Protein AF-A0AAW0BZE1-F1 (afdb_monomer_lite)

Organism: NCBI:txid297713

pLDDT: mean 88.1, std 12.07, range [24.95, 98.69]

Sequence (1014 aa):
MPSRTSPLATPYKGRSSKIILAFDIGTTYSGVSFCRLEPGIVPQIKCVTRFPGQDSYSGDTKIPSVVWYNRDGDVMAVGAEATQDETRREAYDNSWCLAELWKLHLRPDEDVLKQADRTRPIPDLPEHKTALDVLSDFIQYLYRCAKTYLTDVSGNMSALDGVVEVILTHPNNWQDAVQKRLRQATVLAGVISDNEDGHARLHLLTEGEAGLHHCVHNLEFRLPADMKTMLVADLGGGTIDLSAYTTSRNVKISSTARFQEVAIPQSILAGSMYVTQSFKNHLRKHFAGTRHEGAIDQIAQEFDKKVKPRFRNKDQIFYISFTSHTENDDNLDISRGQLKVKGDVIEKTFKVLSNFILKGLDKQIKEANKRSQKAVQAVFLVGGFAGNDWLYDRIKLHLGRQKITVFRPETHANKATANGAVAYYLDNFVTSRVARWTYGTALDIEYNDSNSEHRLRRTQGLSHVDLSGRRNLKHGFGIILPKYTKVSQRNRDFKITIAREGISRSELDSIPVKILAYQGEDPQPKWTDIDHDKFRVVGKIQADTSSLVQTIQPLQGPFGDYFEIEFDVVVNFGLTELKASVEWLEQMSEATYGRTGPTAPGYPHPNPRLSFWLQNTRSSSLLGHRTTPELPSTTDVAIIGSGISGAAVAYFLLTAPNPPKSVIMLEAREACHGATGRNGGHCRPDCYRGYKGYKAHFGKDQAMKILQNEMDTLNLVAEVIEKERIDCDFWRGTSFDVAMDEECAEFFESNYKEFQADGGVTEGIVEWIGDAEEAKKRTRTPAALCAAEFPSSSLWPYKLVKHLIELCVSNYGLNLQTNTPVRSTVQQEAGWSLETPRGTVTASQIVFATNAYTATLLPEFLGKIAPFKGQCSAIVPTRAYAGARMLDRTYSHRYGLNDFDYMIQRPKDGIIILGGGRWKVPVEQLVGHTDDSTKIEAISNHLKGAMKTYMEDWGEEAAGEGLICDWTGIMGYTYEAVPYVGAVYGRPGAYITAGHSGHGTVVISFAVLHIDSL

Radius of gyration: 33.87 Å; chains: 1; bounding box: 93×82×83 Å

Secondary structure (DSSP, 8-state):
---PPPGGGS----SS-EEEEEEEE-SSEEEEEEEEE-TTSPP--EE----TT----S---EEES-EEE-TT--EEEETTGGGSHHHHHHHHHTT-EEE-SGGGGGS-HHHHHS------PPPPPPTT--HHHHHHHHHHHHHHHHHHHHHHHHT-TTTT-SEEEEEEEE-TT--THHHHHHHHHHHHTTSS-SSHHHHHTEEEEEHHHHHHHHHHHT--S---TT--EEEEEEE-SS-EEEEEEE--TT--SSTTS-EEEEEEEEEES--THHHHHHHHHHHHHHSTTSTTGGGHHHHHHHIIIIIGGG---TT-EEEEE-S-TT--BGGGTEETTEEEEEHHHHHHHHHHHHHHHHHHHHHHHHHHHHHHTS---EEEEESTTTT-HHHHHHHHHHHHTTTPEEE--SS-GGGHHHHHHHHHHHH--EEEEE-SSEEEEEEEEEP-TT-HHHHHHHHTT-EEE-TTS-EEEEEEEEEEE-TT-EEETTS-EEEEEEEEEESSGGGGSEEEEEEEEE-SS-SS--BSSTTGGGEEEEEEEEEE-TTGGGTPPPEEETTEEEEEEEEEEEEEESSSSEEEEEE------S-------SPP-----SSPPPPHHHHT-TT-TTTT-BSSSSPPSEEEEEEE--SHHHHHHHHHHHHSSS--S-EEEE-SSSTTTTTGGGS--EE---SSTTHHHHHHHH-HHHHHHHHHHHHHHHHHHHHHHHHTT--S--EEEEEEEEE-SHHHHHHHHHHHHHHHHTT---TTT-EEE--HHHHHHHHT-TT-SEEEEEEEEE--HHHHHHHHHHHHHHHH--EEESS----EEEEETTEEEEEETTEEEEEEEEEE--GGGHHHH-GGGTTTEEEEEEEEEEEEPPGGGSGGGS--SEEEEEETTTEEEEEEE-TTT--EEEE--GGGS-GGGTBT----SS--HHHHHHHHHHHHHHSTT--PPPTT-EEEEEEEEEEEEETTSS-EEEEPTT-TTEEEEE--TT-HHHHHHHHHHTTTT-

Structure (mmCIF, N/CA/C/O backbone):
data_AF-A0AAW0BZE1-F1
#
_entry.id   AF-A0AAW0BZE1-F1
#
loop_
_atom_site.group_PDB
_atom_site.id
_atom_site.type_symbol
_atom_site.label_atom_id
_atom_site.label_alt_id
_atom_site.label_comp_id
_atom_site.label_asym_id
_atom_site.label_entity_id
_atom_site.label_seq_id
_atom_site.pdbx_PDB_ins_code
_atom_site.Cartn_x
_atom_site.Cartn_y
_atom_site.Cartn_z
_atom_site.occupancy
_atom_site.B_iso_or_equiv
_atom_site.auth_seq_id
_atom_site.auth_comp_id
_atom_site.auth_asym_id
_atom_site.auth_atom_id
_atom_site.pdbx_PDB_model_num
ATOM 1 N N . MET A 1 1 ? 38.136 19.583 26.025 1.00 28.75 1 MET A N 1
ATOM 2 C CA . MET A 1 1 ? 37.377 18.338 25.757 1.00 28.75 1 MET A CA 1
ATOM 3 C C . MET A 1 1 ? 38.373 17.192 25.696 1.00 28.75 1 MET A C 1
ATOM 5 O O . MET A 1 1 ? 39.415 17.406 25.084 1.00 28.75 1 MET A O 1
ATOM 9 N N . PRO A 1 2 ? 38.114 16.032 26.321 1.00 31.08 2 PRO A N 1
ATOM 10 C CA . PRO A 1 2 ? 39.013 14.885 26.210 1.00 31.08 2 PRO A CA 1
ATOM 11 C C . PRO A 1 2 ? 39.132 14.450 24.742 1.00 31.08 2 PRO A C 1
ATOM 13 O O . PRO A 1 2 ? 38.161 14.538 23.985 1.00 31.08 2 PRO A O 1
ATOM 16 N N . SER A 1 3 ? 40.330 14.032 24.327 1.00 41.81 3 SER A N 1
ATOM 17 C CA . SER A 1 3 ? 40.602 13.557 22.969 1.00 41.81 3 SER A CA 1
ATOM 18 C C . SER A 1 3 ? 39.725 12.342 22.667 1.00 41.81 3 SER A C 1
ATOM 20 O O . SER A 1 3 ? 39.903 11.276 23.254 1.00 41.81 3 SER A O 1
ATOM 22 N N . ARG A 1 4 ? 38.749 12.505 21.775 1.00 51.16 4 ARG A N 1
ATOM 23 C CA . ARG A 1 4 ? 37.878 11.413 21.341 1.00 51.16 4 ARG A CA 1
ATOM 24 C C . ARG A 1 4 ? 38.688 10.494 20.432 1.00 51.16 4 ARG A C 1
ATOM 26 O O . ARG A 1 4 ? 39.203 10.958 19.421 1.00 51.16 4 ARG A O 1
ATOM 33 N N . THR A 1 5 ? 38.820 9.226 20.798 1.00 54.62 5 THR A N 1
ATOM 34 C CA . THR A 1 5 ? 39.373 8.174 19.939 1.00 54.62 5 THR A CA 1
ATOM 35 C C . THR A 1 5 ? 38.261 7.596 19.062 1.00 54.62 5 THR A C 1
ATOM 37 O O . THR A 1 5 ? 37.098 7.577 19.468 1.00 54.62 5 THR A O 1
ATOM 40 N N . SER A 1 6 ? 38.585 7.197 17.829 1.00 62.44 6 SER A N 1
ATOM 41 C CA . SER A 1 6 ? 37.607 6.566 16.930 1.00 62.44 6 SER A CA 1
ATOM 42 C C . SER A 1 6 ? 37.208 5.188 17.481 1.00 62.44 6 SER A C 1
ATOM 44 O O . SER A 1 6 ? 38.100 4.437 17.877 1.00 62.44 6 SER A O 1
ATOM 46 N N . PRO A 1 7 ? 35.908 4.841 17.515 1.00 59.44 7 PRO A N 1
ATOM 47 C CA . PRO A 1 7 ? 35.419 3.491 17.800 1.00 59.44 7 PRO A CA 1
ATOM 48 C C . PRO A 1 7 ? 36.126 2.384 17.010 1.00 59.44 7 PRO A C 1
ATOM 50 O O . PRO A 1 7 ? 36.411 1.335 17.577 1.00 59.44 7 PRO A O 1
ATOM 53 N N . LEU A 1 8 ? 36.497 2.639 15.752 1.00 67.44 8 LEU A N 1
ATOM 54 C CA . LEU A 1 8 ? 37.280 1.722 14.907 1.00 67.44 8 LEU A CA 1
ATOM 55 C C . LEU A 1 8 ? 38.751 1.565 15.342 1.00 67.44 8 LEU A C 1
ATOM 57 O O . LEU A 1 8 ? 39.453 0.685 14.859 1.00 67.44 8 LEU A O 1
ATOM 61 N N . ALA A 1 9 ? 39.213 2.385 16.287 1.00 68.25 9 ALA A N 1
ATOM 62 C CA . ALA A 1 9 ? 40.533 2.305 16.910 1.00 68.25 9 ALA A CA 1
ATOM 63 C C . ALA A 1 9 ? 40.472 1.828 18.375 1.00 68.25 9 ALA A C 1
ATOM 65 O O . ALA A 1 9 ? 41.485 1.862 19.075 1.00 68.25 9 ALA A O 1
ATOM 66 N N . THR A 1 10 ? 39.298 1.415 18.870 1.00 81.19 10 THR A N 1
ATOM 67 C CA . THR A 1 10 ? 39.115 0.970 20.259 1.00 81.19 10 THR A CA 1
ATOM 68 C C . THR A 1 10 ? 38.338 -0.343 20.347 1.00 81.19 10 THR A C 1
ATOM 70 O O . THR A 1 10 ? 37.438 -0.564 19.542 1.00 81.19 10 THR A O 1
ATOM 73 N N . PRO A 1 11 ? 38.618 -1.198 21.345 1.00 86.44 11 PRO A N 1
ATOM 74 C CA . PRO A 1 11 ? 37.829 -2.401 21.596 1.00 86.44 11 PRO A CA 1
ATOM 75 C C . PRO A 1 11 ? 36.328 -2.127 21.777 1.00 86.44 11 PRO A C 1
ATOM 77 O O . PRO A 1 11 ? 35.946 -1.180 22.473 1.00 86.44 11 PRO A O 1
ATOM 80 N N . TYR A 1 12 ? 35.475 -2.976 21.197 1.00 88.00 12 TYR A N 1
ATOM 81 C CA . TYR A 1 12 ? 34.025 -2.907 21.372 1.00 88.00 12 TYR A CA 1
ATOM 82 C C . TYR A 1 12 ? 33.639 -3.140 22.840 1.00 88.00 12 TYR A C 1
ATOM 84 O O . TYR A 1 12 ? 34.069 -4.105 23.470 1.00 88.00 12 TYR A O 1
ATOM 92 N N . LYS A 1 13 ? 32.819 -2.237 23.391 1.00 85.25 13 LYS A N 1
ATOM 93 C CA . LYS A 1 13 ? 32.433 -2.225 24.816 1.00 85.25 13 LYS A CA 1
ATOM 94 C C . LYS A 1 13 ? 31.055 -2.832 25.102 1.00 85.25 13 LYS A C 1
ATOM 96 O O . LYS A 1 13 ? 30.596 -2.763 26.241 1.00 85.25 13 LYS A O 1
ATOM 101 N N . GLY A 1 14 ? 30.355 -3.342 24.087 1.00 83.12 14 GLY A N 1
ATOM 102 C CA . GLY A 1 14 ? 29.048 -3.968 24.290 1.00 83.12 14 GLY A CA 1
ATOM 103 C C . GLY A 1 14 ? 29.154 -5.252 25.110 1.00 83.12 14 GLY A C 1
ATOM 104 O O . GLY A 1 14 ? 30.208 -5.876 25.166 1.00 83.12 14 GLY A O 1
ATOM 105 N N . ARG A 1 15 ? 28.052 -5.631 25.768 1.00 83.31 15 ARG A N 1
ATOM 106 C CA . ARG A 1 15 ? 27.990 -6.829 26.625 1.00 83.31 15 ARG A CA 1
ATOM 107 C C . ARG A 1 15 ? 27.768 -8.130 25.847 1.00 83.31 15 ARG A C 1
ATOM 109 O O . ARG A 1 15 ? 28.031 -9.195 26.387 1.00 83.31 15 ARG A O 1
ATOM 116 N N . SER A 1 16 ? 27.279 -8.048 24.612 1.00 83.88 16 SER A N 1
ATOM 117 C CA . SER A 1 16 ? 26.966 -9.191 23.753 1.00 83.88 16 SER A CA 1
ATOM 118 C C . SER A 1 16 ? 27.495 -8.972 22.342 1.00 83.88 16 SER A C 1
ATOM 120 O O . SER A 1 16 ? 27.675 -7.830 21.911 1.00 83.88 16 SER A O 1
ATOM 122 N N . SER A 1 17 ? 27.745 -10.067 21.626 1.00 85.56 17 SER A N 1
ATOM 123 C CA . SER A 1 17 ? 28.200 -10.004 20.241 1.00 85.56 17 SER A CA 1
ATOM 124 C C . SER A 1 17 ? 27.081 -9.553 19.300 1.00 85.56 17 SER A C 1
ATOM 126 O O . SER A 1 17 ? 25.920 -9.933 19.467 1.00 85.56 17 SER A O 1
ATOM 128 N N . LYS A 1 18 ? 27.439 -8.757 18.289 1.00 89.75 18 LYS A N 1
ATOM 129 C CA . LYS A 1 18 ? 26.525 -8.297 17.233 1.00 89.75 18 LYS A CA 1
ATOM 130 C C . LYS A 1 18 ? 27.153 -8.443 15.858 1.00 89.75 18 LYS A C 1
ATOM 132 O O . LYS A 1 18 ? 28.378 -8.435 15.723 1.00 89.75 18 LYS A O 1
ATOM 137 N N . ILE A 1 19 ? 26.312 -8.498 14.833 1.00 91.69 19 ILE A N 1
ATOM 138 C CA . ILE A 1 19 ? 26.754 -8.435 13.441 1.00 91.69 19 ILE A CA 1
ATOM 139 C C . ILE A 1 19 ? 26.062 -7.270 12.763 1.00 91.69 19 ILE A C 1
ATOM 141 O O . ILE A 1 19 ? 24.847 -7.138 12.826 1.00 91.69 19 ILE A O 1
ATOM 145 N N . ILE A 1 20 ? 26.855 -6.434 12.107 1.00 94.38 20 ILE A N 1
ATOM 146 C CA . ILE A 1 20 ? 26.357 -5.386 11.224 1.00 94.38 20 ILE A CA 1
ATOM 147 C C . ILE A 1 20 ? 26.467 -5.916 9.802 1.00 94.38 20 ILE A C 1
ATOM 149 O O . ILE A 1 20 ? 27.557 -6.329 9.406 1.00 94.38 20 ILE A O 1
ATOM 153 N N . LEU A 1 21 ? 25.374 -5.878 9.044 1.00 95.88 21 LEU A N 1
ATOM 154 C CA . LEU A 1 21 ? 25.344 -6.123 7.605 1.00 95.88 21 LEU A CA 1
ATOM 155 C C . LEU A 1 21 ? 24.924 -4.840 6.894 1.00 95.88 21 LEU A C 1
ATOM 157 O O . LEU A 1 21 ? 23.858 -4.298 7.167 1.00 95.88 21 LEU A O 1
ATOM 161 N N . ALA A 1 22 ? 25.749 -4.364 5.971 1.00 96.94 22 ALA A N 1
ATOM 162 C CA . ALA A 1 22 ? 25.451 -3.219 5.129 1.00 96.94 22 ALA A CA 1
ATOM 163 C C . ALA A 1 22 ? 25.316 -3.659 3.674 1.00 96.94 22 ALA A C 1
ATOM 165 O O . ALA A 1 22 ? 26.269 -4.181 3.092 1.00 96.94 22 ALA A O 1
ATOM 166 N N . PHE A 1 23 ? 24.147 -3.420 3.092 1.00 96.44 23 PHE A N 1
ATOM 167 C CA . PHE A 1 23 ? 23.836 -3.733 1.708 1.00 96.44 23 PHE A CA 1
ATOM 168 C C . PHE A 1 23 ? 23.884 -2.455 0.886 1.00 96.44 23 PHE A C 1
ATOM 170 O O . PHE A 1 23 ? 23.121 -1.514 1.114 1.00 96.44 23 PHE A O 1
ATOM 177 N N . ASP A 1 24 ? 24.768 -2.465 -0.099 1.00 95.00 24 ASP A N 1
ATOM 178 C CA . ASP A 1 24 ? 24.765 -1.500 -1.181 1.00 95.00 24 ASP A CA 1
ATOM 179 C C . ASP A 1 24 ? 24.088 -2.142 -2.383 1.00 95.00 24 ASP A C 1
ATOM 181 O O . ASP A 1 24 ? 24.703 -2.932 -3.100 1.00 95.00 24 ASP A O 1
ATOM 185 N N . ILE A 1 25 ? 22.798 -1.855 -2.550 1.00 93.75 25 ILE A N 1
ATOM 186 C CA . ILE A 1 25 ? 21.980 -2.398 -3.636 1.00 93.75 25 ILE A CA 1
ATOM 187 C C . ILE A 1 25 ? 22.020 -1.399 -4.779 1.00 93.75 25 ILE A C 1
ATOM 189 O O . ILE A 1 25 ? 21.162 -0.530 -4.852 1.00 93.75 25 ILE A O 1
ATOM 193 N N . GLY A 1 26 ? 23.025 -1.444 -5.648 1.00 90.50 26 GLY A N 1
ATOM 194 C CA . GLY A 1 26 ? 23.163 -0.482 -6.740 1.00 90.50 26 GLY A CA 1
ATOM 195 C C . GLY A 1 26 ? 22.248 -0.783 -7.931 1.00 90.50 26 GLY A C 1
ATOM 196 O O . GLY A 1 26 ? 21.696 -1.870 -8.067 1.00 90.50 26 GLY A O 1
ATOM 197 N N . THR A 1 27 ? 22.116 0.184 -8.847 1.00 89.75 27 THR A N 1
ATOM 198 C CA . THR A 1 27 ? 21.317 -0.003 -10.081 1.00 89.75 27 THR A CA 1
ATOM 199 C C . THR A 1 27 ? 21.903 -1.084 -10.992 1.00 89.75 27 THR A C 1
ATOM 201 O O . THR A 1 27 ? 21.164 -1.814 -11.639 1.00 89.75 27 THR A O 1
ATOM 204 N N . THR A 1 28 ? 23.233 -1.166 -11.065 1.00 88.50 28 THR A N 1
ATOM 205 C CA . THR A 1 28 ? 23.944 -2.095 -11.956 1.00 88.50 28 THR A CA 1
ATOM 206 C C . THR A 1 28 ? 24.703 -3.177 -11.205 1.00 88.50 28 THR A C 1
ATOM 208 O O . THR A 1 28 ? 24.804 -4.289 -11.706 1.00 88.50 28 THR A O 1
ATOM 211 N N . TYR A 1 29 ? 25.242 -2.853 -10.031 1.00 91.12 29 TYR A N 1
ATOM 212 C CA . TYR A 1 29 ? 26.020 -3.765 -9.205 1.00 91.12 29 TYR A CA 1
ATOM 213 C C . TYR A 1 29 ? 25.697 -3.549 -7.736 1.00 91.12 29 TYR A C 1
ATOM 215 O O . TYR A 1 29 ? 25.586 -2.402 -7.297 1.00 91.12 29 TYR A O 1
ATOM 223 N N . SER A 1 30 ? 25.647 -4.637 -6.980 1.00 94.12 30 SER A N 1
ATOM 224 C CA . SER A 1 30 ? 25.338 -4.646 -5.556 1.00 94.12 30 SER A CA 1
ATOM 225 C C . SER A 1 30 ? 26.375 -5.418 -4.759 1.00 94.12 30 SER A C 1
ATOM 227 O O . SER A 1 30 ? 27.005 -6.325 -5.290 1.00 94.12 30 SER A O 1
ATOM 229 N N . GLY A 1 31 ? 26.565 -5.076 -3.488 1.00 93.19 31 GLY A N 1
ATOM 230 C CA . GLY A 1 31 ? 27.510 -5.762 -2.610 1.00 93.19 31 GLY A CA 1
ATOM 231 C C . GLY A 1 31 ? 27.127 -5.670 -1.141 1.00 93.19 31 GLY A C 1
ATOM 232 O O . GLY A 1 31 ? 26.277 -4.869 -0.751 1.00 93.19 31 GLY A O 1
ATOM 233 N N . VAL A 1 32 ? 27.783 -6.496 -0.325 1.00 95.06 32 VAL A N 1
ATOM 234 C CA . VAL A 1 32 ? 27.546 -6.565 1.119 1.00 95.06 32 VAL A CA 1
ATOM 235 C C . VAL A 1 32 ? 28.859 -6.380 1.868 1.00 95.06 32 VAL A C 1
ATOM 237 O O . VAL A 1 32 ? 29.859 -7.041 1.574 1.00 95.06 32 VAL A O 1
ATOM 240 N N . SER A 1 33 ? 28.843 -5.506 2.868 1.00 94.62 33 SER A N 1
ATOM 241 C CA . SER A 1 33 ? 29.910 -5.379 3.858 1.00 94.62 33 SER A CA 1
ATOM 242 C C . SER A 1 33 ? 29.391 -5.746 5.235 1.00 94.62 33 SER A C 1
ATOM 244 O O . SER A 1 33 ? 28.204 -5.620 5.522 1.00 94.62 33 SER A O 1
ATOM 246 N N . PHE A 1 34 ? 30.282 -6.207 6.102 1.00 93.69 34 PHE A N 1
ATOM 247 C CA . PHE A 1 34 ? 29.928 -6.611 7.447 1.00 93.69 34 PHE A CA 1
ATOM 248 C C . PHE A 1 34 ? 30.983 -6.215 8.472 1.00 93.69 34 PHE A C 1
ATOM 250 O O . PHE A 1 34 ? 32.150 -5.972 8.153 1.00 93.69 34 PHE A O 1
ATOM 257 N N . CYS A 1 35 ? 30.565 -6.189 9.732 1.00 92.62 35 CYS A N 1
ATOM 258 C CA . CYS A 1 35 ? 31.460 -6.108 10.876 1.00 92.62 35 CYS A CA 1
ATOM 259 C C . CYS A 1 35 ? 30.913 -6.966 12.015 1.00 92.62 35 CYS A C 1
ATOM 261 O O . CYS A 1 35 ? 29.731 -6.880 12.351 1.00 92.62 35 CYS A O 1
ATOM 263 N N . ARG A 1 36 ? 31.779 -7.796 12.606 1.00 90.00 36 ARG A N 1
ATOM 264 C CA . ARG A 1 36 ? 31.474 -8.532 13.837 1.00 90.00 36 ARG A CA 1
ATOM 265 C C . ARG A 1 36 ? 31.936 -7.688 15.015 1.00 90.00 36 ARG A C 1
ATOM 267 O O . ARG A 1 36 ? 33.102 -7.302 15.081 1.00 90.00 36 ARG A O 1
ATOM 274 N N . LEU A 1 37 ? 31.012 -7.391 15.916 1.00 89.69 37 LEU A N 1
ATOM 275 C CA . LEU A 1 37 ? 31.292 -6.699 17.163 1.00 89.69 37 LEU A CA 1
ATOM 276 C C . LEU A 1 37 ? 31.390 -7.739 18.263 1.00 89.69 37 LEU A C 1
ATOM 278 O O . LEU A 1 37 ? 30.380 -8.320 18.647 1.00 89.69 37 LEU A O 1
ATOM 282 N N . GLU A 1 38 ? 32.603 -7.969 18.750 1.00 88.38 38 GLU A N 1
ATOM 283 C CA . GLU A 1 38 ? 32.887 -8.912 19.830 1.00 88.38 38 GLU A CA 1
ATOM 284 C C . GLU A 1 38 ? 33.431 -8.137 21.036 1.00 88.38 38 GLU A C 1
ATOM 286 O O . GLU A 1 38 ? 34.312 -7.287 20.857 1.00 88.38 38 GLU A O 1
ATOM 291 N N . PRO A 1 39 ? 32.905 -8.361 22.256 1.00 89.06 39 PRO A N 1
ATOM 292 C CA . PRO A 1 39 ? 33.365 -7.648 23.444 1.00 89.06 39 PRO A CA 1
ATOM 293 C C . PRO A 1 39 ? 34.890 -7.731 23.604 1.00 89.06 39 PRO A C 1
ATOM 295 O O . PRO A 1 39 ? 35.466 -8.814 23.612 1.00 89.06 39 PRO A O 1
ATOM 298 N N . GLY A 1 40 ? 35.557 -6.580 23.721 1.00 88.94 40 GLY A N 1
ATOM 299 C CA . GLY A 1 40 ? 37.016 -6.509 23.867 1.00 88.94 40 GLY A CA 1
ATOM 300 C C . GLY A 1 40 ? 37.821 -6.595 22.562 1.00 88.94 40 GLY A C 1
ATOM 301 O O . GLY A 1 40 ? 39.037 -6.408 22.605 1.00 88.94 40 GLY A O 1
ATOM 302 N N . ILE A 1 41 ? 37.179 -6.782 21.405 1.00 90.31 41 ILE A N 1
ATOM 303 C CA . ILE A 1 41 ? 37.840 -6.826 20.093 1.00 90.31 41 ILE A CA 1
ATOM 304 C C . ILE A 1 41 ? 37.627 -5.509 19.344 1.00 90.31 41 ILE A C 1
ATOM 306 O O . ILE A 1 41 ? 36.548 -4.915 19.383 1.00 90.31 41 ILE A O 1
ATOM 310 N N . VAL A 1 42 ? 38.672 -5.020 18.670 1.00 89.38 42 VAL A N 1
ATOM 311 C CA . VAL A 1 42 ? 38.579 -3.828 17.815 1.00 89.38 42 VAL A CA 1
ATOM 312 C C . VAL A 1 42 ? 37.751 -4.173 16.566 1.00 89.38 42 VAL A C 1
ATOM 314 O O . VAL A 1 42 ? 38.113 -5.119 15.861 1.00 89.38 42 VAL A O 1
ATOM 317 N N . PRO A 1 43 ? 36.663 -3.436 16.269 1.00 91.06 43 PRO A N 1
ATOM 318 C CA . PRO A 1 43 ? 35.822 -3.700 15.104 1.00 91.06 43 PRO A CA 1
ATOM 319 C C . PRO A 1 43 ? 36.610 -3.664 13.787 1.00 91.06 43 PRO A C 1
ATOM 321 O O . PRO A 1 43 ? 37.382 -2.740 13.543 1.00 91.06 43 PRO A O 1
ATOM 324 N N . GLN A 1 44 ? 36.379 -4.646 12.911 1.00 90.12 44 GLN A N 1
ATOM 325 C CA . GLN A 1 44 ? 36.958 -4.684 11.565 1.00 90.12 44 GLN A CA 1
ATOM 326 C C . GLN A 1 44 ? 35.859 -4.700 10.508 1.00 90.12 44 GLN A C 1
ATOM 328 O O . GLN A 1 44 ? 34.992 -5.577 10.524 1.00 90.12 44 GLN A O 1
ATOM 333 N N . ILE A 1 45 ? 35.919 -3.750 9.575 1.00 90.75 45 ILE A N 1
ATOM 334 C CA . ILE A 1 45 ? 35.019 -3.692 8.422 1.00 90.75 45 ILE A CA 1
ATOM 335 C C . ILE A 1 45 ? 35.564 -4.622 7.342 1.00 90.75 45 ILE A C 1
ATOM 337 O O . ILE A 1 45 ? 36.718 -4.498 6.931 1.00 90.75 45 ILE A O 1
ATOM 341 N N . LYS A 1 46 ? 34.736 -5.560 6.887 1.00 90.38 46 LYS A N 1
ATOM 342 C CA . LYS A 1 46 ? 35.081 -6.538 5.853 1.00 90.38 46 LYS A CA 1
ATOM 343 C C . LYS A 1 46 ? 34.002 -6.561 4.780 1.00 90.38 46 LYS A C 1
ATOM 345 O O . LYS A 1 46 ? 32.854 -6.218 5.039 1.00 90.38 46 LYS A O 1
ATOM 350 N N . CYS A 1 47 ? 34.366 -6.987 3.579 1.00 90.12 47 CYS A N 1
ATOM 351 C CA . CYS A 1 47 ? 33.411 -7.216 2.499 1.00 90.12 47 CYS A CA 1
ATOM 352 C C . CYS A 1 47 ? 33.103 -8.705 2.372 1.00 90.12 47 CYS A C 1
ATOM 354 O O . CYS A 1 47 ? 33.965 -9.545 2.643 1.00 90.12 47 CYS A O 1
ATOM 356 N N . VAL A 1 48 ? 31.903 -9.019 1.894 1.00 90.38 48 VAL A N 1
ATOM 357 C CA . VAL A 1 48 ? 31.627 -10.316 1.278 1.00 90.38 48 VAL A CA 1
ATOM 358 C C . VAL A 1 48 ? 32.357 -10.334 -0.066 1.00 90.38 48 VAL A C 1
ATOM 360 O O . VAL A 1 48 ? 32.152 -9.460 -0.908 1.00 90.38 48 VAL A O 1
ATOM 363 N N . THR A 1 49 ? 33.289 -11.272 -0.226 1.00 88.81 49 THR A N 1
ATOM 364 C CA . THR A 1 49 ? 34.202 -11.358 -1.385 1.00 88.81 49 THR A CA 1
ATOM 365 C C . THR A 1 49 ? 33.954 -12.588 -2.251 1.00 88.81 49 THR A C 1
ATOM 367 O O . THR A 1 49 ? 34.678 -12.797 -3.218 1.00 88.81 49 THR A O 1
ATOM 370 N N . ARG A 1 50 ? 32.981 -13.428 -1.884 1.00 87.50 50 ARG A N 1
ATOM 371 C CA . ARG A 1 50 ? 32.583 -14.600 -2.662 1.00 87.50 50 ARG A CA 1
ATOM 372 C C . ARG A 1 50 ? 31.069 -14.663 -2.733 1.00 87.50 50 ARG A C 1
ATOM 374 O O . ARG A 1 50 ? 30.411 -14.690 -1.694 1.00 87.50 50 ARG A O 1
ATOM 381 N N . PHE A 1 51 ? 30.562 -14.706 -3.956 1.00 90.62 51 PHE A N 1
ATOM 382 C CA . PHE A 1 51 ? 29.163 -14.940 -4.277 1.00 90.62 51 PHE A CA 1
ATOM 383 C C . PHE A 1 51 ? 29.057 -16.162 -5.200 1.00 90.62 51 PHE A C 1
ATOM 385 O O . PHE A 1 51 ? 30.010 -16.443 -5.935 1.00 90.62 51 PHE A O 1
ATOM 392 N N . PRO A 1 52 ? 27.930 -16.890 -5.178 1.00 89.88 52 PRO A N 1
ATOM 393 C CA . PRO A 1 52 ? 27.660 -17.933 -6.162 1.00 89.88 52 PRO A CA 1
ATOM 394 C C . PRO A 1 52 ? 27.823 -17.417 -7.605 1.00 89.88 52 PRO A C 1
ATOM 396 O O . PRO A 1 52 ? 27.538 -16.252 -7.885 1.00 89.88 52 PRO A O 1
ATOM 399 N N . GLY A 1 53 ? 28.337 -18.257 -8.510 1.00 84.81 53 GLY A N 1
ATOM 400 C CA . GLY A 1 53 ? 28.516 -17.933 -9.937 1.00 84.81 53 GLY A CA 1
ATOM 401 C C . GLY A 1 53 ? 29.617 -16.916 -10.282 1.00 84.81 53 GLY A C 1
ATOM 402 O O . GLY A 1 53 ? 29.719 -16.483 -11.426 1.00 84.81 53 GLY A O 1
ATOM 403 N N . GLN A 1 54 ? 30.437 -16.487 -9.317 1.00 83.38 54 GLN A N 1
ATOM 404 C CA . GLN A 1 54 ? 31.492 -15.497 -9.550 1.00 83.38 54 GLN A CA 1
ATOM 405 C C . GLN A 1 54 ? 32.824 -16.163 -9.955 1.00 83.38 54 GLN A C 1
ATOM 407 O O . GLN A 1 54 ? 33.553 -16.676 -9.108 1.00 83.38 54 GLN A O 1
ATOM 412 N N . ASP A 1 55 ? 33.191 -16.084 -11.240 1.00 61.78 55 ASP A N 1
ATOM 413 C CA . ASP A 1 55 ? 34.336 -16.807 -11.841 1.00 61.78 55 ASP A CA 1
ATOM 414 C C . ASP A 1 55 ? 35.742 -16.341 -11.393 1.00 61.78 55 ASP A C 1
ATOM 416 O O . ASP A 1 55 ? 36.759 -16.873 -11.840 1.00 61.78 55 ASP A O 1
ATOM 420 N N . SER A 1 56 ? 35.852 -15.316 -10.538 1.00 54.69 56 SER A N 1
ATOM 421 C CA . SER A 1 56 ? 37.138 -14.692 -10.190 1.00 54.69 56 SER A CA 1
ATOM 422 C C . SER A 1 56 ? 37.426 -14.713 -8.686 1.00 54.69 56 SER A C 1
ATOM 424 O O . SER A 1 56 ? 36.789 -14.002 -7.917 1.00 54.69 56 SER A O 1
ATOM 426 N N . TYR A 1 57 ? 38.516 -15.377 -8.282 1.00 48.72 57 TYR A N 1
ATOM 427 C CA . TYR A 1 57 ? 39.149 -15.230 -6.955 1.00 48.72 57 TYR A CA 1
ATOM 428 C C . TYR A 1 57 ? 39.756 -13.821 -6.708 1.00 48.72 57 TYR A C 1
ATOM 430 O O . TYR A 1 57 ? 40.391 -13.577 -5.681 1.00 48.72 57 TYR A O 1
ATOM 438 N N . SER A 1 58 ? 39.596 -12.871 -7.639 1.00 47.19 58 SER A N 1
ATOM 439 C CA . SER A 1 58 ? 40.329 -11.599 -7.698 1.00 47.19 58 SER A CA 1
ATOM 440 C C . SER A 1 58 ? 39.643 -10.428 -6.978 1.00 47.19 58 SER A C 1
ATOM 442 O O . SER A 1 58 ? 39.536 -9.335 -7.533 1.00 47.19 58 SER A O 1
ATOM 444 N N . GLY A 1 59 ? 39.183 -10.627 -5.742 1.00 56.06 59 GLY A N 1
ATOM 445 C CA . GLY A 1 59 ? 38.856 -9.522 -4.826 1.00 56.06 59 GLY A CA 1
ATOM 446 C C . GLY A 1 59 ? 37.703 -8.589 -5.231 1.00 56.06 59 GLY A C 1
ATOM 447 O O . GLY A 1 59 ? 37.584 -7.503 -4.640 1.00 56.06 59 GLY A O 1
ATOM 448 N N . ASP A 1 60 ? 36.873 -8.991 -6.200 1.00 68.25 60 ASP A N 1
ATOM 449 C CA . ASP A 1 60 ? 35.615 -8.317 -6.518 1.00 68.25 60 ASP A CA 1
ATOM 450 C C . ASP A 1 60 ? 34.573 -8.644 -5.441 1.00 68.25 60 ASP A C 1
ATOM 452 O O . ASP A 1 60 ? 34.478 -9.759 -4.941 1.00 68.25 60 ASP A O 1
ATOM 456 N N . THR A 1 61 ? 33.834 -7.633 -5.015 1.00 79.62 61 THR A N 1
ATOM 457 C CA . THR A 1 61 ? 32.922 -7.690 -3.857 1.00 79.62 61 THR A CA 1
ATOM 458 C C . THR A 1 61 ? 31.530 -7.214 -4.222 1.00 79.62 61 THR A C 1
ATOM 460 O O . THR A 1 61 ? 30.728 -6.895 -3.342 1.00 79.62 61 THR A O 1
ATOM 463 N N . LYS A 1 62 ? 31.279 -7.059 -5.522 1.00 88.31 62 LYS A N 1
ATOM 464 C CA . LYS A 1 62 ? 29.974 -6.728 -6.048 1.00 88.31 62 LYS A CA 1
ATOM 465 C C . LYS A 1 62 ? 29.586 -7.713 -7.134 1.00 88.31 62 LYS A C 1
ATOM 467 O O . LYS A 1 62 ? 30.429 -8.191 -7.882 1.00 88.31 62 LYS A O 1
ATOM 472 N N . ILE A 1 63 ? 28.293 -7.965 -7.225 1.00 91.62 63 ILE A N 1
ATOM 473 C CA . ILE A 1 63 ? 27.672 -8.771 -8.269 1.00 91.62 63 ILE A CA 1
ATOM 474 C C . ILE A 1 63 ? 26.708 -7.897 -9.071 1.00 91.62 63 ILE A C 1
ATOM 476 O O . ILE A 1 63 ? 26.224 -6.895 -8.537 1.00 91.62 63 ILE A O 1
ATOM 480 N N . PRO A 1 64 ? 26.424 -8.235 -10.335 1.00 92.19 64 PRO A N 1
ATOM 481 C CA . PRO A 1 64 ? 25.391 -7.566 -11.116 1.00 92.19 64 PRO A CA 1
ATOM 482 C C . PRO A 1 64 ? 24.040 -7.497 -10.382 1.00 92.19 64 PRO A C 1
ATOM 484 O O . PRO A 1 64 ? 23.668 -8.412 -9.656 1.00 92.19 64 PRO A O 1
ATOM 487 N N . SER A 1 65 ? 23.280 -6.420 -10.568 1.00 95.06 65 SER A N 1
ATOM 488 C CA . SER A 1 65 ? 21.925 -6.272 -10.010 1.00 95.06 65 SER A CA 1
ATOM 489 C C . SER A 1 65 ? 20.874 -6.794 -10.989 1.00 95.06 65 SER A C 1
ATOM 491 O O . SER A 1 65 ? 20.054 -6.026 -11.490 1.00 95.06 65 SER A O 1
ATOM 493 N N . VAL A 1 66 ? 20.928 -8.085 -11.309 1.00 94.81 66 VAL A N 1
ATOM 494 C CA . VAL A 1 66 ? 20.021 -8.727 -12.275 1.00 94.81 66 VAL A CA 1
ATOM 495 C C . VAL A 1 66 ? 19.428 -10.009 -11.704 1.00 94.81 66 VAL A C 1
ATOM 497 O O . VAL A 1 66 ? 20.069 -10.668 -10.881 1.00 94.81 66 VAL A O 1
ATOM 500 N N . VAL A 1 67 ? 18.214 -10.342 -12.139 1.00 97.25 67 VAL A N 1
ATOM 501 C CA . VAL A 1 67 ? 17.488 -11.548 -11.722 1.00 97.25 67 VAL A CA 1
ATOM 502 C C . VAL A 1 67 ? 16.802 -12.176 -12.930 1.00 97.25 67 VAL A C 1
ATOM 504 O O . VAL A 1 67 ? 16.146 -11.469 -13.689 1.00 97.25 67 VAL A O 1
ATOM 507 N N . TRP A 1 68 ? 16.934 -13.488 -13.098 1.00 96.75 68 TRP A N 1
ATOM 508 C CA . TRP A 1 68 ? 16.114 -14.273 -14.017 1.00 96.75 68 TRP A CA 1
ATOM 509 C C . TRP A 1 68 ? 14.926 -14.875 -13.282 1.00 96.75 68 TRP A C 1
ATOM 511 O O . TRP A 1 68 ? 15.096 -15.447 -12.203 1.00 96.75 68 TRP A O 1
ATOM 521 N N . TYR A 1 69 ? 13.758 -14.794 -13.908 1.00 96.56 69 TYR A N 1
ATOM 522 C CA . TYR A 1 69 ? 12.522 -15.398 -13.433 1.00 96.56 69 TYR A CA 1
ATOM 523 C C . TYR A 1 69 ? 11.979 -16.403 -14.445 1.00 96.56 69 TYR A C 1
ATOM 525 O O . TYR A 1 69 ? 12.063 -16.163 -15.651 1.00 96.56 69 TYR A O 1
ATOM 533 N N . ASN A 1 70 ? 11.407 -17.512 -13.978 1.00 92.56 70 ASN A N 1
ATOM 534 C CA . ASN A 1 70 ? 10.597 -18.375 -14.840 1.00 92.56 70 ASN A CA 1
ATOM 535 C C . ASN A 1 70 ? 9.213 -17.731 -15.092 1.00 92.56 70 ASN A C 1
ATOM 537 O O . ASN A 1 70 ? 8.928 -16.626 -14.627 1.00 92.56 70 ASN A O 1
ATOM 541 N N . ARG A 1 71 ? 8.342 -18.422 -15.838 1.00 86.88 71 ARG A N 1
ATOM 542 C CA . ARG A 1 71 ? 6.983 -17.937 -16.148 1.00 86.88 71 ARG A CA 1
ATOM 543 C C . ARG A 1 71 ? 6.055 -17.875 -14.932 1.00 86.88 71 ARG A C 1
ATOM 545 O O . ARG A 1 71 ? 5.126 -17.079 -14.941 1.00 86.88 71 ARG A O 1
ATOM 552 N N . ASP A 1 72 ? 6.326 -18.675 -13.906 1.00 87.00 72 ASP A N 1
ATOM 553 C CA . ASP A 1 72 ? 5.554 -18.708 -12.660 1.00 87.00 72 ASP A CA 1
ATOM 554 C C . ASP A 1 72 ? 5.981 -17.595 -11.680 1.00 87.00 72 ASP A C 1
ATOM 556 O O . ASP A 1 72 ? 5.361 -17.394 -10.638 1.00 87.00 72 ASP A O 1
ATOM 560 N N . GLY A 1 73 ? 7.030 -16.834 -12.021 1.00 88.94 73 GLY A N 1
ATOM 561 C CA . GLY A 1 73 ? 7.584 -15.779 -11.178 1.00 88.94 73 GLY A CA 1
ATOM 562 C C . GLY A 1 73 ? 8.590 -16.279 -10.135 1.00 88.94 73 GLY A C 1
ATOM 563 O O . GLY A 1 73 ? 8.968 -15.520 -9.238 1.00 88.94 73 GLY A O 1
ATOM 564 N N . ASP A 1 74 ? 9.076 -17.513 -10.237 1.00 93.19 74 ASP A N 1
ATOM 565 C CA . ASP A 1 74 ? 10.136 -18.016 -9.365 1.00 93.19 74 ASP A CA 1
ATOM 566 C C . ASP A 1 74 ? 11.503 -17.482 -9.788 1.00 93.19 74 ASP A C 1
ATOM 568 O O . ASP A 1 74 ? 11.817 -17.359 -10.974 1.00 93.19 74 ASP A O 1
ATOM 572 N N . VAL A 1 75 ? 12.340 -17.187 -8.794 1.00 95.88 75 VAL A N 1
ATOM 573 C CA . VAL A 1 75 ? 13.727 -16.761 -8.997 1.00 95.88 75 VAL A CA 1
ATOM 574 C C . VAL A 1 75 ? 14.558 -17.949 -9.484 1.00 95.88 75 VAL A C 1
ATOM 576 O O . VAL A 1 75 ? 14.736 -18.919 -8.750 1.00 95.88 75 VAL A O 1
ATOM 579 N N . MET A 1 76 ? 15.129 -17.836 -10.683 1.00 95.75 76 MET A N 1
ATOM 580 C CA . MET A 1 76 ? 15.945 -18.890 -11.297 1.00 95.75 76 MET A CA 1
ATOM 581 C C . MET A 1 76 ? 17.441 -18.653 -11.115 1.00 95.75 76 MET A C 1
ATOM 583 O O . MET A 1 76 ? 18.184 -19.570 -10.785 1.00 95.75 76 MET A O 1
ATOM 587 N N . ALA A 1 77 ? 17.890 -17.412 -11.303 1.00 96.25 77 ALA A N 1
ATOM 588 C CA . ALA A 1 77 ? 19.287 -17.039 -11.118 1.00 96.25 77 ALA A CA 1
ATOM 589 C C . ALA A 1 77 ? 19.408 -15.564 -10.741 1.00 96.25 77 ALA A C 1
ATOM 591 O O . ALA A 1 77 ? 18.663 -14.721 -11.242 1.00 96.25 77 ALA A O 1
ATOM 592 N N . VAL A 1 78 ? 20.377 -15.233 -9.888 1.00 97.06 78 VAL A N 1
ATOM 593 C CA . VAL A 1 78 ? 20.587 -13.867 -9.395 1.00 97.06 78 VAL A CA 1
ATOM 594 C C . VAL A 1 78 ? 22.052 -13.479 -9.541 1.00 97.06 78 VAL A C 1
ATOM 596 O O . VAL A 1 78 ? 22.961 -14.283 -9.361 1.00 97.06 78 VAL A O 1
ATOM 599 N N . GLY A 1 79 ? 22.300 -12.213 -9.855 1.00 94.12 79 GLY A N 1
ATOM 600 C CA . GLY A 1 79 ? 23.630 -11.629 -9.782 1.00 94.12 79 GLY A CA 1
ATOM 601 C C . GLY A 1 79 ? 24.654 -12.272 -10.708 1.00 94.12 79 GLY A C 1
ATOM 602 O O . GLY A 1 79 ? 24.492 -12.216 -11.923 1.00 94.12 79 GLY A O 1
ATOM 603 N N . ALA A 1 80 ? 25.751 -12.800 -10.158 1.00 91.50 80 ALA A N 1
ATOM 604 C CA . ALA A 1 80 ? 26.829 -13.355 -10.979 1.00 91.50 80 ALA A CA 1
ATOM 605 C C . ALA A 1 80 ? 26.384 -14.630 -11.720 1.00 91.50 80 ALA A C 1
ATOM 607 O O . ALA A 1 80 ? 26.641 -14.742 -12.919 1.00 91.50 80 ALA A O 1
ATOM 608 N N . GLU A 1 81 ? 25.615 -15.505 -11.063 1.00 93.00 81 GLU A N 1
ATOM 609 C CA . GLU A 1 81 ? 25.004 -16.706 -11.663 1.00 93.00 81 GLU A CA 1
ATOM 610 C C . GLU A 1 81 ? 24.156 -16.354 -12.888 1.00 93.00 81 GLU A C 1
ATOM 612 O O . GLU A 1 81 ? 24.271 -16.978 -13.940 1.00 93.00 81 GLU A O 1
ATOM 617 N N . ALA A 1 82 ? 23.366 -15.281 -12.790 1.00 92.19 82 ALA A N 1
ATOM 618 C CA . ALA A 1 82 ? 22.507 -14.797 -13.870 1.00 92.19 82 ALA A CA 1
ATOM 619 C C . ALA A 1 82 ? 23.273 -14.289 -15.108 1.00 92.19 82 ALA A C 1
ATOM 621 O O . ALA A 1 82 ? 22.674 -14.063 -16.164 1.00 92.19 82 ALA A O 1
ATOM 622 N N . THR A 1 83 ? 24.589 -14.086 -14.993 1.00 87.31 83 THR A N 1
ATOM 623 C CA . THR A 1 83 ? 25.439 -13.606 -16.089 1.00 87.31 83 THR A CA 1
ATOM 624 C C . THR A 1 83 ? 26.308 -14.676 -16.738 1.00 87.31 83 THR A C 1
ATOM 626 O O . THR A 1 83 ? 26.964 -14.357 -17.729 1.00 87.31 83 THR A O 1
ATOM 629 N N . GLN A 1 84 ? 26.291 -15.911 -16.229 1.00 87.50 84 GLN A N 1
ATOM 630 C CA . GLN A 1 84 ? 27.029 -17.031 -16.815 1.00 87.50 84 GLN A CA 1
ATOM 631 C C . GLN A 1 84 ? 26.450 -17.430 -18.178 1.00 87.50 84 GLN A C 1
ATOM 633 O O . GLN A 1 84 ? 25.249 -17.287 -18.431 1.00 87.50 84 GLN A O 1
ATOM 638 N N . ASP A 1 85 ? 27.313 -17.912 -19.074 1.00 83.50 85 ASP A N 1
ATOM 639 C CA . ASP A 1 85 ? 26.912 -18.272 -20.435 1.00 83.50 85 ASP A CA 1
ATOM 640 C C . ASP A 1 85 ? 25.961 -19.476 -20.437 1.00 83.50 85 ASP A C 1
ATOM 642 O O . ASP A 1 85 ? 25.011 -19.499 -21.220 1.00 83.50 85 ASP A O 1
ATOM 646 N N . GLU A 1 86 ? 26.168 -20.439 -19.536 1.00 86.81 86 GLU A N 1
ATOM 647 C CA . GLU A 1 86 ? 25.283 -21.587 -19.327 1.00 86.81 86 GLU A CA 1
ATOM 648 C C . GLU A 1 86 ? 23.888 -21.134 -18.881 1.00 86.81 86 GLU A C 1
ATOM 650 O O . GLU A 1 86 ? 22.908 -21.437 -19.558 1.00 86.81 86 GLU A O 1
ATOM 655 N N . THR A 1 87 ? 23.802 -20.313 -17.828 1.00 90.56 87 THR A N 1
ATOM 656 C CA . THR A 1 87 ? 22.533 -19.769 -17.316 1.00 90.56 87 THR A CA 1
ATOM 657 C C . THR A 1 87 ? 21.777 -18.983 -18.377 1.00 90.56 87 THR A C 1
ATOM 659 O O . THR A 1 87 ? 20.557 -19.055 -18.462 1.00 90.56 87 THR A O 1
ATOM 662 N N . ARG A 1 88 ? 22.482 -18.216 -19.215 1.00 85.25 88 ARG A N 1
ATOM 663 C CA . ARG A 1 88 ? 21.847 -17.479 -20.313 1.00 85.25 88 ARG A CA 1
ATOM 664 C C . ARG A 1 88 ? 21.263 -18.420 -21.353 1.00 85.25 88 ARG A C 1
ATOM 666 O O . ARG A 1 88 ? 20.155 -18.170 -21.808 1.00 85.25 88 ARG A O 1
ATOM 673 N N . ARG A 1 89 ? 21.982 -19.481 -21.731 1.00 84.50 89 ARG A N 1
ATOM 674 C CA . ARG A 1 89 ? 21.451 -20.498 -22.653 1.00 84.50 89 ARG A CA 1
ATOM 675 C C . ARG A 1 89 ? 20.214 -21.162 -22.063 1.00 84.50 89 ARG A C 1
ATOM 677 O O . ARG A 1 89 ? 19.194 -21.188 -22.735 1.00 84.50 89 ARG A O 1
ATOM 684 N N . GLU A 1 90 ? 20.268 -21.570 -20.797 1.00 92.25 90 GLU A N 1
ATOM 685 C CA . GLU A 1 90 ? 19.105 -22.124 -20.097 1.00 92.25 90 GLU A CA 1
ATOM 686 C C . GLU A 1 90 ? 17.936 -21.138 -20.049 1.00 92.25 90 GLU A C 1
ATOM 688 O O . GLU A 1 90 ? 16.798 -21.530 -20.297 1.00 92.25 90 GLU A O 1
ATOM 693 N N . ALA A 1 91 ? 18.204 -19.858 -19.791 1.00 90.62 91 ALA A N 1
ATOM 694 C CA . ALA A 1 91 ? 17.193 -18.811 -19.801 1.00 90.62 91 ALA A CA 1
ATOM 695 C C . ALA A 1 91 ? 16.525 -18.666 -21.176 1.00 90.62 91 ALA A C 1
ATOM 697 O O . ALA A 1 91 ? 15.305 -18.537 -21.246 1.00 90.62 91 ALA A O 1
ATOM 698 N N . TYR A 1 92 ? 17.293 -18.724 -22.268 1.00 85.12 92 TYR A N 1
ATOM 699 C CA . TYR A 1 92 ? 16.738 -18.703 -23.624 1.00 85.12 92 TYR A CA 1
ATOM 700 C C . TYR A 1 92 ? 15.932 -19.970 -23.930 1.00 85.12 92 TYR A C 1
ATOM 702 O O . TYR A 1 92 ? 14.786 -19.865 -24.367 1.00 85.12 92 TYR A O 1
ATOM 710 N N . ASP A 1 93 ? 16.493 -21.147 -23.651 1.00 88.44 93 ASP A N 1
ATOM 711 C CA . ASP A 1 93 ? 15.870 -22.443 -23.938 1.00 88.44 93 ASP A CA 1
ATOM 712 C C . ASP A 1 93 ? 14.560 -22.629 -23.155 1.00 88.44 93 ASP A C 1
ATOM 714 O O . ASP A 1 93 ? 13.583 -23.164 -23.679 1.00 88.44 93 ASP A O 1
ATOM 718 N N . ASN A 1 94 ? 14.505 -22.122 -21.919 1.00 90.56 94 ASN A N 1
ATOM 719 C CA . ASN A 1 94 ? 13.341 -22.217 -21.036 1.00 90.56 94 ASN A CA 1
ATOM 720 C C . ASN A 1 94 ? 12.478 -20.943 -21.009 1.00 90.56 94 ASN A C 1
ATOM 722 O O . ASN A 1 94 ? 11.536 -20.857 -20.220 1.00 90.56 94 ASN A O 1
ATOM 726 N N . SER A 1 95 ? 12.759 -19.957 -21.870 1.00 89.75 95 SER A N 1
ATOM 727 C CA . SER A 1 95 ? 12.016 -18.688 -21.947 1.00 89.75 95 SER A CA 1
ATOM 728 C C . SER A 1 95 ? 11.886 -17.947 -20.603 1.00 89.75 95 SER A C 1
ATOM 730 O O . SER A 1 95 ? 10.799 -17.479 -20.255 1.00 89.75 95 SER A O 1
ATOM 732 N N . TRP A 1 96 ? 12.965 -17.859 -19.826 1.00 93.88 96 TRP A N 1
ATOM 733 C CA . TRP A 1 96 ? 13.005 -17.040 -18.613 1.00 93.88 96 TRP A CA 1
ATOM 734 C C . TRP A 1 96 ? 12.965 -15.544 -18.958 1.00 93.88 96 TRP A C 1
ATOM 736 O O . TRP A 1 96 ? 13.335 -15.126 -20.056 1.00 93.88 96 TRP A O 1
ATOM 746 N N . CYS A 1 97 ? 12.537 -14.721 -18.003 1.00 92.81 97 CYS A N 1
ATOM 747 C CA . CYS A 1 97 ? 12.475 -13.270 -18.128 1.00 92.81 97 CYS A CA 1
ATOM 748 C C . CYS A 1 97 ? 13.561 -12.595 -17.278 1.00 92.81 97 CYS A C 1
ATOM 750 O O . CYS A 1 97 ? 13.708 -12.895 -16.091 1.00 92.81 97 CYS A O 1
ATOM 752 N N . LEU A 1 98 ? 14.327 -11.680 -17.880 1.00 93.00 98 LEU A N 1
ATOM 753 C CA . LEU A 1 98 ? 15.397 -10.944 -17.207 1.00 93.00 98 LEU A CA 1
ATOM 754 C C . LEU A 1 98 ? 14.857 -9.652 -16.594 1.00 93.00 98 LEU A C 1
ATOM 756 O O . LEU A 1 98 ? 14.510 -8.717 -17.310 1.00 93.00 98 LEU A O 1
ATOM 760 N N . ALA A 1 99 ? 14.907 -9.548 -15.272 1.00 94.44 99 ALA A N 1
ATOM 761 C CA . ALA A 1 99 ? 14.806 -8.275 -14.580 1.00 94.44 99 ALA A CA 1
ATOM 762 C C . ALA A 1 99 ? 16.195 -7.619 -14.516 1.00 94.44 99 ALA A C 1
ATOM 764 O O . ALA A 1 99 ? 17.032 -7.961 -13.674 1.00 94.44 99 ALA A O 1
ATOM 765 N N . GLU A 1 100 ? 16.444 -6.639 -15.384 1.00 90.25 100 GLU A N 1
ATOM 766 C CA . GLU A 1 100 ? 17.622 -5.768 -15.334 1.00 90.25 100 GLU A CA 1
ATOM 767 C C . GLU A 1 100 ? 17.218 -4.305 -15.130 1.00 90.25 100 GLU A C 1
ATOM 769 O O . GLU A 1 100 ? 16.121 -3.887 -15.490 1.00 90.25 100 GLU A O 1
ATOM 774 N N . LEU A 1 101 ? 18.100 -3.503 -14.520 1.00 88.38 101 LEU A N 1
ATOM 775 C CA . LEU A 1 101 ? 17.837 -2.085 -14.217 1.00 88.38 101 LEU A CA 1
ATOM 776 C C . LEU A 1 101 ? 16.565 -1.852 -13.378 1.00 88.38 101 LEU A C 1
ATOM 778 O O . LEU A 1 101 ? 16.091 -0.719 -13.265 1.00 88.38 101 LEU A O 1
ATOM 782 N N . TRP A 1 102 ? 16.056 -2.906 -12.736 1.00 92.12 102 TRP A N 1
ATOM 783 C CA . TRP A 1 102 ? 14.784 -2.927 -12.020 1.00 92.12 102 TRP A CA 1
ATOM 784 C C . TRP A 1 102 ? 14.740 -1.916 -10.869 1.00 92.12 102 TRP A C 1
ATOM 786 O O . TRP A 1 102 ? 13.687 -1.346 -10.586 1.00 92.12 102 TRP A O 1
ATOM 796 N N . LYS A 1 103 ? 15.895 -1.595 -10.258 1.00 90.62 103 LYS A N 1
ATOM 797 C CA . LYS A 1 103 ? 16.013 -0.565 -9.209 1.00 90.62 103 LYS A CA 1
ATOM 798 C C . LYS A 1 103 ? 15.493 0.797 -9.690 1.00 90.62 103 LYS A C 1
ATOM 800 O O . LYS A 1 103 ? 14.986 1.572 -8.884 1.00 90.62 103 LYS A O 1
ATOM 805 N N . LEU A 1 104 ? 15.566 1.104 -10.989 1.00 86.38 104 LEU A N 1
ATOM 806 C CA . LEU A 1 104 ? 15.069 2.375 -11.523 1.00 86.38 104 LEU A CA 1
ATOM 807 C C . LEU A 1 104 ? 13.544 2.511 -11.440 1.00 86.38 104 LEU A C 1
ATOM 809 O O . LEU A 1 104 ? 13.064 3.644 -11.427 1.00 86.38 104 LEU A O 1
ATOM 813 N N . HIS A 1 105 ? 12.789 1.412 -11.336 1.00 86.69 105 HIS A N 1
ATOM 814 C CA . HIS A 1 105 ? 11.332 1.429 -11.126 1.00 86.69 105 HIS A CA 1
ATOM 815 C C . HIS A 1 105 ? 10.926 1.862 -9.708 1.00 86.69 105 HIS A C 1
ATOM 817 O O . HIS A 1 105 ? 9.770 2.192 -9.468 1.00 86.69 105 HIS A O 1
ATOM 823 N N . LEU A 1 106 ? 11.873 1.928 -8.764 1.00 87.69 106 LEU A N 1
ATOM 824 C CA . LEU A 1 106 ? 11.634 2.415 -7.399 1.00 87.69 106 LEU A CA 1
ATOM 825 C C . LEU A 1 106 ? 11.770 3.942 -7.261 1.00 87.69 106 LEU A C 1
ATOM 827 O O . LEU A 1 106 ? 11.577 4.467 -6.162 1.00 87.69 106 LEU A O 1
ATOM 831 N N . ARG A 1 107 ? 12.137 4.657 -8.335 1.00 81.19 107 ARG A N 1
ATOM 832 C CA . ARG A 1 107 ? 12.401 6.104 -8.289 1.00 81.19 107 ARG A CA 1
ATOM 833 C C . ARG A 1 107 ? 11.153 6.919 -7.891 1.00 81.19 107 ARG A C 1
ATOM 835 O O . ARG A 1 107 ? 10.042 6.495 -8.198 1.00 81.19 107 ARG A O 1
ATOM 842 N N . PRO A 1 108 ? 11.318 8.096 -7.259 1.00 72.50 108 PRO A N 1
ATOM 843 C CA . PRO A 1 108 ? 10.208 9.012 -6.993 1.00 72.50 108 PRO A CA 1
ATOM 844 C C . PRO A 1 108 ? 9.504 9.485 -8.279 1.00 72.50 108 PRO A C 1
ATOM 846 O O . PRO A 1 108 ? 10.166 9.762 -9.280 1.00 72.50 108 PRO A O 1
ATOM 849 N N . ASP A 1 109 ? 8.183 9.680 -8.226 1.00 61.06 109 ASP A N 1
ATOM 850 C CA . ASP A 1 109 ? 7.366 10.105 -9.381 1.00 61.06 109 ASP A CA 1
ATOM 851 C C . ASP A 1 109 ? 7.792 11.472 -9.957 1.00 61.06 109 ASP A C 1
ATOM 853 O O . ASP A 1 109 ? 7.743 11.703 -11.162 1.00 61.06 109 ASP A O 1
ATOM 857 N N . GLU A 1 110 ? 8.311 12.380 -9.126 1.00 54.62 110 GLU A N 1
ATOM 858 C CA . GLU A 1 110 ? 8.836 13.675 -9.587 1.00 54.62 110 GLU A CA 1
ATOM 859 C C . GLU A 1 110 ? 10.039 13.549 -10.536 1.00 54.62 110 GLU A C 1
ATOM 861 O O . GLU A 1 110 ? 10.237 14.414 -11.394 1.00 54.62 110 GLU A O 1
ATOM 866 N N . ASP A 1 111 ? 10.836 12.486 -10.404 1.00 51.59 111 ASP A N 1
ATOM 867 C CA . ASP A 1 111 ? 11.963 12.216 -11.301 1.00 51.59 111 ASP A CA 1
ATOM 868 C C . ASP A 1 111 ? 11.479 11.651 -12.650 1.00 51.59 111 ASP A C 1
ATOM 870 O O . ASP A 1 111 ? 12.176 11.791 -13.655 1.00 51.59 111 ASP A O 1
ATOM 874 N N . VAL A 1 112 ? 10.266 11.077 -12.701 1.00 48.66 112 VAL A N 1
ATOM 875 C CA . VAL A 1 112 ? 9.577 10.678 -13.944 1.00 48.66 112 VAL A CA 1
ATOM 876 C C . VAL A 1 112 ? 9.115 11.915 -14.725 1.00 48.66 112 VAL A C 1
ATOM 878 O O . VAL A 1 112 ? 9.197 11.936 -15.950 1.00 48.66 112 VAL A O 1
ATOM 881 N N . LEU A 1 113 ? 8.675 12.964 -14.020 1.00 37.75 113 LEU A N 1
ATOM 882 C CA . LEU A 1 113 ? 8.084 14.170 -14.614 1.00 37.75 113 LEU A CA 1
ATOM 883 C C . LEU A 1 113 ? 9.116 15.233 -15.041 1.00 37.75 113 LEU A C 1
ATOM 885 O O . LEU A 1 113 ? 8.852 16.017 -15.950 1.00 37.75 113 LEU A O 1
ATOM 889 N N . LYS A 1 114 ? 10.298 15.287 -14.405 1.00 44.12 114 LYS A N 1
ATOM 890 C CA . LYS A 1 114 ? 11.296 16.360 -14.623 1.00 44.12 114 LYS A CA 1
ATOM 891 C C . LYS A 1 114 ? 12.273 16.129 -15.783 1.00 44.12 114 LYS A C 1
ATOM 893 O O . LYS A 1 114 ? 13.065 17.029 -16.072 1.00 44.12 114 LYS A O 1
ATOM 898 N N . GLN A 1 115 ? 12.245 14.984 -16.470 1.00 43.97 115 GLN A N 1
ATOM 899 C CA . GLN A 1 115 ? 13.107 14.753 -17.636 1.00 43.97 115 GLN A CA 1
ATOM 900 C C . GLN A 1 115 ? 12.315 14.580 -18.932 1.00 43.97 115 GLN A C 1
ATOM 902 O O . GLN A 1 115 ? 11.689 13.560 -19.193 1.00 43.97 115 GLN A O 1
ATOM 907 N N . ALA A 1 116 ? 12.461 15.586 -19.794 1.00 34.28 116 ALA A N 1
ATOM 908 C CA . ALA A 1 116 ? 12.043 15.616 -21.191 1.00 34.28 116 ALA A CA 1
ATOM 909 C C . ALA A 1 116 ? 12.888 14.712 -22.117 1.00 34.28 116 ALA A C 1
ATOM 911 O O . ALA A 1 116 ? 12.907 14.934 -23.325 1.00 34.28 116 ALA A O 1
ATOM 912 N N . ASP A 1 117 ? 13.584 13.700 -21.592 1.00 41.41 117 ASP A N 1
ATOM 913 C CA . ASP A 1 117 ? 14.368 12.775 -22.412 1.00 41.41 117 ASP A CA 1
ATOM 914 C C . ASP A 1 117 ? 13.714 11.387 -22.417 1.00 41.41 117 ASP A C 1
ATOM 916 O O . ASP A 1 117 ? 14.164 10.435 -21.784 1.00 41.41 117 ASP A O 1
ATOM 920 N N . ARG A 1 118 ? 12.618 11.284 -23.182 1.00 43.03 118 ARG A N 1
ATOM 921 C CA . ARG A 1 118 ? 11.930 10.035 -23.569 1.00 43.03 118 ARG A CA 1
ATOM 922 C C . ARG A 1 118 ? 12.815 9.094 -24.414 1.00 43.03 118 ARG A C 1
ATOM 924 O O . ARG A 1 118 ? 12.305 8.184 -25.058 1.00 43.03 118 ARG A O 1
ATOM 931 N N . THR A 1 119 ? 14.133 9.291 -24.461 1.00 42.22 119 THR A N 1
ATOM 932 C CA . THR A 1 119 ? 15.046 8.508 -25.309 1.00 42.22 119 THR A CA 1
ATOM 933 C C . THR A 1 119 ? 15.408 7.138 -24.738 1.00 42.22 119 THR A C 1
ATOM 935 O O . THR A 1 119 ? 16.214 6.428 -25.350 1.00 42.22 119 THR A O 1
ATOM 938 N N . ARG A 1 120 ? 14.828 6.716 -23.601 1.00 55.22 120 ARG A N 1
ATOM 939 C CA . ARG A 1 120 ? 15.109 5.391 -23.039 1.00 55.22 120 ARG A CA 1
ATOM 940 C C . ARG A 1 120 ? 13.893 4.716 -22.388 1.00 55.22 120 ARG A C 1
ATOM 942 O O . ARG A 1 120 ? 13.425 5.206 -21.362 1.00 55.22 120 ARG A O 1
ATOM 949 N N . PRO A 1 121 ? 13.435 3.565 -22.907 1.00 60.09 121 PRO A N 1
ATOM 950 C CA . PRO A 1 121 ? 12.588 2.667 -22.136 1.00 60.09 121 PRO A CA 1
ATOM 951 C C . PRO A 1 121 ? 13.442 2.022 -21.033 1.00 60.09 121 PRO A C 1
ATOM 953 O O . PRO A 1 121 ? 14.540 1.523 -21.296 1.00 60.09 121 PRO A O 1
ATOM 956 N N . ILE A 1 122 ? 12.979 2.089 -19.785 1.00 76.25 122 ILE A N 1
ATOM 957 C CA . ILE A 1 122 ? 13.453 1.171 -18.743 1.00 76.25 122 ILE A CA 1
ATOM 958 C C . ILE A 1 122 ? 12.844 -0.188 -19.089 1.00 76.25 122 ILE A C 1
ATOM 960 O O . ILE A 1 122 ? 11.654 -0.199 -19.395 1.00 76.25 122 ILE A O 1
ATOM 964 N N . PRO A 1 123 ? 13.617 -1.288 -19.086 1.00 82.69 123 PRO A N 1
ATOM 965 C CA . PRO A 1 123 ? 13.067 -2.609 -19.362 1.00 82.69 123 PRO A CA 1
ATOM 966 C C . PRO A 1 123 ? 11.872 -2.905 -18.460 1.00 82.69 123 PRO A C 1
ATOM 968 O O . PRO A 1 123 ? 11.902 -2.588 -17.263 1.00 82.69 123 PRO A O 1
ATOM 971 N N . ASP A 1 124 ? 10.829 -3.482 -19.047 1.00 85.31 124 ASP A N 1
ATOM 972 C CA . ASP A 1 124 ? 9.670 -3.930 -18.290 1.00 85.31 124 ASP A CA 1
ATOM 973 C C . ASP A 1 124 ? 10.092 -5.005 -17.287 1.00 85.31 124 ASP A C 1
ATOM 975 O O . ASP A 1 124 ? 11.076 -5.727 -17.475 1.00 85.31 124 ASP A O 1
ATOM 979 N N . LEU A 1 125 ? 9.370 -5.064 -16.175 1.00 90.25 125 LEU A N 1
ATOM 980 C CA . LEU A 1 125 ? 9.563 -6.129 -15.204 1.00 90.25 125 LEU A CA 1
ATOM 981 C C . LEU A 1 125 ? 8.916 -7.425 -15.719 1.00 90.25 125 LEU A C 1
ATOM 983 O O . LEU A 1 125 ? 7.977 -7.351 -16.514 1.00 90.25 125 LEU A O 1
ATOM 987 N N . PRO A 1 126 ? 9.386 -8.598 -15.258 1.00 89.12 126 PRO A N 1
ATOM 988 C CA . PRO A 1 126 ? 8.722 -9.867 -15.525 1.00 89.12 126 PRO A CA 1
ATOM 989 C C . PRO A 1 126 ? 7.231 -9.824 -15.189 1.00 89.12 126 PRO A C 1
ATOM 991 O O . PRO A 1 126 ? 6.815 -9.153 -14.239 1.00 89.12 126 PRO A O 1
ATOM 994 N N . GLU A 1 127 ? 6.435 -10.567 -15.955 1.00 79.25 127 GLU A N 1
ATOM 995 C CA . GLU A 1 127 ? 5.002 -10.717 -15.704 1.00 79.25 127 GLU A CA 1
ATOM 996 C C . GLU A 1 127 ? 4.782 -11.191 -14.253 1.00 79.25 127 GLU A C 1
ATOM 998 O O . GLU A 1 127 ? 5.519 -12.038 -13.752 1.00 79.25 127 GLU A O 1
ATOM 1003 N N . HIS A 1 128 ? 3.826 -10.584 -13.543 1.00 80.81 128 HIS A N 1
ATOM 1004 C CA . HIS A 1 128 ? 3.547 -10.825 -12.114 1.00 80.81 128 HIS A CA 1
ATOM 1005 C C . HIS A 1 128 ? 4.617 -10.374 -11.098 1.00 80.81 128 HIS A C 1
ATOM 1007 O O . HIS A 1 128 ? 4.458 -10.640 -9.908 1.00 80.81 128 HIS A O 1
ATOM 1013 N N . LYS A 1 129 ? 5.672 -9.648 -11.501 1.00 90.38 129 LYS A N 1
ATOM 1014 C CA . LYS A 1 129 ? 6.649 -9.063 -10.563 1.00 90.38 129 LYS A CA 1
ATOM 1015 C C . LYS A 1 129 ? 6.552 -7.545 -10.498 1.00 90.38 129 LYS A C 1
ATOM 1017 O O . LYS A 1 129 ? 6.712 -6.839 -11.491 1.00 90.38 129 LYS A O 1
ATOM 1022 N N . THR A 1 130 ? 6.382 -7.011 -9.292 1.00 94.06 130 THR A N 1
ATOM 1023 C CA . THR A 1 130 ? 6.562 -5.582 -9.014 1.00 94.06 130 THR A CA 1
ATOM 1024 C C . THR A 1 130 ? 8.025 -5.264 -8.696 1.00 94.06 130 THR A C 1
ATOM 1026 O O . THR A 1 130 ? 8.823 -6.130 -8.340 1.00 94.06 130 THR A O 1
ATOM 1029 N N . ALA A 1 131 ? 8.400 -3.981 -8.749 1.00 92.38 131 ALA A N 1
ATOM 1030 C CA . ALA A 1 131 ? 9.740 -3.546 -8.343 1.00 92.38 131 ALA A CA 1
ATOM 1031 C C . ALA A 1 131 ? 10.038 -3.846 -6.861 1.00 92.38 131 ALA A C 1
ATOM 1033 O O . ALA A 1 131 ? 11.202 -3.976 -6.478 1.00 92.38 131 ALA A O 1
ATOM 1034 N N . LEU A 1 132 ? 8.991 -3.929 -6.029 1.00 94.94 132 LEU A N 1
ATOM 1035 C CA . LEU A 1 132 ? 9.095 -4.308 -4.624 1.00 94.94 132 LEU A CA 1
ATOM 1036 C C . LEU A 1 132 ? 9.437 -5.797 -4.484 1.00 94.94 132 LEU A C 1
ATOM 1038 O O . LEU A 1 132 ? 10.298 -6.125 -3.669 1.00 94.94 132 LEU A O 1
ATOM 1042 N N . ASP A 1 133 ? 8.830 -6.659 -5.305 1.00 96.25 133 ASP A N 1
ATOM 1043 C CA . ASP A 1 133 ? 9.097 -8.103 -5.310 1.00 96.25 133 ASP A CA 1
ATOM 1044 C C . ASP A 1 133 ? 10.531 -8.382 -5.743 1.00 96.25 133 ASP A C 1
ATOM 1046 O O . ASP A 1 133 ? 11.269 -9.050 -5.024 1.00 96.25 133 ASP A O 1
ATOM 1050 N N . VAL A 1 134 ? 10.979 -7.769 -6.848 1.00 97.25 134 VAL A N 1
ATOM 1051 C CA . VAL A 1 134 ? 12.365 -7.933 -7.318 1.00 97.25 134 VAL A CA 1
ATOM 1052 C C . VAL A 1 134 ? 13.369 -7.426 -6.281 1.00 97.25 134 VAL A C 1
ATOM 1054 O O . VAL A 1 134 ? 14.388 -8.069 -6.037 1.00 97.25 134 VAL A O 1
ATOM 1057 N N . LEU A 1 135 ? 13.080 -6.302 -5.614 1.00 97.12 135 LEU A N 1
ATOM 1058 C CA . LEU A 1 135 ? 13.915 -5.812 -4.517 1.00 97.12 135 LEU A CA 1
ATOM 1059 C C . LEU A 1 135 ? 13.950 -6.800 -3.342 1.00 97.12 135 LEU A C 1
ATOM 1061 O O . LEU A 1 135 ? 15.017 -7.015 -2.769 1.00 97.12 135 LEU A O 1
ATOM 1065 N N . SER A 1 136 ? 12.805 -7.371 -2.969 1.00 97.88 136 SER A N 1
ATOM 1066 C CA . SER A 1 136 ? 12.697 -8.322 -1.864 1.00 97.88 136 SER A CA 1
ATOM 1067 C C . SER A 1 136 ? 13.460 -9.616 -2.154 1.00 97.88 136 SER A C 1
ATOM 1069 O O . SER A 1 136 ? 14.316 -10.008 -1.357 1.00 97.88 136 SER A O 1
ATOM 1071 N N . ASP A 1 137 ? 13.244 -10.203 -3.333 1.00 97.94 137 ASP A N 1
ATOM 1072 C CA . ASP A 1 137 ? 13.950 -11.388 -3.830 1.00 97.94 137 ASP A CA 1
ATOM 1073 C C . ASP A 1 137 ? 15.470 -11.154 -3.830 1.00 97.94 137 ASP A C 1
ATOM 1075 O O . ASP A 1 137 ? 16.257 -11.974 -3.346 1.00 97.94 137 ASP A O 1
ATOM 1079 N N . PHE A 1 138 ? 15.900 -9.981 -4.302 1.00 97.94 138 PHE A N 1
ATOM 1080 C CA . PHE A 1 138 ? 17.313 -9.627 -4.378 1.00 97.94 138 PHE A CA 1
ATOM 1081 C C . PHE A 1 138 ? 17.948 -9.376 -2.996 1.00 97.94 138 PHE A C 1
ATOM 1083 O O . PHE A 1 138 ? 19.075 -9.813 -2.747 1.00 97.94 138 PHE A O 1
ATOM 1090 N N . ILE A 1 139 ? 17.240 -8.721 -2.062 1.00 97.81 139 ILE A N 1
ATOM 1091 C CA . ILE A 1 139 ? 17.681 -8.572 -0.661 1.00 97.81 139 ILE A CA 1
ATOM 1092 C C . ILE A 1 139 ? 17.828 -9.947 -0.010 1.00 97.81 139 ILE A C 1
ATOM 1094 O O . ILE A 1 139 ? 18.842 -10.218 0.639 1.00 97.81 139 ILE A O 1
ATOM 1098 N N . GLN A 1 140 ? 16.834 -10.816 -0.192 1.00 97.19 140 GLN A N 1
ATOM 1099 C CA . GLN A 1 140 ? 16.842 -12.163 0.358 1.00 97.19 140 GLN A CA 1
ATOM 1100 C C . GLN A 1 140 ? 18.041 -12.959 -0.167 1.00 97.19 140 GLN A C 1
ATOM 1102 O O . GLN A 1 140 ? 18.755 -13.585 0.621 1.00 97.19 140 GLN A O 1
ATOM 1107 N N . TYR A 1 141 ? 18.312 -12.888 -1.472 1.00 97.44 141 TYR A N 1
ATOM 1108 C CA . TYR A 1 141 ? 19.485 -13.507 -2.081 1.00 97.44 141 TYR A CA 1
ATOM 1109 C C . TYR A 1 141 ? 20.794 -12.984 -1.472 1.00 97.44 141 TYR A C 1
ATOM 1111 O O . TYR A 1 141 ? 21.607 -13.772 -0.986 1.00 97.44 141 TYR A O 1
ATOM 1119 N N . LEU A 1 142 ? 20.992 -11.660 -1.410 1.00 96.31 142 LEU A N 1
ATOM 1120 C CA . LEU A 1 142 ? 22.204 -11.080 -0.821 1.00 96.31 142 LEU A CA 1
ATOM 1121 C C . LEU A 1 142 ? 22.379 -11.471 0.651 1.00 96.31 142 LEU A C 1
ATOM 1123 O O . LEU A 1 142 ? 23.504 -11.719 1.092 1.00 96.31 142 LEU A O 1
ATOM 1127 N N . TYR A 1 143 ? 21.286 -11.545 1.414 1.00 95.31 143 TYR A N 1
ATOM 1128 C CA . TYR A 1 143 ? 21.315 -11.973 2.809 1.00 95.31 143 TYR A CA 1
ATOM 1129 C C . TYR A 1 143 ? 21.730 -13.445 2.944 1.00 95.31 143 TYR A C 1
ATOM 1131 O O . TYR A 1 143 ? 22.587 -13.763 3.772 1.00 95.31 143 TYR A O 1
ATOM 1139 N N . ARG A 1 144 ? 21.207 -14.339 2.090 1.00 94.06 144 ARG A N 1
ATOM 1140 C CA . ARG A 1 144 ? 21.631 -15.751 2.024 1.00 94.06 144 ARG A CA 1
ATOM 1141 C C . ARG A 1 144 ? 23.109 -15.887 1.654 1.00 94.06 144 ARG A C 1
ATOM 1143 O O . ARG A 1 144 ? 23.829 -16.649 2.302 1.00 94.06 144 ARG A O 1
ATOM 1150 N N . CYS A 1 145 ? 23.584 -15.115 0.677 1.00 93.00 145 CYS A N 1
ATOM 1151 C CA . CYS A 1 145 ? 24.995 -15.083 0.286 1.00 93.00 145 CYS A CA 1
ATOM 1152 C C . CYS A 1 145 ? 25.892 -14.618 1.439 1.00 93.00 145 CYS A C 1
ATOM 1154 O O . CYS A 1 145 ? 26.890 -15.267 1.750 1.00 93.00 145 CYS A O 1
ATOM 1156 N N . ALA A 1 146 ? 25.512 -13.538 2.128 1.00 92.25 146 ALA A N 1
ATOM 1157 C CA . ALA A 1 146 ? 26.248 -13.040 3.287 1.00 92.25 146 ALA A CA 1
ATOM 1158 C C . ALA A 1 146 ? 26.282 -14.067 4.429 1.00 92.25 146 ALA A C 1
ATOM 1160 O O . ALA A 1 146 ? 27.341 -14.290 5.014 1.00 92.25 146 ALA A O 1
ATOM 1161 N N . LYS A 1 147 ? 25.153 -14.730 4.715 1.00 90.12 147 LYS A N 1
ATOM 1162 C CA . LYS A 1 147 ? 25.069 -15.803 5.715 1.00 90.12 147 LYS A CA 1
ATOM 1163 C C . LYS A 1 147 ? 26.020 -16.951 5.381 1.00 90.12 147 LYS A C 1
ATOM 1165 O O . LYS A 1 147 ? 26.834 -17.315 6.222 1.00 90.12 147 LYS A O 1
ATOM 1170 N N . THR A 1 148 ? 25.964 -17.453 4.149 1.00 90.06 148 THR A N 1
ATOM 1171 C CA . THR A 1 148 ? 26.822 -18.550 3.670 1.00 90.06 148 THR A CA 1
ATOM 1172 C C . THR A 1 148 ? 28.300 -18.180 3.785 1.00 90.06 148 THR A C 1
ATOM 1174 O O . THR A 1 148 ? 29.073 -18.889 4.420 1.00 90.06 148 THR A O 1
ATOM 1177 N N . TYR A 1 149 ? 28.681 -16.998 3.291 1.00 90.12 149 TYR A N 1
ATOM 1178 C CA . TYR A 1 149 ? 30.053 -16.502 3.388 1.00 90.12 149 TYR A CA 1
ATOM 1179 C C . TYR A 1 149 ? 30.551 -16.412 4.838 1.00 90.12 149 TYR A C 1
ATOM 1181 O O . TYR A 1 149 ? 31.686 -16.786 5.138 1.00 90.12 149 TYR A O 1
ATOM 1189 N N . LEU A 1 150 ? 29.719 -15.910 5.754 1.00 88.38 150 LEU A N 1
ATOM 1190 C CA . LEU A 1 150 ? 30.077 -15.805 7.168 1.00 88.38 150 LEU A CA 1
ATOM 1191 C C . LEU A 1 150 ? 30.231 -17.178 7.824 1.00 88.38 150 LEU A C 1
ATOM 1193 O O . LEU A 1 150 ? 31.146 -17.364 8.628 1.00 88.38 150 LEU A O 1
ATOM 1197 N N . THR A 1 151 ? 29.375 -18.135 7.472 1.00 86.75 151 THR A N 1
ATOM 1198 C CA . THR A 1 151 ? 29.478 -19.521 7.932 1.00 86.75 151 THR A CA 1
ATOM 1199 C C . THR A 1 151 ? 30.786 -20.156 7.459 1.00 86.75 151 THR A C 1
ATOM 1201 O O . THR A 1 151 ? 31.535 -20.669 8.290 1.00 86.75 151 THR A O 1
ATOM 1204 N N . ASP A 1 152 ? 31.134 -20.010 6.179 1.00 84.81 152 ASP A N 1
ATOM 1205 C CA . ASP A 1 152 ? 32.363 -20.572 5.605 1.00 84.81 152 ASP A CA 1
ATOM 1206 C C . ASP A 1 152 ? 33.629 -19.995 6.247 1.00 84.81 152 ASP A C 1
ATOM 1208 O O . ASP A 1 152 ? 34.596 -20.709 6.505 1.00 84.81 152 ASP A O 1
ATOM 1212 N N . VAL A 1 153 ? 33.648 -18.681 6.496 1.00 83.12 153 VAL A N 1
ATOM 1213 C CA . VAL A 1 153 ? 34.823 -18.000 7.061 1.00 83.12 153 VAL A CA 1
ATOM 1214 C C . VAL A 1 153 ? 34.954 -18.236 8.570 1.00 83.12 153 VAL A C 1
ATOM 1216 O O . VAL A 1 153 ? 36.060 -18.152 9.102 1.00 83.12 153 VAL A O 1
ATOM 1219 N N . SER A 1 154 ? 33.854 -18.516 9.275 1.00 75.06 154 SER A N 1
ATOM 1220 C CA . SER A 1 154 ? 33.863 -18.734 10.730 1.00 75.06 154 SER A CA 1
ATOM 1221 C C . SER A 1 154 ? 33.927 -20.203 11.151 1.00 75.06 154 SER A C 1
ATOM 1223 O O . SER A 1 154 ? 34.251 -20.469 12.306 1.00 75.06 154 SER A O 1
ATOM 1225 N N . GLY A 1 155 ? 33.622 -21.145 10.252 1.00 66.12 155 GLY A N 1
ATOM 1226 C CA . GLY A 1 155 ? 33.583 -22.579 10.548 1.00 66.12 155 GLY A CA 1
ATOM 1227 C C . GLY A 1 155 ? 32.400 -23.012 11.425 1.00 66.12 155 GLY A C 1
ATOM 1228 O O . GLY A 1 155 ? 32.381 -24.147 11.893 1.00 66.12 155 GLY A O 1
ATOM 1229 N N . ASN A 1 156 ? 31.424 -22.129 11.668 1.00 66.00 156 ASN A N 1
ATOM 1230 C CA . ASN A 1 156 ? 30.251 -22.398 12.498 1.00 66.00 156 ASN A CA 1
ATOM 1231 C C . ASN A 1 156 ? 28.952 -22.021 11.754 1.00 66.00 156 ASN A C 1
ATOM 1233 O O . ASN A 1 156 ? 28.774 -20.881 11.322 1.00 66.00 156 ASN A O 1
ATOM 1237 N N . MET A 1 157 ? 28.008 -22.965 11.657 1.00 56.66 157 MET A N 1
ATOM 1238 C CA . MET A 1 157 ? 26.662 -22.761 11.086 1.00 56.66 157 MET A CA 1
ATOM 1239 C C . MET A 1 157 ? 25.834 -21.708 11.842 1.00 56.66 157 MET A C 1
ATOM 1241 O O . MET A 1 157 ? 24.890 -21.140 11.297 1.00 56.66 157 MET A O 1
ATOM 1245 N N . SER A 1 158 ? 26.232 -21.417 13.077 1.00 61.41 158 SER A N 1
ATOM 1246 C CA . SER A 1 158 ? 25.600 -20.514 14.033 1.00 61.41 158 SER A CA 1
ATOM 1247 C C . SER A 1 158 ? 26.179 -19.078 13.972 1.00 61.41 158 SER A C 1
ATOM 1249 O O . SER A 1 158 ? 26.003 -18.236 14.851 1.00 61.41 158 SER A O 1
ATOM 1251 N N . ALA A 1 159 ? 26.878 -18.750 12.875 1.00 58.81 159 ALA A N 1
ATOM 1252 C CA . ALA A 1 159 ? 27.573 -17.475 12.671 1.00 58.81 159 ALA A CA 1
ATOM 1253 C C . ALA A 1 159 ? 26.693 -16.217 12.807 1.00 58.81 159 ALA A C 1
ATOM 1255 O O . ALA A 1 159 ? 27.248 -15.137 12.993 1.00 58.81 159 ALA A O 1
ATOM 1256 N N . LEU A 1 160 ? 25.362 -16.342 12.727 1.00 65.88 160 LEU A N 1
ATOM 1257 C CA . LEU A 1 160 ? 24.386 -15.257 12.893 1.00 65.88 160 LEU A CA 1
ATOM 1258 C C . LEU A 1 160 ? 23.586 -15.324 14.209 1.00 65.88 160 LEU A C 1
ATOM 1260 O O . LEU A 1 160 ? 22.643 -14.558 14.351 1.00 65.88 160 LEU A O 1
ATOM 1264 N N . ASP A 1 161 ? 23.948 -16.169 15.179 1.00 61.09 161 ASP A N 1
ATOM 1265 C CA . ASP A 1 161 ? 23.199 -16.368 16.441 1.00 61.09 161 ASP A CA 1
ATOM 1266 C C . ASP A 1 161 ? 23.106 -15.121 17.355 1.00 61.09 161 ASP A C 1
ATOM 1268 O O . ASP A 1 161 ? 22.530 -15.169 18.442 1.00 61.09 161 ASP A O 1
ATOM 1272 N N . GLY A 1 162 ? 23.683 -13.990 16.939 1.00 64.44 162 GLY A N 1
ATOM 1273 C CA . GLY A 1 162 ? 23.596 -12.703 17.624 1.00 64.44 162 GLY A CA 1
ATOM 1274 C C . GLY A 1 162 ? 22.591 -11.740 16.986 1.00 64.44 162 GLY A C 1
ATOM 1275 O O . GLY A 1 162 ? 21.989 -12.000 15.948 1.00 64.44 162 GLY A O 1
ATOM 1276 N N . VAL A 1 163 ? 22.447 -10.558 17.586 1.00 76.56 163 VAL A N 1
ATOM 1277 C CA . VAL A 1 163 ? 21.613 -9.492 17.011 1.00 76.56 163 VAL A CA 1
ATOM 1278 C C . VAL A 1 163 ? 22.239 -9.004 15.701 1.00 76.56 163 VAL A C 1
ATOM 1280 O O . VAL A 1 163 ? 23.371 -8.506 15.696 1.00 76.56 163 VAL A O 1
ATOM 1283 N N . VAL A 1 164 ? 21.487 -9.134 14.605 1.00 89.19 164 VAL A N 1
ATOM 1284 C CA . VAL A 1 164 ? 21.869 -8.628 13.281 1.00 89.19 164 VAL A CA 1
ATOM 1285 C C . VAL A 1 164 ? 21.276 -7.239 13.071 1.00 89.19 164 VAL A C 1
ATOM 1287 O O . VAL A 1 164 ? 20.055 -7.074 13.017 1.00 89.19 164 VAL A O 1
ATOM 1290 N N . GLU A 1 165 ? 22.156 -6.254 12.946 1.00 93.81 165 GLU A N 1
ATOM 1291 C CA . GLU A 1 165 ? 21.855 -4.877 12.561 1.00 93.81 165 GLU A CA 1
ATOM 1292 C C . GLU A 1 165 ? 22.015 -4.766 11.043 1.00 93.81 165 GLU A C 1
ATOM 1294 O O . GLU A 1 165 ? 23.033 -5.186 10.488 1.00 93.81 165 GLU A O 1
ATOM 1299 N N . VAL A 1 166 ? 21.013 -4.219 10.365 1.00 95.56 166 VAL A N 1
ATOM 1300 C CA . VAL A 1 166 ? 20.949 -4.178 8.902 1.00 95.56 166 VAL A CA 1
ATOM 1301 C C . VAL A 1 166 ? 20.967 -2.734 8.443 1.00 95.56 166 VAL A C 1
ATOM 1303 O O . VAL A 1 166 ? 20.219 -1.907 8.955 1.00 95.56 166 VAL A O 1
ATOM 1306 N N . ILE A 1 167 ? 21.810 -2.427 7.464 1.00 96.38 167 ILE A N 1
ATOM 1307 C CA . ILE A 1 167 ? 21.912 -1.100 6.869 1.00 96.38 167 ILE A CA 1
ATOM 1308 C C . ILE A 1 167 ? 21.657 -1.224 5.374 1.00 96.38 167 ILE A C 1
ATOM 1310 O O . ILE A 1 167 ? 22.373 -1.957 4.696 1.00 96.38 167 ILE A O 1
ATOM 1314 N N . LEU A 1 168 ? 20.666 -0.507 4.851 1.00 95.88 168 LEU A N 1
ATOM 1315 C CA . LEU A 1 168 ? 20.440 -0.396 3.409 1.00 95.88 168 LEU A CA 1
ATOM 1316 C C . LEU A 1 168 ? 20.842 0.994 2.933 1.00 95.88 168 LEU A C 1
ATOM 1318 O O . LEU A 1 168 ? 20.349 1.998 3.458 1.00 95.88 168 LEU A O 1
ATOM 1322 N N . THR A 1 169 ? 21.713 1.064 1.924 1.00 94.06 169 THR A N 1
ATOM 1323 C CA . THR A 1 169 ? 22.047 2.347 1.301 1.00 94.06 169 THR A CA 1
ATOM 1324 C C . THR A 1 169 ? 21.093 2.688 0.162 1.00 94.06 169 THR A C 1
ATOM 1326 O O . THR A 1 169 ? 20.635 1.808 -0.568 1.00 94.06 169 THR A O 1
ATOM 1329 N N . HIS A 1 170 ? 20.791 3.975 -0.005 1.00 93.31 170 HIS A N 1
ATOM 1330 C CA . HIS A 1 170 ? 19.920 4.464 -1.073 1.00 93.31 170 HIS A CA 1
ATOM 1331 C C . HIS A 1 170 ? 20.376 5.824 -1.635 1.00 93.31 170 HIS A C 1
ATOM 1333 O O . HIS A 1 170 ? 21.044 6.586 -0.928 1.00 93.31 170 HIS A O 1
ATOM 1339 N N . PRO A 1 171 ? 19.982 6.190 -2.870 1.00 91.75 171 PRO A N 1
ATOM 1340 C CA . PRO A 1 171 ? 20.293 7.498 -3.446 1.00 91.75 171 PRO A CA 1
ATOM 1341 C C . PRO A 1 171 ? 19.793 8.665 -2.582 1.00 91.75 171 PRO A C 1
ATOM 1343 O O . PRO A 1 171 ? 18.771 8.573 -1.896 1.00 91.75 171 PRO A O 1
ATOM 1346 N N . ASN A 1 172 ? 20.475 9.807 -2.654 1.00 89.19 172 ASN A N 1
ATOM 1347 C CA . ASN A 1 172 ? 20.260 10.985 -1.804 1.00 89.19 172 ASN A CA 1
ATOM 1348 C C . ASN A 1 172 ? 18.828 11.560 -1.855 1.00 89.19 172 ASN A C 1
ATOM 1350 O O . ASN A 1 172 ? 18.376 12.194 -0.896 1.00 89.19 172 ASN A O 1
ATOM 1354 N N . ASN A 1 173 ? 18.126 11.387 -2.980 1.00 83.25 173 ASN A N 1
ATOM 1355 C CA . ASN A 1 173 ? 16.761 11.892 -3.184 1.00 83.25 173 ASN A CA 1
ATOM 1356 C C . ASN A 1 173 ? 15.665 10.869 -2.839 1.00 83.25 173 ASN A C 1
ATOM 1358 O O . ASN A 1 173 ? 14.487 11.210 -2.898 1.00 83.25 173 ASN A O 1
ATOM 1362 N N . TRP A 1 174 ? 16.017 9.631 -2.486 1.00 84.44 174 TRP A N 1
ATOM 1363 C CA . TRP A 1 174 ? 15.038 8.595 -2.156 1.00 84.44 174 TRP A CA 1
ATOM 1364 C C . TRP A 1 174 ? 14.577 8.754 -0.705 1.00 84.44 174 TRP A C 1
ATOM 1366 O O . TRP A 1 174 ? 15.157 8.177 0.209 1.00 84.44 174 TRP A O 1
ATOM 1376 N N . GLN A 1 175 ? 13.556 9.586 -0.502 1.00 77.88 175 GLN A N 1
ATOM 1377 C CA . GLN A 1 175 ? 12.938 9.868 0.799 1.00 77.88 175 GLN A CA 1
ATOM 1378 C C . GLN A 1 175 ? 11.476 9.376 0.832 1.00 77.88 175 GLN A C 1
ATOM 1380 O O . GLN A 1 175 ? 10.923 8.943 -0.185 1.00 77.88 175 GLN A O 1
ATOM 1385 N N . ASP A 1 176 ? 10.853 9.424 2.010 1.00 78.06 176 ASP A N 1
ATOM 1386 C CA . ASP A 1 176 ? 9.426 9.163 2.240 1.00 78.06 176 ASP A CA 1
ATOM 1387 C C . ASP A 1 176 ? 8.954 7.777 1.738 1.00 78.06 176 ASP A C 1
ATOM 1389 O O . ASP A 1 176 ? 9.334 6.734 2.272 1.00 78.06 176 ASP A O 1
ATOM 1393 N N . ALA A 1 177 ? 8.126 7.745 0.687 1.00 78.25 177 ALA A N 1
ATOM 1394 C CA . ALA A 1 177 ? 7.510 6.538 0.141 1.00 78.25 177 ALA A CA 1
ATOM 1395 C C . ALA A 1 177 ? 8.537 5.490 -0.313 1.00 78.25 177 ALA A C 1
ATOM 1397 O O . ALA A 1 177 ? 8.304 4.293 -0.151 1.00 78.25 177 ALA A O 1
ATOM 1398 N N . VAL A 1 178 ? 9.689 5.920 -0.840 1.00 85.19 178 VAL A N 1
ATOM 1399 C CA . VAL A 1 178 ? 10.732 4.987 -1.288 1.00 85.19 178 VAL A CA 1
ATOM 1400 C C . VAL A 1 178 ? 11.421 4.328 -0.092 1.00 85.19 178 VAL A C 1
ATOM 1402 O O . VAL A 1 178 ? 11.627 3.119 -0.099 1.00 85.19 178 VAL A O 1
ATOM 1405 N N . GLN A 1 179 ? 11.693 5.081 0.980 1.00 88.06 179 GLN A N 1
ATOM 1406 C CA . GLN A 1 179 ? 12.226 4.528 2.232 1.00 88.06 179 GLN A CA 1
ATOM 1407 C C . GLN A 1 179 ? 11.247 3.529 2.865 1.00 88.06 179 GLN A C 1
ATOM 1409 O O . GLN A 1 179 ? 11.660 2.457 3.309 1.00 88.06 179 GLN A O 1
ATOM 1414 N N . LYS A 1 180 ? 9.938 3.815 2.813 1.00 86.69 180 LYS A N 1
ATOM 1415 C CA . LYS A 1 180 ? 8.897 2.865 3.235 1.00 86.69 180 LYS A CA 1
ATOM 1416 C C . LYS A 1 180 ? 8.939 1.564 2.420 1.00 86.69 180 LYS A C 1
ATOM 1418 O O . LYS A 1 180 ? 8.900 0.489 3.012 1.00 86.69 180 LYS A O 1
ATOM 1423 N N . ARG A 1 181 ? 9.081 1.647 1.089 1.00 90.75 181 ARG A N 1
ATOM 1424 C CA . ARG A 1 181 ? 9.232 0.468 0.212 1.00 90.75 181 ARG A CA 1
ATOM 1425 C C . ARG A 1 181 ? 10.495 -0.338 0.541 1.00 90.75 181 ARG A C 1
ATOM 1427 O O . ARG A 1 181 ? 10.416 -1.557 0.602 1.00 90.75 181 ARG A O 1
ATOM 1434 N N . LEU A 1 182 ? 11.630 0.315 0.820 1.00 92.88 182 LEU A N 1
ATOM 1435 C CA . LEU A 1 182 ? 12.865 -0.368 1.247 1.00 92.88 182 LEU A CA 1
ATOM 1436 C C . LEU A 1 182 ? 12.657 -1.161 2.549 1.00 92.88 182 LEU A C 1
ATOM 1438 O O . LEU A 1 182 ? 13.076 -2.316 2.644 1.00 92.88 182 LEU A O 1
ATOM 1442 N N . ARG A 1 183 ? 11.970 -0.571 3.539 1.00 92.50 183 ARG A N 1
ATOM 1443 C CA . ARG A 1 183 ? 11.618 -1.268 4.788 1.00 92.50 183 ARG A CA 1
ATOM 1444 C C . ARG A 1 183 ? 10.719 -2.473 4.523 1.00 92.50 183 ARG A C 1
ATOM 1446 O O . ARG A 1 183 ? 11.043 -3.573 4.959 1.00 92.50 183 ARG A O 1
ATOM 1453 N N . GLN A 1 184 ? 9.652 -2.281 3.749 1.00 94.75 184 GLN A N 1
ATOM 1454 C CA . GLN A 1 184 ? 8.715 -3.347 3.392 1.00 94.75 184 GLN A CA 1
ATOM 1455 C C . GLN A 1 184 ? 9.406 -4.501 2.649 1.00 94.75 184 GLN A C 1
ATOM 1457 O O . GLN A 1 184 ? 9.212 -5.656 3.011 1.00 94.75 184 GLN A O 1
ATOM 1462 N N . ALA A 1 185 ? 10.276 -4.209 1.678 1.00 96.44 185 ALA A N 1
ATOM 1463 C CA . ALA A 1 185 ? 11.023 -5.237 0.952 1.00 96.44 185 ALA A CA 1
ATOM 1464 C C . ALA A 1 185 ? 11.934 -6.065 1.868 1.00 96.44 185 ALA A C 1
ATOM 1466 O O . ALA A 1 185 ? 12.083 -7.267 1.663 1.00 96.44 185 ALA A O 1
ATOM 1467 N N . THR A 1 186 ? 12.523 -5.433 2.888 1.00 96.12 186 THR A N 1
ATOM 1468 C CA . THR A 1 186 ? 13.400 -6.101 3.866 1.00 96.12 186 THR A CA 1
ATOM 1469 C C . THR A 1 186 ? 12.621 -7.046 4.782 1.00 96.12 186 THR A C 1
ATOM 1471 O O . THR A 1 186 ? 13.126 -8.114 5.134 1.00 96.12 186 THR A O 1
ATOM 1474 N N . VAL A 1 187 ? 11.391 -6.664 5.145 1.00 95.56 187 VAL A N 1
ATOM 1475 C CA . VAL A 1 187 ? 10.443 -7.523 5.873 1.00 95.56 187 VAL A CA 1
ATOM 1476 C C . VAL A 1 187 ? 10.041 -8.714 5.002 1.00 95.56 187 VAL A C 1
ATOM 1478 O O . VAL A 1 187 ? 10.215 -9.854 5.422 1.00 95.56 187 VAL A O 1
ATOM 1481 N N . LEU A 1 188 ? 9.587 -8.461 3.768 1.00 95.69 188 LEU A N 1
ATOM 1482 C CA . LEU A 1 188 ? 9.198 -9.507 2.811 1.00 95.69 188 LEU A CA 1
ATOM 1483 C C . LEU A 1 188 ? 10.353 -10.477 2.508 1.00 95.69 188 LEU A C 1
ATOM 1485 O O . LEU A 1 188 ? 10.144 -11.679 2.380 1.00 95.69 188 LEU A O 1
ATOM 1489 N N . ALA A 1 189 ? 11.592 -9.975 2.498 1.00 95.50 189 ALA A N 1
ATOM 1490 C CA . ALA A 1 189 ? 12.785 -10.786 2.277 1.00 95.50 189 ALA A CA 1
ATOM 1491 C C . ALA A 1 189 ? 13.090 -11.743 3.449 1.00 95.50 189 ALA A C 1
ATOM 1493 O O . ALA A 1 189 ? 13.945 -12.624 3.319 1.00 95.50 189 ALA A O 1
ATOM 1494 N N . GLY A 1 190 ? 12.428 -11.569 4.599 1.00 93.25 190 GLY A N 1
ATOM 1495 C CA . GLY A 1 190 ? 12.652 -12.341 5.822 1.00 93.25 190 GLY A CA 1
ATOM 1496 C C . GLY A 1 190 ? 13.929 -11.954 6.573 1.00 93.25 190 GLY A C 1
ATOM 1497 O O . GLY A 1 190 ? 14.412 -12.721 7.403 1.00 93.25 190 GLY A O 1
ATOM 1498 N N . VAL A 1 191 ? 14.508 -10.783 6.281 1.00 92.44 191 VAL A N 1
ATOM 1499 C CA . VAL A 1 191 ? 15.750 -10.307 6.920 1.00 92.44 191 VAL A CA 1
ATOM 1500 C C . VAL A 1 191 ? 15.470 -9.691 8.298 1.00 92.44 191 VAL A C 1
ATOM 1502 O O . VAL A 1 191 ? 16.282 -9.802 9.224 1.00 92.44 191 VAL A O 1
ATOM 1505 N N . ILE A 1 192 ? 14.307 -9.056 8.453 1.00 92.00 192 ILE A N 1
ATOM 1506 C CA . ILE A 1 192 ? 13.792 -8.531 9.723 1.00 92.00 192 ILE A CA 1
ATOM 1507 C C . ILE A 1 192 ? 12.339 -8.975 9.927 1.00 92.00 192 ILE A C 1
ATOM 1509 O O . ILE A 1 192 ? 11.631 -9.254 8.965 1.00 92.00 192 ILE A O 1
ATOM 1513 N N . SER A 1 193 ? 11.896 -9.022 11.182 1.00 88.88 193 SER A N 1
ATOM 1514 C CA . SER A 1 193 ? 10.503 -9.284 11.558 1.00 88.88 193 SER A CA 1
ATOM 1515 C C . SER A 1 193 ? 9.628 -8.040 11.381 1.00 88.88 193 SER A C 1
ATOM 1517 O O . SER A 1 193 ? 10.105 -6.922 11.575 1.00 88.88 193 SER A O 1
ATOM 1519 N N . ASP A 1 194 ? 8.339 -8.227 11.084 1.00 91.00 194 ASP A N 1
ATOM 1520 C CA . ASP A 1 194 ? 7.363 -7.128 11.012 1.00 91.00 194 ASP A CA 1
ATOM 1521 C C . ASP A 1 194 ? 6.846 -6.732 12.406 1.00 91.00 194 ASP A C 1
ATOM 1523 O O . ASP A 1 194 ? 5.681 -6.899 12.756 1.00 91.00 194 ASP A O 1
ATOM 1527 N N . ASN A 1 195 ? 7.765 -6.295 13.263 1.00 83.88 195 ASN A N 1
ATOM 1528 C CA . ASN A 1 195 ? 7.483 -5.820 14.614 1.00 83.88 195 ASN A CA 1
ATOM 1529 C C . ASN A 1 195 ? 8.487 -4.733 15.018 1.00 83.88 195 ASN A C 1
ATOM 1531 O O . ASN A 1 195 ? 9.477 -4.499 14.321 1.00 83.88 195 ASN A O 1
ATOM 1535 N N . GLU A 1 196 ? 8.234 -4.052 16.136 1.00 77.50 196 GLU A N 1
ATOM 1536 C CA . GLU A 1 196 ? 9.037 -2.905 16.580 1.00 77.50 196 GLU A CA 1
ATOM 1537 C C . GLU A 1 196 ? 10.541 -3.224 16.654 1.00 77.50 196 GLU A C 1
ATOM 1539 O O . GLU A 1 196 ? 11.354 -2.482 16.098 1.00 77.50 196 GLU A O 1
ATOM 1544 N N . ASP A 1 197 ? 10.907 -4.373 17.228 1.00 81.50 197 ASP A N 1
ATOM 1545 C CA . ASP A 1 197 ? 12.299 -4.824 17.331 1.00 81.50 197 ASP A CA 1
ATOM 1546 C C . ASP A 1 197 ? 12.941 -5.097 15.964 1.00 81.50 197 ASP A C 1
ATOM 1548 O O . ASP A 1 197 ? 14.108 -4.774 15.735 1.00 81.50 197 ASP A O 1
ATOM 1552 N N . GLY A 1 198 ? 12.199 -5.693 15.028 1.00 85.56 198 GLY A N 1
ATOM 1553 C CA . GLY A 1 198 ? 12.665 -5.924 13.663 1.00 85.56 198 GLY A CA 1
ATOM 1554 C C . GLY A 1 198 ? 12.918 -4.615 12.922 1.00 85.56 198 GLY A C 1
ATOM 1555 O O . GLY A 1 198 ? 14.002 -4.417 12.367 1.00 85.56 198 GLY A O 1
ATOM 1556 N N . HIS A 1 199 ? 11.961 -3.688 12.986 1.00 86.69 199 HIS A N 1
ATOM 1557 C CA . HIS A 1 199 ? 12.059 -2.367 12.360 1.00 86.69 199 HIS A CA 1
ATOM 1558 C C . HIS A 1 199 ? 13.173 -1.502 12.963 1.00 86.69 199 HIS A C 1
ATOM 1560 O O . HIS A 1 199 ? 13.816 -0.749 12.226 1.00 86.69 199 HIS A O 1
ATOM 1566 N N . ALA A 1 200 ? 13.441 -1.632 14.267 1.00 86.31 200 ALA A N 1
ATOM 1567 C CA . ALA A 1 200 ? 14.506 -0.914 14.969 1.00 86.31 200 ALA A CA 1
ATOM 1568 C C . ALA A 1 200 ? 15.925 -1.351 14.560 1.00 86.31 200 ALA A C 1
ATOM 1570 O O . ALA A 1 200 ? 16.864 -0.562 14.679 1.00 86.31 200 ALA A O 1
ATOM 1571 N N . ARG A 1 201 ? 16.089 -2.582 14.056 1.00 90.94 201 ARG A N 1
ATOM 1572 C CA . ARG A 1 201 ? 17.378 -3.119 13.578 1.00 90.94 201 ARG A CA 1
ATOM 1573 C C . ARG A 1 201 ? 17.724 -2.712 12.147 1.00 90.94 201 ARG A C 1
ATOM 1575 O O . ARG A 1 201 ? 18.857 -2.938 11.724 1.00 90.94 201 ARG A O 1
ATOM 1582 N N . LEU A 1 202 ? 16.772 -2.151 11.399 1.00 93.75 202 LEU A N 1
ATOM 1583 C CA . LEU A 1 202 ? 16.982 -1.678 10.033 1.00 93.75 202 LEU A CA 1
ATOM 1584 C C . LEU A 1 202 ? 17.250 -0.170 10.004 1.00 93.75 202 LEU A C 1
ATOM 1586 O O . LEU A 1 202 ? 16.389 0.644 10.349 1.00 93.75 202 LEU A O 1
ATOM 1590 N N . HIS A 1 203 ? 18.428 0.186 9.501 1.00 92.81 203 HIS A N 1
ATOM 1591 C CA . HIS A 1 203 ? 18.903 1.552 9.318 1.00 92.81 203 HIS A CA 1
ATOM 1592 C C . HIS A 1 203 ? 18.979 1.866 7.823 1.00 92.81 203 HIS A C 1
ATOM 1594 O O . HIS A 1 203 ? 19.540 1.098 7.045 1.00 92.81 203 HIS A O 1
ATOM 1600 N N . LEU A 1 204 ? 18.443 3.006 7.402 1.00 92.81 204 LEU A N 1
ATOM 1601 C CA . LEU A 1 204 ? 18.611 3.489 6.030 1.00 92.81 204 LEU A CA 1
ATOM 1602 C C . LEU A 1 204 ? 19.731 4.527 5.995 1.00 92.81 204 LEU A C 1
ATOM 1604 O O . LEU A 1 204 ? 19.833 5.346 6.903 1.00 92.81 204 LEU A O 1
ATOM 1608 N N . LEU A 1 205 ? 20.586 4.520 4.977 1.00 93.00 205 LEU A N 1
ATOM 1609 C CA . LEU A 1 205 ? 21.669 5.497 4.844 1.00 93.00 205 LEU A CA 1
ATOM 1610 C C . LEU A 1 205 ? 21.761 6.014 3.413 1.00 93.00 205 LEU A C 1
ATOM 1612 O O . LEU A 1 205 ? 21.628 5.256 2.460 1.00 93.00 205 LEU A O 1
ATOM 1616 N N . THR A 1 206 ? 22.031 7.305 3.239 1.00 92.81 206 THR A N 1
ATOM 1617 C CA . THR A 1 206 ? 22.252 7.827 1.888 1.00 92.81 206 THR A CA 1
ATOM 1618 C C . THR A 1 206 ? 23.611 7.383 1.345 1.00 92.81 206 THR A C 1
ATOM 1620 O O . THR A 1 206 ? 24.604 7.355 2.076 1.00 92.81 206 THR A O 1
ATOM 1623 N N . GLU A 1 207 ? 23.673 7.070 0.052 1.00 92.75 207 GLU A N 1
ATOM 1624 C CA . GLU A 1 207 ? 24.909 6.671 -0.635 1.00 92.75 207 GLU A CA 1
ATOM 1625 C C . GLU A 1 207 ? 26.004 7.754 -0.490 1.00 92.75 207 GLU A C 1
ATOM 1627 O O . GLU A 1 207 ? 27.155 7.445 -0.176 1.00 92.75 207 GLU A O 1
ATOM 1632 N N . GLY A 1 208 ? 25.632 9.041 -0.556 1.00 91.19 208 GLY A N 1
ATOM 1633 C CA . GLY A 1 208 ? 26.558 10.158 -0.343 1.00 91.19 208 GLY A CA 1
ATOM 1634 C C . GLY A 1 208 ? 27.128 10.257 1.082 1.00 91.19 208 GLY A C 1
ATOM 1635 O O . GLY A 1 208 ? 28.318 10.540 1.249 1.00 91.19 208 GLY A O 1
ATOM 1636 N N . GLU A 1 209 ? 26.319 10.005 2.121 1.00 92.00 209 GLU A N 1
ATOM 1637 C CA . GLU A 1 209 ? 26.792 9.996 3.518 1.00 92.00 209 GLU A CA 1
ATOM 1638 C C . GLU A 1 209 ? 27.671 8.771 3.801 1.00 92.00 209 GLU A C 1
ATOM 1640 O O . GLU A 1 209 ? 28.718 8.891 4.444 1.00 92.00 209 GLU A O 1
ATOM 1645 N N . ALA A 1 210 ? 27.307 7.609 3.255 1.00 92.94 210 ALA A N 1
ATOM 1646 C CA . ALA A 1 210 ? 28.145 6.417 3.303 1.00 92.94 210 ALA A CA 1
ATOM 1647 C C . ALA A 1 210 ? 29.514 6.681 2.648 1.00 92.94 210 ALA A C 1
ATOM 1649 O O . ALA A 1 210 ? 30.561 6.417 3.243 1.00 92.94 210 ALA A O 1
ATOM 1650 N N . GLY A 1 211 ? 29.522 7.311 1.470 1.00 91.19 211 GLY A N 1
ATOM 1651 C CA . GLY A 1 211 ? 30.735 7.746 0.783 1.00 91.19 211 GLY A CA 1
ATOM 1652 C C . GLY A 1 211 ? 31.645 8.624 1.648 1.00 91.19 211 GLY A C 1
ATOM 1653 O O . GLY A 1 211 ? 32.853 8.388 1.704 1.00 91.19 211 GLY A O 1
ATOM 1654 N N . LEU A 1 212 ? 31.078 9.585 2.391 1.00 90.81 212 LEU A N 1
ATOM 1655 C CA . LEU A 1 212 ? 31.838 10.410 3.339 1.00 90.81 212 LEU A CA 1
ATOM 1656 C C . LEU A 1 212 ? 32.503 9.554 4.421 1.00 90.81 212 LEU A C 1
ATOM 1658 O O . LEU A 1 212 ? 33.698 9.711 4.679 1.00 90.81 212 LEU A O 1
ATOM 1662 N N . HIS A 1 213 ? 31.735 8.661 5.049 1.00 90.50 213 HIS A N 1
ATOM 1663 C CA . HIS A 1 213 ? 32.228 7.761 6.089 1.00 90.50 213 HIS A CA 1
ATOM 1664 C C . HIS A 1 213 ? 33.396 6.909 5.605 1.00 90.50 213 HIS A C 1
ATOM 1666 O O . HIS A 1 213 ? 34.427 6.824 6.277 1.00 90.50 213 HIS A O 1
ATOM 1672 N N . HIS A 1 214 ? 33.275 6.355 4.402 1.00 88.44 214 HIS A N 1
ATOM 1673 C CA . HIS A 1 214 ? 34.349 5.598 3.790 1.00 88.44 214 HIS A CA 1
ATOM 1674 C C . HIS A 1 214 ? 35.578 6.452 3.499 1.00 88.44 214 HIS A C 1
ATOM 1676 O O . HIS A 1 214 ? 36.685 6.052 3.861 1.00 88.44 214 HIS A O 1
ATOM 1682 N N . CYS A 1 215 ? 35.400 7.617 2.868 1.00 85.75 215 CYS A N 1
ATOM 1683 C CA . CYS A 1 215 ? 36.511 8.499 2.546 1.00 85.75 215 CYS A CA 1
ATOM 1684 C C . CYS A 1 215 ? 37.275 8.872 3.804 1.00 85.75 215 CYS A C 1
ATOM 1686 O O . CYS A 1 215 ? 38.463 8.603 3.847 1.00 85.75 215 CYS A O 1
ATOM 1688 N N . VAL A 1 216 ? 36.599 9.405 4.829 1.00 83.81 216 VAL A N 1
ATOM 1689 C CA . VAL A 1 216 ? 37.214 9.867 6.085 1.00 83.81 216 VAL A CA 1
ATOM 1690 C C . VAL A 1 216 ? 37.964 8.751 6.815 1.00 83.81 216 VAL A C 1
ATOM 1692 O O . VAL A 1 216 ? 39.028 9.013 7.375 1.00 83.81 216 VAL A O 1
ATOM 1695 N N . HIS A 1 217 ? 37.436 7.523 6.808 1.00 79.06 217 HIS A N 1
ATOM 1696 C CA . HIS A 1 217 ? 38.091 6.378 7.440 1.00 79.06 217 HIS A CA 1
ATOM 1697 C C . HIS A 1 217 ? 39.336 5.908 6.673 1.00 79.06 217 HIS A C 1
ATOM 1699 O O . HIS A 1 217 ? 40.319 5.506 7.285 1.00 79.06 217 HIS A O 1
ATOM 1705 N N . ASN A 1 218 ? 39.305 5.988 5.342 1.00 74.12 218 ASN A N 1
ATOM 1706 C CA . ASN A 1 218 ? 40.384 5.535 4.460 1.00 74.12 218 ASN A CA 1
ATOM 1707 C C . ASN A 1 218 ? 41.223 6.703 3.908 1.00 74.12 218 ASN A C 1
ATOM 1709 O O . ASN A 1 218 ? 41.876 6.565 2.875 1.00 74.12 218 ASN A O 1
ATOM 1713 N N . LEU A 1 219 ? 41.212 7.867 4.576 1.00 66.19 219 LEU A N 1
ATOM 1714 C CA . LEU A 1 219 ? 42.129 8.971 4.276 1.00 66.19 219 LEU A CA 1
ATOM 1715 C C . LEU A 1 219 ? 43.548 8.571 4.698 1.00 66.19 219 LEU A C 1
ATOM 1717 O O . LEU A 1 219 ? 44.045 8.994 5.740 1.00 66.19 219 LEU A O 1
ATOM 1721 N N . GLU A 1 220 ? 44.227 7.787 3.869 1.00 49.06 220 GLU A N 1
ATOM 1722 C CA . GLU A 1 220 ? 45.663 7.517 4.014 1.00 49.06 220 GLU A CA 1
ATOM 1723 C C . GLU A 1 220 ? 46.510 8.768 3.695 1.00 49.06 220 GLU A C 1
ATOM 1725 O O . GLU A 1 220 ? 47.681 8.873 4.061 1.00 49.06 220 GLU A O 1
ATOM 1730 N N . PHE A 1 221 ? 45.903 9.788 3.079 1.00 52.47 221 PHE A N 1
ATOM 1731 C CA . PHE A 1 221 ? 46.543 11.042 2.689 1.00 52.47 221 PHE A CA 1
ATOM 1732 C C . PHE A 1 221 ? 46.361 12.154 3.734 1.00 52.47 221 PHE A C 1
ATOM 1734 O O . PHE A 1 221 ? 45.270 12.429 4.242 1.00 52.47 221 PHE A O 1
ATOM 1741 N N . ARG A 1 222 ? 47.451 12.882 4.020 1.00 55.59 222 ARG A N 1
ATOM 1742 C CA . ARG A 1 222 ? 47.424 14.095 4.851 1.00 55.59 222 ARG A CA 1
ATOM 1743 C C . ARG A 1 222 ? 46.678 15.212 4.115 1.00 55.59 222 ARG A C 1
ATOM 1745 O O . ARG A 1 222 ? 47.282 15.969 3.365 1.00 55.59 222 ARG A O 1
ATOM 1752 N N . LEU A 1 223 ? 45.378 15.349 4.371 1.00 67.69 223 LEU A N 1
ATOM 1753 C CA . LEU A 1 223 ? 44.648 16.550 3.966 1.00 67.69 223 LEU A CA 1
ATOM 1754 C C . LEU A 1 223 ? 45.242 17.790 4.662 1.00 67.69 223 LEU A C 1
ATOM 1756 O O . LEU A 1 223 ? 45.609 17.693 5.846 1.00 67.69 223 LEU A O 1
ATOM 1760 N N . PRO A 1 224 ? 45.317 18.942 3.967 1.00 69.62 224 PRO A N 1
ATOM 1761 C CA . PRO A 1 224 ? 45.727 20.203 4.572 1.00 69.62 224 PRO A CA 1
ATOM 1762 C C . PRO A 1 224 ? 44.907 20.504 5.831 1.00 69.62 224 PRO A C 1
ATOM 1764 O O . PRO A 1 224 ? 43.687 20.316 5.861 1.00 69.62 224 PRO A O 1
ATOM 1767 N N . ALA A 1 225 ? 45.575 20.944 6.900 1.00 68.94 225 ALA A N 1
ATOM 1768 C CA . ALA A 1 225 ? 44.930 21.170 8.195 1.00 68.94 225 ALA A CA 1
ATOM 1769 C C . ALA A 1 225 ? 43.852 22.269 8.146 1.00 68.94 225 ALA A C 1
ATOM 1771 O O . ALA A 1 225 ? 42.959 22.294 8.994 1.00 68.94 225 ALA A O 1
ATOM 1772 N N . ASP A 1 226 ? 43.911 23.152 7.153 1.00 76.12 226 ASP A N 1
ATOM 1773 C CA . ASP A 1 226 ? 42.983 24.245 6.870 1.00 76.12 226 ASP A CA 1
ATOM 1774 C C . ASP A 1 226 ? 41.795 23.834 5.981 1.00 76.12 226 ASP A C 1
ATOM 1776 O O . ASP A 1 226 ? 40.858 24.616 5.818 1.00 76.12 226 ASP A O 1
ATOM 1780 N N . MET A 1 227 ? 41.765 22.603 5.457 1.00 82.75 227 MET A N 1
ATOM 1781 C CA . MET A 1 227 ? 40.618 22.092 4.709 1.00 82.75 227 MET A CA 1
ATOM 1782 C C . MET A 1 227 ? 39.432 21.840 5.650 1.00 82.75 227 MET A C 1
ATOM 1784 O O . MET A 1 227 ? 39.562 21.156 6.672 1.00 82.75 227 MET A O 1
ATOM 1788 N N . LYS A 1 228 ? 38.274 22.430 5.329 1.00 84.38 228 LYS A N 1
ATOM 1789 C CA . LYS A 1 228 ? 37.055 22.387 6.153 1.00 84.38 228 LYS A CA 1
ATOM 1790 C C . LYS A 1 228 ? 35.810 22.006 5.388 1.00 84.38 228 LYS A C 1
ATOM 1792 O O . LYS A 1 228 ? 34.986 21.307 5.966 1.00 84.38 228 LYS A O 1
ATOM 1797 N N . THR A 1 229 ? 35.651 22.482 4.158 1.00 90.50 229 THR A N 1
ATOM 1798 C CA . THR A 1 229 ? 34.439 22.249 3.368 1.00 90.50 229 THR A CA 1
ATOM 1799 C C . THR A 1 229 ? 34.757 21.337 2.194 1.00 90.50 229 THR A C 1
ATOM 1801 O O . THR A 1 229 ? 35.657 21.620 1.402 1.00 90.50 229 THR A O 1
ATOM 1804 N N . MET A 1 230 ? 34.011 20.243 2.090 1.00 92.12 230 MET A N 1
ATOM 1805 C CA . MET A 1 230 ? 34.201 19.213 1.077 1.00 92.12 230 MET A CA 1
ATOM 1806 C C . MET A 1 230 ? 32.870 18.762 0.492 1.00 92.12 230 MET A C 1
ATOM 1808 O O . MET A 1 230 ? 31.826 18.877 1.132 1.00 92.12 230 MET A O 1
ATOM 1812 N N . LEU A 1 231 ? 32.931 18.210 -0.708 1.00 95.00 231 LEU A N 1
ATOM 1813 C CA . LEU A 1 231 ? 31.819 17.545 -1.363 1.00 95.00 231 LEU A CA 1
ATOM 1814 C C . LEU A 1 231 ? 32.177 16.073 -1.579 1.00 95.00 231 LEU A C 1
ATOM 1816 O O . LEU A 1 231 ? 33.324 15.750 -1.871 1.00 95.00 231 LEU A O 1
ATOM 1820 N N . VAL A 1 232 ? 31.201 15.190 -1.423 1.00 94.19 232 VAL A N 1
ATOM 1821 C CA . VAL A 1 232 ? 31.280 13.779 -1.802 1.00 94.19 232 VAL A CA 1
ATOM 1822 C C . VAL A 1 232 ? 30.416 13.590 -3.037 1.00 94.19 232 VAL A C 1
ATOM 1824 O O . VAL A 1 232 ? 29.269 14.037 -3.052 1.00 94.19 232 VAL A O 1
ATOM 1827 N N . ALA A 1 233 ? 30.989 12.984 -4.072 1.00 94.88 233 ALA A N 1
ATOM 1828 C CA . ALA A 1 233 ? 30.303 12.634 -5.303 1.00 94.88 233 ALA A CA 1
ATOM 1829 C C . ALA A 1 233 ? 30.377 11.119 -5.505 1.00 94.88 233 ALA A C 1
ATOM 1831 O O . ALA A 1 233 ? 31.431 10.594 -5.876 1.00 94.88 233 ALA A O 1
ATOM 1832 N N . ASP A 1 234 ? 29.266 10.434 -5.251 1.00 94.00 234 ASP A N 1
ATOM 1833 C CA . ASP A 1 234 ? 29.100 9.027 -5.596 1.00 94.00 234 ASP A CA 1
ATOM 1834 C C . ASP A 1 234 ? 28.722 8.921 -7.074 1.00 94.00 234 ASP A C 1
ATOM 1836 O O . ASP A 1 234 ? 27.667 9.388 -7.506 1.00 94.00 234 ASP A O 1
ATOM 1840 N N . LEU A 1 235 ? 29.645 8.389 -7.874 1.00 92.88 235 LEU A N 1
ATOM 1841 C CA . LEU A 1 235 ? 29.494 8.196 -9.307 1.00 92.88 235 LEU A CA 1
ATOM 1842 C C . LEU A 1 235 ? 29.078 6.741 -9.561 1.00 92.88 235 LEU A C 1
ATOM 1844 O O . LEU A 1 235 ? 29.911 5.861 -9.821 1.00 92.88 235 LEU A O 1
ATOM 1848 N N . GLY A 1 236 ? 27.775 6.492 -9.461 1.00 88.81 236 GLY A N 1
ATOM 1849 C CA . GLY A 1 236 ? 27.170 5.172 -9.563 1.00 88.81 236 GLY A CA 1
ATOM 1850 C C . GLY A 1 236 ? 26.878 4.695 -10.991 1.00 88.81 236 GLY A C 1
ATOM 1851 O O . GLY A 1 236 ? 27.233 5.300 -12.010 1.00 88.81 236 GLY A O 1
ATOM 1852 N N . GLY A 1 237 ? 26.215 3.538 -11.066 1.00 84.94 237 GLY A N 1
ATOM 1853 C CA . GLY A 1 237 ? 25.781 2.928 -12.326 1.00 84.94 237 GLY A CA 1
ATOM 1854 C C . GLY A 1 237 ? 24.568 3.608 -12.957 1.00 84.94 237 GLY A C 1
ATOM 1855 O O . GLY A 1 237 ? 24.549 3.795 -14.173 1.00 84.94 237 GLY A O 1
ATOM 1856 N N . GLY A 1 238 ? 23.594 4.000 -12.130 1.00 84.44 238 GLY A N 1
ATOM 1857 C CA . GLY A 1 238 ? 22.344 4.645 -12.554 1.00 84.44 238 GLY A CA 1
ATOM 1858 C C . GLY A 1 238 ? 22.125 6.056 -12.003 1.00 84.44 238 GLY A C 1
ATOM 1859 O O . GLY A 1 238 ? 21.404 6.831 -12.628 1.00 84.44 238 GLY A O 1
ATOM 1860 N N . THR A 1 239 ? 22.767 6.403 -10.884 1.00 88.56 239 THR A N 1
ATOM 1861 C CA . THR A 1 239 ? 22.643 7.709 -10.223 1.00 88.56 239 THR A CA 1
ATOM 1862 C C . THR A 1 239 ? 24.008 8.335 -9.941 1.00 88.56 239 THR A C 1
ATOM 1864 O O . THR A 1 239 ? 25.007 7.627 -9.780 1.00 88.56 239 THR A O 1
ATOM 1867 N N . ILE A 1 240 ? 24.038 9.672 -9.905 1.00 90.81 240 ILE A N 1
ATOM 1868 C CA . ILE A 1 240 ? 25.130 10.476 -9.354 1.00 90.81 240 ILE A CA 1
ATOM 1869 C C . ILE A 1 240 ? 24.610 11.183 -8.107 1.00 90.81 240 ILE A C 1
ATOM 1871 O O . ILE A 1 240 ? 23.718 12.030 -8.210 1.00 90.81 240 ILE A O 1
ATOM 1875 N N . ASP A 1 241 ? 25.207 10.907 -6.955 1.00 93.75 241 ASP A N 1
ATOM 1876 C CA . ASP A 1 241 ? 24.762 11.431 -5.666 1.00 93.75 241 ASP A CA 1
ATOM 1877 C C . ASP A 1 241 ? 25.798 12.406 -5.092 1.00 93.75 241 ASP A C 1
ATOM 1879 O O . ASP A 1 241 ? 26.967 12.073 -4.905 1.00 93.75 241 ASP A O 1
ATOM 1883 N N . LEU A 1 242 ? 25.381 13.656 -4.855 1.00 95.06 242 LEU A N 1
ATOM 1884 C CA . LEU A 1 242 ? 26.255 14.762 -4.453 1.00 95.06 242 LEU A CA 1
ATOM 1885 C C . LEU A 1 242 ? 25.850 15.326 -3.086 1.00 95.06 242 LEU A C 1
ATOM 1887 O O . LEU A 1 242 ? 24.770 15.905 -2.943 1.00 95.06 242 LEU A O 1
ATOM 1891 N N . SER A 1 243 ? 26.755 15.268 -2.112 1.00 94.81 243 SER A N 1
ATOM 1892 C CA . SER A 1 243 ? 26.530 15.763 -0.743 1.00 94.81 243 SER A CA 1
ATOM 1893 C C . SER A 1 243 ? 27.669 16.676 -0.298 1.00 94.81 243 SER A C 1
ATOM 1895 O O . SER A 1 243 ? 28.828 16.417 -0.610 1.00 94.81 243 SER A O 1
ATOM 1897 N N . ALA A 1 244 ? 27.370 17.758 0.425 1.00 94.94 244 ALA A N 1
ATOM 1898 C CA . ALA A 1 244 ? 28.371 18.742 0.840 1.00 94.94 244 ALA A CA 1
ATOM 1899 C C . ALA A 1 244 ? 28.420 18.892 2.362 1.00 94.94 244 ALA A C 1
ATOM 1901 O O . ALA A 1 244 ? 27.389 19.084 3.008 1.00 94.94 244 ALA A O 1
ATOM 1902 N N . TYR A 1 245 ? 29.632 18.880 2.921 1.00 93.38 245 TYR A N 1
ATOM 1903 C CA . TYR A 1 245 ? 29.877 18.861 4.360 1.00 93.38 245 TYR A CA 1
ATOM 1904 C C . TYR A 1 245 ? 30.928 19.888 4.786 1.00 93.38 245 TYR A C 1
ATOM 1906 O O . TYR A 1 245 ? 31.855 20.210 4.042 1.00 93.38 245 TYR A O 1
ATOM 1914 N N . THR A 1 246 ? 30.820 20.370 6.025 1.00 91.06 246 THR A N 1
ATOM 1915 C CA . THR A 1 246 ? 31.837 21.207 6.675 1.00 91.06 246 THR A CA 1
ATOM 1916 C C . THR A 1 246 ? 32.163 20.717 8.088 1.00 91.06 246 THR A C 1
ATOM 1918 O O . THR A 1 246 ? 31.314 20.126 8.755 1.00 91.06 246 THR A O 1
ATOM 1921 N N . THR A 1 247 ? 33.379 20.993 8.562 1.00 87.69 247 THR A N 1
ATOM 1922 C CA . THR A 1 247 ? 33.820 20.764 9.954 1.00 87.69 247 THR A CA 1
ATOM 1923 C C . THR A 1 247 ? 34.181 22.083 10.666 1.00 87.69 247 THR A C 1
ATOM 1925 O O . THR A 1 247 ? 34.262 23.153 10.044 1.00 87.69 247 THR A O 1
ATOM 1928 N N . SER A 1 248 ? 34.350 22.045 11.992 1.00 75.50 248 SER A N 1
ATOM 1929 C CA . SER A 1 248 ? 34.621 23.220 12.831 1.00 75.50 248 SER A CA 1
ATOM 1930 C C . SER A 1 248 ? 36.011 23.828 12.595 1.00 75.50 248 SER A C 1
ATOM 1932 O O . SER A 1 248 ? 36.958 23.171 12.151 1.00 75.50 248 SER A O 1
ATOM 1934 N N . ARG A 1 249 ? 36.144 25.129 12.900 1.00 59.72 249 ARG A N 1
ATOM 1935 C CA . ARG A 1 249 ? 37.436 25.833 12.862 1.00 59.72 249 ARG A CA 1
ATOM 1936 C C . ARG A 1 249 ? 38.369 25.149 13.879 1.00 59.72 249 ARG A C 1
ATOM 1938 O O . ARG A 1 249 ? 37.967 24.955 15.020 1.00 59.72 249 ARG A O 1
ATOM 1945 N N . ASN A 1 250 ? 39.573 24.767 13.446 1.00 63.94 250 ASN A N 1
ATOM 1946 C CA . ASN A 1 250 ? 40.640 24.097 14.222 1.00 63.94 250 ASN A CA 1
ATOM 1947 C C . ASN A 1 250 ? 40.599 22.559 14.335 1.00 63.94 250 ASN A C 1
ATOM 1949 O O . ASN A 1 250 ? 41.466 21.993 14.993 1.00 63.94 250 ASN A O 1
ATOM 1953 N N . VAL A 1 251 ? 39.672 21.858 13.671 1.00 67.75 251 VAL A N 1
ATOM 1954 C CA . VAL A 1 251 ? 39.660 20.379 13.661 1.00 67.75 251 VAL A CA 1
ATOM 1955 C C . VAL A 1 251 ? 40.090 19.855 12.291 1.00 67.75 251 VAL A C 1
ATOM 1957 O O . VAL A 1 251 ? 39.534 20.268 11.272 1.00 67.75 251 VAL A O 1
ATOM 1960 N N . LYS A 1 252 ? 41.106 18.984 12.240 1.00 74.50 252 LYS A N 1
ATOM 1961 C CA . LYS A 1 252 ? 41.518 18.291 11.006 1.00 74.50 252 LYS A CA 1
ATOM 1962 C C . LYS A 1 252 ? 40.419 17.310 10.580 1.00 74.50 252 LYS A C 1
ATOM 1964 O O . LYS A 1 252 ? 39.731 16.759 11.428 1.00 74.50 252 LYS A O 1
ATOM 1969 N N . ILE A 1 253 ? 40.257 17.088 9.279 1.00 76.88 253 ILE A N 1
ATOM 1970 C CA . ILE A 1 253 ? 39.363 16.049 8.753 1.00 76.88 253 ILE A CA 1
ATOM 1971 C C . ILE A 1 253 ? 39.898 14.680 9.199 1.00 76.88 253 ILE A C 1
ATOM 1973 O O . ILE A 1 253 ? 41.016 14.302 8.847 1.00 76.88 253 ILE A O 1
ATOM 1977 N N . SER A 1 254 ? 39.116 13.982 10.016 1.00 77.25 254 SER A N 1
ATOM 1978 C CA . SER A 1 254 ? 39.406 12.663 10.590 1.00 77.25 254 SER A CA 1
ATOM 1979 C C . SER A 1 254 ? 38.105 12.027 11.085 1.00 77.25 254 SER A C 1
ATOM 1981 O O . SER A 1 254 ? 37.101 12.722 11.250 1.00 77.25 254 SER A O 1
ATOM 1983 N N . SER A 1 255 ? 38.128 10.732 11.408 1.00 72.62 255 SER A N 1
ATOM 1984 C CA . SER A 1 255 ? 36.991 10.013 12.017 1.00 72.62 255 SER A CA 1
ATOM 1985 C C . SER A 1 255 ? 36.576 10.558 13.394 1.00 72.62 255 SER A C 1
ATOM 1987 O O . SER A 1 255 ? 35.491 10.276 13.895 1.00 72.62 255 SER A O 1
ATOM 1989 N N . THR A 1 256 ? 37.419 11.388 14.013 1.00 75.88 256 THR A N 1
ATOM 1990 C CA . THR A 1 256 ? 37.145 12.057 15.292 1.00 75.88 256 THR A CA 1
ATOM 1991 C C . THR A 1 256 ? 36.503 13.438 15.125 1.00 75.88 256 THR A C 1
ATOM 1993 O O . THR A 1 256 ? 35.972 13.988 16.097 1.00 75.88 256 THR A O 1
ATOM 1996 N N . ALA A 1 257 ? 36.520 13.997 13.910 1.00 83.06 257 ALA A N 1
ATOM 1997 C CA . ALA A 1 257 ? 35.878 15.264 13.587 1.00 83.06 257 ALA A CA 1
ATOM 1998 C C . ALA A 1 257 ? 34.350 15.128 13.548 1.00 83.06 257 ALA A C 1
ATOM 2000 O O . ALA A 1 257 ? 33.806 14.032 13.452 1.00 83.06 257 ALA A O 1
ATOM 2001 N N . ARG A 1 258 ? 33.636 16.255 13.629 1.00 86.19 258 ARG A N 1
ATOM 2002 C CA . ARG A 1 258 ? 32.182 16.295 13.439 1.00 86.19 258 ARG A CA 1
ATOM 2003 C C . ARG A 1 258 ? 31.860 17.016 12.147 1.00 86.19 258 ARG A C 1
ATOM 2005 O O . ARG A 1 258 ? 32.349 18.123 11.922 1.00 86.19 258 ARG A O 1
ATOM 2012 N N . PHE A 1 259 ? 31.022 16.392 11.336 1.00 89.12 259 PHE A N 1
ATOM 2013 C CA . PHE A 1 259 ? 30.659 16.898 10.024 1.00 89.12 259 PHE A CA 1
ATOM 2014 C C . PHE A 1 259 ? 29.227 17.397 10.038 1.00 89.12 259 PHE A C 1
ATOM 2016 O O . PHE A 1 259 ? 28.350 16.838 10.694 1.00 89.12 259 PHE A O 1
ATOM 2023 N N . GLN A 1 260 ? 29.013 18.482 9.317 1.00 89.94 260 GLN A N 1
ATOM 2024 C CA . GLN A 1 260 ? 27.726 19.130 9.195 1.00 89.94 260 GLN A CA 1
ATOM 2025 C C . GLN A 1 260 ? 27.407 19.243 7.717 1.00 89.94 260 GLN A C 1
ATOM 2027 O O . GLN A 1 260 ? 28.191 19.839 6.980 1.00 89.94 260 GLN A O 1
ATOM 2032 N N . GLU A 1 261 ? 26.275 18.696 7.294 1.00 92.25 261 GLU A N 1
ATOM 2033 C CA . GLU A 1 261 ? 25.752 18.953 5.959 1.00 92.25 261 GLU A CA 1
ATOM 2034 C C . GLU A 1 261 ? 25.482 20.456 5.799 1.00 92.25 261 GLU A C 1
ATOM 2036 O O . GLU A 1 261 ? 25.006 21.118 6.730 1.00 92.25 261 GLU A O 1
ATOM 2041 N N . VAL A 1 262 ? 25.854 21.016 4.647 1.00 91.50 262 VAL A N 1
ATOM 2042 C CA . VAL A 1 262 ? 25.740 22.463 4.387 1.00 91.50 262 VAL A CA 1
ATOM 2043 C C . VAL A 1 262 ? 24.790 22.815 3.253 1.00 91.50 262 VAL A C 1
ATOM 2045 O O . VAL A 1 262 ? 24.371 23.963 3.165 1.00 91.50 262 VAL A O 1
ATOM 2048 N N . ALA A 1 263 ? 24.442 21.860 2.397 1.00 92.00 263 ALA A N 1
ATOM 2049 C CA . ALA A 1 263 ? 23.499 22.044 1.304 1.00 92.00 263 ALA A CA 1
ATOM 2050 C C . ALA A 1 263 ? 22.648 20.784 1.152 1.00 92.00 263 ALA A C 1
ATOM 2052 O O . ALA A 1 263 ? 23.121 19.691 1.458 1.00 92.00 263 ALA A O 1
ATOM 2053 N N . ILE A 1 264 ? 21.422 20.948 0.648 1.00 90.94 264 ILE A N 1
ATOM 2054 C CA . ILE A 1 264 ? 20.522 19.827 0.356 1.00 90.94 264 ILE A CA 1
ATOM 2055 C C . ILE A 1 264 ? 21.241 18.865 -0.612 1.00 90.94 264 ILE A C 1
ATOM 2057 O O . ILE A 1 264 ? 21.712 19.311 -1.667 1.00 90.94 264 ILE A O 1
ATOM 2061 N N . PRO A 1 265 ? 21.348 17.567 -0.284 1.00 91.44 265 PRO A N 1
ATOM 2062 C CA . PRO A 1 265 ? 21.949 16.577 -1.166 1.00 91.44 265 PRO A CA 1
ATOM 2063 C C . PRO A 1 265 ? 21.212 16.462 -2.502 1.00 91.44 265 PRO A C 1
ATOM 2065 O O . PRO A 1 265 ? 19.981 16.506 -2.557 1.00 91.44 265 PRO A O 1
ATOM 2068 N N . GLN A 1 266 ? 21.967 16.291 -3.584 1.00 90.06 266 GLN A N 1
ATOM 2069 C CA . GLN A 1 266 ? 21.417 16.066 -4.920 1.00 90.06 266 GLN A CA 1
ATOM 2070 C C . GLN A 1 266 ? 21.571 14.599 -5.311 1.00 90.06 266 GLN A C 1
ATOM 2072 O O . GLN A 1 266 ? 22.563 13.965 -4.954 1.00 90.06 266 GLN A O 1
ATOM 2077 N N . SER A 1 267 ? 20.612 14.102 -6.085 1.00 89.25 267 SER A N 1
ATOM 2078 C CA . SER A 1 267 ? 20.718 12.867 -6.856 1.00 89.25 267 SER A CA 1
ATOM 2079 C C . SER A 1 267 ? 20.348 13.189 -8.298 1.00 89.25 267 SER A C 1
ATOM 2081 O O . SER A 1 267 ? 19.330 13.838 -8.549 1.00 89.25 267 SER A O 1
ATOM 2083 N N . ILE A 1 268 ? 21.205 12.815 -9.239 1.00 87.12 268 ILE A N 1
ATOM 2084 C CA . ILE A 1 268 ? 20.988 12.986 -10.675 1.00 87.12 268 ILE A CA 1
ATOM 2085 C C . ILE A 1 268 ? 20.781 11.591 -11.246 1.00 87.12 268 ILE A C 1
ATOM 2087 O O . ILE A 1 268 ? 21.628 10.727 -11.037 1.00 87.12 268 ILE A O 1
ATOM 2091 N N . LEU A 1 269 ? 19.704 11.383 -12.007 1.00 81.19 269 LEU A N 1
ATOM 2092 C CA . LEU A 1 269 ? 19.429 10.124 -12.710 1.00 81.19 269 LEU A CA 1
ATOM 2093 C C . LEU A 1 269 ? 20.329 9.963 -13.950 1.00 81.19 269 LEU A C 1
ATOM 2095 O O . LEU A 1 269 ? 19.882 9.897 -15.095 1.00 81.19 269 LEU A O 1
ATOM 2099 N N . ALA A 1 270 ? 21.631 9.985 -13.707 1.00 80.00 270 ALA A N 1
ATOM 2100 C CA . ALA A 1 270 ? 22.690 9.781 -14.669 1.00 80.00 270 ALA A CA 1
ATOM 2101 C C . ALA A 1 270 ? 23.720 8.849 -14.033 1.00 80.00 270 ALA A C 1
ATOM 2103 O O . ALA A 1 270 ? 23.983 8.926 -12.844 1.00 80.00 270 ALA A O 1
ATOM 2104 N N . GLY A 1 271 ? 24.317 7.954 -14.803 1.00 86.81 271 GLY A N 1
ATOM 2105 C CA . GLY A 1 271 ? 25.304 7.014 -14.280 1.00 86.81 271 GLY A CA 1
ATOM 2106 C C . GLY A 1 271 ? 26.045 6.326 -15.411 1.00 86.81 271 GLY A C 1
ATOM 2107 O O . GLY A 1 271 ? 25.758 6.578 -16.585 1.00 86.81 271 GLY A O 1
ATOM 2108 N N . SER A 1 272 ? 27.002 5.457 -15.086 1.00 89.12 272 SER A N 1
ATOM 2109 C CA . SER A 1 272 ? 27.862 4.810 -16.092 1.00 89.12 272 SER A CA 1
ATOM 2110 C C . SER A 1 272 ? 27.097 4.037 -17.178 1.00 89.12 272 SER A C 1
ATOM 2112 O O . SER A 1 272 ? 27.621 3.853 -18.278 1.00 89.12 272 SER A O 1
ATOM 2114 N N . MET A 1 273 ? 25.838 3.658 -16.932 1.00 87.56 273 MET A N 1
ATOM 2115 C CA . MET A 1 273 ? 24.945 3.061 -17.932 1.00 87.56 273 MET A CA 1
ATOM 2116 C C . MET A 1 273 ? 24.639 3.972 -19.135 1.00 87.56 273 MET A C 1
ATOM 2118 O O . MET A 1 273 ? 24.239 3.477 -20.189 1.00 87.56 273 MET A O 1
ATOM 2122 N N . TYR A 1 274 ? 24.789 5.296 -19.001 1.00 86.38 274 TYR A N 1
ATOM 2123 C CA . TYR A 1 274 ? 24.641 6.243 -20.115 1.00 86.38 274 TYR A CA 1
ATOM 2124 C C . TYR A 1 274 ? 25.752 6.067 -21.146 1.00 86.38 274 TYR A C 1
ATOM 2126 O O . TYR A 1 274 ? 25.511 6.203 -22.345 1.00 86.38 274 TYR A O 1
ATOM 2134 N N . VAL A 1 275 ? 26.957 5.725 -20.686 1.00 91.38 275 VAL A N 1
ATOM 2135 C CA . VAL A 1 275 ? 28.091 5.437 -21.568 1.00 91.38 275 VAL A CA 1
ATOM 2136 C C . VAL A 1 275 ? 27.789 4.190 -22.391 1.00 91.38 275 VAL A C 1
ATOM 2138 O O . VAL A 1 275 ? 27.886 4.232 -23.615 1.00 91.38 275 VAL A O 1
ATOM 2141 N N . THR A 1 276 ? 27.319 3.121 -21.736 1.00 90.75 276 THR A N 1
ATOM 2142 C CA . THR A 1 276 ? 26.890 1.883 -22.402 1.00 90.75 276 THR A CA 1
ATOM 2143 C C . THR A 1 276 ? 25.799 2.160 -23.435 1.00 90.75 276 THR A C 1
ATOM 2145 O O . THR A 1 276 ? 25.893 1.701 -24.568 1.00 90.75 276 THR A O 1
ATOM 2148 N N . GLN A 1 277 ? 24.783 2.963 -23.096 1.00 86.75 277 GLN A N 1
ATOM 2149 C CA . GLN A 1 277 ? 23.702 3.274 -24.038 1.00 86.75 277 GLN A CA 1
ATOM 2150 C C . GLN A 1 277 ? 24.175 4.077 -25.240 1.00 86.75 277 GLN A C 1
ATOM 2152 O O . GLN A 1 277 ? 23.767 3.807 -26.368 1.00 86.75 277 GLN A O 1
ATOM 2157 N N . SER A 1 278 ? 25.020 5.076 -24.997 1.00 89.88 278 SER A N 1
ATOM 2158 C CA . SER A 1 278 ? 25.591 5.895 -26.058 1.00 89.88 278 SER A CA 1
ATOM 2159 C C . SER A 1 278 ? 26.430 5.036 -27.007 1.00 89.88 278 SER A C 1
ATOM 2161 O O . SER A 1 278 ? 26.342 5.191 -28.225 1.00 89.88 278 SER A O 1
ATOM 2163 N N . PHE A 1 279 ? 27.146 4.046 -26.464 1.00 94.00 279 PHE A N 1
ATOM 2164 C CA . PHE A 1 279 ? 27.864 3.058 -27.259 1.00 94.00 279 PHE A CA 1
ATOM 2165 C C . PHE A 1 279 ? 26.922 2.139 -28.053 1.00 94.00 279 PHE A C 1
ATOM 2167 O O . PHE A 1 279 ? 27.082 2.025 -29.264 1.00 94.00 279 PHE A O 1
ATOM 2174 N N . LYS A 1 280 ? 25.868 1.579 -27.439 1.00 92.06 280 LYS A N 1
ATOM 2175 C CA . LYS A 1 280 ? 24.837 0.796 -28.157 1.00 92.06 280 LYS A CA 1
ATOM 2176 C C . LYS A 1 280 ? 24.203 1.594 -29.298 1.00 92.06 280 LYS A C 1
ATOM 2178 O O . LYS A 1 280 ? 24.015 1.069 -30.388 1.00 92.06 280 LYS A O 1
ATOM 2183 N N . ASN A 1 281 ? 23.907 2.875 -29.082 1.00 90.44 281 ASN A N 1
ATOM 2184 C CA . ASN A 1 281 ? 23.352 3.751 -30.116 1.00 90.44 281 ASN A CA 1
ATOM 2185 C C . ASN A 1 281 ? 24.339 3.997 -31.267 1.00 90.44 281 ASN A C 1
ATOM 2187 O O . ASN A 1 281 ? 23.911 4.146 -32.410 1.00 90.44 281 ASN A O 1
ATOM 2191 N N . HIS A 1 282 ? 25.642 4.040 -30.982 1.00 92.81 282 HIS A N 1
ATOM 2192 C CA . HIS A 1 282 ? 26.669 4.067 -32.018 1.00 92.81 282 HIS A CA 1
ATOM 2193 C C . HIS A 1 282 ? 26.693 2.750 -32.807 1.00 92.81 282 HIS A C 1
ATOM 2195 O O . HIS A 1 282 ? 26.628 2.792 -34.032 1.00 92.81 282 HIS A O 1
ATOM 2201 N N . LEU A 1 283 ? 26.677 1.599 -32.124 1.00 94.56 283 LEU A N 1
ATOM 2202 C CA . LEU A 1 283 ? 26.666 0.278 -32.764 1.00 94.56 283 LEU A CA 1
ATOM 2203 C C . LEU A 1 283 ? 25.427 0.048 -33.636 1.00 94.56 283 LEU A C 1
ATOM 2205 O O . LEU A 1 283 ? 25.561 -0.457 -34.741 1.00 94.56 283 LEU A O 1
ATOM 2209 N N . ARG A 1 284 ? 24.236 0.474 -33.192 1.00 93.88 284 ARG A N 1
ATOM 2210 C CA . ARG A 1 284 ? 22.999 0.390 -33.994 1.00 93.88 284 ARG A CA 1
ATOM 2211 C C . ARG A 1 284 ? 23.116 1.124 -35.322 1.00 93.88 284 ARG A C 1
ATOM 2213 O O . ARG A 1 284 ? 22.580 0.665 -36.314 1.00 93.88 284 ARG A O 1
ATOM 2220 N N . LYS A 1 285 ? 23.809 2.265 -35.340 1.00 92.69 285 LYS A N 1
ATOM 2221 C CA . LYS A 1 285 ? 24.065 3.013 -36.578 1.00 92.69 285 LYS A CA 1
ATOM 2222 C C . LYS A 1 285 ? 25.131 2.336 -37.432 1.00 92.69 285 LYS A C 1
ATOM 2224 O O . LYS A 1 285 ? 25.010 2.345 -38.647 1.00 92.69 285 LYS A O 1
ATOM 2229 N N . HIS A 1 286 ? 26.160 1.782 -36.794 1.00 93.44 286 HIS A N 1
ATOM 2230 C CA . HIS A 1 286 ? 27.286 1.125 -37.462 1.00 93.44 286 HIS A CA 1
ATOM 2231 C C . HIS A 1 286 ? 26.888 -0.194 -38.133 1.00 93.44 286 HIS A C 1
ATOM 2233 O O . HIS A 1 286 ? 27.318 -0.470 -39.243 1.00 93.44 286 HIS A O 1
ATOM 2239 N N . PHE A 1 287 ? 26.030 -0.982 -37.483 1.00 95.00 287 PHE A N 1
ATOM 2240 C CA . PHE A 1 287 ? 25.575 -2.286 -37.971 1.00 95.00 287 PHE A CA 1
ATOM 2241 C C . PHE A 1 287 ? 24.198 -2.265 -38.638 1.00 95.00 287 PHE A C 1
ATOM 2243 O O . PHE A 1 287 ? 23.697 -3.337 -38.970 1.00 95.00 287 PHE A O 1
ATOM 2250 N N . ALA A 1 288 ? 23.598 -1.091 -38.852 1.00 93.56 288 ALA A N 1
ATOM 2251 C CA . ALA A 1 288 ? 22.279 -0.971 -39.470 1.00 93.56 288 ALA A CA 1
ATOM 2252 C C . ALA A 1 288 ? 22.218 -1.698 -40.827 1.00 93.56 288 ALA A C 1
ATOM 2254 O O . ALA A 1 288 ? 23.027 -1.434 -41.716 1.00 93.56 288 ALA A O 1
ATOM 2255 N N . GLY A 1 289 ? 21.251 -2.599 -40.990 1.00 89.50 289 GLY A N 1
ATOM 2256 C CA . GLY A 1 289 ? 21.058 -3.419 -42.184 1.00 89.50 289 GLY A CA 1
ATOM 2257 C C . GLY A 1 289 ? 22.052 -4.574 -42.338 1.00 89.50 289 GLY A C 1
ATOM 2258 O O . GLY A 1 289 ? 22.085 -5.204 -43.394 1.00 89.50 289 GLY A O 1
ATOM 2259 N N . THR A 1 290 ? 22.870 -4.866 -41.322 1.00 92.69 290 THR A N 1
ATOM 2260 C CA . THR A 1 290 ? 23.855 -5.959 -41.356 1.00 92.69 290 THR A CA 1
ATOM 2261 C C . THR A 1 290 ? 23.402 -7.146 -40.506 1.00 92.69 290 THR A C 1
ATOM 2263 O O . THR A 1 290 ? 22.598 -7.012 -39.586 1.00 92.69 290 THR A O 1
ATOM 2266 N N . ARG A 1 291 ? 23.990 -8.327 -40.735 1.00 90.31 291 ARG A N 1
ATOM 2267 C CA . ARG A 1 291 ? 23.737 -9.520 -39.901 1.00 90.31 291 ARG A CA 1
ATOM 2268 C C . ARG A 1 291 ? 24.198 -9.380 -38.442 1.00 90.31 291 ARG A C 1
ATOM 2270 O O . ARG A 1 291 ? 23.885 -10.237 -37.623 1.00 90.31 291 ARG A O 1
ATOM 2277 N N . HIS A 1 292 ? 24.966 -8.336 -38.120 1.00 90.62 292 HIS A N 1
ATOM 2278 C CA . HIS A 1 292 ? 25.572 -8.131 -36.803 1.00 90.62 292 HIS A CA 1
ATOM 2279 C C . HIS A 1 292 ? 24.722 -7.275 -35.858 1.00 90.62 292 HIS A C 1
ATOM 2281 O O . HIS A 1 292 ? 25.127 -7.065 -34.715 1.00 90.62 292 HIS A O 1
ATOM 2287 N N . GLU A 1 293 ? 23.532 -6.825 -36.274 1.00 89.50 293 GLU A N 1
ATOM 2288 C CA . GLU A 1 293 ? 22.611 -6.100 -35.385 1.00 89.50 293 GLU A CA 1
ATOM 2289 C C . GLU A 1 293 ? 22.286 -6.886 -34.104 1.00 89.50 293 GLU A C 1
ATOM 2291 O O . GLU A 1 293 ? 22.260 -6.311 -33.015 1.00 89.50 293 GLU A O 1
ATOM 2296 N N . GLY A 1 294 ? 22.125 -8.209 -34.209 1.00 83.44 294 GLY A N 1
ATOM 2297 C CA . GLY A 1 294 ? 21.855 -9.080 -33.060 1.00 83.44 294 GLY A CA 1
ATOM 2298 C C . GLY A 1 294 ? 23.017 -9.203 -32.064 1.00 83.44 294 GLY A C 1
ATOM 2299 O O . GLY A 1 294 ? 22.806 -9.610 -30.927 1.00 83.44 294 GLY A O 1
ATOM 2300 N N . ALA A 1 295 ? 24.241 -8.819 -32.444 1.00 87.62 295 ALA A N 1
ATOM 2301 C CA . ALA A 1 295 ? 25.419 -8.922 -31.580 1.00 87.62 295 ALA A CA 1
ATOM 2302 C C . ALA A 1 295 ? 25.645 -7.682 -30.694 1.00 87.62 295 ALA A C 1
ATOM 2304 O O . ALA A 1 295 ? 26.560 -7.666 -29.870 1.00 87.62 295 ALA A O 1
ATOM 2305 N N . ILE A 1 296 ? 24.834 -6.627 -30.838 1.00 91.50 296 ILE A N 1
ATOM 2306 C CA . ILE A 1 296 ? 25.042 -5.339 -30.153 1.00 91.50 296 ILE A CA 1
ATOM 2307 C C . ILE A 1 296 ? 25.114 -5.495 -28.631 1.00 91.50 296 ILE A C 1
ATOM 2309 O O . ILE A 1 296 ? 25.951 -4.853 -27.992 1.00 91.50 296 ILE A O 1
ATOM 2313 N N . ASP A 1 297 ? 24.270 -6.343 -28.045 1.00 84.94 297 ASP A N 1
ATOM 2314 C CA . ASP A 1 297 ? 24.244 -6.556 -26.597 1.00 84.94 297 ASP A CA 1
ATOM 2315 C C . ASP A 1 297 ? 25.495 -7.283 -26.100 1.00 84.94 297 ASP A C 1
ATOM 2317 O O . ASP A 1 297 ? 26.093 -6.863 -25.109 1.00 84.94 297 ASP A O 1
ATOM 2321 N N . GLN A 1 298 ? 25.966 -8.290 -26.837 1.00 86.19 298 GLN A N 1
ATOM 2322 C CA . GLN A 1 298 ? 27.223 -8.981 -26.550 1.00 86.19 298 GLN A CA 1
ATOM 2323 C C . GLN A 1 298 ? 28.425 -8.027 -26.652 1.00 86.19 298 GLN A C 1
ATOM 2325 O O . GLN A 1 298 ? 29.271 -7.984 -25.757 1.00 86.19 298 GLN A O 1
ATOM 2330 N N . ILE A 1 299 ? 28.477 -7.199 -27.702 1.00 93.31 299 ILE A N 1
ATOM 2331 C CA . ILE A 1 299 ? 29.542 -6.202 -27.890 1.00 93.31 299 ILE A CA 1
ATOM 2332 C C . ILE A 1 299 ? 29.515 -5.170 -26.752 1.00 93.31 299 ILE A C 1
ATOM 2334 O O . ILE A 1 299 ? 30.566 -4.793 -26.230 1.00 93.31 299 ILE A O 1
ATOM 2338 N N . ALA A 1 300 ? 28.330 -4.715 -26.339 1.00 91.12 300 ALA A N 1
ATOM 2339 C CA . ALA A 1 300 ? 28.177 -3.765 -25.241 1.00 91.12 300 ALA A CA 1
ATOM 2340 C C . ALA A 1 300 ? 28.602 -4.354 -23.884 1.00 91.12 300 ALA A C 1
ATOM 2342 O O . ALA A 1 300 ? 29.195 -3.642 -23.072 1.00 91.12 300 ALA A O 1
ATOM 2343 N N . GLN A 1 301 ? 28.355 -5.643 -23.644 1.00 85.62 301 GLN A N 1
ATOM 2344 C CA . GLN A 1 301 ? 28.830 -6.337 -22.445 1.00 85.62 301 GLN A CA 1
ATOM 2345 C C . GLN A 1 301 ? 30.361 -6.421 -22.411 1.00 85.62 301 GLN A C 1
ATOM 2347 O O . GLN A 1 301 ? 30.980 -6.083 -21.401 1.00 85.62 301 GLN A O 1
ATOM 2352 N N . GLU A 1 302 ? 30.993 -6.784 -23.528 1.00 89.75 302 GLU A N 1
ATOM 2353 C CA . GLU A 1 302 ? 32.456 -6.819 -23.628 1.00 89.75 302 GLU A CA 1
ATOM 2354 C C . GLU A 1 302 ? 33.079 -5.418 -23.518 1.00 89.75 302 GLU A C 1
ATOM 2356 O O . GLU A 1 302 ? 34.118 -5.238 -22.871 1.00 89.75 302 GLU A O 1
ATOM 2361 N N . PHE A 1 303 ? 32.412 -4.399 -24.068 1.00 93.88 303 PHE A N 1
ATOM 2362 C CA . PHE A 1 303 ? 32.761 -2.996 -23.853 1.00 93.88 303 PHE A CA 1
ATOM 2363 C C . PHE A 1 303 ? 32.736 -2.630 -22.363 1.00 93.88 303 PHE A C 1
ATOM 2365 O O . PHE A 1 303 ? 33.712 -2.072 -21.855 1.00 93.88 303 PHE A O 1
ATOM 2372 N N . ASP A 1 304 ? 31.667 -2.980 -21.648 1.00 89.19 304 ASP A N 1
ATOM 2373 C CA . ASP A 1 304 ? 31.509 -2.687 -20.223 1.00 89.19 304 ASP A CA 1
ATOM 2374 C C . ASP A 1 304 ? 32.508 -3.436 -19.338 1.00 89.19 304 ASP A C 1
ATOM 2376 O O . ASP A 1 304 ? 32.952 -2.888 -18.326 1.00 89.19 304 ASP A O 1
ATOM 2380 N N . LYS A 1 305 ? 32.914 -4.641 -19.748 1.00 84.56 305 LYS A N 1
ATOM 2381 C CA . LYS A 1 305 ? 33.890 -5.479 -19.042 1.00 84.56 305 LYS A CA 1
ATOM 2382 C C . LYS A 1 305 ? 35.334 -5.021 -19.259 1.00 84.56 305 LYS A C 1
ATOM 2384 O O . LYS A 1 305 ? 36.123 -4.997 -18.314 1.00 84.56 305 LYS A O 1
ATOM 2389 N N . LYS A 1 306 ? 35.714 -4.677 -20.496 1.00 87.69 306 LYS A N 1
ATOM 2390 C CA . LYS A 1 306 ? 37.131 -4.510 -20.884 1.00 87.69 306 LYS A CA 1
ATOM 2391 C C . LYS A 1 306 ? 37.521 -3.087 -21.270 1.00 87.69 306 LYS A C 1
ATOM 2393 O O . LYS A 1 306 ? 38.652 -2.686 -20.996 1.00 87.69 306 LYS A O 1
ATOM 2398 N N . VAL A 1 307 ? 36.625 -2.329 -21.901 1.00 92.94 307 VAL A N 1
ATOM 2399 C CA . VAL A 1 307 ? 36.955 -1.031 -22.515 1.00 92.94 307 VAL A CA 1
ATOM 2400 C C . VAL A 1 307 ? 36.544 0.127 -21.611 1.00 92.94 307 VAL A C 1
ATOM 2402 O O . VAL A 1 307 ? 37.398 0.917 -21.208 1.00 92.94 307 VAL A O 1
ATOM 2405 N N . LYS A 1 308 ? 35.263 0.211 -21.227 1.00 92.88 308 LYS A N 1
ATOM 2406 C CA . LYS A 1 308 ? 34.711 1.300 -20.406 1.00 92.88 308 LYS A CA 1
ATOM 2407 C C . LYS A 1 308 ? 35.498 1.537 -19.107 1.00 92.88 308 LYS A C 1
ATOM 2409 O O . LYS A 1 308 ? 35.822 2.694 -18.838 1.00 92.88 308 LYS A O 1
ATOM 2414 N N . PRO A 1 309 ? 35.877 0.513 -18.314 1.00 88.44 309 PRO A N 1
ATOM 2415 C CA . PRO A 1 309 ? 36.612 0.739 -17.068 1.00 88.44 309 PRO A CA 1
ATOM 2416 C C . PRO A 1 309 ? 38.042 1.252 -17.293 1.00 88.44 309 PRO A C 1
ATOM 2418 O O . PRO A 1 309 ? 38.571 1.968 -16.449 1.00 88.44 309 PRO A O 1
ATOM 2421 N N . ARG A 1 310 ? 38.663 0.907 -18.432 1.00 87.06 310 ARG A N 1
ATOM 2422 C CA . ARG A 1 310 ? 40.084 1.160 -18.734 1.00 87.06 310 ARG A CA 1
ATOM 2423 C C . ARG A 1 310 ? 40.320 2.348 -19.666 1.00 87.06 310 ARG A C 1
ATOM 2425 O O . ARG A 1 310 ? 41.470 2.655 -19.966 1.00 87.06 310 ARG A O 1
ATOM 2432 N N . PHE A 1 311 ? 39.266 3.005 -20.147 1.00 92.94 311 PHE A N 1
ATOM 2433 C CA . PHE A 1 311 ? 39.392 4.134 -21.063 1.00 92.94 311 PHE A CA 1
ATOM 2434 C C . PHE A 1 311 ? 40.119 5.317 -20.398 1.00 92.94 311 PHE A C 1
ATOM 2436 O O . PHE A 1 311 ? 39.679 5.813 -19.358 1.00 92.94 311 PHE A O 1
ATOM 2443 N N . ARG A 1 312 ? 41.227 5.766 -21.011 1.00 90.19 312 ARG A N 1
ATOM 2444 C CA . ARG A 1 312 ? 42.082 6.864 -20.509 1.00 90.19 312 ARG A CA 1
ATOM 2445 C C . ARG A 1 312 ? 42.158 8.058 -21.449 1.00 90.19 312 ARG A C 1
ATOM 2447 O O . ARG A 1 312 ? 42.103 9.197 -21.005 1.00 90.19 312 ARG A O 1
ATOM 2454 N N . ASN A 1 313 ? 42.319 7.810 -22.745 1.00 88.94 313 ASN A N 1
ATOM 2455 C CA . ASN A 1 313 ? 42.450 8.853 -23.756 1.00 88.94 313 ASN A CA 1
ATOM 2456 C C . ASN A 1 313 ? 41.962 8.355 -25.122 1.00 88.94 313 ASN A C 1
ATOM 2458 O O . ASN A 1 313 ? 41.787 7.157 -25.347 1.00 88.94 313 ASN A O 1
ATOM 2462 N N . LYS A 1 314 ? 41.734 9.306 -26.027 1.00 90.69 314 LYS A N 1
ATOM 2463 C CA . LYS A 1 314 ? 41.171 9.064 -27.360 1.00 90.69 314 LYS A CA 1
ATOM 2464 C C . LYS A 1 314 ? 42.175 8.515 -28.383 1.00 90.69 314 LYS A C 1
ATOM 2466 O O . LYS A 1 314 ? 41.752 8.129 -29.468 1.00 90.69 314 LYS A O 1
ATOM 2471 N N . ASP A 1 315 ? 43.466 8.494 -28.059 1.00 90.94 315 ASP A N 1
ATOM 2472 C CA . ASP A 1 315 ? 44.539 8.153 -29.005 1.00 90.94 315 ASP A CA 1
ATOM 2473 C C . ASP A 1 315 ? 44.756 6.632 -29.119 1.00 90.94 315 ASP A C 1
ATOM 2475 O O . ASP A 1 315 ? 45.564 6.157 -29.914 1.00 90.94 315 ASP A O 1
ATOM 2479 N N . GLN A 1 316 ? 44.011 5.851 -28.332 1.00 89.75 316 GLN A N 1
ATOM 2480 C CA . GLN A 1 316 ? 44.028 4.392 -28.342 1.00 89.75 316 GLN A CA 1
ATOM 2481 C C . GLN A 1 316 ? 42.983 3.811 -29.303 1.00 89.75 316 GLN A C 1
ATOM 2483 O O . GLN A 1 316 ? 41.911 4.379 -29.517 1.00 89.75 316 GLN A O 1
ATOM 2488 N N . ILE A 1 317 ? 43.289 2.634 -29.848 1.00 91.88 317 ILE A N 1
ATOM 2489 C CA . ILE A 1 317 ? 42.346 1.795 -30.594 1.00 91.88 317 ILE A CA 1
ATOM 2490 C C . ILE A 1 317 ? 41.991 0.598 -29.715 1.00 91.88 317 ILE A C 1
ATOM 2492 O O . ILE A 1 317 ? 42.874 -0.024 -29.123 1.00 91.88 317 ILE A O 1
ATOM 2496 N N . PHE A 1 318 ? 40.704 0.278 -29.645 1.00 93.50 318 PHE A N 1
ATOM 2497 C CA . PHE A 1 318 ? 40.168 -0.826 -28.859 1.00 93.50 318 PHE A CA 1
ATOM 2498 C C . PHE A 1 318 ? 39.667 -1.936 -29.777 1.00 93.50 318 PHE A C 1
ATOM 2500 O O . PHE A 1 318 ? 39.139 -1.661 -30.851 1.00 93.50 318 PHE A O 1
ATOM 2507 N N . TYR A 1 319 ? 39.815 -3.181 -29.332 1.00 93.62 319 TYR A N 1
ATOM 2508 C CA . TYR A 1 319 ? 39.348 -4.364 -30.048 1.00 93.62 319 TYR A CA 1
ATOM 2509 C C . TYR A 1 319 ? 38.378 -5.131 -29.152 1.00 93.62 319 TYR A C 1
ATOM 2511 O O . TYR A 1 319 ? 38.738 -5.522 -28.039 1.00 93.62 319 TYR A O 1
ATOM 2519 N N . ILE A 1 320 ? 37.143 -5.313 -29.617 1.00 94.44 320 ILE A N 1
ATOM 2520 C CA . ILE A 1 320 ? 36.056 -5.932 -28.847 1.00 94.44 320 ILE A CA 1
ATOM 2521 C C . ILE A 1 320 ? 35.654 -7.225 -29.544 1.00 94.44 320 ILE A C 1
ATOM 2523 O O . ILE A 1 320 ? 35.156 -7.189 -30.662 1.00 94.44 320 ILE A O 1
ATOM 2527 N N . SER A 1 321 ? 35.908 -8.369 -28.910 1.00 90.56 321 SER A N 1
ATOM 2528 C CA . SER A 1 321 ? 35.600 -9.684 -29.493 1.00 90.56 321 SER A CA 1
ATOM 2529 C C . SER A 1 321 ? 34.107 -9.972 -29.403 1.00 90.56 321 SER A C 1
ATOM 2531 O O . SER A 1 321 ? 33.530 -9.774 -28.338 1.00 90.56 321 SER A O 1
ATOM 2533 N N . PHE A 1 322 ? 33.496 -10.442 -30.491 1.00 91.25 322 PHE A N 1
ATOM 2534 C CA . PHE A 1 322 ? 32.062 -10.768 -30.495 1.00 91.25 322 PHE A CA 1
ATOM 2535 C C . PHE A 1 322 ? 31.656 -11.874 -31.475 1.00 91.25 322 PHE A C 1
ATOM 2537 O O . PHE A 1 322 ? 30.534 -12.358 -31.408 1.00 91.25 322 PHE A O 1
ATOM 2544 N N . THR A 1 323 ? 32.548 -12.291 -32.373 1.00 86.62 323 THR A N 1
ATOM 2545 C CA . THR A 1 323 ? 32.271 -13.341 -33.361 1.00 86.62 323 THR A CA 1
ATOM 2546 C C . THR A 1 323 ? 33.516 -14.209 -33.598 1.00 86.62 323 THR A C 1
ATOM 2548 O O . THR A 1 323 ? 34.545 -14.027 -32.941 1.00 86.62 323 THR A O 1
ATOM 2551 N N . SER A 1 324 ? 33.425 -15.181 -34.510 1.00 85.69 324 SER A N 1
ATOM 2552 C CA . SER A 1 324 ? 34.505 -16.113 -34.853 1.00 85.69 324 SER A CA 1
ATOM 2553 C C . SER A 1 324 ? 35.791 -15.391 -35.259 1.00 85.69 324 SER A C 1
ATOM 2555 O O . SER A 1 324 ? 35.775 -14.449 -36.050 1.00 85.69 324 SER A O 1
ATOM 2557 N N . HIS A 1 325 ? 36.937 -15.914 -34.816 1.00 87.12 325 HIS A N 1
ATOM 2558 C CA . HIS A 1 325 ? 38.263 -15.393 -35.162 1.00 87.12 325 HIS A CA 1
ATOM 2559 C C . HIS A 1 325 ? 38.594 -15.418 -36.662 1.00 87.12 325 HIS A C 1
ATOM 2561 O O . HIS A 1 325 ? 39.549 -14.771 -37.091 1.00 87.12 325 HIS A O 1
ATOM 2567 N N . THR A 1 326 ? 37.825 -16.155 -37.462 1.00 87.56 326 THR A N 1
ATOM 2568 C CA . THR A 1 326 ? 37.974 -16.221 -38.922 1.00 87.56 326 THR A CA 1
ATOM 2569 C C . THR A 1 326 ? 37.256 -15.087 -39.653 1.00 87.56 326 THR A C 1
ATOM 2571 O O . THR A 1 326 ? 37.482 -14.893 -40.845 1.00 87.56 326 THR A O 1
ATOM 2574 N N . GLU A 1 327 ? 36.389 -14.342 -38.970 1.00 88.88 327 GLU A N 1
ATOM 2575 C CA . GLU A 1 327 ? 35.564 -13.306 -39.579 1.00 88.88 327 GLU A CA 1
ATOM 2576 C C . GLU A 1 327 ? 36.313 -11.972 -39.699 1.00 88.88 327 GLU A C 1
ATOM 2578 O O . GLU A 1 327 ? 36.919 -11.486 -38.739 1.00 88.88 327 GLU A O 1
ATOM 2583 N N . ASN A 1 328 ? 36.276 -11.387 -40.897 1.00 91.62 328 ASN A N 1
ATOM 2584 C CA . ASN A 1 328 ? 36.855 -10.086 -41.216 1.00 91.62 328 ASN A CA 1
ATOM 2585 C C . ASN A 1 328 ? 35.896 -9.341 -42.152 1.00 91.62 328 ASN A C 1
ATOM 2587 O O . ASN A 1 328 ? 35.384 -9.937 -43.098 1.00 91.62 328 ASN A O 1
ATOM 2591 N N . ASP A 1 329 ? 35.682 -8.058 -41.890 1.00 92.06 329 ASP A N 1
ATOM 2592 C CA . ASP A 1 329 ? 34.913 -7.143 -42.731 1.00 92.06 329 ASP A CA 1
ATOM 2593 C C . ASP A 1 329 ? 35.454 -5.725 -42.514 1.00 92.06 329 ASP A C 1
ATOM 2595 O O . ASP A 1 329 ? 35.150 -5.069 -41.514 1.00 92.06 329 ASP A O 1
ATOM 2599 N N . ASP A 1 330 ? 36.285 -5.258 -43.445 1.00 90.00 330 ASP A N 1
ATOM 2600 C CA . ASP A 1 330 ? 36.933 -3.948 -43.343 1.00 90.00 330 ASP A CA 1
ATOM 2601 C C . ASP A 1 330 ? 35.927 -2.785 -43.411 1.00 90.00 330 ASP A C 1
ATOM 2603 O O . ASP A 1 330 ? 36.182 -1.733 -42.825 1.00 90.00 330 ASP A O 1
ATOM 2607 N N . ASN A 1 331 ? 34.770 -2.963 -44.068 1.00 91.12 331 ASN A N 1
ATOM 2608 C CA . ASN A 1 331 ? 33.736 -1.922 -44.150 1.00 91.12 331 ASN A CA 1
ATOM 2609 C C . ASN A 1 331 ? 33.005 -1.736 -42.816 1.00 91.12 331 ASN A C 1
ATOM 2611 O O . ASN A 1 331 ? 32.476 -0.658 -42.547 1.00 91.12 331 ASN A O 1
ATOM 2615 N N . LEU A 1 332 ? 32.985 -2.780 -41.986 1.00 91.69 332 LEU A N 1
ATOM 2616 C CA . LEU A 1 332 ? 32.388 -2.773 -40.654 1.00 91.69 332 LEU A CA 1
ATOM 2617 C C . LEU A 1 332 ? 33.433 -2.689 -39.534 1.00 91.69 332 LEU A C 1
ATOM 2619 O O . LEU A 1 332 ? 33.083 -2.872 -38.367 1.00 91.69 332 LEU A O 1
ATOM 2623 N N . ASP A 1 333 ? 34.696 -2.394 -39.857 1.00 94.62 333 ASP A N 1
ATOM 2624 C CA . ASP A 1 333 ? 35.809 -2.357 -38.900 1.00 94.62 333 ASP A CA 1
ATOM 2625 C C . ASP A 1 333 ? 35.981 -3.688 -38.121 1.00 94.62 333 ASP A C 1
ATOM 2627 O O . ASP A 1 333 ? 36.409 -3.698 -36.963 1.00 94.62 333 ASP A O 1
ATOM 2631 N N . ILE A 1 334 ? 35.653 -4.831 -38.734 1.00 95.00 334 ILE A N 1
ATOM 2632 C CA . ILE A 1 334 ? 35.785 -6.164 -38.131 1.00 95.00 334 ILE A CA 1
ATOM 2633 C C . ILE A 1 334 ? 37.095 -6.804 -38.587 1.00 95.00 334 ILE A C 1
ATOM 2635 O O . ILE A 1 334 ? 37.315 -7.031 -39.774 1.00 95.00 334 ILE A O 1
ATOM 2639 N N . SER A 1 335 ? 37.949 -7.181 -37.636 1.00 93.19 335 SER A N 1
ATOM 2640 C CA . SER A 1 335 ? 39.157 -7.960 -37.912 1.00 93.19 335 SER A CA 1
ATOM 2641 C C . SER A 1 335 ? 39.330 -9.075 -36.889 1.00 93.19 335 SER A C 1
ATOM 2643 O O . SER A 1 335 ? 39.287 -8.836 -35.682 1.00 93.19 335 SER A O 1
ATOM 2645 N N . ARG A 1 336 ? 39.534 -10.306 -37.370 1.00 92.19 336 ARG A N 1
ATOM 2646 C CA . ARG A 1 336 ? 39.721 -11.525 -36.563 1.00 92.19 336 ARG A CA 1
ATOM 2647 C C . ARG A 1 336 ? 38.627 -11.728 -35.506 1.00 92.19 336 ARG A C 1
ATOM 2649 O O . ARG A 1 336 ? 38.916 -12.070 -34.354 1.00 92.19 336 ARG A O 1
ATOM 2656 N N . GLY A 1 337 ? 37.379 -11.476 -35.893 1.00 91.12 337 GLY A N 1
ATOM 2657 C CA . GLY A 1 337 ? 36.203 -11.566 -35.025 1.00 91.12 337 GLY A CA 1
ATOM 2658 C C . GLY A 1 337 ? 36.076 -10.462 -33.973 1.00 91.12 337 GLY A C 1
ATOM 2659 O O . GLY A 1 337 ? 35.305 -10.594 -33.016 1.00 91.12 337 GLY A O 1
ATOM 2660 N N . GLN A 1 338 ? 36.849 -9.381 -34.115 1.00 94.75 338 GLN A N 1
ATOM 2661 C CA . GLN A 1 338 ? 36.861 -8.249 -33.196 1.00 94.75 338 GLN A CA 1
ATOM 2662 C C . GLN A 1 338 ? 36.429 -6.966 -33.900 1.00 94.75 338 GLN A C 1
ATOM 2664 O O . GLN A 1 338 ? 36.948 -6.631 -34.962 1.00 94.75 338 GLN A O 1
ATOM 2669 N N . LEU A 1 339 ? 35.533 -6.210 -33.267 1.00 96.06 339 LEU A N 1
ATOM 2670 C CA . LEU A 1 339 ? 35.199 -4.855 -33.681 1.00 96.06 339 LEU A CA 1
ATOM 2671 C C . LEU A 1 339 ? 36.328 -3.911 -33.259 1.00 96.06 339 LEU A C 1
ATOM 2673 O O . LEU A 1 339 ? 36.631 -3.780 -32.067 1.00 96.06 339 LEU A O 1
ATOM 2677 N N . LYS A 1 340 ? 36.929 -3.237 -34.235 1.00 95.12 340 LYS A N 1
ATOM 2678 C CA . LYS A 1 340 ? 37.928 -2.192 -34.036 1.00 95.12 340 LYS A CA 1
ATOM 2679 C C . LYS A 1 340 ? 37.226 -0.860 -33.788 1.00 95.12 340 LYS A C 1
ATOM 2681 O O . LYS A 1 340 ? 36.544 -0.329 -34.653 1.00 95.12 340 LYS A O 1
ATOM 2686 N N . VAL A 1 341 ? 37.436 -0.273 -32.613 1.00 94.06 341 VAL A N 1
ATOM 2687 C CA . VAL A 1 341 ? 36.812 0.996 -32.220 1.00 94.06 341 VAL A CA 1
ATOM 2688 C C . VAL A 1 341 ? 37.878 2.032 -31.891 1.00 94.06 341 VAL A C 1
ATOM 2690 O O . VAL A 1 341 ? 38.732 1.823 -31.027 1.00 94.06 341 VAL A O 1
ATOM 2693 N N . LYS A 1 342 ? 37.831 3.180 -32.569 1.00 93.62 342 LYS A N 1
ATOM 2694 C CA . LYS A 1 342 ? 38.733 4.307 -32.296 1.00 93.62 342 LYS A CA 1
ATOM 2695 C C . LYS A 1 342 ? 38.371 4.995 -30.976 1.00 93.62 342 LYS A C 1
ATOM 2697 O O . LYS A 1 342 ? 37.198 5.143 -30.633 1.00 93.62 342 LYS A O 1
ATOM 2702 N N . GLY A 1 343 ? 39.373 5.469 -30.239 1.00 93.69 343 GLY A N 1
ATOM 2703 C CA . GLY A 1 343 ? 39.171 6.124 -28.948 1.00 93.69 343 GLY A CA 1
ATOM 2704 C C . GLY A 1 343 ? 38.354 7.421 -29.011 1.00 93.69 343 GLY A C 1
ATOM 2705 O O . GLY A 1 343 ? 37.742 7.786 -28.011 1.00 93.69 343 GLY A O 1
ATOM 2706 N N . ASP A 1 344 ? 38.266 8.098 -30.162 1.00 93.88 344 ASP A N 1
ATOM 2707 C CA . ASP A 1 344 ? 37.396 9.269 -30.345 1.00 93.88 344 ASP A CA 1
ATOM 2708 C C . ASP A 1 344 ? 35.902 8.902 -30.308 1.00 93.88 344 ASP A C 1
ATOM 2710 O O . ASP A 1 344 ? 35.082 9.682 -29.815 1.00 93.88 344 ASP A O 1
ATOM 2714 N N . VAL A 1 345 ? 35.547 7.707 -30.791 1.00 93.31 345 VAL A N 1
ATOM 2715 C CA . VAL A 1 345 ? 34.201 7.139 -30.665 1.00 93.31 345 VAL A CA 1
ATOM 2716 C C . VAL A 1 345 ? 33.904 6.881 -29.197 1.00 93.31 345 VAL A C 1
ATOM 2718 O O . VAL A 1 345 ? 32.879 7.343 -28.696 1.00 93.31 345 VAL A O 1
ATOM 2721 N N . ILE A 1 346 ? 34.826 6.224 -28.486 1.00 94.81 346 ILE A N 1
ATOM 2722 C CA . ILE A 1 346 ? 34.663 5.957 -27.054 1.00 94.81 346 ILE A CA 1
ATOM 2723 C C . ILE A 1 346 ? 34.522 7.273 -26.283 1.00 94.81 346 ILE A C 1
ATOM 2725 O O . ILE A 1 346 ? 33.566 7.427 -25.531 1.00 94.81 346 ILE A O 1
ATOM 2729 N N . GLU A 1 347 ? 35.362 8.278 -26.538 1.00 94.81 347 GLU A N 1
ATOM 2730 C CA . GLU A 1 347 ? 35.257 9.591 -25.891 1.00 94.81 347 GLU A CA 1
ATOM 2731 C C . GLU A 1 347 ? 33.866 10.222 -26.079 1.00 94.81 347 GLU A C 1
ATOM 2733 O O . GLU A 1 347 ? 33.280 10.741 -25.124 1.00 94.81 347 GLU A O 1
ATOM 2738 N N . LYS A 1 348 ? 33.300 10.163 -27.295 1.00 92.75 348 LYS A N 1
ATOM 2739 C CA . LYS A 1 348 ? 31.953 10.691 -27.580 1.00 92.75 348 LYS A CA 1
ATOM 2740 C C . LYS A 1 348 ? 30.889 10.045 -26.688 1.00 92.75 348 LYS A C 1
ATOM 2742 O O . LYS A 1 348 ? 29.987 10.755 -26.244 1.00 92.75 348 LYS A O 1
ATOM 2747 N N . THR A 1 349 ? 31.025 8.758 -26.357 1.00 92.50 349 THR A N 1
ATOM 2748 C CA . THR A 1 349 ? 30.072 8.065 -25.471 1.00 92.50 349 THR A CA 1
ATOM 2749 C C . THR A 1 349 ? 30.083 8.597 -24.035 1.00 92.50 349 THR A C 1
ATOM 2751 O O . THR A 1 349 ? 29.034 8.659 -23.395 1.00 92.50 349 THR A O 1
ATOM 2754 N N . PHE A 1 350 ? 31.232 9.077 -23.548 1.00 92.81 350 PHE A N 1
ATOM 2755 C CA . PHE A 1 350 ? 31.373 9.633 -22.199 1.00 92.81 350 PHE A CA 1
ATOM 2756 C C . PHE A 1 350 ? 30.935 11.102 -22.092 1.00 92.81 350 PHE A C 1
ATOM 2758 O O . PHE A 1 350 ? 30.585 11.562 -21.001 1.00 92.81 350 PHE A O 1
ATOM 2765 N N . LYS A 1 351 ? 30.951 11.867 -23.196 1.00 88.12 351 LYS A N 1
ATOM 2766 C CA . LYS A 1 351 ? 30.731 13.328 -23.173 1.00 88.12 351 LYS A CA 1
ATOM 2767 C C . LYS A 1 351 ? 29.411 13.725 -22.514 1.00 88.12 351 LYS A C 1
ATOM 2769 O O . LYS A 1 351 ? 29.422 14.615 -21.665 1.00 88.12 351 LYS A O 1
ATOM 2774 N N . VAL A 1 352 ? 28.310 13.054 -22.854 1.00 85.31 352 VAL A N 1
ATOM 2775 C CA . VAL A 1 352 ? 26.971 13.365 -22.320 1.00 85.31 352 VAL A CA 1
ATOM 2776 C C . VAL A 1 352 ? 26.945 13.226 -20.797 1.00 85.31 352 VAL A C 1
ATOM 2778 O O . VAL A 1 352 ? 26.670 14.199 -20.096 1.00 85.31 352 VAL A O 1
ATOM 2781 N N . LEU A 1 353 ? 27.330 12.055 -20.282 1.00 89.25 353 LEU A N 1
ATOM 2782 C CA . LEU A 1 353 ? 27.384 11.791 -18.843 1.00 89.25 353 LEU A CA 1
ATOM 2783 C C . LEU A 1 353 ? 28.345 12.741 -18.124 1.00 89.25 353 LEU A C 1
ATOM 2785 O O . LEU A 1 353 ? 28.003 13.300 -17.084 1.00 89.25 353 LEU A O 1
ATOM 2789 N N . SER A 1 354 ? 29.528 12.979 -18.696 1.00 92.25 354 SER A N 1
ATOM 2790 C CA . SER A 1 354 ? 30.502 13.887 -18.092 1.00 92.25 354 SER A CA 1
ATOM 2791 C C . SER A 1 354 ? 29.940 15.302 -17.929 1.00 92.25 354 SER A C 1
ATOM 2793 O O . SER A 1 354 ? 30.159 15.930 -16.902 1.00 92.25 354 SER A O 1
ATOM 2795 N N . ASN A 1 355 ? 29.152 15.793 -18.890 1.00 89.75 355 ASN A N 1
ATOM 2796 C CA . ASN A 1 355 ? 28.549 17.118 -18.802 1.00 89.75 355 ASN A CA 1
ATOM 2797 C C . ASN A 1 355 ? 27.472 17.186 -17.709 1.00 89.75 355 ASN A C 1
ATOM 2799 O O . ASN A 1 355 ? 27.381 18.208 -17.031 1.00 89.75 355 ASN A O 1
ATOM 2803 N N . PHE A 1 356 ? 26.688 16.119 -17.509 1.00 88.88 356 PHE A N 1
ATOM 2804 C CA . PHE A 1 356 ? 25.754 16.035 -16.381 1.00 88.88 356 PHE A CA 1
ATOM 2805 C C . PHE A 1 356 ? 26.488 16.090 -15.039 1.00 88.88 356 PHE A C 1
ATOM 2807 O O . PHE A 1 356 ? 26.111 16.882 -14.176 1.00 88.88 356 PHE A O 1
ATOM 2814 N N . ILE A 1 357 ? 27.574 15.322 -14.895 1.00 93.31 357 ILE A N 1
ATOM 2815 C CA . ILE A 1 357 ? 28.396 15.305 -13.677 1.00 93.31 357 ILE A CA 1
ATOM 2816 C C . ILE A 1 357 ? 28.981 16.694 -13.394 1.00 93.31 357 ILE A C 1
ATOM 2818 O O . ILE A 1 357 ? 28.813 17.212 -12.293 1.00 93.31 357 ILE A O 1
ATOM 2822 N N . LEU A 1 358 ? 29.621 17.331 -14.381 1.00 95.31 358 LEU A N 1
ATOM 2823 C CA . LEU A 1 358 ? 30.254 18.643 -14.198 1.00 95.31 358 LEU A CA 1
ATOM 2824 C C . LEU A 1 358 ? 29.235 19.729 -13.822 1.00 95.31 358 LEU A C 1
ATOM 2826 O O . LEU A 1 358 ? 29.458 20.472 -12.868 1.00 95.31 358 LEU A O 1
ATOM 2830 N N . LYS A 1 359 ? 28.084 19.780 -14.507 1.00 93.88 359 LYS A N 1
ATOM 2831 C CA . LYS A 1 359 ? 27.001 20.721 -14.171 1.00 93.88 359 LYS A CA 1
ATOM 2832 C C . LYS A 1 359 ? 26.442 20.478 -12.767 1.00 93.88 359 LYS A C 1
ATOM 2834 O O . LYS A 1 359 ? 26.169 21.436 -12.046 1.00 93.88 359 LYS A O 1
ATOM 2839 N N . GLY A 1 360 ? 26.269 19.212 -12.384 1.00 94.00 360 GLY A N 1
ATOM 2840 C CA . GLY A 1 360 ? 25.826 18.822 -11.046 1.00 94.00 360 GLY A CA 1
ATOM 2841 C C . GLY A 1 360 ? 26.795 19.280 -9.960 1.00 94.00 360 GLY A C 1
ATOM 2842 O O . GLY A 1 360 ? 26.380 19.911 -8.986 1.00 94.00 360 GLY A O 1
ATOM 2843 N N . LEU A 1 361 ? 28.092 19.031 -10.167 1.00 96.06 361 LEU A N 1
ATOM 2844 C CA . LEU A 1 361 ? 29.163 19.478 -9.277 1.00 96.06 361 LEU A CA 1
ATOM 2845 C C . LEU A 1 361 ? 29.159 21.001 -9.125 1.00 96.06 361 LEU A C 1
ATOM 2847 O O . LEU A 1 361 ? 29.098 21.484 -7.999 1.00 96.06 361 LEU A O 1
ATOM 2851 N N . ASP A 1 362 ? 29.142 21.758 -10.225 1.00 96.25 362 ASP A N 1
ATOM 2852 C CA . ASP A 1 362 ? 29.129 23.227 -10.179 1.00 96.25 362 ASP A CA 1
ATOM 2853 C C . ASP A 1 362 ? 27.907 23.763 -9.417 1.00 96.25 362 ASP A C 1
ATOM 2855 O O . ASP A 1 362 ? 28.027 24.664 -8.580 1.00 96.25 362 ASP A O 1
ATOM 2859 N N . LYS A 1 363 ? 26.724 23.181 -9.656 1.00 95.31 363 LYS A N 1
ATOM 2860 C CA . LYS A 1 363 ? 25.491 23.548 -8.949 1.00 95.31 363 LYS A CA 1
ATOM 2861 C C . LYS A 1 363 ? 25.610 23.282 -7.448 1.00 95.31 363 LYS A C 1
ATOM 2863 O O . LYS A 1 363 ? 25.276 24.159 -6.651 1.00 95.31 363 LYS A O 1
ATOM 2868 N N . GLN A 1 364 ? 26.087 22.098 -7.059 1.00 95.44 364 GLN A N 1
ATOM 2869 C CA . GLN A 1 364 ? 26.202 21.723 -5.649 1.00 95.44 364 GLN A CA 1
ATOM 2870 C C . GLN A 1 364 ? 27.301 22.512 -4.928 1.00 95.44 364 GLN A C 1
ATOM 2872 O O . GLN A 1 364 ? 27.105 22.922 -3.786 1.00 95.44 364 GLN A O 1
ATOM 2877 N N . ILE A 1 365 ? 28.417 22.809 -5.601 1.00 96.62 365 ILE A N 1
ATOM 2878 C CA . ILE A 1 365 ? 29.478 23.686 -5.088 1.00 96.62 365 ILE A CA 1
ATOM 2879 C C . ILE A 1 365 ? 28.935 25.094 -4.850 1.00 96.62 365 ILE A C 1
ATOM 2881 O O . ILE A 1 365 ? 29.143 25.660 -3.777 1.00 96.62 365 ILE A O 1
ATOM 2885 N N . LYS A 1 366 ? 28.207 25.662 -5.820 1.00 95.69 366 LYS A N 1
ATOM 2886 C CA . LYS A 1 366 ? 27.611 26.996 -5.689 1.00 95.69 366 LYS A CA 1
ATOM 2887 C C . LYS A 1 366 ? 26.667 27.073 -4.489 1.00 95.69 366 LYS A C 1
ATOM 2889 O O . LYS A 1 366 ? 26.754 28.025 -3.713 1.00 95.69 366 LYS A O 1
ATOM 2894 N N . GLU A 1 367 ? 25.804 26.074 -4.312 1.00 93.75 367 GLU A N 1
ATOM 2895 C CA . GLU A 1 367 ? 24.871 26.041 -3.183 1.00 93.75 367 GLU A CA 1
ATOM 2896 C C . GLU A 1 367 ? 25.601 25.842 -1.847 1.00 93.75 367 GLU A C 1
ATOM 2898 O O . GLU A 1 367 ? 25.352 26.581 -0.895 1.00 93.75 367 GLU A O 1
ATOM 2903 N N . ALA A 1 368 ? 26.571 24.927 -1.780 1.00 94.00 368 ALA A N 1
ATOM 2904 C CA . ALA A 1 368 ? 27.390 24.717 -0.587 1.00 94.00 368 ALA A CA 1
ATOM 2905 C C . ALA A 1 368 ? 28.160 25.983 -0.181 1.00 94.00 368 ALA A C 1
ATOM 2907 O O . ALA A 1 368 ? 28.185 26.336 1.002 1.00 94.00 368 ALA A O 1
ATOM 2908 N N . ASN A 1 369 ? 28.733 26.708 -1.147 1.00 94.69 369 ASN A N 1
ATOM 2909 C CA . ASN A 1 369 ? 29.418 27.978 -0.906 1.00 94.69 369 ASN A CA 1
ATOM 2910 C C . ASN A 1 369 ? 28.453 29.036 -0.365 1.00 94.69 369 ASN A C 1
ATOM 2912 O O . ASN A 1 369 ? 28.741 29.683 0.643 1.00 94.69 369 ASN A O 1
ATOM 2916 N N . LYS A 1 370 ? 27.280 29.172 -0.999 1.00 92.81 370 LYS A N 1
ATOM 2917 C CA . LYS A 1 370 ? 26.231 30.114 -0.591 1.00 92.81 370 LYS A CA 1
ATOM 2918 C C . LYS A 1 370 ? 25.732 29.835 0.827 1.00 92.81 370 LYS A C 1
ATOM 2920 O O . LYS A 1 370 ? 25.519 30.765 1.596 1.00 92.81 370 LYS A O 1
ATOM 2925 N N . ARG A 1 371 ? 25.537 28.570 1.197 1.00 89.56 371 ARG A N 1
ATOM 2926 C CA . ARG A 1 371 ? 24.951 28.202 2.496 1.00 89.56 371 ARG A CA 1
ATOM 2927 C C . ARG A 1 371 ? 25.962 28.160 3.629 1.00 89.56 371 ARG A C 1
ATOM 2929 O O . ARG A 1 371 ? 25.649 28.578 4.738 1.00 89.56 371 ARG A O 1
ATOM 2936 N N . SER A 1 372 ? 27.176 27.688 3.362 1.00 87.44 372 SER A N 1
ATOM 2937 C CA . SER A 1 372 ? 28.225 27.623 4.383 1.00 87.44 372 SER A CA 1
ATOM 2938 C C . SER A 1 372 ? 28.983 28.937 4.567 1.00 87.44 372 SER A C 1
ATOM 2940 O O . SER A 1 372 ? 29.706 29.066 5.557 1.00 87.44 372 SER A O 1
ATOM 2942 N N . GLN A 1 373 ? 28.851 29.882 3.623 1.00 88.06 373 GLN A N 1
ATOM 2943 C CA . GLN A 1 373 ? 29.666 31.102 3.540 1.00 88.06 373 GLN A CA 1
ATOM 2944 C C . GLN A 1 373 ? 31.177 30.788 3.526 1.00 88.06 373 GLN A C 1
ATOM 2946 O O . GLN A 1 373 ? 32.006 31.553 4.016 1.00 88.06 373 GLN A O 1
ATOM 2951 N N . LYS A 1 374 ? 31.542 29.615 2.993 1.00 87.75 374 LYS A N 1
ATOM 2952 C CA . LYS A 1 374 ? 32.914 29.116 2.856 1.00 87.75 374 LYS A CA 1
ATOM 2953 C C . LYS A 1 374 ? 33.063 28.459 1.493 1.00 87.75 374 LYS A C 1
ATOM 2955 O O . LYS A 1 374 ? 32.175 27.728 1.071 1.00 87.75 374 LYS A O 1
ATOM 2960 N N . ALA A 1 375 ? 34.202 28.658 0.840 1.00 91.75 375 ALA A N 1
ATOM 2961 C CA . ALA A 1 375 ? 34.501 27.943 -0.393 1.00 91.75 375 ALA A CA 1
ATOM 2962 C C . ALA A 1 375 ? 34.680 26.437 -0.125 1.00 91.75 375 ALA A C 1
ATOM 2964 O O . ALA A 1 375 ? 35.365 26.047 0.823 1.00 91.75 375 ALA A O 1
ATOM 2965 N N . VAL A 1 376 ? 34.090 25.593 -0.971 1.00 94.00 376 VAL A N 1
ATOM 2966 C CA . VAL A 1 376 ? 34.437 24.174 -1.086 1.00 94.00 376 VAL A CA 1
ATOM 2967 C C . VAL A 1 376 ? 35.905 24.078 -1.493 1.00 94.00 376 VAL A C 1
ATOM 2969 O O . VAL A 1 376 ? 36.336 24.732 -2.437 1.00 94.00 376 VAL A O 1
ATOM 2972 N N . GLN A 1 377 ? 36.676 23.269 -0.770 1.00 92.62 377 GLN A N 1
ATOM 2973 C CA . GLN A 1 377 ? 38.118 23.102 -0.983 1.00 92.62 377 GLN A CA 1
ATOM 2974 C C . GLN A 1 377 ? 38.450 21.739 -1.603 1.00 92.62 377 GLN A C 1
ATOM 2976 O O . GLN A 1 377 ? 39.503 21.585 -2.226 1.00 92.62 377 GLN A O 1
ATOM 2981 N N . ALA A 1 378 ? 37.561 20.753 -1.439 1.00 91.56 378 ALA A N 1
ATOM 2982 C CA . ALA A 1 378 ? 37.766 19.396 -1.923 1.00 91.56 378 ALA A CA 1
ATOM 2983 C C . ALA A 1 378 ? 36.506 18.720 -2.457 1.00 91.56 378 ALA A C 1
ATOM 2985 O O . ALA A 1 378 ? 35.403 18.966 -1.969 1.00 91.56 378 ALA A O 1
ATOM 2986 N N . VAL A 1 379 ? 36.712 17.803 -3.399 1.00 93.62 379 VAL A N 1
ATOM 2987 C CA . VAL A 1 379 ? 35.715 16.840 -3.872 1.00 93.62 379 VAL A CA 1
ATOM 2988 C C . VAL A 1 379 ? 36.282 15.429 -3.724 1.00 93.62 379 VAL A C 1
ATOM 2990 O O . VAL A 1 379 ? 37.346 15.138 -4.266 1.00 93.62 379 VAL A O 1
ATOM 2993 N N . PHE A 1 380 ? 35.572 14.558 -3.012 1.00 91.44 380 PHE A N 1
ATOM 2994 C CA . PHE A 1 380 ? 35.853 13.128 -2.923 1.00 91.44 380 PHE A CA 1
ATOM 2995 C C . PHE A 1 380 ? 34.989 12.374 -3.927 1.00 91.44 380 PHE A C 1
ATOM 2997 O O . PHE A 1 380 ? 33.765 12.479 -3.884 1.00 91.44 380 PHE A O 1
ATOM 3004 N N . LEU A 1 381 ? 35.623 11.622 -4.821 1.00 92.12 381 LEU A N 1
ATOM 3005 C CA . LEU A 1 381 ? 34.940 10.774 -5.791 1.00 92.12 381 LEU A CA 1
ATOM 3006 C C . LEU A 1 381 ? 34.871 9.342 -5.257 1.00 92.12 381 LEU A C 1
ATOM 3008 O O . LEU A 1 381 ? 35.903 8.738 -4.960 1.00 92.12 381 LEU A O 1
ATOM 3012 N N . VAL A 1 382 ? 33.655 8.813 -5.150 1.00 90.81 382 VAL A N 1
ATOM 3013 C CA . VAL A 1 382 ? 33.355 7.434 -4.735 1.00 90.81 382 VAL A CA 1
ATOM 3014 C C . VAL A 1 382 ? 32.410 6.779 -5.742 1.00 90.81 382 VAL A C 1
ATOM 3016 O O . VAL A 1 382 ? 32.006 7.416 -6.713 1.00 90.81 382 VAL A O 1
ATOM 3019 N N . GLY A 1 383 ? 32.096 5.499 -5.555 1.00 87.62 383 GLY A N 1
ATOM 3020 C CA . GLY A 1 383 ? 31.224 4.762 -6.464 1.00 87.62 383 GLY A CA 1
ATOM 3021 C C . GLY A 1 383 ? 31.986 4.015 -7.553 1.00 87.62 383 GLY A C 1
ATOM 3022 O O . GLY A 1 383 ? 33.170 4.247 -7.817 1.00 87.62 383 GLY A O 1
ATOM 3023 N N . GLY A 1 384 ? 31.298 3.072 -8.199 1.00 82.44 384 GLY A N 1
ATOM 3024 C CA . GLY A 1 384 ? 31.911 2.160 -9.169 1.00 82.44 384 GLY A CA 1
ATOM 3025 C C . GLY A 1 384 ? 32.520 2.858 -10.389 1.00 82.44 384 GLY A C 1
ATOM 3026 O O . GLY A 1 384 ? 33.473 2.345 -10.970 1.00 82.44 384 GLY A O 1
ATOM 3027 N N . PHE A 1 385 ? 32.015 4.036 -10.767 1.00 88.38 385 PHE A N 1
ATOM 3028 C CA . PHE A 1 385 ? 32.494 4.767 -11.939 1.00 88.38 385 PHE A CA 1
ATOM 3029 C C . PHE A 1 385 ? 33.566 5.820 -11.624 1.00 88.38 385 PHE A C 1
ATOM 3031 O O . PHE A 1 385 ? 34.249 6.284 -12.538 1.00 88.38 385 PHE A O 1
ATOM 3038 N N . ALA A 1 386 ? 33.798 6.144 -10.346 1.00 88.62 386 ALA A N 1
ATOM 3039 C CA . ALA A 1 386 ? 34.881 7.043 -9.934 1.00 88.62 386 ALA A CA 1
ATOM 3040 C C . ALA A 1 386 ? 36.288 6.486 -10.220 1.00 88.62 386 ALA A C 1
ATOM 3042 O O . ALA A 1 386 ? 37.256 7.247 -10.256 1.00 88.62 386 ALA A O 1
ATOM 3043 N N . GLY A 1 387 ? 36.407 5.175 -10.456 1.00 84.56 387 GLY A N 1
ATOM 3044 C CA . GLY A 1 387 ? 37.662 4.528 -10.843 1.00 84.56 387 GLY A CA 1
ATOM 3045 C C . GLY A 1 387 ? 38.116 4.806 -12.282 1.00 84.56 387 GLY A C 1
ATOM 3046 O O . GLY A 1 387 ? 39.258 4.501 -12.612 1.00 84.56 387 GLY A O 1
ATOM 3047 N N . ASN A 1 388 ? 37.268 5.376 -13.146 1.00 90.69 388 ASN A N 1
ATOM 3048 C CA . ASN A 1 388 ? 37.639 5.639 -14.537 1.00 90.69 388 ASN A CA 1
ATOM 3049 C C . ASN A 1 388 ? 38.613 6.830 -14.651 1.00 90.69 388 ASN A C 1
ATOM 3051 O O . ASN A 1 388 ? 38.290 7.954 -14.262 1.00 90.69 388 ASN A O 1
ATOM 3055 N N . ASP A 1 389 ? 39.792 6.591 -15.232 1.00 90.31 389 ASP A N 1
ATOM 3056 C CA . ASP A 1 389 ? 40.866 7.589 -15.330 1.00 90.31 389 ASP A CA 1
ATOM 3057 C C . ASP A 1 389 ? 40.501 8.784 -16.231 1.00 90.31 389 ASP A C 1
ATOM 3059 O O . ASP A 1 389 ? 40.737 9.926 -15.842 1.00 90.31 389 ASP A O 1
ATOM 3063 N N . TRP A 1 390 ? 39.862 8.560 -17.389 1.00 93.25 390 TRP A N 1
ATOM 3064 C CA . TRP A 1 390 ? 39.455 9.659 -18.281 1.00 93.25 390 TRP A CA 1
ATOM 3065 C C . TRP A 1 390 ? 38.477 10.624 -17.594 1.00 93.25 390 TRP A C 1
ATOM 3067 O O . TRP A 1 390 ? 38.612 11.848 -17.687 1.00 93.25 390 TRP A O 1
ATOM 3077 N N . LEU A 1 391 ? 37.488 10.082 -16.877 1.00 92.81 391 LEU A N 1
ATOM 3078 C CA . LEU A 1 391 ? 36.512 10.881 -16.143 1.00 92.81 391 LEU A CA 1
ATOM 3079 C C . LEU A 1 391 ? 37.169 11.630 -14.981 1.00 92.81 391 LEU A C 1
ATOM 3081 O O . LEU A 1 391 ? 36.885 12.814 -14.783 1.00 92.81 391 LEU A O 1
ATOM 3085 N N . TYR A 1 392 ? 38.054 10.957 -14.243 1.00 92.56 392 TYR A N 1
ATOM 3086 C CA . TYR A 1 392 ? 38.816 11.558 -13.155 1.00 92.56 392 TYR A CA 1
ATOM 3087 C C . TYR A 1 392 ? 39.617 12.773 -13.635 1.00 92.56 392 TYR A C 1
ATOM 3089 O O . TYR A 1 392 ? 39.480 13.858 -13.066 1.00 92.56 392 TYR A O 1
ATOM 3097 N N . ASP A 1 393 ? 40.383 12.629 -14.719 1.00 93.31 393 ASP A N 1
ATOM 3098 C CA . ASP A 1 393 ? 41.196 13.713 -15.277 1.00 93.31 393 ASP A CA 1
ATOM 3099 C C . ASP A 1 393 ? 40.334 14.881 -15.763 1.00 93.31 393 ASP A C 1
ATOM 3101 O O . ASP A 1 393 ? 40.667 16.047 -15.536 1.00 93.31 393 ASP A O 1
ATOM 3105 N N . ARG A 1 394 ? 39.175 14.588 -16.361 1.00 93.81 394 ARG A N 1
ATOM 3106 C CA . ARG A 1 394 ? 38.220 15.611 -16.800 1.00 93.81 394 ARG A CA 1
ATOM 3107 C C . ARG A 1 394 ? 37.628 16.400 -15.630 1.00 93.81 394 ARG A C 1
ATOM 3109 O O . ARG A 1 394 ? 37.571 17.629 -15.701 1.00 93.81 394 ARG A O 1
ATOM 3116 N N . ILE A 1 395 ? 37.212 15.726 -14.555 1.00 95.94 395 ILE A N 1
ATOM 3117 C CA . ILE A 1 395 ? 36.696 16.375 -13.337 1.00 95.94 395 ILE A CA 1
ATOM 3118 C C . ILE A 1 395 ? 37.805 17.186 -12.660 1.00 95.94 395 ILE A C 1
ATOM 3120 O O . ILE A 1 395 ? 37.596 18.349 -12.312 1.00 95.94 395 ILE A O 1
ATOM 3124 N N . LYS A 1 396 ? 39.004 16.608 -12.528 1.00 95.44 396 LYS A N 1
ATOM 3125 C CA . LYS A 1 396 ? 40.179 17.266 -11.948 1.00 95.44 396 LYS A CA 1
ATOM 3126 C C . LYS A 1 396 ? 40.557 18.532 -12.714 1.00 95.44 396 LYS A C 1
ATOM 3128 O O . LYS A 1 396 ? 40.811 19.559 -12.089 1.00 95.44 396 LYS A O 1
ATOM 3133 N N . LEU A 1 397 ? 40.545 18.495 -14.046 1.00 95.19 397 LEU A N 1
ATOM 3134 C CA . LEU A 1 397 ? 40.809 19.664 -14.885 1.00 95.19 397 LEU A CA 1
ATOM 3135 C C . LEU A 1 397 ? 39.743 20.754 -14.704 1.00 95.19 397 LEU A C 1
ATOM 3137 O O . LEU A 1 397 ? 40.084 21.930 -14.579 1.00 95.19 397 LEU A O 1
ATOM 3141 N N . HIS A 1 398 ? 38.461 20.377 -14.688 1.00 96.06 398 HIS A N 1
ATOM 3142 C CA . HIS A 1 398 ? 37.344 21.315 -14.532 1.00 96.06 398 HIS A CA 1
ATOM 3143 C C . HIS A 1 398 ? 37.373 22.024 -13.173 1.00 96.06 398 HIS A C 1
ATOM 3145 O O . HIS A 1 398 ? 37.301 23.251 -13.107 1.00 96.06 398 HIS A O 1
ATOM 3151 N N . LEU A 1 399 ? 37.547 21.261 -12.092 1.00 96.12 399 LEU A N 1
ATOM 3152 C CA . LEU A 1 399 ? 37.538 21.770 -10.719 1.00 96.12 399 LEU A CA 1
ATOM 3153 C C . LEU A 1 399 ? 38.859 22.433 -10.305 1.00 96.12 399 LEU A C 1
ATOM 3155 O O . LEU A 1 399 ? 38.854 23.370 -9.504 1.00 96.12 399 LEU A O 1
ATOM 3159 N N . GLY A 1 400 ? 39.984 22.030 -10.901 1.00 92.62 400 GLY A N 1
ATOM 3160 C CA . GLY A 1 400 ? 41.284 22.665 -10.675 1.00 92.62 400 GLY A CA 1
ATOM 3161 C C . GLY A 1 400 ? 41.291 24.150 -11.050 1.00 92.62 400 GLY A C 1
ATOM 3162 O O . GLY A 1 400 ? 41.911 24.958 -10.359 1.00 92.62 400 GLY A O 1
ATOM 3163 N N . ARG A 1 401 ? 40.508 24.548 -12.066 1.00 90.44 401 ARG A N 1
ATOM 3164 C CA . ARG A 1 401 ? 40.297 25.963 -12.440 1.00 90.44 401 ARG A CA 1
ATOM 3165 C C . ARG A 1 401 ? 39.640 26.787 -11.328 1.00 90.44 401 ARG A C 1
ATOM 3167 O O . ARG A 1 401 ? 39.819 27.998 -11.282 1.00 90.44 401 ARG A O 1
ATOM 3174 N N . GLN A 1 402 ? 38.916 26.129 -10.423 1.00 90.88 402 GLN A N 1
ATOM 3175 C CA . GLN A 1 402 ? 38.253 26.730 -9.263 1.00 90.88 402 GLN A CA 1
ATOM 3176 C C . GLN A 1 402 ? 39.085 26.588 -7.973 1.00 90.88 402 GLN A C 1
ATOM 3178 O O . GLN A 1 402 ? 38.596 26.911 -6.895 1.00 90.88 402 GLN A O 1
ATOM 3183 N N . LYS A 1 403 ? 40.345 26.121 -8.065 1.00 91.31 403 LYS A N 1
ATOM 3184 C CA . LYS A 1 403 ? 41.235 25.814 -6.924 1.00 91.31 403 LYS A CA 1
ATOM 3185 C C . LYS A 1 403 ? 40.671 24.752 -5.967 1.00 91.31 403 LYS A C 1
ATOM 3187 O O . LYS A 1 403 ? 40.981 24.757 -4.777 1.00 91.31 403 LYS A O 1
ATOM 3192 N N . ILE A 1 404 ? 39.860 23.831 -6.486 1.00 94.12 404 ILE A N 1
ATOM 3193 C CA . ILE A 1 404 ? 39.285 22.717 -5.727 1.00 94.12 404 ILE A CA 1
ATOM 3194 C C . ILE A 1 404 ? 40.132 21.468 -5.963 1.00 94.12 404 ILE A C 1
ATOM 3196 O O . ILE A 1 404 ? 40.423 21.107 -7.104 1.00 94.12 404 ILE A O 1
ATOM 3200 N N . THR A 1 405 ? 40.518 20.791 -4.881 1.00 91.19 405 THR A N 1
ATOM 3201 C CA . THR A 1 405 ? 41.302 19.551 -4.963 1.00 91.19 405 THR A CA 1
ATOM 3202 C C . THR A 1 405 ? 40.379 18.347 -5.124 1.00 91.19 405 THR A C 1
ATOM 3204 O O . THR A 1 405 ? 39.403 18.208 -4.391 1.00 91.19 405 THR A O 1
ATOM 3207 N N . VAL A 1 406 ? 40.680 17.457 -6.067 1.00 91.62 406 VAL A N 1
ATOM 3208 C CA . VAL A 1 406 ? 39.898 16.233 -6.295 1.00 91.62 406 VAL A CA 1
ATOM 3209 C C . VAL A 1 406 ? 40.647 15.040 -5.718 1.00 91.62 406 VAL A C 1
ATOM 3211 O O . VAL A 1 406 ? 41.829 14.858 -6.006 1.00 91.62 406 VAL A O 1
ATOM 3214 N N . PHE A 1 407 ? 39.954 14.239 -4.914 1.00 86.56 407 PHE A N 1
ATOM 3215 C CA . PHE A 1 407 ? 40.469 13.028 -4.286 1.00 86.56 407 PHE A CA 1
ATOM 3216 C C . PHE A 1 407 ? 39.683 11.811 -4.768 1.00 86.56 407 PHE A C 1
ATOM 3218 O O . PHE A 1 407 ? 38.464 11.871 -4.923 1.00 86.56 407 PHE A O 1
ATOM 3225 N N . ARG A 1 408 ? 40.384 10.690 -4.939 1.00 82.62 408 ARG A N 1
ATOM 3226 C CA . ARG A 1 408 ? 39.801 9.354 -5.099 1.00 82.62 408 ARG A CA 1
ATOM 3227 C C . ARG A 1 408 ? 40.504 8.396 -4.121 1.00 82.62 408 ARG A C 1
ATOM 3229 O O . ARG A 1 408 ? 41.724 8.511 -4.005 1.00 82.62 408 ARG A O 1
ATOM 3236 N N . PRO A 1 409 ? 39.791 7.515 -3.396 1.00 70.62 409 PRO A N 1
ATOM 3237 C CA . PRO A 1 409 ? 40.418 6.516 -2.525 1.00 70.62 409 PRO A CA 1
ATOM 3238 C C . PRO A 1 409 ? 41.366 5.590 -3.307 1.00 70.62 409 PRO A C 1
ATOM 3240 O O . PRO A 1 409 ? 41.071 5.248 -4.452 1.00 70.62 409 PRO A O 1
ATOM 3243 N N . GLU A 1 410 ? 42.491 5.188 -2.701 1.00 59.41 410 GLU A N 1
ATOM 3244 C CA . GLU A 1 410 ? 43.508 4.331 -3.342 1.00 59.41 410 GLU A CA 1
ATOM 3245 C C . GLU A 1 410 ? 43.014 2.888 -3.532 1.00 59.41 410 GLU A C 1
ATOM 3247 O O . GLU A 1 410 ? 43.270 2.267 -4.564 1.00 59.41 410 GLU A O 1
ATOM 3252 N N . THR A 1 411 ? 42.222 2.377 -2.585 1.00 58.47 411 THR A N 1
ATOM 3253 C CA . THR A 1 411 ? 41.627 1.041 -2.657 1.00 58.47 411 THR A CA 1
ATOM 3254 C C . THR A 1 411 ? 40.120 1.108 -2.908 1.00 58.47 411 THR A C 1
ATOM 3256 O O . THR A 1 411 ? 39.375 1.817 -2.238 1.00 58.47 411 THR A O 1
ATOM 3259 N N . HIS A 1 412 ? 39.663 0.325 -3.891 1.00 64.31 412 HIS A N 1
ATOM 3260 C CA . HIS A 1 412 ? 38.275 -0.117 -4.048 1.00 64.31 412 HIS A CA 1
ATOM 3261 C C . HIS A 1 412 ? 37.173 0.953 -3.884 1.00 64.31 412 HIS A C 1
ATOM 3263 O O . HIS A 1 412 ? 36.254 0.783 -3.083 1.00 64.31 412 HIS A O 1
ATOM 3269 N N . ALA A 1 413 ? 37.189 2.016 -4.697 1.00 67.38 413 ALA A N 1
ATOM 3270 C CA . ALA A 1 413 ? 36.112 3.021 -4.725 1.00 67.38 413 ALA A CA 1
ATOM 3271 C C . ALA A 1 413 ? 34.702 2.416 -4.935 1.00 67.38 413 ALA A C 1
ATOM 3273 O O . ALA A 1 413 ? 33.705 2.977 -4.484 1.00 67.38 413 ALA A O 1
ATOM 3274 N N . ASN A 1 414 ? 34.614 1.234 -5.555 1.00 73.12 414 ASN A N 1
ATOM 3275 C CA . ASN A 1 414 ? 33.375 0.473 -5.708 1.00 73.12 414 ASN A CA 1
ATOM 3276 C C . ASN A 1 414 ? 32.847 -0.144 -4.396 1.00 73.12 414 ASN A C 1
ATOM 3278 O O . ASN A 1 414 ? 31.674 -0.496 -4.359 1.00 73.12 414 ASN A O 1
ATOM 3282 N N . LYS A 1 415 ? 33.663 -0.256 -3.338 1.00 79.25 415 LYS A N 1
ATOM 3283 C CA . LYS A 1 415 ? 33.296 -0.743 -1.989 1.00 79.25 415 LYS A CA 1
ATOM 3284 C C . LYS A 1 415 ? 32.908 0.383 -1.034 1.00 79.25 415 LYS A C 1
ATOM 3286 O O . LYS A 1 415 ? 32.511 0.113 0.101 1.00 79.25 415 LYS A O 1
ATOM 3291 N N . ALA A 1 416 ? 33.066 1.633 -1.472 1.00 84.88 416 ALA A N 1
ATOM 3292 C CA . ALA A 1 416 ? 32.986 2.796 -0.606 1.00 84.88 416 ALA A CA 1
ATOM 3293 C C . ALA A 1 416 ? 31.655 2.873 0.140 1.00 84.88 416 ALA A C 1
ATOM 3295 O O . ALA A 1 416 ? 31.636 3.024 1.354 1.00 84.88 416 ALA A O 1
ATOM 3296 N N . THR A 1 417 ? 30.552 2.675 -0.565 1.00 90.44 417 THR A N 1
ATOM 3297 C CA . THR A 1 417 ? 29.204 2.816 -0.020 1.00 90.44 417 THR A CA 1
ATOM 3298 C C . THR A 1 417 ? 28.908 1.766 1.060 1.00 90.44 417 THR A C 1
ATOM 3300 O O . THR A 1 417 ? 28.630 2.129 2.201 1.00 90.44 417 THR A O 1
ATOM 3303 N N . ALA A 1 418 ? 29.078 0.468 0.779 1.00 91.19 418 ALA A N 1
ATOM 3304 C CA . ALA A 1 418 ? 28.838 -0.587 1.774 1.00 91.19 418 ALA A CA 1
ATOM 3305 C C . ALA A 1 418 ? 29.779 -0.487 2.995 1.00 91.19 418 ALA A C 1
ATOM 3307 O O . ALA A 1 418 ? 29.337 -0.590 4.140 1.00 91.19 418 ALA A O 1
ATOM 3308 N N . ASN A 1 419 ? 31.075 -0.218 2.787 1.00 92.25 419 ASN A N 1
ATOM 3309 C CA . ASN A 1 419 ? 32.024 -0.036 3.897 1.00 92.25 419 ASN A CA 1
ATOM 3310 C C . ASN A 1 419 ? 31.722 1.223 4.712 1.00 92.25 419 ASN A C 1
ATOM 3312 O O . ASN A 1 419 ? 31.809 1.219 5.939 1.00 92.25 419 ASN A O 1
ATOM 3316 N N . GLY A 1 420 ? 31.363 2.299 4.021 1.00 92.06 420 GLY A N 1
ATOM 3317 C CA . GLY A 1 420 ? 30.955 3.560 4.610 1.00 92.06 420 GLY A CA 1
ATOM 3318 C C . GLY A 1 420 ? 29.707 3.429 5.469 1.00 92.06 420 GLY A C 1
ATOM 3319 O O . GLY A 1 420 ? 29.638 4.035 6.531 1.00 92.06 420 GLY A O 1
ATOM 3320 N N . ALA A 1 421 ? 28.764 2.580 5.069 1.00 94.56 421 ALA A N 1
ATOM 3321 C CA . ALA A 1 421 ? 27.571 2.278 5.846 1.00 94.56 421 ALA A CA 1
ATOM 3322 C C . ALA A 1 421 ? 27.880 1.546 7.159 1.00 94.56 421 ALA A C 1
ATOM 3324 O O . ALA A 1 421 ? 27.360 1.920 8.210 1.00 94.56 421 ALA A O 1
ATOM 3325 N N . VAL A 1 422 ? 28.800 0.578 7.145 1.00 93.50 422 VAL A N 1
ATOM 3326 C CA . VAL A 1 422 ? 29.289 -0.033 8.391 1.00 93.50 422 VAL A CA 1
ATOM 3327 C C . VAL A 1 422 ? 29.998 1.011 9.265 1.00 93.50 422 VAL A C 1
ATOM 3329 O O . VAL A 1 422 ? 29.725 1.107 10.461 1.00 93.50 422 VAL A O 1
ATOM 3332 N N . ALA A 1 423 ? 30.869 1.841 8.679 1.00 91.25 423 ALA A N 1
ATOM 3333 C CA . ALA A 1 423 ? 31.569 2.906 9.402 1.00 91.25 423 ALA A CA 1
ATOM 3334 C C . ALA A 1 423 ? 30.611 3.963 9.985 1.00 91.25 423 ALA A C 1
ATOM 3336 O O . ALA A 1 423 ? 30.858 4.485 11.074 1.00 91.25 423 ALA A O 1
ATOM 3337 N N . TYR A 1 424 ? 29.504 4.255 9.299 1.00 91.62 424 TYR A N 1
ATOM 3338 C CA . TYR A 1 424 ? 28.431 5.116 9.792 1.00 91.62 424 TYR A CA 1
ATOM 3339 C C . TYR A 1 424 ? 27.854 4.594 11.106 1.00 91.62 424 TYR A C 1
ATOM 3341 O O . TYR A 1 424 ? 27.783 5.352 12.073 1.00 91.62 424 TYR A O 1
ATOM 3349 N N . TYR A 1 425 ? 27.517 3.304 11.170 1.00 90.69 425 TYR A N 1
ATOM 3350 C CA . TYR A 1 425 ? 26.952 2.705 12.380 1.00 90.69 425 TYR A CA 1
ATOM 3351 C C . TYR A 1 425 ? 27.924 2.771 13.566 1.00 90.69 425 TYR A C 1
ATOM 3353 O O . TYR A 1 425 ? 27.508 2.979 14.704 1.00 90.69 425 TYR A O 1
ATOM 3361 N N . LEU A 1 426 ? 29.227 2.633 13.306 1.00 88.44 426 LEU A N 1
ATOM 3362 C CA . LEU A 1 426 ? 30.258 2.630 14.347 1.00 88.44 426 LEU A CA 1
ATOM 3363 C C . LEU A 1 426 ? 30.591 4.033 14.872 1.00 88.44 426 LEU A C 1
ATOM 3365 O O . LEU A 1 426 ? 30.655 4.233 16.085 1.00 88.44 426 LEU A O 1
ATOM 3369 N N . ASP A 1 427 ? 30.796 5.004 13.979 1.00 82.62 427 ASP A N 1
ATOM 3370 C CA . ASP A 1 427 ? 31.336 6.319 14.346 1.00 82.62 427 ASP A CA 1
ATOM 3371 C C . ASP A 1 427 ? 30.270 7.426 14.418 1.00 82.62 427 ASP A C 1
ATOM 3373 O O . ASP A 1 427 ? 30.387 8.345 15.245 1.00 82.62 427 ASP A O 1
ATOM 3377 N N . ASN A 1 428 ? 29.265 7.361 13.533 1.00 84.44 428 ASN A N 1
ATOM 3378 C CA . ASN A 1 428 ? 28.178 8.328 13.339 1.00 84.44 428 ASN A CA 1
ATOM 3379 C C . ASN A 1 428 ? 28.619 9.790 13.571 1.00 84.44 428 ASN A C 1
ATOM 3381 O O . ASN A 1 428 ? 28.234 10.467 14.538 1.00 84.44 428 ASN A O 1
ATOM 3385 N N . PHE A 1 429 ? 29.549 10.261 12.734 1.00 85.88 429 PHE A N 1
ATOM 3386 C CA . PHE A 1 429 ? 30.213 11.548 12.921 1.00 85.88 429 PHE A CA 1
ATOM 3387 C C . PHE A 1 429 ? 29.538 12.723 12.203 1.00 85.88 429 PHE A C 1
ATOM 3389 O O . PHE A 1 429 ? 29.913 13.873 12.456 1.00 85.88 429 PHE A O 1
ATOM 3396 N N . VAL A 1 430 ? 28.546 12.461 11.346 1.00 88.06 430 VAL A N 1
ATOM 3397 C CA . VAL A 1 430 ? 27.693 13.494 10.750 1.00 88.06 430 VAL A CA 1
ATOM 3398 C C . VAL A 1 430 ? 26.669 13.913 11.796 1.00 88.06 430 VAL A C 1
ATOM 3400 O O . VAL A 1 430 ? 25.757 13.175 12.146 1.00 88.06 430 VAL A O 1
ATOM 3403 N N . THR A 1 431 ? 26.858 15.099 12.365 1.00 84.94 431 THR A N 1
ATOM 3404 C CA . THR A 1 431 ? 26.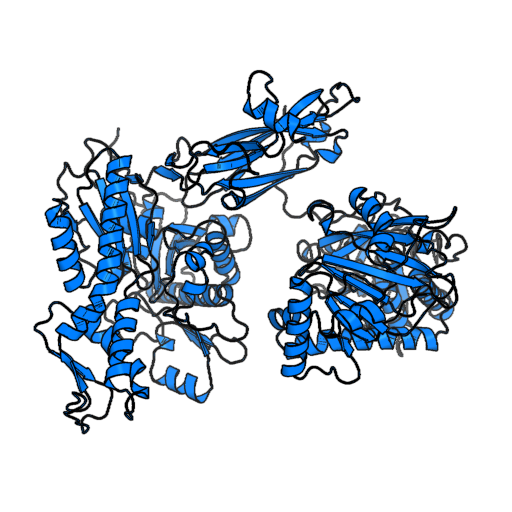079 15.545 13.525 1.00 84.94 431 THR A CA 1
ATOM 3405 C C . THR A 1 431 ? 24.889 16.402 13.161 1.00 84.94 431 THR A C 1
ATOM 3407 O O . THR A 1 431 ? 24.034 16.610 14.020 1.00 84.94 431 THR A O 1
ATOM 3410 N N . SER A 1 432 ? 24.831 16.919 11.933 1.00 87.06 432 SER A N 1
ATOM 3411 C CA . SER A 1 432 ? 23.691 17.708 11.485 1.00 87.06 432 SER A CA 1
ATOM 3412 C C . SER A 1 432 ? 23.409 17.579 9.996 1.00 87.06 432 SER A C 1
ATOM 3414 O O . SER A 1 432 ? 24.356 17.588 9.205 1.00 87.06 432 SER A O 1
ATOM 3416 N N . ARG A 1 433 ? 22.123 17.583 9.644 1.00 87.12 433 ARG A N 1
ATOM 3417 C CA . ARG A 1 433 ? 21.577 17.539 8.280 1.00 87.12 433 ARG A CA 1
ATOM 3418 C C . ARG A 1 433 ? 20.751 18.795 7.979 1.00 87.12 433 ARG A C 1
ATOM 3420 O O . ARG A 1 433 ? 20.428 19.550 8.899 1.00 87.12 433 ARG A O 1
ATOM 3427 N N . VAL A 1 434 ? 20.438 19.040 6.710 1.00 87.38 434 VAL A N 1
ATOM 3428 C CA . VAL A 1 434 ? 19.653 20.197 6.258 1.00 87.38 434 VAL A CA 1
ATOM 3429 C C . VAL A 1 434 ? 18.263 19.744 5.805 1.00 87.38 434 VAL A C 1
ATOM 3431 O O . VAL A 1 434 ? 18.131 18.850 4.973 1.00 87.38 434 VAL A O 1
ATOM 3434 N N . ALA A 1 435 ? 17.212 20.381 6.325 1.00 87.56 435 ALA A N 1
ATOM 3435 C CA . ALA A 1 435 ? 15.836 20.106 5.922 1.00 87.56 435 ALA A CA 1
ATOM 3436 C C . ALA A 1 435 ? 15.621 20.431 4.432 1.00 87.56 435 ALA A C 1
ATOM 3438 O O . ALA A 1 435 ? 15.856 21.559 3.988 1.00 87.56 435 ALA A O 1
ATOM 3439 N N . ARG A 1 436 ? 15.165 19.443 3.653 1.00 86.81 436 ARG A N 1
ATOM 3440 C CA . ARG A 1 436 ? 14.940 19.573 2.201 1.00 86.81 436 ARG A CA 1
ATOM 3441 C C . ARG A 1 436 ? 13.726 20.437 1.852 1.00 86.81 436 ARG A C 1
ATOM 3443 O O . ARG A 1 436 ? 13.768 21.178 0.871 1.00 86.81 436 ARG A O 1
ATOM 3450 N N . TRP A 1 437 ? 12.679 20.329 2.660 1.00 90.38 437 TRP A N 1
ATOM 3451 C CA . TRP A 1 437 ? 11.374 20.956 2.470 1.00 90.38 437 TRP A CA 1
ATOM 3452 C C . TRP A 1 437 ? 10.951 21.686 3.739 1.00 90.38 437 TRP A C 1
ATOM 3454 O O . TRP A 1 437 ? 11.560 21.494 4.794 1.00 90.38 437 TRP A O 1
ATOM 3464 N N . THR A 1 438 ? 9.917 22.516 3.628 1.00 93.12 438 THR A N 1
ATOM 3465 C CA . THR A 1 438 ? 9.228 23.044 4.806 1.00 93.12 438 THR A CA 1
ATOM 3466 C C . THR A 1 438 ? 8.195 22.012 5.238 1.00 93.12 438 THR A C 1
ATOM 3468 O O . THR A 1 438 ? 7.288 21.702 4.473 1.00 93.12 438 THR A O 1
ATOM 3471 N N . TYR A 1 439 ? 8.340 21.465 6.440 1.00 93.19 439 TYR A N 1
ATOM 3472 C CA . TYR A 1 439 ? 7.425 20.481 7.007 1.00 93.19 439 TYR A CA 1
ATOM 3473 C C . TYR A 1 439 ? 6.467 21.142 7.984 1.00 93.19 439 TYR A C 1
ATOM 3475 O O . TYR A 1 439 ? 6.853 22.040 8.735 1.00 93.19 439 TYR A O 1
ATOM 3483 N N . GLY A 1 440 ? 5.229 20.674 7.996 1.00 94.62 440 GLY A N 1
ATOM 3484 C CA . GLY A 1 440 ? 4.186 21.210 8.852 1.00 94.62 440 GLY A CA 1
ATOM 3485 C C . GLY A 1 440 ? 2.932 20.355 8.832 1.00 94.62 440 GLY A C 1
ATOM 3486 O O . GLY A 1 440 ? 2.949 19.219 8.361 1.00 94.62 440 GLY A O 1
ATOM 3487 N N . THR A 1 441 ? 1.832 20.918 9.306 1.00 94.94 441 THR A N 1
ATOM 3488 C CA . THR A 1 441 ? 0.500 20.306 9.236 1.00 94.94 441 THR A CA 1
ATOM 3489 C C . THR A 1 441 ? -0.533 21.368 8.888 1.00 94.94 441 THR A C 1
ATOM 3491 O O . THR A 1 441 ? -0.311 22.560 9.107 1.00 94.94 441 THR A O 1
ATOM 3494 N N . ALA A 1 442 ? -1.657 20.939 8.319 1.00 92.81 442 ALA A N 1
ATOM 3495 C CA . ALA A 1 442 ? -2.802 21.821 8.152 1.00 92.81 442 ALA A CA 1
ATOM 3496 C C . ALA A 1 442 ? -3.397 22.160 9.528 1.00 92.81 442 ALA A C 1
ATOM 3498 O O . ALA A 1 442 ? -3.481 21.282 10.391 1.00 92.81 442 ALA A O 1
ATOM 3499 N N . LEU A 1 443 ? -3.786 23.419 9.714 1.00 92.19 443 LEU A N 1
ATOM 3500 C CA . LEU A 1 443 ? -4.495 23.924 10.890 1.00 92.19 443 LEU A CA 1
ATOM 3501 C C . LEU A 1 443 ? -5.336 25.142 10.508 1.00 92.19 443 LEU A C 1
ATOM 3503 O O . LEU A 1 443 ? -5.102 25.757 9.468 1.00 92.19 443 LEU A O 1
ATOM 3507 N N . ASP A 1 444 ? -6.286 25.512 11.356 1.00 91.00 444 ASP A N 1
ATOM 3508 C CA . ASP A 1 444 ? -7.020 26.761 11.184 1.00 91.00 444 ASP A CA 1
ATOM 3509 C C . ASP A 1 444 ? -6.268 27.919 11.858 1.00 91.00 444 ASP A C 1
ATOM 3511 O O . ASP A 1 444 ? -5.711 27.767 12.943 1.00 91.00 444 ASP A O 1
ATOM 3515 N N . ILE A 1 445 ? -6.207 29.077 11.193 1.00 92.19 445 ILE A N 1
ATOM 3516 C CA . ILE A 1 445 ? -5.455 30.253 11.666 1.00 92.19 445 ILE A CA 1
ATOM 3517 C C . ILE A 1 445 ? -6.419 31.278 12.256 1.00 92.19 445 ILE A C 1
ATOM 3519 O O . ILE A 1 445 ? -7.355 31.702 11.578 1.00 92.19 445 ILE A O 1
ATOM 3523 N N . GLU A 1 446 ? -6.155 31.751 13.472 1.00 93.38 446 GLU A N 1
ATOM 3524 C CA . GLU A 1 446 ? -6.980 32.773 14.119 1.00 93.38 446 GLU A CA 1
ATOM 3525 C C . GLU A 1 446 ? -7.086 34.057 13.271 1.00 93.38 446 GLU A C 1
ATOM 3527 O O . GLU A 1 446 ? -6.112 34.594 12.726 1.00 93.38 446 GLU A O 1
ATOM 3532 N N . TYR A 1 447 ? -8.311 34.551 13.109 1.00 94.31 447 TYR A N 1
ATOM 3533 C CA . TYR A 1 447 ? -8.607 35.733 12.315 1.00 94.31 447 TYR A CA 1
ATOM 3534 C C . TYR A 1 447 ? -8.135 37.001 13.030 1.00 94.31 447 TYR A C 1
ATOM 3536 O O . TYR A 1 447 ? -8.586 37.322 14.125 1.00 94.31 447 TYR A O 1
ATOM 3544 N N . ASN A 1 448 ? -7.310 37.797 12.351 1.00 94.12 448 ASN A N 1
ATOM 3545 C CA . ASN A 1 448 ? -6.861 39.095 12.825 1.00 94.12 448 ASN A CA 1
ATOM 3546 C C . ASN A 1 448 ? -7.407 40.184 11.898 1.00 94.12 448 ASN A C 1
ATOM 3548 O O . ASN A 1 448 ? -6.984 40.296 10.746 1.00 94.12 448 ASN A O 1
ATOM 3552 N N . ASP A 1 449 ? -8.315 41.012 12.415 1.00 93.50 449 ASP A N 1
ATOM 3553 C CA . ASP A 1 449 ? -8.991 42.050 11.633 1.00 93.50 449 ASP A CA 1
ATOM 3554 C C . ASP A 1 449 ? -8.039 43.132 11.105 1.00 93.50 449 ASP A C 1
ATOM 3556 O O . ASP A 1 449 ? -8.308 43.746 10.074 1.00 93.50 449 ASP A O 1
ATOM 3560 N N . SER A 1 450 ? -6.881 43.324 11.745 1.00 95.31 450 SER A N 1
ATOM 3561 C CA . SER A 1 450 ? -5.860 44.262 11.265 1.00 95.31 450 SER A CA 1
ATOM 3562 C C . SER A 1 450 ? -5.133 43.762 10.006 1.00 95.31 450 SER A C 1
ATOM 3564 O O . SER A 1 450 ? -4.641 44.578 9.221 1.00 95.31 450 SER A O 1
ATOM 3566 N N . ASN A 1 451 ? -5.140 42.451 9.734 1.00 94.56 451 ASN A N 1
ATOM 3567 C CA . ASN A 1 451 ? -4.460 41.854 8.586 1.00 94.56 451 ASN A CA 1
ATOM 3568 C C . ASN A 1 451 ? -5.340 41.901 7.318 1.00 94.56 451 ASN A C 1
ATOM 3570 O O . ASN A 1 451 ? -6.414 41.302 7.255 1.00 94.56 451 ASN A O 1
ATOM 3574 N N . SER A 1 452 ? -4.872 42.599 6.277 1.00 95.19 452 SER A N 1
ATOM 3575 C CA . SER A 1 452 ? -5.591 42.749 5.002 1.00 95.19 452 SER A CA 1
ATOM 3576 C C . SER A 1 452 ? -5.855 41.423 4.288 1.00 95.19 452 SER A C 1
ATOM 3578 O O . SER A 1 452 ? -6.920 41.260 3.697 1.00 95.19 452 SER A O 1
ATOM 3580 N N . GLU A 1 453 ? -4.931 40.467 4.376 1.00 94.62 453 GLU A N 1
ATOM 3581 C CA . GLU A 1 453 ? -5.087 39.134 3.793 1.00 94.62 453 GLU A CA 1
ATOM 3582 C C . GLU A 1 453 ? -6.183 38.338 4.515 1.00 94.62 453 GLU A C 1
ATOM 3584 O O . GLU A 1 453 ? -7.007 37.690 3.872 1.00 94.62 453 GLU A O 1
ATOM 3589 N N . HIS A 1 454 ? -6.257 38.451 5.846 1.00 96.38 454 HIS A N 1
ATOM 3590 C CA . HIS A 1 454 ? -7.305 37.799 6.635 1.00 96.38 454 HIS A CA 1
ATOM 3591 C C . HIS A 1 454 ? -8.680 38.378 6.286 1.00 96.38 454 HIS A C 1
ATOM 3593 O O . HIS A 1 454 ? -9.634 37.619 6.105 1.00 96.38 454 HIS A O 1
ATOM 3599 N N . ARG A 1 455 ? -8.785 39.708 6.122 1.00 96.56 455 ARG A N 1
ATOM 3600 C CA . ARG A 1 455 ? -10.024 40.363 5.668 1.00 96.56 455 ARG A CA 1
ATOM 3601 C C . ARG A 1 455 ? -10.466 39.855 4.294 1.00 96.56 455 ARG A C 1
ATOM 3603 O O . ARG A 1 455 ? -11.642 39.546 4.130 1.00 96.56 455 ARG A O 1
ATOM 3610 N N . LEU A 1 456 ? -9.540 39.714 3.342 1.00 94.81 456 LEU A N 1
ATOM 3611 C CA . LEU A 1 456 ? -9.837 39.182 2.008 1.00 94.81 456 LEU A CA 1
ATOM 3612 C C . LEU A 1 456 ? -10.305 37.720 2.058 1.00 94.81 456 LEU A C 1
ATOM 3614 O O . LEU A 1 456 ? -11.327 37.373 1.473 1.00 94.81 456 LEU A O 1
ATOM 3618 N N . ARG A 1 457 ? -9.608 36.856 2.801 1.00 95.19 457 ARG A N 1
ATOM 3619 C CA . ARG A 1 457 ? -10.020 35.452 2.956 1.00 95.19 457 ARG A CA 1
ATOM 3620 C C . ARG A 1 457 ? -11.384 35.323 3.631 1.00 95.19 457 ARG A C 1
ATOM 3622 O O . ARG A 1 457 ? -12.194 34.476 3.257 1.00 95.19 457 ARG A O 1
ATOM 3629 N N . ARG A 1 458 ? -11.686 36.203 4.588 1.00 93.00 458 ARG A N 1
ATOM 3630 C CA . ARG A 1 458 ? -13.0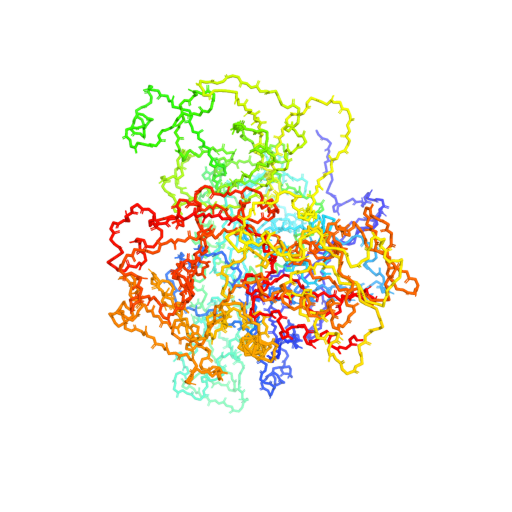18 36.288 5.195 1.00 93.00 458 ARG A CA 1
ATOM 3631 C C . ARG A 1 458 ? -14.089 36.659 4.168 1.00 93.00 458 ARG A C 1
ATOM 3633 O O . ARG A 1 458 ? -15.130 36.008 4.158 1.00 93.00 458 ARG A O 1
ATOM 3640 N N . THR A 1 459 ? -13.867 37.660 3.310 1.00 93.69 459 THR A N 1
ATOM 3641 C CA . THR A 1 459 ? -14.853 38.030 2.273 1.00 93.69 459 THR A CA 1
ATOM 3642 C C . THR A 1 459 ? -15.032 36.946 1.209 1.00 93.69 459 THR A C 1
ATOM 3644 O O . THR A 1 459 ? -16.087 36.884 0.589 1.00 93.69 459 THR A O 1
ATOM 3647 N N . GLN A 1 460 ? -14.053 36.053 1.049 1.00 93.62 460 GLN A N 1
ATOM 3648 C CA . GLN A 1 460 ? -14.130 34.856 0.201 1.00 93.62 460 GLN A CA 1
ATOM 3649 C C . GLN A 1 460 ? -14.858 33.668 0.859 1.00 93.62 460 GLN A C 1
ATOM 3651 O O . GLN A 1 460 ? -14.963 32.606 0.253 1.00 93.62 460 GLN A O 1
ATOM 3656 N N . GLY A 1 461 ? -15.353 33.811 2.093 1.00 92.31 461 GLY A N 1
ATOM 3657 C CA . GLY A 1 461 ? -16.059 32.736 2.800 1.00 92.31 461 GLY A CA 1
ATOM 3658 C C . GLY A 1 461 ? -15.143 31.682 3.434 1.00 92.31 461 GLY A C 1
ATOM 3659 O O . GLY A 1 461 ? -15.620 30.629 3.852 1.00 92.31 461 GLY A O 1
ATOM 3660 N N . LEU A 1 462 ? -13.840 31.958 3.564 1.00 94.31 462 LEU A N 1
ATOM 3661 C CA . LEU A 1 462 ? -12.862 31.034 4.157 1.00 94.31 462 LEU A CA 1
ATOM 3662 C C . LEU A 1 462 ? -12.738 31.169 5.686 1.00 94.31 462 LEU A C 1
ATOM 3664 O O . LEU A 1 462 ? -11.844 30.576 6.282 1.00 94.31 462 LEU A O 1
ATOM 3668 N N . SER A 1 463 ? -13.618 31.934 6.342 1.00 94.94 463 SER A N 1
ATOM 3669 C CA . SER A 1 463 ? -13.658 32.060 7.808 1.00 94.94 463 SER A CA 1
ATOM 3670 C C . SER A 1 463 ? -14.789 31.247 8.432 1.00 94.94 463 SER A C 1
ATOM 3672 O O . SER A 1 463 ? -15.879 31.194 7.866 1.00 94.94 463 SER A O 1
ATOM 3674 N N . HIS A 1 464 ? -14.584 30.732 9.638 1.00 92.75 464 HIS A N 1
ATOM 3675 C CA . HIS A 1 464 ? -15.629 30.156 10.485 1.00 92.75 464 HIS A CA 1
ATOM 3676 C C . HIS A 1 464 ? -15.425 30.580 11.950 1.00 92.75 464 HIS A C 1
ATOM 3678 O O . HIS A 1 464 ? -14.449 31.262 12.262 1.00 92.75 464 HIS A O 1
ATOM 3684 N N . VAL A 1 465 ? -16.379 30.253 12.820 1.00 92.88 465 VAL A N 1
ATOM 3685 C CA . VAL A 1 465 ? -16.273 30.446 14.273 1.00 92.88 465 VAL A CA 1
ATOM 3686 C C . VAL A 1 465 ? -16.251 29.057 14.907 1.00 92.88 465 VAL A C 1
ATOM 3688 O O . VAL A 1 465 ? -17.068 28.224 14.512 1.00 92.88 465 VAL A O 1
ATOM 3691 N N . ASP A 1 466 ? -15.295 28.803 15.794 1.00 89.94 466 ASP A N 1
ATOM 3692 C CA . ASP A 1 466 ? -15.143 27.526 16.502 1.00 89.94 466 ASP A CA 1
ATOM 3693 C C . ASP A 1 466 ? -16.071 27.438 17.737 1.00 89.94 466 ASP A C 1
ATOM 3695 O O . ASP A 1 466 ? -16.886 28.336 17.983 1.00 89.94 466 ASP A O 1
ATOM 3699 N N . LEU A 1 467 ? -16.010 26.334 18.489 1.00 89.44 467 LEU A N 1
ATOM 3700 C CA . LEU A 1 467 ? -16.878 26.095 19.648 1.00 89.44 467 LEU A CA 1
ATOM 3701 C C . LEU A 1 467 ? -16.525 27.009 20.825 1.00 89.44 467 LEU A C 1
ATOM 3703 O O . LEU A 1 467 ? -17.422 27.371 21.588 1.00 89.44 467 LEU A O 1
ATOM 3707 N N . SER A 1 468 ? -15.264 27.440 20.939 1.00 87.56 468 SER A N 1
ATOM 3708 C CA . SER A 1 468 ? -14.839 28.458 21.911 1.00 87.56 468 SER A CA 1
ATOM 3709 C C . SER A 1 468 ? -15.275 29.884 21.542 1.00 87.56 468 SER A C 1
ATOM 3711 O O . SER A 1 468 ? -15.244 30.783 22.385 1.00 87.56 468 SER A O 1
ATOM 3713 N N . GLY A 1 469 ? -15.751 30.106 20.313 1.00 88.19 469 GLY A N 1
ATOM 3714 C CA . GLY A 1 469 ? -16.218 31.403 19.825 1.00 88.19 469 GLY A CA 1
ATOM 3715 C C . GLY A 1 469 ? -15.141 32.243 19.139 1.00 88.19 469 GLY A C 1
ATOM 3716 O O . GLY A 1 469 ? -15.415 33.384 18.744 1.00 88.19 469 GLY A O 1
ATOM 3717 N N . ARG A 1 470 ? -13.931 31.705 18.963 1.00 91.06 470 ARG A N 1
ATOM 3718 C CA . ARG A 1 470 ? -12.862 32.337 18.190 1.00 91.06 470 ARG A CA 1
ATOM 3719 C C . ARG A 1 470 ? -13.182 32.228 16.707 1.00 91.06 470 ARG A C 1
ATOM 3721 O O . ARG A 1 470 ? -13.744 31.254 16.210 1.00 91.06 470 ARG A O 1
ATOM 3728 N N . ARG A 1 471 ? -12.828 33.269 15.959 1.00 93.88 471 ARG A N 1
ATOM 3729 C CA . ARG A 1 471 ? -12.970 33.266 14.502 1.00 93.88 471 ARG A CA 1
ATOM 3730 C C . ARG A 1 471 ? -11.677 32.757 13.890 1.00 93.88 471 ARG A C 1
ATOM 3732 O O . ARG A 1 471 ? -10.651 33.400 14.066 1.00 93.88 471 ARG A O 1
ATOM 3739 N N . ASN A 1 472 ? -11.748 31.701 13.089 1.00 94.44 472 ASN A N 1
ATOM 3740 C CA . ASN A 1 472 ? -10.588 31.107 12.431 1.00 94.44 472 ASN A CA 1
ATOM 3741 C C . ASN A 1 472 ? -10.747 31.078 10.903 1.00 94.44 472 ASN A C 1
ATOM 3743 O O . ASN A 1 472 ? -11.856 31.095 10.360 1.00 94.44 472 ASN A O 1
ATOM 3747 N N . LEU A 1 473 ? -9.623 31.055 10.195 1.00 95.75 473 LEU A N 1
ATOM 3748 C CA . LEU A 1 473 ? -9.506 30.952 8.744 1.00 95.75 473 LEU A CA 1
ATOM 3749 C C . LEU A 1 473 ? -9.060 29.542 8.358 1.00 95.75 473 LEU A C 1
ATOM 3751 O O . LEU A 1 473 ? -8.087 29.028 8.906 1.00 95.75 473 LEU A O 1
ATOM 3755 N N . LYS A 1 474 ? -9.762 28.955 7.387 1.00 93.56 474 LYS A N 1
ATOM 3756 C CA . LYS A 1 474 ? -9.496 27.612 6.862 1.00 93.56 474 LYS A CA 1
ATOM 3757 C C . LYS A 1 474 ? -8.208 27.568 6.040 1.00 93.56 474 LYS A C 1
ATOM 3759 O O . LYS A 1 474 ? -7.733 28.595 5.557 1.00 93.56 474 LYS A O 1
ATOM 3764 N N . HIS A 1 475 ? -7.716 26.350 5.814 1.00 94.56 475 HIS A N 1
ATOM 3765 C CA . HIS A 1 475 ? -6.570 26.037 4.947 1.00 94.56 475 HIS A CA 1
ATOM 3766 C C . HIS A 1 475 ? -5.219 26.560 5.440 1.00 94.56 475 HIS A C 1
ATOM 3768 O O . HIS A 1 475 ? -4.264 26.577 4.665 1.00 94.56 475 HIS A O 1
ATOM 3774 N N . GLY A 1 476 ? -5.093 26.947 6.706 1.00 94.38 476 GLY A N 1
ATOM 3775 C CA . GLY A 1 476 ? -3.814 27.365 7.262 1.00 94.38 476 GLY A CA 1
ATOM 3776 C C . GLY A 1 476 ? -2.767 26.250 7.249 1.00 94.38 476 GLY A C 1
ATOM 3777 O O . GLY A 1 476 ? -3.072 25.058 7.334 1.00 94.38 476 GLY A O 1
ATOM 3778 N N . PHE A 1 477 ? -1.505 26.649 7.133 1.00 96.19 477 PHE A N 1
ATOM 3779 C CA . PHE A 1 477 ? -0.354 25.764 7.210 1.00 96.19 477 PHE A CA 1
ATOM 3780 C C . PHE A 1 477 ? 0.530 26.155 8.392 1.00 96.19 477 PHE A C 1
ATOM 3782 O O . PHE A 1 477 ? 1.173 27.205 8.402 1.00 96.19 477 PHE A O 1
ATOM 3789 N N . GLY A 1 478 ? 0.569 25.280 9.392 1.00 94.62 478 GLY A N 1
ATOM 3790 C CA . GLY A 1 478 ? 1.437 25.415 10.549 1.00 94.62 478 GLY A CA 1
ATOM 3791 C C . GLY A 1 478 ? 2.822 24.860 10.259 1.00 94.62 478 GLY A C 1
ATOM 3792 O O . GLY A 1 478 ? 2.993 23.642 10.181 1.00 94.62 478 GLY A O 1
ATOM 3793 N N . ILE A 1 479 ? 3.816 25.737 10.113 1.00 95.00 479 ILE A N 1
ATOM 3794 C CA . ILE A 1 479 ? 5.207 25.330 9.888 1.00 95.00 479 ILE A CA 1
ATOM 3795 C C . ILE A 1 479 ? 5.781 24.724 11.173 1.00 95.00 479 ILE A C 1
ATOM 3797 O O . ILE A 1 479 ? 5.890 25.401 12.191 1.00 95.00 479 ILE A O 1
ATOM 3801 N N . ILE A 1 480 ? 6.216 23.467 11.090 1.00 94.06 480 ILE A N 1
ATOM 3802 C CA . ILE A 1 480 ? 6.936 22.762 12.158 1.00 94.06 480 ILE A CA 1
ATOM 3803 C C . ILE A 1 480 ? 8.447 22.883 11.939 1.00 94.06 480 ILE A C 1
ATOM 3805 O O . ILE A 1 480 ? 9.190 23.247 12.847 1.00 94.06 480 ILE A O 1
ATOM 3809 N N . LEU A 1 481 ? 8.916 22.610 10.716 1.00 91.62 481 LEU A N 1
ATOM 3810 C CA . LEU A 1 481 ? 10.330 22.678 10.354 1.00 91.62 481 LEU A CA 1
ATOM 3811 C C . LEU A 1 481 ? 10.520 23.396 9.012 1.00 91.62 481 LEU A C 1
ATOM 3813 O O . LEU A 1 481 ? 10.222 22.814 7.971 1.00 91.62 481 LEU A O 1
ATOM 3817 N N . PRO A 1 482 ? 11.075 24.617 8.990 1.00 91.94 482 PRO A N 1
ATOM 3818 C CA . PRO A 1 482 ? 11.347 25.330 7.744 1.00 91.94 482 PRO A CA 1
ATOM 3819 C C . PRO A 1 482 ? 12.388 24.635 6.853 1.00 91.94 482 PRO A C 1
ATOM 3821 O O . PRO A 1 482 ? 13.368 24.061 7.346 1.00 91.94 482 PRO A O 1
ATOM 3824 N N . LYS A 1 483 ? 12.244 24.781 5.531 1.00 89.88 483 LYS A N 1
ATOM 3825 C CA . LYS A 1 483 ? 13.264 24.409 4.537 1.00 89.88 483 LYS A CA 1
ATOM 3826 C C . LYS A 1 483 ? 14.615 25.043 4.877 1.00 89.88 483 LYS A C 1
ATOM 3828 O O . LYS A 1 483 ? 14.689 26.176 5.344 1.00 89.88 483 LYS A O 1
ATOM 3833 N N . TYR A 1 484 ? 15.700 24.320 4.614 1.00 87.75 484 TYR A N 1
ATOM 3834 C CA . TYR A 1 484 ? 17.080 24.686 4.956 1.00 87.75 484 TYR A CA 1
ATOM 3835 C C . TYR A 1 484 ? 17.417 24.738 6.452 1.00 87.75 484 TYR A C 1
ATOM 3837 O O . TYR A 1 484 ? 18.554 25.074 6.799 1.00 87.75 484 TYR A O 1
ATOM 3845 N N . THR A 1 485 ? 16.492 24.374 7.344 1.00 88.31 485 THR A N 1
ATOM 3846 C CA . THR A 1 485 ? 16.802 24.319 8.774 1.00 88.31 485 THR A CA 1
ATOM 3847 C C . THR A 1 485 ? 17.848 23.249 9.040 1.00 88.31 485 THR A C 1
ATOM 3849 O O . THR A 1 485 ? 17.775 22.127 8.535 1.00 88.31 485 THR A O 1
ATOM 3852 N N . LYS A 1 486 ? 18.849 23.612 9.840 1.00 87.56 486 LYS A N 1
ATOM 3853 C CA . LYS A 1 486 ? 19.913 22.707 10.245 1.00 87.56 486 LYS A CA 1
ATOM 3854 C C . LYS A 1 486 ? 19.488 21.930 11.475 1.00 87.56 486 LYS A C 1
ATOM 3856 O O . LYS A 1 486 ? 19.289 22.502 12.548 1.00 87.56 486 LYS A O 1
ATOM 3861 N N . VAL A 1 487 ? 19.421 20.622 11.317 1.00 84.81 487 VAL A N 1
ATOM 3862 C CA . VAL A 1 487 ? 18.935 19.719 12.343 1.00 84.81 487 VAL A CA 1
ATOM 3863 C C . VAL A 1 487 ? 20.057 18.836 12.858 1.00 84.81 487 VAL A C 1
ATOM 3865 O O . VAL A 1 487 ? 20.835 18.317 12.068 1.00 84.81 487 VAL A O 1
ATOM 3868 N N . SER A 1 488 ? 20.154 18.656 14.171 1.00 83.56 488 SER A N 1
ATOM 3869 C CA . SER A 1 488 ? 21.168 17.846 14.849 1.00 83.56 488 SER A CA 1
ATOM 3870 C C . SER A 1 488 ? 20.557 17.045 15.994 1.00 83.56 488 SER A C 1
ATOM 3872 O O . SER A 1 488 ? 19.452 17.332 16.435 1.00 83.56 488 SER A O 1
ATOM 3874 N N . GLN A 1 489 ? 21.321 16.117 16.580 1.00 71.88 489 GLN A N 1
ATOM 3875 C CA . GLN A 1 489 ? 20.888 15.395 17.787 1.00 71.88 489 GLN A CA 1
ATOM 3876 C C . GLN A 1 489 ? 20.491 16.304 18.967 1.00 71.88 489 GLN A C 1
ATOM 3878 O O . GLN A 1 489 ? 19.797 15.838 19.863 1.00 71.88 489 GLN A O 1
ATOM 3883 N N . ARG A 1 490 ? 20.940 17.569 18.997 1.00 74.31 490 ARG A N 1
ATOM 3884 C CA . ARG A 1 490 ? 20.608 18.537 20.059 1.00 74.31 490 ARG A CA 1
ATOM 3885 C C . ARG A 1 490 ? 19.318 19.316 19.806 1.00 74.31 490 ARG A C 1
ATOM 3887 O O . ARG A 1 490 ? 18.797 19.909 20.736 1.00 74.31 490 ARG A O 1
ATOM 3894 N N . ASN A 1 491 ? 18.855 19.368 18.563 1.00 80.25 491 ASN A N 1
ATOM 3895 C CA . ASN A 1 491 ? 17.681 20.129 18.139 1.00 80.25 491 ASN A CA 1
ATOM 3896 C C . ASN A 1 491 ? 16.894 19.308 17.116 1.00 80.25 491 ASN A C 1
ATOM 3898 O O . ASN A 1 491 ? 16.657 19.767 16.005 1.00 80.25 491 ASN A O 1
ATOM 3902 N N . ARG A 1 492 ? 16.602 18.054 17.468 1.00 81.50 492 ARG A N 1
ATOM 3903 C CA . ARG A 1 492 ? 15.948 17.100 16.570 1.00 81.50 492 ARG A CA 1
ATOM 3904 C C . ARG A 1 492 ? 14.430 17.152 16.620 1.00 81.50 492 ARG A C 1
ATOM 3906 O O . ARG A 1 492 ? 13.803 16.753 15.651 1.00 81.50 4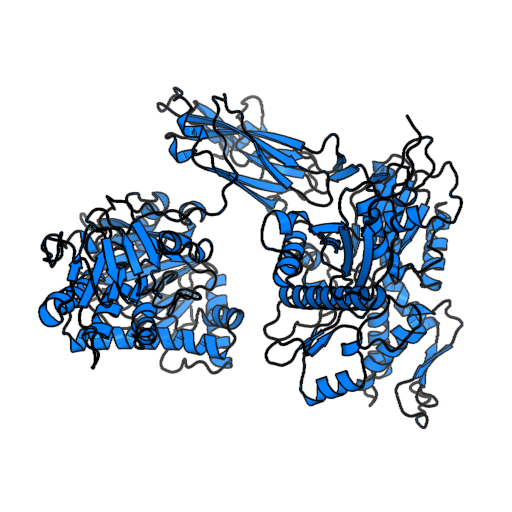92 ARG A O 1
ATOM 3913 N N . ASP A 1 493 ? 13.869 17.653 17.714 1.00 86.06 493 ASP A N 1
ATOM 3914 C CA . ASP A 1 493 ? 12.430 17.673 17.950 1.00 86.06 493 ASP A CA 1
ATOM 3915 C C . ASP A 1 493 ? 11.903 19.066 17.616 1.00 86.06 493 ASP A C 1
ATOM 3917 O O . ASP A 1 493 ? 12.262 20.054 18.259 1.00 86.06 493 ASP A O 1
ATOM 3921 N N . PHE A 1 494 ? 11.095 19.142 16.566 1.00 90.44 494 PHE A N 1
ATOM 3922 C CA . PHE A 1 494 ? 10.403 20.356 16.154 1.00 90.44 494 PHE A CA 1
ATOM 3923 C C . PHE A 1 494 ? 8.926 20.130 16.345 1.00 90.44 494 PHE A C 1
ATOM 3925 O O . PHE A 1 494 ? 8.428 19.069 15.981 1.00 90.44 494 PHE A O 1
ATOM 3932 N N . LYS A 1 495 ? 8.226 21.107 16.905 1.00 92.81 495 LYS A N 1
ATOM 3933 C CA . LYS A 1 495 ? 6.824 20.924 17.233 1.00 92.81 495 LYS A CA 1
ATOM 3934 C C . LYS A 1 495 ? 5.995 22.156 16.967 1.00 92.81 495 LYS A C 1
ATOM 3936 O O . LYS A 1 495 ? 6.508 23.273 17.012 1.00 92.81 495 LYS A O 1
ATOM 3941 N N . ILE A 1 496 ? 4.723 21.913 16.706 1.00 91.56 496 ILE A N 1
ATOM 3942 C CA . ILE A 1 496 ? 3.682 22.927 16.724 1.00 91.56 496 ILE A CA 1
ATOM 3943 C C . ILE A 1 496 ? 2.558 22.440 17.626 1.00 91.56 496 ILE A C 1
ATOM 3945 O O . ILE A 1 496 ? 2.171 21.274 17.559 1.00 91.56 496 ILE A O 1
ATOM 3949 N N . THR A 1 497 ? 2.062 23.339 18.459 1.00 90.19 497 THR A N 1
ATOM 3950 C CA . THR A 1 497 ? 0.945 23.074 19.358 1.00 90.19 497 THR A CA 1
ATOM 3951 C C . THR A 1 497 ? -0.358 23.373 18.630 1.00 90.19 497 THR A C 1
ATOM 3953 O O . THR A 1 497 ? -0.481 24.408 17.971 1.00 90.19 497 THR A O 1
ATOM 3956 N N . ILE A 1 498 ? -1.309 22.448 18.710 1.00 89.12 498 ILE A N 1
ATOM 3957 C CA . ILE A 1 498 ? -2.625 22.552 18.086 1.00 89.12 498 ILE A CA 1
ATOM 3958 C C . ILE A 1 498 ? -3.673 22.213 19.138 1.00 89.12 498 ILE A C 1
ATOM 3960 O O . ILE A 1 498 ? -3.524 21.245 19.882 1.00 89.12 498 ILE A O 1
ATOM 3964 N N . ALA A 1 499 ? -4.740 23.005 19.171 1.00 87.12 499 ALA A N 1
ATOM 3965 C CA . ALA A 1 499 ? -5.937 22.705 19.937 1.00 87.12 499 ALA A CA 1
ATOM 3966 C C . ALA A 1 499 ? -6.990 22.075 19.021 1.00 87.12 499 ALA A C 1
ATOM 3968 O O . ALA A 1 499 ? -7.165 22.490 17.871 1.00 87.12 499 ALA A O 1
ATOM 3969 N N . ARG A 1 500 ? -7.693 21.065 19.527 1.00 88.25 500 ARG A N 1
ATOM 3970 C CA . ARG A 1 500 ? -8.846 20.468 18.857 1.00 88.25 500 ARG A CA 1
ATOM 3971 C C . ARG A 1 500 ? -10.036 20.474 19.797 1.00 88.25 500 ARG A C 1
ATOM 3973 O O . ARG A 1 500 ? -9.945 19.978 20.916 1.00 88.25 500 ARG A O 1
ATOM 3980 N N . GLU A 1 501 ? -11.142 21.007 19.300 1.00 89.38 501 GLU A N 1
ATOM 3981 C CA . GLU A 1 501 ? -12.395 21.126 20.033 1.00 89.38 501 GLU A CA 1
ATOM 3982 C C . GLU A 1 501 ? -13.401 20.058 19.571 1.00 89.38 501 GLU A C 1
ATOM 3984 O O . GLU A 1 501 ? -13.374 19.622 18.416 1.00 89.38 501 GLU A O 1
ATOM 3989 N N . GLY A 1 502 ? -14.290 19.638 20.468 1.00 88.06 502 GLY A N 1
ATOM 3990 C CA . GLY A 1 502 ? -15.397 18.729 20.172 1.00 88.06 502 GLY A CA 1
ATOM 3991 C C . GLY A 1 502 ? -16.596 19.007 21.071 1.00 88.06 502 GLY A C 1
ATOM 3992 O O . GLY A 1 502 ? -16.435 19.399 22.226 1.00 88.06 502 GLY A O 1
ATOM 3993 N N . ILE A 1 503 ? -17.812 18.791 20.568 1.00 88.81 503 ILE A N 1
ATOM 3994 C CA . ILE A 1 503 ? -19.038 18.944 21.382 1.00 88.81 503 ILE A CA 1
ATOM 3995 C C . ILE A 1 503 ? -19.253 17.749 22.324 1.00 88.81 503 ILE A C 1
ATOM 3997 O O . ILE A 1 503 ? -20.071 17.794 23.239 1.00 88.81 503 ILE A O 1
ATOM 4001 N N . SER A 1 504 ? -18.504 16.665 22.114 1.00 87.44 504 SER A N 1
ATOM 4002 C CA . SER A 1 504 ? -18.496 15.473 22.956 1.00 87.44 504 SER A CA 1
ATOM 4003 C C . SER A 1 504 ? -17.074 14.942 23.128 1.00 87.44 504 SER A C 1
ATOM 4005 O O . SER A 1 504 ? -16.229 15.099 22.247 1.00 87.44 504 SER A O 1
ATOM 4007 N N . ARG A 1 505 ? -16.807 14.256 24.245 1.00 82.75 505 ARG A N 1
ATOM 4008 C CA . ARG A 1 505 ? -15.509 13.601 24.495 1.00 82.75 505 ARG A CA 1
ATOM 4009 C C . ARG A 1 505 ? -15.135 12.600 23.396 1.00 82.75 505 ARG A C 1
ATOM 4011 O O . ARG A 1 505 ? -13.975 12.538 23.013 1.00 82.75 505 ARG A O 1
ATOM 4018 N N . SER A 1 506 ? -16.118 11.887 22.839 1.00 84.88 506 SER A N 1
ATOM 4019 C CA . SER A 1 506 ? -15.895 10.888 21.785 1.00 84.88 506 SER A CA 1
ATOM 4020 C C . SER A 1 506 ? -15.379 11.470 20.465 1.00 84.88 506 SER A C 1
ATOM 4022 O O . SER A 1 506 ? -14.699 10.783 19.710 1.00 84.88 506 SER A O 1
ATOM 4024 N N . GLU A 1 507 ? -15.645 12.749 20.172 1.00 84.44 507 GLU A N 1
ATOM 4025 C CA . GLU A 1 507 ? -15.070 13.427 18.991 1.00 84.44 507 GLU A CA 1
ATOM 4026 C C . GLU A 1 507 ? -13.560 13.666 19.109 1.00 84.44 507 GLU A C 1
ATOM 4028 O O . GLU A 1 507 ? -12.886 13.973 18.119 1.00 84.44 507 GLU A O 1
ATOM 4033 N N . LEU A 1 508 ? -13.043 13.509 20.326 1.00 85.06 508 LEU A N 1
ATOM 4034 C CA . LEU A 1 508 ? -11.661 13.712 20.706 1.00 85.06 508 LEU A CA 1
ATOM 4035 C C . LEU A 1 508 ? -10.973 12.392 21.107 1.00 85.06 508 LEU A C 1
ATOM 4037 O O . LEU A 1 508 ? -9.834 12.445 21.553 1.00 85.06 508 LEU A O 1
ATOM 4041 N N . ASP A 1 509 ? -11.601 11.219 20.911 1.00 85.94 509 ASP A N 1
ATOM 4042 C CA . ASP A 1 509 ? -11.009 9.892 21.202 1.00 85.94 509 ASP A CA 1
ATOM 4043 C C . ASP A 1 509 ? -9.798 9.571 20.315 1.00 85.94 509 ASP A C 1
ATOM 4045 O O . ASP A 1 509 ? -8.951 8.756 20.671 1.00 85.94 509 ASP A O 1
ATOM 4049 N N . SER A 1 510 ? -9.702 10.204 19.144 1.00 85.38 510 SER A N 1
ATOM 4050 C CA . SER A 1 510 ? -8.548 10.051 18.269 1.00 85.38 510 SER A CA 1
ATOM 4051 C C . SER A 1 510 ? -8.201 11.342 17.540 1.00 85.38 510 SER A C 1
ATOM 4053 O O . SER A 1 510 ? -9.069 12.056 17.031 1.00 85.38 510 SER A O 1
ATOM 4055 N N . ILE A 1 511 ? -6.900 11.612 17.434 1.00 83.50 511 ILE A N 1
ATOM 4056 C CA . ILE A 1 511 ? -6.349 12.800 16.788 1.00 83.50 511 ILE A CA 1
ATOM 4057 C C . ILE A 1 511 ? -5.567 12.377 15.535 1.00 83.50 511 ILE A C 1
ATOM 4059 O O . ILE A 1 511 ? -4.377 12.052 15.616 1.00 83.50 511 ILE A O 1
ATOM 4063 N N . PRO A 1 512 ? -6.214 12.362 14.352 1.00 87.81 512 PRO A N 1
ATOM 4064 C CA . PRO A 1 512 ? -5.523 12.231 13.078 1.00 87.81 512 PRO A CA 1
ATOM 4065 C C . PRO A 1 512 ? -4.795 13.527 12.705 1.00 87.81 512 PRO A C 1
ATOM 4067 O O . PRO A 1 512 ? -5.392 14.603 12.662 1.00 87.81 512 PRO A O 1
ATOM 4070 N N . VAL A 1 513 ? -3.518 13.408 12.349 1.00 88.62 513 VAL A N 1
ATOM 4071 C CA . VAL A 1 513 ? -2.660 14.505 11.890 1.00 88.62 513 VAL A CA 1
ATOM 4072 C C . VAL A 1 513 ? -1.968 14.102 10.593 1.00 88.62 513 VAL A C 1
ATOM 4074 O O . VAL A 1 513 ? -1.409 13.011 10.482 1.00 88.62 513 VAL A O 1
ATOM 4077 N N . LYS A 1 514 ? -1.968 14.989 9.594 1.00 92.25 514 LYS A N 1
ATOM 4078 C CA . LYS A 1 514 ? -1.199 14.808 8.355 1.00 92.25 514 LYS A CA 1
ATOM 4079 C C . LYS A 1 514 ? 0.063 15.659 8.423 1.00 92.25 514 LYS A C 1
ATOM 4081 O O . LYS A 1 514 ? -0.025 16.873 8.556 1.00 92.25 514 LYS A O 1
ATOM 4086 N N . ILE A 1 515 ? 1.223 15.038 8.248 1.00 92.25 515 ILE A N 1
ATOM 4087 C CA . ILE A 1 515 ? 2.476 15.763 8.046 1.00 92.25 515 ILE A CA 1
ATOM 4088 C C . ILE A 1 515 ? 2.600 16.087 6.562 1.00 92.25 515 ILE A C 1
ATOM 4090 O O . ILE A 1 515 ? 2.620 15.191 5.712 1.00 92.25 515 ILE A O 1
ATOM 4094 N N . LEU A 1 516 ? 2.667 17.377 6.262 1.00 93.25 516 LEU A N 1
ATOM 4095 C CA . LEU A 1 516 ? 2.801 17.925 4.923 1.00 93.25 516 LEU A CA 1
ATOM 4096 C C . LEU A 1 516 ? 4.230 18.422 4.710 1.00 93.25 516 LEU A C 1
ATOM 4098 O O . LEU A 1 516 ? 4.824 19.026 5.603 1.00 93.25 516 LEU A O 1
ATOM 4102 N N . ALA A 1 517 ? 4.755 18.206 3.509 1.00 92.00 517 ALA A N 1
ATOM 4103 C CA . ALA A 1 517 ? 5.958 18.853 3.011 1.00 92.00 517 ALA A CA 1
ATOM 4104 C C . ALA A 1 517 ? 5.572 19.842 1.906 1.00 92.00 517 ALA A C 1
ATOM 4106 O O . ALA A 1 517 ? 4.957 19.452 0.913 1.00 92.00 517 ALA A O 1
ATOM 4107 N N . TYR A 1 518 ? 5.946 21.109 2.076 1.00 94.31 518 TYR A N 1
ATOM 4108 C CA . TYR A 1 518 ? 5.826 22.143 1.055 1.00 94.31 518 TYR A CA 1
ATOM 4109 C C . TYR A 1 518 ? 7.101 22.204 0.211 1.00 94.31 518 TYR A C 1
ATOM 4111 O O . TYR A 1 518 ? 8.210 22.407 0.727 1.00 94.31 518 TYR A O 1
ATOM 4119 N N . GLN A 1 519 ? 6.925 22.031 -1.096 1.00 90.00 519 GLN A N 1
ATOM 4120 C CA . GLN A 1 519 ? 8.001 21.933 -2.077 1.00 90.00 519 GLN A CA 1
ATOM 4121 C C . GLN A 1 519 ? 8.196 23.193 -2.929 1.00 90.00 519 GLN A C 1
ATOM 4123 O O . GLN A 1 519 ? 9.080 23.211 -3.789 1.00 90.00 519 GLN A O 1
ATOM 4128 N N . GLY A 1 520 ? 7.398 24.237 -2.705 1.00 88.12 520 GLY A N 1
ATOM 4129 C CA . GLY A 1 520 ? 7.485 25.481 -3.461 1.00 88.12 520 GLY A CA 1
ATOM 4130 C C . GLY A 1 520 ? 8.660 26.377 -3.054 1.00 88.12 520 GLY A C 1
ATOM 4131 O O . GLY A 1 520 ? 9.569 25.988 -2.306 1.00 88.12 520 GLY A O 1
ATOM 4132 N N . GLU A 1 521 ? 8.650 27.589 -3.604 1.00 87.19 521 GLU A N 1
ATOM 4133 C CA . GLU A 1 521 ? 9.710 28.587 -3.414 1.00 87.19 521 GLU A CA 1
ATOM 4134 C C . GLU A 1 521 ? 9.404 29.581 -2.285 1.00 87.19 521 GLU A C 1
ATOM 4136 O O . GLU A 1 521 ? 10.327 30.254 -1.822 1.00 87.19 521 GLU A O 1
ATOM 4141 N N . ASP A 1 522 ? 8.154 29.657 -1.807 1.00 90.00 522 ASP A N 1
ATOM 4142 C CA . ASP A 1 522 ? 7.808 30.497 -0.659 1.00 90.00 522 ASP A CA 1
ATOM 4143 C C . ASP A 1 522 ? 8.584 30.025 0.592 1.00 90.00 522 ASP A C 1
ATOM 4145 O O . ASP A 1 522 ? 8.480 28.860 0.992 1.00 90.00 522 ASP A O 1
ATOM 4149 N N . PRO A 1 523 ? 9.409 30.880 1.225 1.00 85.31 523 PRO A N 1
ATOM 4150 C CA . PRO A 1 523 ? 10.109 30.516 2.453 1.00 85.31 523 PRO A CA 1
ATOM 4151 C C . PRO A 1 523 ? 9.181 30.402 3.673 1.00 85.31 523 PRO A C 1
ATOM 4153 O O . PRO A 1 523 ? 9.587 29.808 4.674 1.00 85.31 523 PRO A O 1
ATOM 4156 N N . GLN A 1 524 ? 7.978 30.981 3.622 1.00 90.56 524 GLN A N 1
ATOM 4157 C CA . GLN A 1 524 ? 6.996 30.987 4.707 1.00 90.56 524 GLN A CA 1
ATOM 4158 C C . GLN A 1 524 ? 5.580 30.732 4.167 1.00 90.56 524 GLN A C 1
ATOM 4160 O O . GLN A 1 524 ? 4.711 31.593 4.320 1.00 90.56 524 GLN A O 1
ATOM 4165 N N . PRO A 1 525 ? 5.329 29.551 3.569 1.00 94.50 525 PRO A N 1
ATOM 4166 C CA . PRO A 1 525 ? 3.994 29.190 3.113 1.00 94.50 525 PRO A CA 1
ATOM 4167 C C . PRO A 1 525 ? 3.021 29.262 4.293 1.00 94.50 525 PRO A C 1
ATOM 4169 O O . PRO A 1 525 ? 3.287 28.707 5.359 1.00 94.50 525 PRO A O 1
ATOM 4172 N N . LYS A 1 526 ? 1.903 29.961 4.112 1.00 93.50 526 LYS A N 1
ATOM 4173 C CA . LYS A 1 526 ? 0.884 30.133 5.163 1.00 93.50 526 LYS A CA 1
ATOM 4174 C C . LYS A 1 526 ? -0.396 29.362 4.902 1.00 93.50 526 LYS A C 1
ATOM 4176 O O . LYS A 1 526 ? -1.132 29.092 5.844 1.00 93.50 526 LYS A O 1
ATOM 4181 N N . TRP A 1 527 ? -0.664 29.030 3.645 1.00 94.69 527 TRP A N 1
ATOM 4182 C CA . TRP A 1 527 ? -1.962 28.544 3.204 1.00 94.69 527 TRP A CA 1
ATOM 4183 C C . TRP A 1 527 ? -1.788 27.354 2.266 1.00 94.69 527 TRP A C 1
ATOM 4185 O O . TRP A 1 527 ? -0.983 27.410 1.343 1.00 94.69 527 TRP A O 1
ATOM 4195 N N . THR A 1 528 ? -2.526 26.281 2.525 1.00 93.69 528 THR A N 1
ATOM 4196 C CA . THR A 1 528 ? -2.470 25.009 1.785 1.00 93.69 528 THR A CA 1
ATOM 4197 C C . THR A 1 528 ? -3.255 25.033 0.472 1.00 93.69 528 THR A C 1
ATOM 4199 O O . THR A 1 528 ? -3.037 24.189 -0.392 1.00 93.69 528 THR A O 1
ATOM 4202 N N . ASP A 1 529 ? -4.159 25.999 0.310 1.00 93.06 529 ASP A N 1
ATOM 4203 C CA . ASP A 1 529 ? -4.926 26.276 -0.909 1.00 93.06 529 ASP A CA 1
ATOM 4204 C C . ASP A 1 529 ? -4.158 27.154 -1.916 1.00 93.06 529 ASP A C 1
ATOM 4206 O O . ASP A 1 529 ? -4.520 27.203 -3.090 1.00 93.06 529 ASP A O 1
ATOM 4210 N N . ILE A 1 530 ? -3.074 27.813 -1.491 1.00 90.75 530 ILE A N 1
ATOM 4211 C CA . ILE A 1 530 ? -2.121 28.498 -2.377 1.00 90.75 530 ILE A CA 1
ATOM 4212 C C . ILE A 1 530 ? -0.998 27.518 -2.703 1.00 90.75 530 ILE A C 1
ATOM 4214 O O . ILE A 1 530 ? -0.487 26.873 -1.796 1.00 90.75 530 ILE A O 1
ATOM 4218 N N . ASP A 1 531 ? -0.600 27.401 -3.973 1.00 89.19 531 ASP A N 1
ATOM 4219 C CA . ASP A 1 531 ? 0.396 26.410 -4.411 1.00 89.19 531 ASP A CA 1
ATOM 4220 C C . ASP A 1 531 ? 0.031 24.978 -3.969 1.00 89.19 531 ASP A C 1
ATOM 4222 O O . ASP A 1 531 ? 0.891 24.201 -3.553 1.00 89.19 531 ASP A O 1
ATOM 4226 N N . HIS A 1 532 ? -1.259 24.625 -4.014 1.00 89.00 532 HIS A N 1
ATOM 4227 C CA . HIS A 1 532 ? -1.765 23.327 -3.550 1.00 89.00 532 HIS A CA 1
ATOM 4228 C C . HIS A 1 532 ? -0.986 22.137 -4.147 1.00 89.00 532 HIS A C 1
ATOM 4230 O O . HIS A 1 532 ? -0.694 21.167 -3.452 1.00 89.00 532 HIS A O 1
ATOM 4236 N N . ASP A 1 533 ? -0.579 22.228 -5.417 1.00 87.75 533 ASP A N 1
ATOM 4237 C CA . ASP A 1 533 ? 0.224 21.215 -6.116 1.00 87.75 533 ASP A CA 1
ATOM 4238 C C . ASP A 1 533 ? 1.654 21.055 -5.561 1.00 87.75 533 ASP A C 1
ATOM 4240 O O . ASP A 1 533 ? 2.348 20.095 -5.897 1.00 87.75 533 ASP A O 1
ATOM 4244 N N . LYS A 1 534 ? 2.112 21.983 -4.714 1.00 91.44 534 LYS A N 1
ATOM 4245 C CA . LYS A 1 534 ? 3.410 21.944 -4.025 1.00 91.44 534 LYS A CA 1
ATOM 4246 C C . LYS A 1 534 ? 3.334 21.348 -2.624 1.00 91.44 534 LYS A C 1
ATOM 4248 O O . LYS A 1 534 ? 4.386 21.158 -2.010 1.00 91.44 534 LYS A O 1
ATOM 4253 N N . PHE A 1 535 ? 2.143 21.058 -2.103 1.00 91.44 535 PHE A N 1
ATOM 4254 C CA . PHE A 1 535 ? 1.975 20.366 -0.830 1.00 91.44 535 PHE A CA 1
ATOM 4255 C C . PHE A 1 535 ? 1.825 18.865 -1.049 1.00 91.44 535 PHE A C 1
ATOM 4257 O O . PHE A 1 535 ? 0.971 18.402 -1.799 1.00 91.44 535 PHE A O 1
ATOM 4264 N N . ARG A 1 536 ? 2.629 18.081 -0.330 1.00 89.81 536 ARG A N 1
ATOM 4265 C CA . ARG A 1 536 ? 2.556 16.620 -0.363 1.00 89.81 536 ARG A CA 1
ATOM 4266 C C . ARG A 1 536 ? 2.435 16.052 1.041 1.00 89.81 536 ARG A C 1
ATOM 4268 O O . ARG A 1 536 ? 3.168 16.448 1.943 1.00 89.81 536 ARG A O 1
ATOM 4275 N N . VAL A 1 537 ? 1.553 15.072 1.215 1.00 88.50 537 VAL A N 1
ATOM 4276 C CA . VAL A 1 537 ? 1.481 14.290 2.455 1.00 88.50 537 VAL A CA 1
ATOM 4277 C C . VAL A 1 537 ? 2.696 13.363 2.522 1.00 88.50 537 VAL A C 1
ATOM 4279 O O . VAL A 1 537 ? 2.871 12.498 1.663 1.00 88.50 537 VAL A O 1
ATOM 4282 N N . VAL A 1 538 ? 3.534 13.543 3.542 1.00 85.25 538 VAL A N 1
ATOM 4283 C CA . VAL A 1 538 ? 4.737 12.723 3.786 1.00 85.25 538 VAL A CA 1
ATOM 4284 C C . VAL A 1 538 ? 4.575 11.776 4.974 1.00 85.25 538 VAL A C 1
ATOM 4286 O O . VAL A 1 538 ? 5.310 10.800 5.087 1.00 85.25 538 VAL A O 1
ATOM 4289 N N . GLY A 1 539 ? 3.573 12.006 5.827 1.00 82.12 539 GLY A N 1
ATOM 4290 C CA . GLY A 1 539 ? 3.236 11.120 6.937 1.00 82.12 539 GLY A CA 1
ATOM 4291 C C . GLY A 1 539 ? 1.815 11.345 7.444 1.00 82.12 539 GLY A C 1
ATOM 4292 O O . GLY A 1 539 ? 1.233 12.411 7.248 1.00 82.12 539 GLY A O 1
ATOM 4293 N N . LYS A 1 540 ? 1.256 10.333 8.106 1.00 86.50 540 LYS A N 1
ATOM 4294 C CA . LYS A 1 540 ? 0.011 10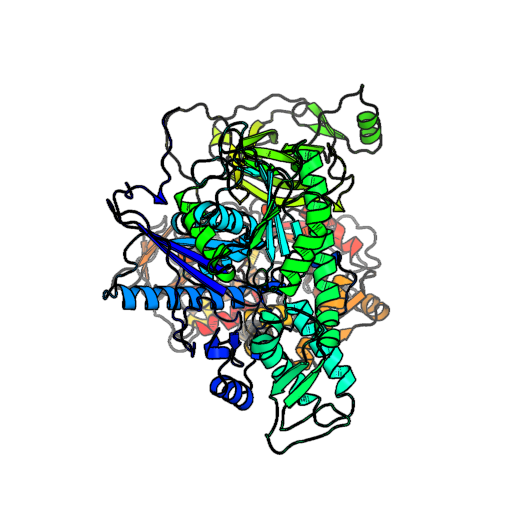.437 8.870 1.00 86.50 540 LYS A CA 1
ATOM 4295 C C . LYS A 1 540 ? 0.273 9.894 10.271 1.00 86.50 540 LYS A C 1
ATOM 4297 O O . LYS A 1 540 ? 0.880 8.834 10.399 1.00 86.50 540 LYS A O 1
ATOM 4302 N N . ILE A 1 541 ? -0.168 10.621 11.286 1.00 82.19 541 ILE A N 1
ATOM 4303 C CA . ILE A 1 541 ? -0.133 10.207 12.686 1.00 82.19 541 ILE A CA 1
ATOM 4304 C C . ILE A 1 541 ? -1.580 10.043 13.125 1.00 82.19 541 ILE A C 1
ATOM 4306 O O . ILE A 1 541 ? -2.418 10.876 12.789 1.00 82.19 541 ILE A O 1
ATOM 4310 N N . GLN A 1 542 ? -1.870 8.985 13.865 1.00 83.81 542 GLN A N 1
ATOM 4311 C CA . GLN A 1 542 ? -3.144 8.822 14.543 1.00 83.81 542 GLN A CA 1
ATOM 4312 C C . GLN A 1 542 ? -2.836 8.579 16.013 1.00 83.81 542 GLN A C 1
ATOM 4314 O O . GLN A 1 542 ? -2.255 7.550 16.355 1.00 83.81 542 GLN A O 1
ATOM 4319 N N . ALA A 1 543 ? -3.138 9.564 16.856 1.00 81.25 543 ALA A N 1
ATOM 4320 C CA . ALA A 1 543 ? -3.043 9.399 18.298 1.00 81.25 543 ALA A CA 1
ATOM 4321 C C . ALA A 1 543 ? -4.369 8.864 18.834 1.00 81.25 543 ALA A C 1
ATOM 4323 O O . ALA A 1 543 ? -5.432 9.341 18.430 1.00 81.25 543 ALA A O 1
ATOM 4324 N N . ASP A 1 544 ? -4.291 7.867 19.707 1.00 83.00 544 ASP A N 1
ATOM 4325 C CA . ASP A 1 544 ? -5.403 7.437 20.545 1.00 83.00 544 ASP A CA 1
ATOM 4326 C C . ASP A 1 544 ? -5.383 8.286 21.821 1.00 83.00 544 ASP A C 1
ATOM 4328 O O . ASP A 1 544 ? -4.404 8.279 22.570 1.00 83.00 544 ASP A O 1
ATOM 4332 N N . THR A 1 545 ? -6.442 9.061 22.019 1.00 83.56 545 THR A N 1
ATOM 4333 C CA . THR A 1 545 ? -6.638 9.970 23.150 1.00 83.56 545 THR A CA 1
ATOM 4334 C C . THR A 1 545 ? -7.851 9.564 23.985 1.00 83.56 545 THR A C 1
ATOM 4336 O O . THR A 1 545 ? -8.282 10.334 24.844 1.00 83.56 545 THR A O 1
ATOM 4339 N N . SER A 1 546 ? -8.372 8.340 23.815 1.00 82.19 546 SER A N 1
ATOM 4340 C CA . SER A 1 546 ? -9.563 7.861 24.530 1.00 82.19 546 SER A CA 1
ATOM 4341 C C . SER A 1 546 ? -9.389 7.862 26.051 1.00 82.19 546 SER A C 1
ATOM 4343 O O . SER A 1 546 ? -10.349 8.047 26.795 1.00 82.19 546 SER A O 1
ATOM 4345 N N . SER A 1 547 ? -8.158 7.666 26.534 1.00 78.81 547 SER A N 1
ATOM 4346 C CA . SER A 1 547 ? -7.824 7.747 27.964 1.00 78.81 547 SER A CA 1
ATOM 4347 C C . SER A 1 547 ? -7.766 9.196 28.455 1.00 78.81 547 SER A C 1
ATOM 4349 O O . SER A 1 547 ? -8.304 9.514 29.516 1.00 78.81 547 SER A O 1
ATOM 4351 N N . LEU A 1 548 ? -7.179 10.091 27.653 1.00 80.00 548 LEU A N 1
ATOM 4352 C CA . LEU A 1 548 ? -7.050 11.515 27.960 1.00 80.00 548 LEU A CA 1
ATOM 4353 C C . LEU A 1 548 ? -8.425 12.179 28.088 1.00 80.00 548 LEU A C 1
ATOM 4355 O O . LEU A 1 548 ? -8.690 12.896 29.056 1.00 80.00 548 LEU A O 1
ATOM 4359 N N . VAL A 1 549 ? -9.334 11.894 27.152 1.00 82.19 549 VAL A N 1
ATOM 4360 C CA . VAL A 1 549 ? -10.647 12.556 27.081 1.00 82.19 549 VAL A CA 1
ATOM 4361 C C . VAL A 1 549 ? -11.556 12.234 28.267 1.00 82.19 549 VAL A C 1
ATOM 4363 O O . VAL A 1 549 ? -12.532 12.938 28.516 1.00 82.19 549 VAL A O 1
ATOM 4366 N N . GLN A 1 550 ? -11.257 11.185 29.037 1.00 80.38 550 GLN A N 1
ATOM 4367 C CA . GLN A 1 550 ? -12.005 10.896 30.262 1.00 80.38 550 GLN A CA 1
ATOM 4368 C C . GLN A 1 550 ? -11.711 11.909 31.372 1.00 80.38 550 GLN A C 1
ATOM 4370 O O . GLN A 1 550 ? -12.556 12.132 32.244 1.00 80.38 550 GLN A O 1
ATOM 4375 N N . THR A 1 551 ? -10.536 12.540 31.323 1.00 79.50 551 THR A N 1
ATOM 4376 C CA . THR A 1 551 ? -10.042 13.453 32.361 1.00 79.50 551 THR A CA 1
ATOM 4377 C C . THR A 1 551 ? -10.342 14.927 32.070 1.00 79.50 551 THR A C 1
ATOM 4379 O O . THR A 1 551 ? -10.419 15.726 33.006 1.00 79.50 551 THR A O 1
ATOM 4382 N N . ILE A 1 552 ? -10.586 15.293 30.805 1.00 80.94 552 ILE A N 1
ATOM 4383 C CA . ILE A 1 552 ? -10.876 16.678 30.401 1.00 80.94 552 ILE A CA 1
ATOM 4384 C C . ILE A 1 552 ? -12.259 17.144 30.883 1.00 80.94 552 ILE A C 1
ATOM 4386 O O . ILE A 1 552 ? -13.257 16.417 30.812 1.00 80.94 552 ILE A O 1
ATOM 4390 N N . GLN A 1 553 ? -12.325 18.374 31.387 1.00 84.62 553 GLN A N 1
ATOM 4391 C CA . GLN A 1 553 ? -13.564 18.996 31.861 1.00 84.62 553 GLN A CA 1
ATOM 4392 C C . GLN A 1 553 ? -14.267 19.751 30.722 1.00 84.62 553 GLN A C 1
ATOM 4394 O O . GLN A 1 553 ? -13.582 20.256 29.832 1.00 84.62 553 GLN A O 1
ATOM 4399 N N . PRO A 1 554 ? -15.610 19.835 30.731 1.00 89.38 554 PRO A N 1
ATOM 4400 C CA . PRO A 1 554 ? -16.332 20.668 29.777 1.00 89.38 554 PRO A CA 1
ATOM 4401 C C . PRO A 1 554 ? -16.015 22.154 30.003 1.00 89.38 554 PRO A C 1
ATOM 4403 O O . PRO A 1 554 ? -15.920 22.623 31.139 1.00 89.38 554 PRO A O 1
ATOM 4406 N N . LEU A 1 555 ? -15.867 22.889 28.908 1.00 88.62 555 LEU A N 1
ATOM 4407 C CA . LEU A 1 555 ? -15.685 24.333 28.829 1.00 88.62 555 LEU A CA 1
ATOM 4408 C C . LEU A 1 555 ? -16.974 24.981 28.311 1.00 88.62 555 LEU A C 1
ATOM 4410 O O . LEU A 1 555 ? -17.699 24.376 27.528 1.00 88.62 555 LEU A O 1
ATOM 4414 N N . GLN A 1 556 ? -17.249 26.223 28.713 1.00 90.75 556 GLN A N 1
ATOM 4415 C CA . GLN A 1 556 ? -18.418 26.966 28.230 1.00 90.75 556 GLN A CA 1
ATOM 4416 C C . GLN A 1 556 ? -18.070 27.807 27.003 1.00 90.75 556 GLN A C 1
ATOM 4418 O O . GLN A 1 556 ? -17.177 28.653 27.060 1.00 90.75 556 GLN A O 1
ATOM 4423 N N . GLY A 1 557 ? -18.796 27.587 25.908 1.00 88.06 557 GLY A N 1
ATOM 4424 C CA . GLY A 1 557 ? -18.700 28.358 24.671 1.00 88.06 557 GLY A CA 1
ATOM 4425 C C . GLY A 1 557 ? -20.029 29.026 24.295 1.00 88.06 557 GLY A C 1
ATOM 4426 O O . GLY A 1 557 ? -21.073 28.736 24.887 1.00 88.06 557 GLY A O 1
ATOM 4427 N N . PRO A 1 558 ? -20.043 29.916 23.286 1.00 83.56 558 PRO A N 1
ATOM 4428 C CA . PRO A 1 558 ? -21.259 30.601 22.829 1.00 83.56 558 PRO A CA 1
ATOM 4429 C C . PRO A 1 558 ? -22.339 29.667 22.256 1.00 83.56 558 PRO A C 1
ATOM 4431 O O . PRO A 1 558 ? -23.479 30.098 22.082 1.00 83.56 558 PRO A O 1
ATOM 4434 N N . PHE A 1 559 ? -21.998 28.408 21.964 1.00 85.19 559 PHE A N 1
ATOM 4435 C CA . PHE A 1 559 ? -22.902 27.404 21.390 1.00 85.19 559 PHE A CA 1
ATOM 4436 C C . PHE A 1 559 ? -23.262 26.267 22.362 1.00 85.19 559 PHE A C 1
ATOM 4438 O O . PHE A 1 559 ? -23.951 25.329 21.965 1.00 85.19 559 PHE A O 1
ATOM 4445 N N . GLY A 1 560 ? -22.831 26.355 23.624 1.00 87.00 560 GLY A N 1
ATOM 4446 C CA . GLY A 1 560 ? -23.014 25.322 24.644 1.00 87.00 560 GLY A CA 1
ATOM 4447 C C . GLY A 1 560 ? -21.689 24.845 25.234 1.00 87.00 560 GLY A C 1
ATOM 4448 O O . GLY A 1 560 ? -20.638 25.449 25.008 1.00 87.00 560 GLY A O 1
ATOM 4449 N N . ASP A 1 561 ? -21.757 23.764 26.007 1.00 89.69 561 ASP A N 1
ATOM 4450 C CA . ASP A 1 561 ? -20.565 23.122 26.555 1.00 89.69 561 ASP A CA 1
ATOM 4451 C C . ASP A 1 561 ? -19.774 22.427 25.433 1.00 89.69 561 ASP A C 1
ATOM 4453 O O . ASP A 1 561 ? -20.352 21.782 24.555 1.00 89.69 561 ASP A O 1
ATOM 4457 N N . TYR A 1 562 ? -18.451 22.544 25.471 1.00 90.25 562 TYR A N 1
ATOM 4458 C CA . TYR A 1 562 ? -17.528 21.882 24.549 1.00 90.25 562 TYR A CA 1
ATOM 4459 C C . TYR A 1 562 ? -16.319 21.328 25.303 1.00 90.25 562 TYR A C 1
ATOM 4461 O O . TYR A 1 562 ? -16.104 21.615 26.477 1.00 90.25 562 TYR A O 1
ATOM 4469 N N . PHE A 1 563 ? -15.518 20.515 24.632 1.00 89.50 563 PHE A N 1
ATOM 4470 C CA . PHE A 1 563 ? -14.274 19.961 25.148 1.00 89.50 563 PHE A CA 1
ATOM 4471 C C . PHE A 1 563 ? -13.129 20.391 24.239 1.00 89.50 563 PHE A C 1
ATOM 4473 O O . PHE A 1 563 ? -13.318 20.499 23.030 1.00 89.50 563 PHE A O 1
ATOM 4480 N N . GLU A 1 564 ? -11.945 20.612 24.802 1.00 87.62 564 GLU A N 1
ATOM 4481 C CA . GLU A 1 564 ? -10.740 20.977 24.056 1.00 87.62 564 GLU A CA 1
ATOM 4482 C C . GLU A 1 564 ? -9.573 20.096 24.512 1.00 87.62 564 GLU A C 1
ATOM 4484 O O . GLU A 1 564 ? -9.418 19.824 25.705 1.00 87.62 564 GLU A O 1
ATOM 4489 N N . ILE A 1 565 ? -8.759 19.640 23.560 1.00 87.88 565 ILE A N 1
ATOM 4490 C CA . ILE A 1 565 ? -7.461 19.013 23.825 1.00 87.88 565 ILE A CA 1
ATOM 4491 C C . ILE A 1 565 ? -6.390 19.795 23.087 1.00 87.88 565 ILE A C 1
ATOM 4493 O O . ILE A 1 565 ? -6.462 19.970 21.870 1.00 87.88 565 ILE A O 1
ATOM 4497 N N . GLU A 1 566 ? -5.368 20.199 23.831 1.00 87.56 566 GLU A N 1
ATOM 4498 C CA . GLU A 1 566 ? -4.140 20.761 23.291 1.00 87.56 566 GLU A CA 1
ATOM 4499 C C . GLU A 1 566 ? -3.070 19.667 23.193 1.00 87.56 566 GLU A C 1
ATOM 4501 O O . GLU A 1 566 ? -2.842 18.906 24.137 1.00 87.56 566 GLU A O 1
ATOM 4506 N N . PHE A 1 567 ? -2.419 19.573 22.038 1.00 89.00 567 PHE A N 1
ATOM 4507 C CA . PHE A 1 567 ? -1.358 18.606 21.787 1.00 89.00 567 PHE A CA 1
ATOM 4508 C C . PHE A 1 567 ? -0.289 19.186 20.863 1.00 89.00 567 PHE A C 1
ATOM 4510 O O . PHE A 1 567 ? -0.543 20.035 20.009 1.00 89.00 567 PHE A O 1
ATOM 4517 N N . ASP A 1 568 ? 0.925 18.676 21.004 1.00 90.44 568 ASP A N 1
ATOM 4518 C CA . ASP A 1 568 ? 2.058 18.982 20.154 1.00 90.44 568 ASP A CA 1
ATOM 4519 C C . ASP A 1 568 ? 2.156 17.964 19.019 1.00 90.44 568 ASP A C 1
ATOM 4521 O O . ASP A 1 568 ? 2.300 16.763 19.241 1.00 90.44 568 ASP A O 1
ATOM 4525 N N . VAL A 1 569 ? 2.157 18.444 17.779 1.00 89.62 569 VAL A N 1
ATOM 4526 C CA . VAL A 1 569 ? 2.601 17.650 16.631 1.00 89.62 569 VAL A CA 1
ATOM 4527 C C . VAL A 1 569 ? 4.109 17.775 16.545 1.00 89.62 569 VAL A C 1
ATOM 4529 O O . VAL A 1 569 ? 4.629 18.833 16.190 1.00 89.62 569 VAL A O 1
ATOM 4532 N N . VAL A 1 570 ? 4.809 16.690 16.854 1.00 88.12 570 VAL A N 1
ATOM 4533 C CA . VAL A 1 570 ? 6.266 16.642 16.908 1.00 88.12 570 VAL A CA 1
ATOM 4534 C C . VAL A 1 570 ? 6.804 15.938 15.678 1.00 88.12 570 VAL A C 1
ATOM 4536 O O . VAL A 1 570 ? 6.408 14.830 15.329 1.00 88.12 570 VAL A O 1
ATOM 4539 N N . VAL A 1 571 ? 7.760 16.573 15.020 1.00 85.25 571 VAL A N 1
ATOM 4540 C CA . VAL A 1 571 ? 8.508 16.001 13.916 1.00 85.25 571 VAL A CA 1
ATOM 4541 C C . VAL A 1 571 ? 9.970 15.896 14.335 1.00 85.25 571 VAL A C 1
ATOM 4543 O O . VAL A 1 571 ? 10.657 16.897 14.549 1.00 85.25 571 VAL A O 1
ATOM 4546 N N . ASN A 1 572 ? 10.438 14.656 14.466 1.00 79.88 572 ASN A N 1
ATOM 4547 C CA . ASN A 1 572 ? 11.805 14.317 14.817 1.00 79.88 572 ASN A CA 1
ATOM 4548 C C . ASN A 1 572 ? 12.651 14.168 13.546 1.00 79.88 572 ASN A C 1
ATOM 4550 O O . ASN A 1 572 ? 12.469 13.249 12.742 1.00 79.88 572 ASN A O 1
ATOM 4554 N N . PHE A 1 573 ? 13.607 15.073 13.393 1.00 69.62 573 PHE A N 1
ATOM 4555 C CA . PHE A 1 573 ? 14.636 15.045 12.368 1.00 69.62 573 PHE A CA 1
ATOM 4556 C C . PHE A 1 573 ? 15.981 14.855 13.063 1.00 69.62 573 PHE A C 1
ATOM 4558 O O . PHE A 1 573 ? 16.356 15.626 13.926 1.00 69.62 573 PHE A O 1
ATOM 4565 N N . GLY A 1 574 ? 16.773 13.850 12.718 1.00 59.06 574 GLY A N 1
ATOM 4566 C CA . GLY A 1 574 ? 18.047 13.636 13.426 1.00 59.06 574 GLY A CA 1
ATOM 4567 C C . GLY A 1 574 ? 18.797 12.394 12.983 1.00 59.06 574 GLY A C 1
ATOM 4568 O O . GLY A 1 574 ? 20.020 12.310 13.116 1.00 59.06 574 GLY A O 1
ATOM 4569 N N . LEU A 1 575 ? 18.068 11.466 12.375 1.00 65.25 575 LEU A N 1
ATOM 4570 C CA . LEU A 1 575 ? 18.597 10.367 11.584 1.00 65.25 575 LEU A CA 1
ATOM 4571 C C . LEU A 1 575 ? 18.397 10.679 10.092 1.00 65.25 575 LEU A C 1
ATOM 4573 O O . LEU A 1 575 ? 18.092 11.811 9.713 1.00 65.25 575 LEU A O 1
ATOM 4577 N N . THR A 1 576 ? 18.698 9.716 9.242 1.00 63.97 576 THR A N 1
ATOM 4578 C CA . THR A 1 576 ? 18.500 9.738 7.782 1.00 63.97 576 THR A CA 1
ATOM 4579 C C . THR A 1 576 ? 17.025 9.616 7.381 1.00 63.97 576 THR A C 1
ATOM 4581 O O . THR A 1 576 ? 16.697 9.705 6.198 1.00 63.97 576 THR A O 1
ATOM 4584 N N . GLU A 1 577 ? 16.143 9.441 8.366 1.00 72.88 577 GLU A N 1
ATOM 4585 C CA . GLU A 1 577 ? 14.703 9.271 8.215 1.00 72.88 577 GLU A CA 1
ATOM 4586 C C . GLU A 1 577 ? 13.942 10.290 9.062 1.00 72.88 577 GLU A C 1
ATOM 4588 O O . GLU A 1 577 ? 14.387 10.701 10.141 1.00 72.88 577 GLU A O 1
ATOM 4593 N N . LEU A 1 578 ? 12.768 10.654 8.556 1.00 74.81 578 LEU A N 1
ATOM 4594 C CA . LEU A 1 578 ? 11.781 11.463 9.244 1.00 74.81 578 LEU A CA 1
ATOM 4595 C C . LEU A 1 578 ? 10.958 10.591 10.196 1.00 74.81 578 LEU A C 1
ATOM 4597 O O . LEU A 1 578 ? 10.429 9.560 9.785 1.00 74.81 578 LEU A O 1
ATOM 4601 N N . LYS A 1 579 ? 10.797 11.021 11.449 1.00 80.25 579 LYS A N 1
ATOM 4602 C CA . LYS A 1 579 ? 9.810 10.445 12.373 1.00 80.25 579 LYS A CA 1
ATOM 4603 C C . LYS A 1 579 ? 8.860 11.539 12.831 1.00 80.25 579 LYS A C 1
ATOM 4605 O O . LYS A 1 579 ? 9.269 12.687 12.957 1.00 80.25 579 LYS A O 1
ATOM 4610 N N . ALA A 1 580 ? 7.608 11.193 13.090 1.00 83.06 580 ALA A N 1
ATOM 4611 C CA . ALA A 1 580 ? 6.642 12.139 13.625 1.00 83.06 580 ALA A CA 1
ATOM 4612 C C . ALA A 1 580 ? 5.770 11.469 14.691 1.00 83.06 580 ALA A C 1
ATOM 4614 O O . ALA A 1 580 ? 5.509 10.268 14.617 1.00 83.06 580 ALA A O 1
ATOM 4615 N N . SER A 1 581 ? 5.366 12.241 15.691 1.00 85.44 581 SER A N 1
ATOM 4616 C CA . SER A 1 581 ? 4.554 11.825 16.831 1.00 85.44 581 SER A CA 1
ATOM 4617 C C . SER A 1 581 ? 3.603 12.945 17.240 1.00 85.44 581 SER A C 1
ATOM 4619 O O . SER A 1 581 ? 3.766 14.095 16.839 1.00 85.44 581 SER A O 1
ATOM 4621 N N . VAL A 1 582 ? 2.593 12.593 18.025 1.00 85.06 582 VAL A N 1
ATOM 4622 C CA . VAL A 1 582 ? 1.777 13.555 18.763 1.00 85.06 582 VAL A CA 1
ATOM 4623 C C . VAL A 1 582 ? 2.091 13.378 20.247 1.00 85.06 582 VAL A C 1
ATOM 4625 O O . VAL A 1 582 ? 2.213 12.243 20.708 1.00 85.06 582 VAL A O 1
ATOM 4628 N N . GLU A 1 583 ? 2.275 14.482 20.962 1.00 86.19 583 GLU A N 1
ATOM 4629 C CA . GLU A 1 583 ? 2.575 14.531 22.396 1.00 86.19 583 GLU A CA 1
ATOM 4630 C C . GLU A 1 583 ? 1.546 15.424 23.101 1.00 86.19 583 GLU A C 1
ATOM 4632 O O . GLU A 1 583 ? 1.113 16.425 22.543 1.00 86.19 583 GLU A O 1
ATOM 4637 N N . TRP A 1 584 ? 1.144 15.087 24.322 1.00 81.25 584 TRP A N 1
ATOM 4638 C CA . TRP A 1 584 ? 0.249 15.907 25.148 1.00 81.25 584 TRP A CA 1
ATOM 4639 C C . TRP A 1 584 ? 0.665 15.815 26.618 1.00 81.25 584 TRP A C 1
ATOM 4641 O O . TRP A 1 584 ? 1.460 14.952 26.998 1.00 81.25 584 TRP A O 1
ATOM 4651 N N . LEU A 1 585 ? 0.152 16.723 27.450 1.00 69.06 585 LEU A N 1
ATOM 4652 C CA . LEU A 1 585 ? 0.401 16.727 28.891 1.00 69.06 585 LEU A CA 1
ATOM 4653 C C . LEU A 1 585 ? -0.743 16.029 29.634 1.00 69.06 585 LEU A C 1
ATOM 4655 O O . LEU A 1 585 ? -1.894 16.442 29.529 1.00 69.06 585 LEU A O 1
ATOM 4659 N N . GLU A 1 586 ? -0.413 15.017 30.438 1.00 58.66 586 GLU A N 1
ATOM 4660 C CA . GLU A 1 586 ? -1.343 14.378 31.378 1.00 58.66 586 GLU A CA 1
ATOM 4661 C C . GLU A 1 586 ? -0.978 14.767 32.818 1.00 58.66 586 GLU A C 1
ATOM 4663 O O . GLU A 1 586 ? 0.168 14.602 33.245 1.00 58.66 586 GLU A O 1
ATOM 4668 N N . GLN A 1 587 ? -1.938 15.278 33.599 1.00 46.62 587 GLN A N 1
ATOM 4669 C CA . GLN A 1 587 ? -1.764 15.390 35.051 1.00 46.62 587 GLN A CA 1
ATOM 4670 C C . GLN A 1 587 ? -1.860 13.983 35.656 1.00 46.62 587 GLN A C 1
ATOM 4672 O O . GLN A 1 587 ? -2.947 13.440 35.825 1.00 46.62 587 GLN A O 1
ATOM 4677 N N . MET A 1 588 ? -0.708 13.371 35.933 1.00 31.95 588 MET A N 1
ATOM 4678 C CA . MET A 1 588 ? -0.617 11.981 36.381 1.00 31.95 588 MET A CA 1
ATOM 4679 C C . MET A 1 588 ? -1.194 11.750 37.789 1.00 31.95 588 MET A C 1
ATOM 4681 O O . MET A 1 588 ? -0.680 12.285 38.773 1.00 31.95 588 MET A O 1
ATOM 4685 N N . SER A 1 589 ? -2.137 10.813 37.904 1.00 27.94 589 SER A N 1
ATOM 4686 C CA . SER A 1 589 ? -2.069 9.765 38.929 1.00 27.94 589 SER A CA 1
ATOM 4687 C C . SER A 1 589 ? -1.727 8.440 38.235 1.00 27.94 589 SER A C 1
ATOM 4689 O O . SER A 1 589 ? -2.159 8.182 37.115 1.00 27.94 589 SER A O 1
ATOM 4691 N N . GLU A 1 590 ? -0.838 7.659 38.850 1.00 32.62 590 GLU A N 1
ATOM 4692 C CA . GLU A 1 590 ? -0.159 6.504 38.249 1.00 32.62 590 GLU A CA 1
ATOM 4693 C C . GLU A 1 590 ? -1.110 5.445 37.659 1.00 32.62 590 GLU A C 1
ATOM 4695 O O . GLU A 1 590 ? -1.853 4.798 38.393 1.00 32.62 590 GLU A O 1
ATOM 4700 N N . ALA A 1 591 ? -0.984 5.176 36.355 1.00 24.95 591 ALA A N 1
ATOM 4701 C CA . ALA A 1 591 ? -1.147 3.843 35.769 1.00 24.95 591 ALA A CA 1
ATOM 4702 C C . ALA A 1 591 ? -0.476 3.779 34.384 1.00 24.95 591 ALA A C 1
ATOM 4704 O O . ALA A 1 591 ? -0.569 4.693 33.573 1.00 24.95 591 ALA A O 1
ATOM 4705 N N . THR A 1 592 ? 0.244 2.691 34.135 1.00 30.78 592 THR A N 1
ATOM 4706 C CA . THR A 1 592 ? 1.111 2.443 32.975 1.00 30.78 592 THR A CA 1
ATOM 4707 C C . THR A 1 592 ? 0.331 1.933 31.758 1.00 30.78 592 THR A C 1
ATOM 4709 O O . THR A 1 592 ? -0.286 0.889 31.895 1.00 30.78 592 THR A O 1
ATOM 4712 N N . TYR A 1 593 ? 0.453 2.549 30.571 1.00 26.02 593 TYR A N 1
ATOM 4713 C CA . TYR A 1 593 ? 0.198 1.951 29.233 1.00 26.02 593 TYR A CA 1
ATOM 4714 C C . TYR A 1 593 ? 1.017 2.763 28.194 1.00 26.02 593 TYR A C 1
ATOM 4716 O O . TYR A 1 593 ? 1.145 3.968 28.345 1.00 26.02 593 TYR A O 1
ATOM 4724 N N . GLY A 1 594 ? 1.707 2.257 27.166 1.00 26.94 594 GLY A N 1
ATOM 4725 C CA . GLY A 1 594 ? 1.562 1.045 26.362 1.00 26.94 594 GLY A CA 1
ATOM 4726 C C . GLY A 1 594 ? 1.011 1.431 24.979 1.00 26.94 594 GLY A C 1
ATOM 4727 O O . GLY A 1 594 ? -0.195 1.572 24.847 1.00 26.94 594 GLY A O 1
ATOM 4728 N N . ARG A 1 595 ? 1.863 1.644 23.957 1.00 25.02 595 ARG A N 1
ATOM 4729 C CA . ARG A 1 595 ? 1.422 1.921 22.568 1.00 25.02 595 ARG A CA 1
ATOM 4730 C C . ARG A 1 595 ? 0.719 0.682 22.007 1.00 25.02 595 ARG A C 1
ATOM 4732 O O . ARG A 1 595 ? 1.352 -0.366 21.913 1.00 25.02 595 ARG A O 1
ATOM 4739 N N . THR A 1 596 ? -0.551 0.780 21.626 1.00 33.41 596 THR A N 1
ATOM 4740 C CA . THR A 1 596 ? -1.314 -0.359 21.100 1.00 33.41 596 THR A CA 1
ATOM 4741 C C . THR A 1 596 ? -1.377 -0.321 19.573 1.00 33.41 596 THR A C 1
ATOM 4743 O O . THR A 1 596 ? -1.592 0.717 18.953 1.00 33.41 596 THR A O 1
ATOM 4746 N N . GLY A 1 597 ? -1.120 -1.478 18.959 1.00 37.69 597 GLY A N 1
ATOM 4747 C CA . GLY A 1 597 ? -1.371 -1.729 17.541 1.00 37.69 597 GLY A CA 1
ATOM 4748 C C . GLY A 1 597 ? -2.875 -1.794 17.227 1.00 37.69 597 GLY A C 1
ATOM 4749 O O . GLY A 1 597 ? -3.684 -1.353 18.043 1.00 37.69 597 GLY A O 1
ATOM 4750 N N . PRO A 1 598 ? -3.281 -2.345 16.066 1.00 48.34 598 PRO A N 1
ATOM 4751 C CA . PRO A 1 598 ? -4.699 -2.531 15.754 1.00 48.34 598 PRO A CA 1
ATOM 4752 C C . PRO A 1 598 ? -5.408 -3.239 16.915 1.00 48.34 598 PRO A C 1
ATOM 4754 O O . PRO A 1 598 ? -4.903 -4.229 17.435 1.00 48.34 598 PRO A O 1
ATOM 4757 N N . THR A 1 599 ? -6.550 -2.717 17.354 1.00 61.84 599 THR A N 1
ATOM 4758 C CA . THR A 1 599 ? -7.367 -3.323 18.410 1.00 61.84 599 THR A CA 1
ATOM 4759 C C . THR A 1 599 ? -8.438 -4.213 17.789 1.00 61.84 599 THR A C 1
ATOM 4761 O O . THR A 1 599 ? -8.894 -3.988 16.665 1.00 61.84 599 THR A O 1
ATOM 4764 N N . ALA A 1 600 ? -8.813 -5.281 18.495 1.00 74.94 600 ALA A N 1
ATOM 4765 C CA . ALA A 1 600 ? -9.873 -6.167 18.034 1.00 74.94 600 ALA A CA 1
ATOM 4766 C C . ALA A 1 600 ? -11.191 -5.383 17.851 1.00 74.94 600 ALA A C 1
ATOM 4768 O O . ALA A 1 600 ? -11.490 -4.502 18.658 1.00 74.94 600 ALA A O 1
ATOM 4769 N N . PRO A 1 601 ? -12.016 -5.721 16.843 1.00 83.81 601 PRO A N 1
ATOM 4770 C CA . PRO A 1 601 ? -13.206 -4.948 16.473 1.00 83.81 601 PRO A CA 1
ATOM 4771 C C . PRO A 1 601 ? -14.329 -4.970 17.525 1.00 83.81 601 PRO A C 1
ATOM 4773 O O . PRO A 1 601 ? -15.328 -4.258 17.396 1.00 83.81 601 PRO A O 1
ATOM 4776 N N . GLY A 1 602 ? -14.183 -5.793 18.565 1.00 90.31 602 GLY A N 1
ATOM 4777 C CA . GLY A 1 602 ? -15.156 -5.950 19.633 1.00 90.31 602 GLY A CA 1
ATOM 4778 C C . GLY A 1 602 ? -16.384 -6.737 19.182 1.00 90.31 602 GLY A C 1
ATOM 4779 O O . GLY A 1 602 ? -16.319 -7.595 18.299 1.00 90.31 602 GLY A O 1
ATOM 4780 N N . TYR A 1 603 ? -17.513 -6.467 19.825 1.00 91.69 603 TYR A N 1
ATOM 4781 C CA . TYR A 1 603 ? -18.783 -7.136 19.555 1.00 91.69 603 TYR A CA 1
ATOM 4782 C C . TYR A 1 603 ? -19.733 -6.208 18.801 1.00 91.69 603 TYR A C 1
ATOM 4784 O O . TYR A 1 603 ? -19.613 -4.987 18.926 1.00 91.69 603 TYR A O 1
ATOM 4792 N N . PRO A 1 604 ? -20.713 -6.755 18.061 1.00 92.88 604 PRO A N 1
ATOM 4793 C CA . PRO A 1 604 ? -21.775 -5.942 17.493 1.00 92.88 604 PRO A CA 1
ATOM 4794 C C . PRO A 1 604 ? -22.444 -5.091 18.584 1.00 92.88 604 PRO A C 1
ATOM 4796 O O . PRO A 1 604 ? -22.823 -5.617 19.631 1.00 92.88 604 PRO A O 1
ATOM 4799 N N . HIS A 1 605 ? -22.619 -3.788 18.336 1.00 92.62 605 HIS A N 1
ATOM 4800 C CA . HIS A 1 605 ? -23.319 -2.870 19.242 1.00 92.62 605 HIS A CA 1
ATOM 4801 C C . HIS A 1 605 ? -24.665 -3.465 19.721 1.00 92.62 605 HIS A C 1
ATOM 4803 O O . HIS A 1 605 ? -25.430 -3.951 18.887 1.00 92.62 605 HIS A O 1
ATOM 4809 N N . PRO A 1 606 ? -25.001 -3.457 21.019 1.00 86.94 606 PRO A N 1
ATOM 4810 C CA . PRO A 1 606 ? -26.188 -4.159 21.521 1.00 86.94 606 PRO A CA 1
ATOM 4811 C C . PRO A 1 606 ? -27.510 -3.572 21.001 1.00 86.94 606 PRO A C 1
ATOM 4813 O O . PRO A 1 606 ? -28.475 -4.305 20.813 1.00 86.94 606 PRO A O 1
ATOM 4816 N N . ASN A 1 607 ? -27.537 -2.268 20.709 1.00 89.06 607 ASN A N 1
ATOM 4817 C CA . ASN A 1 607 ? -28.728 -1.544 20.255 1.00 89.06 607 ASN A CA 1
ATOM 4818 C C . ASN A 1 607 ? -28.503 -0.947 18.855 1.00 89.06 607 ASN A C 1
ATOM 4820 O O . ASN A 1 607 ? -28.217 0.246 18.747 1.00 89.06 607 ASN A O 1
ATOM 4824 N N . PRO A 1 608 ? -28.528 -1.744 17.775 1.00 91.19 608 PRO A N 1
ATOM 4825 C CA . PRO A 1 608 ? -28.307 -1.224 16.431 1.00 91.19 608 PRO A CA 1
ATOM 4826 C C . PRO A 1 608 ? -29.532 -0.453 15.924 1.00 91.19 608 PRO A C 1
ATOM 4828 O O . PRO A 1 608 ? -30.672 -0.741 16.298 1.00 91.19 608 PRO A O 1
ATOM 4831 N N . ARG A 1 609 ? -29.328 0.471 14.981 1.00 89.56 609 ARG A N 1
ATOM 4832 C CA . ARG A 1 609 ? -30.447 1.094 14.255 1.00 89.56 609 ARG A CA 1
ATOM 4833 C C . ARG A 1 609 ? -31.146 0.034 13.403 1.00 89.56 609 ARG A C 1
ATOM 4835 O O . ARG A 1 609 ? -30.470 -0.820 12.837 1.00 89.56 609 ARG A O 1
ATOM 4842 N N . LEU A 1 610 ? -32.468 0.068 13.264 1.00 91.88 610 LEU A N 1
ATOM 4843 C CA . LEU A 1 610 ? -33.156 -0.865 12.364 1.00 91.88 610 LEU A CA 1
ATOM 4844 C C . LEU A 1 610 ? -33.011 -0.413 10.912 1.00 91.88 610 LEU A C 1
ATOM 4846 O O . LEU A 1 610 ? -33.347 0.725 10.580 1.00 91.88 610 LEU A O 1
ATOM 4850 N N . SER A 1 611 ? -32.562 -1.325 10.054 1.00 95.38 611 SER A N 1
ATOM 4851 C CA . SER A 1 611 ? -32.639 -1.156 8.606 1.00 95.38 611 SER A CA 1
ATOM 4852 C C . SER A 1 611 ? -34.079 -1.270 8.120 1.00 95.38 611 SER A C 1
ATOM 4854 O O . SER A 1 611 ? -34.925 -1.865 8.795 1.00 95.38 611 SER A O 1
ATOM 4856 N N . PHE A 1 612 ? -34.341 -0.771 6.913 1.00 95.38 612 PHE A N 1
ATOM 4857 C CA . PHE A 1 612 ? -35.615 -0.984 6.227 1.00 95.38 612 PHE A CA 1
ATOM 4858 C C . PHE A 1 612 ? -36.028 -2.471 6.224 1.00 95.38 612 PHE A C 1
ATOM 4860 O O . PHE A 1 612 ? -37.168 -2.815 6.534 1.00 95.38 612 PHE A O 1
ATOM 4867 N N . TRP A 1 613 ? -35.065 -3.368 5.991 1.00 94.44 613 TRP A N 1
ATOM 4868 C CA . TRP A 1 613 ? -35.281 -4.817 5.966 1.00 94.44 613 TRP A CA 1
ATOM 4869 C C . TRP A 1 613 ? -35.740 -5.421 7.288 1.00 94.44 613 TRP A C 1
ATOM 4871 O O . TRP A 1 613 ? -36.349 -6.486 7.272 1.00 94.44 613 TRP A O 1
ATOM 4881 N N . LEU A 1 614 ? -35.416 -4.783 8.415 1.00 94.00 614 LEU A N 1
ATOM 4882 C CA . LEU A 1 614 ? -35.707 -5.281 9.760 1.00 94.00 614 LEU A CA 1
ATOM 4883 C C . LEU A 1 614 ? -36.907 -4.568 10.395 1.00 94.00 614 LEU A C 1
ATOM 4885 O O . LEU A 1 614 ? -37.571 -5.151 11.251 1.00 94.00 614 LEU A O 1
ATOM 4889 N N . GLN A 1 615 ? -37.233 -3.343 9.970 1.00 91.19 615 GLN A N 1
ATOM 4890 C CA . GLN A 1 615 ? -38.361 -2.566 10.507 1.00 91.19 615 GLN A CA 1
ATOM 4891 C C . GLN A 1 615 ? -39.693 -3.328 10.415 1.00 91.19 615 GLN A C 1
ATOM 4893 O O . GLN A 1 615 ? -40.461 -3.340 11.375 1.00 91.19 615 GLN A O 1
ATOM 4898 N N . ASN A 1 616 ? -39.909 -4.060 9.319 1.00 80.62 616 ASN A N 1
ATOM 4899 C CA . ASN A 1 616 ? -41.146 -4.807 9.064 1.00 80.62 616 ASN A CA 1
ATOM 4900 C C . ASN A 1 616 ? -41.101 -6.275 9.532 1.00 80.62 616 ASN A C 1
ATOM 4902 O O . ASN A 1 616 ? -41.927 -7.081 9.118 1.00 80.62 616 ASN A O 1
ATOM 4906 N N . THR A 1 617 ? -40.142 -6.650 10.387 1.00 84.50 617 THR A N 1
ATOM 4907 C CA . THR A 1 617 ? -39.916 -8.057 10.789 1.00 84.50 617 THR A CA 1
ATOM 4908 C C . THR A 1 617 ? -40.415 -8.386 12.192 1.00 84.50 617 THR A C 1
ATOM 4910 O O . THR A 1 617 ? -40.149 -9.463 12.715 1.00 84.50 617 THR A O 1
ATOM 4913 N N . ARG A 1 618 ? -41.172 -7.481 12.823 1.00 84.19 618 ARG A N 1
ATOM 4914 C CA . ARG A 1 618 ? -41.643 -7.645 14.210 1.00 84.19 618 ARG A CA 1
ATOM 4915 C C . ARG A 1 618 ? -42.593 -8.822 14.428 1.00 84.19 618 ARG A C 1
ATOM 4917 O O . ARG A 1 618 ? -42.730 -9.262 15.560 1.00 84.19 618 ARG A O 1
ATOM 4924 N N . SER A 1 619 ? -43.197 -9.353 13.369 1.00 85.56 619 SER A N 1
ATOM 4925 C CA . SER A 1 619 ? -43.998 -10.581 13.401 1.00 85.56 619 SER A CA 1
ATOM 4926 C C . SER A 1 619 ? -43.177 -11.859 13.182 1.00 85.56 619 SER A C 1
ATOM 4928 O O . SER A 1 619 ? -43.753 -12.935 13.047 1.00 85.56 619 SER A O 1
ATOM 4930 N N . SER A 1 620 ? -41.851 -11.758 13.067 1.00 91.19 620 SER A N 1
ATOM 4931 C CA . SER A 1 620 ? -40.988 -12.914 12.840 1.00 91.19 620 SER A CA 1
ATOM 4932 C C . SER A 1 620 ? -40.978 -13.837 14.055 1.00 91.19 620 SER A C 1
ATOM 4934 O O . SER A 1 620 ? -40.732 -13.396 15.176 1.00 91.19 620 SER A O 1
ATOM 4936 N N . SER A 1 621 ? -41.171 -15.128 13.801 1.00 91.50 621 SER A N 1
ATOM 4937 C CA . SER A 1 621 ? -41.009 -16.222 14.768 1.00 91.50 621 SER A CA 1
ATOM 4938 C C . SER A 1 621 ? -39.593 -16.290 15.353 1.00 91.50 621 SER A C 1
ATOM 4940 O O . SER A 1 621 ? -39.417 -16.760 16.469 1.00 91.50 621 SER A O 1
ATOM 4942 N N . LEU A 1 622 ? -38.587 -15.800 14.615 1.00 94.88 622 LEU A N 1
ATOM 4943 C CA . LEU A 1 622 ? -37.185 -15.848 15.026 1.00 94.88 622 LEU A CA 1
ATOM 4944 C C . LEU A 1 622 ? -36.795 -14.740 16.017 1.00 94.88 622 LEU A C 1
ATOM 4946 O O . LEU A 1 622 ? -35.676 -14.755 16.534 1.00 94.88 622 LEU A O 1
ATOM 4950 N N . LEU A 1 623 ? -37.675 -13.767 16.277 1.00 93.12 623 LEU A N 1
ATOM 4951 C CA . LEU A 1 623 ? -37.388 -12.679 17.209 1.00 93.12 623 LEU A CA 1
ATOM 4952 C C . LEU A 1 623 ? -37.345 -13.215 18.648 1.00 93.12 623 LEU A C 1
ATOM 4954 O O . LEU A 1 623 ? -38.325 -13.757 19.151 1.00 93.12 623 LEU A O 1
ATOM 4958 N N . GLY A 1 624 ? -36.201 -13.071 19.311 1.00 93.19 624 GLY A N 1
ATOM 4959 C CA . GLY A 1 624 ? -35.926 -13.642 20.627 1.00 93.19 624 GLY A CA 1
ATOM 4960 C C . GLY A 1 624 ? -35.823 -15.170 20.627 1.00 93.19 624 GLY A C 1
ATOM 4961 O O . GLY A 1 624 ? -35.834 -15.773 21.701 1.00 93.19 624 GLY A O 1
ATOM 4962 N N . HIS A 1 625 ? -35.744 -15.808 19.452 1.00 96.50 625 HIS A N 1
ATOM 4963 C CA . HIS A 1 625 ? -35.853 -17.260 19.349 1.00 96.50 625 HIS A CA 1
ATOM 4964 C C . HIS A 1 625 ? -34.675 -17.989 19.983 1.00 96.50 625 HIS A C 1
ATOM 4966 O O . HIS A 1 625 ? -33.501 -17.755 19.684 1.00 96.50 625 HIS A O 1
ATOM 4972 N N . ARG A 1 626 ? -35.025 -18.959 20.821 1.00 97.25 626 ARG A N 1
ATOM 4973 C CA . ARG A 1 626 ? -34.115 -19.940 21.395 1.00 97.25 626 ARG A CA 1
ATOM 4974 C C . ARG A 1 626 ? -34.777 -21.292 21.249 1.00 97.25 626 ARG A C 1
ATOM 4976 O O . ARG A 1 626 ? -35.855 -21.512 21.792 1.00 97.25 626 ARG A O 1
ATOM 4983 N N . THR A 1 627 ? -34.131 -22.185 20.514 1.00 97.81 627 THR A N 1
ATOM 4984 C CA . THR A 1 627 ? -34.687 -23.516 20.227 1.00 97.81 627 THR A CA 1
ATOM 4985 C C . THR A 1 627 ? -34.853 -24.323 21.513 1.00 97.81 627 THR A C 1
ATOM 4987 O O . THR A 1 627 ? -35.833 -25.041 21.682 1.00 97.81 627 THR A O 1
ATOM 4990 N N . THR A 1 628 ? -33.928 -24.141 22.457 1.00 96.94 628 THR A N 1
ATOM 4991 C CA . THR A 1 628 ? -34.017 -24.663 23.824 1.00 96.94 628 THR A CA 1
ATOM 4992 C C . THR A 1 628 ? -33.906 -23.527 24.850 1.00 96.94 628 THR A C 1
ATOM 4994 O O . THR A 1 628 ? -33.090 -22.620 24.643 1.00 96.94 628 THR A O 1
ATOM 4997 N N . PRO A 1 629 ? -34.677 -23.558 25.961 1.00 93.56 629 PRO A N 1
ATOM 4998 C CA . PRO A 1 629 ? -34.580 -22.552 27.026 1.00 93.56 629 PRO A CA 1
ATOM 4999 C C . PRO A 1 629 ? -33.188 -22.497 27.659 1.00 93.56 629 PRO A C 1
ATOM 5001 O O . PRO A 1 629 ? -32.632 -21.414 27.847 1.00 93.56 629 PRO A O 1
ATOM 5004 N N . GLU A 1 630 ? -32.613 -23.673 27.912 1.00 95.50 630 GLU A N 1
ATOM 5005 C CA . GLU A 1 630 ? -31.239 -23.832 28.378 1.00 95.50 630 GLU A CA 1
ATOM 5006 C C . GLU A 1 630 ? -30.282 -23.992 27.201 1.00 95.50 630 GLU A C 1
ATOM 5008 O O . GLU A 1 630 ? -30.633 -24.556 26.157 1.00 95.50 630 GLU A O 1
ATOM 5013 N N . LEU A 1 631 ? -29.067 -23.474 27.371 1.00 97.19 631 LEU A N 1
ATOM 5014 C CA . LEU A 1 631 ? -28.006 -23.607 26.384 1.00 97.19 631 LEU A CA 1
ATOM 5015 C C . LEU A 1 631 ? -27.484 -25.059 26.401 1.00 97.19 631 LEU A C 1
ATOM 5017 O O . LEU A 1 631 ? -27.066 -25.522 27.464 1.00 97.19 631 LEU A O 1
ATOM 5021 N N . PRO A 1 632 ? -27.502 -25.794 25.272 1.00 96.31 632 PRO A N 1
ATOM 5022 C CA . PRO A 1 632 ? -26.921 -27.133 25.212 1.00 96.31 632 PRO A CA 1
ATOM 5023 C C . PRO A 1 632 ? -25.438 -27.105 25.586 1.00 96.31 632 PRO A C 1
ATOM 5025 O O . PRO A 1 632 ? -24.694 -26.274 25.077 1.00 96.31 632 PRO A O 1
ATOM 5028 N N . SER A 1 633 ? -24.998 -28.023 26.446 1.00 95.00 633 SER A N 1
ATOM 5029 C CA . SER A 1 633 ? -23.602 -28.077 26.900 1.00 95.00 633 SER A CA 1
ATOM 5030 C C . SER A 1 633 ? -22.648 -28.691 25.875 1.00 95.00 633 SER A C 1
ATOM 5032 O O . SER A 1 633 ? -21.446 -28.450 25.945 1.00 95.00 633 SER A O 1
ATOM 5034 N N . THR A 1 634 ? -23.159 -29.490 24.933 1.00 96.31 634 THR A N 1
ATOM 5035 C CA . THR A 1 634 ? -22.364 -30.177 23.904 1.00 96.31 634 THR A CA 1
ATOM 5036 C C . THR A 1 634 ? -23.075 -30.169 22.552 1.00 96.31 634 THR A C 1
ATOM 5038 O O . THR A 1 634 ? -24.306 -30.131 22.499 1.00 96.31 634 THR A O 1
ATOM 5041 N N . THR A 1 635 ? -22.302 -30.189 21.469 1.00 97.50 635 THR A N 1
ATOM 5042 C CA . THR A 1 635 ? -22.775 -30.254 20.078 1.00 97.50 635 THR A CA 1
ATOM 5043 C C . THR A 1 635 ? -21.670 -30.826 19.182 1.00 97.50 635 THR A C 1
ATOM 5045 O O . THR A 1 635 ? -20.497 -30.763 19.545 1.00 97.50 635 THR A O 1
ATOM 5048 N N . ASP A 1 636 ? -21.995 -31.322 17.990 1.00 96.62 636 ASP A N 1
ATOM 5049 C CA . ASP A 1 636 ? -20.962 -31.722 17.024 1.00 96.62 636 ASP A CA 1
ATOM 5050 C C . ASP A 1 636 ? -20.373 -30.482 16.337 1.00 96.62 636 ASP A C 1
ATOM 5052 O O . ASP A 1 636 ? -19.158 -30.281 16.346 1.00 96.62 636 ASP A O 1
ATOM 5056 N N . VAL A 1 637 ? -21.235 -29.599 15.813 1.00 97.81 637 VAL A N 1
ATOM 5057 C CA . VAL A 1 637 ? -20.824 -28.374 15.105 1.00 97.81 637 VAL A CA 1
ATOM 5058 C C . VAL A 1 637 ? -21.428 -27.128 15.754 1.00 97.81 637 VAL A C 1
ATOM 5060 O O . VAL A 1 637 ? -22.640 -27.050 15.962 1.00 97.81 637 VAL A O 1
ATOM 5063 N N . ALA A 1 638 ? -20.595 -26.123 16.031 1.00 98.38 638 ALA A N 1
ATOM 5064 C CA . ALA A 1 638 ? -21.036 -24.796 16.457 1.00 98.38 638 ALA A CA 1
ATOM 5065 C C . ALA A 1 638 ? -20.783 -23.735 15.378 1.00 98.38 638 ALA A C 1
ATOM 5067 O O . ALA A 1 638 ? -19.644 -23.465 15.006 1.00 98.38 638 ALA A O 1
ATOM 5068 N N . ILE A 1 639 ? -21.846 -23.082 14.911 1.00 98.56 639 ILE A N 1
ATOM 5069 C CA . ILE A 1 639 ? -21.793 -21.974 13.950 1.00 98.56 639 ILE A CA 1
ATOM 5070 C C . ILE A 1 639 ? -21.930 -20.655 14.715 1.00 98.56 639 ILE A C 1
ATOM 5072 O O . ILE A 1 639 ? -22.904 -20.444 15.440 1.00 98.56 639 ILE A O 1
ATOM 5076 N N . ILE A 1 640 ? -20.974 -19.743 14.547 1.00 98.44 640 ILE A N 1
ATOM 5077 C CA . ILE A 1 640 ? -20.991 -18.425 15.192 1.00 98.44 640 ILE A CA 1
ATOM 5078 C C . ILE A 1 640 ? -21.403 -17.368 14.167 1.00 98.44 640 ILE A C 1
ATOM 5080 O O . ILE A 1 640 ? -20.644 -17.063 13.247 1.00 98.44 640 ILE A O 1
ATOM 5084 N N . GLY A 1 641 ? -22.580 -16.774 14.371 1.00 97.94 641 GLY A N 1
ATOM 5085 C CA . GLY A 1 641 ? -23.189 -15.778 13.488 1.00 97.94 641 GLY A CA 1
ATOM 5086 C C . GLY A 1 641 ? -24.294 -16.362 12.604 1.00 97.94 641 GLY A C 1
ATOM 5087 O O . GLY A 1 641 ? -24.106 -17.370 11.934 1.00 97.94 641 GLY A O 1
ATOM 5088 N N . SER A 1 642 ? -25.447 -15.690 12.573 1.00 96.75 642 SER A N 1
ATOM 5089 C CA . SER A 1 642 ? -26.660 -16.121 11.849 1.00 96.75 642 SER A CA 1
ATOM 5090 C C . SER A 1 642 ? -26.928 -15.339 10.557 1.00 96.75 642 SER A C 1
ATOM 5092 O O . SER A 1 642 ? -28.044 -15.324 10.038 1.00 96.75 642 SER A O 1
ATOM 5094 N N . GLY A 1 643 ? -25.920 -14.624 10.047 1.00 95.12 643 GLY A N 1
ATOM 5095 C CA . GLY A 1 643 ? -25.996 -13.987 8.731 1.00 95.12 643 GLY A CA 1
ATOM 5096 C C . GLY A 1 643 ? -26.090 -15.019 7.602 1.00 95.12 643 GLY A C 1
ATOM 5097 O O . GLY A 1 643 ? -26.098 -16.224 7.841 1.00 95.12 643 GLY A O 1
ATOM 5098 N N . ILE A 1 644 ? -26.098 -14.549 6.352 1.00 94.00 644 ILE A N 1
ATOM 5099 C CA . ILE A 1 644 ? -26.219 -15.438 5.183 1.00 94.00 644 ILE A CA 1
ATOM 5100 C C . ILE A 1 644 ? -25.132 -16.524 5.142 1.00 94.00 644 ILE A C 1
ATOM 5102 O O . ILE A 1 644 ? -25.451 -17.652 4.793 1.00 94.00 644 ILE A O 1
ATOM 5106 N N . SER A 1 645 ? -23.902 -16.242 5.598 1.00 93.94 645 SER A N 1
ATOM 5107 C CA . SER A 1 645 ? -22.846 -17.260 5.731 1.00 93.94 645 SER A CA 1
ATOM 5108 C C . SER A 1 645 ? -23.232 -18.374 6.702 1.00 93.94 645 SER A C 1
ATOM 5110 O O . SER A 1 645 ? -23.179 -19.541 6.339 1.00 93.94 645 SER A O 1
ATOM 5112 N N . GLY A 1 646 ? -23.665 -18.036 7.919 1.00 95.75 646 GLY A N 1
ATOM 5113 C CA . GLY A 1 646 ? -24.037 -19.039 8.918 1.00 95.75 646 GLY A CA 1
ATOM 5114 C C . GLY A 1 646 ? -25.291 -19.823 8.535 1.00 95.75 646 GLY A C 1
ATOM 5115 O O . GLY A 1 646 ? -25.348 -21.029 8.746 1.00 95.75 646 GLY A O 1
ATOM 5116 N N . ALA A 1 647 ? -26.277 -19.158 7.927 1.00 96.00 647 ALA A N 1
ATOM 5117 C CA . ALA A 1 647 ? -27.489 -19.809 7.439 1.00 96.00 647 ALA A CA 1
ATOM 5118 C C . ALA A 1 647 ? -27.218 -20.742 6.251 1.00 96.00 647 ALA A C 1
ATOM 5120 O O . ALA A 1 647 ? -27.764 -21.840 6.222 1.00 96.00 647 ALA A O 1
ATOM 5121 N N . ALA A 1 648 ? -26.355 -20.341 5.312 1.00 94.38 648 ALA A N 1
ATOM 5122 C CA . ALA A 1 648 ? -25.922 -21.203 4.215 1.00 94.38 648 ALA A CA 1
ATOM 5123 C C . ALA A 1 648 ? -25.155 -22.421 4.743 1.00 94.38 648 ALA A C 1
ATOM 5125 O O . ALA A 1 648 ? -25.476 -23.538 4.358 1.00 94.38 648 ALA A O 1
ATOM 5126 N N . VAL A 1 649 ? -24.212 -22.221 5.677 1.00 94.94 649 VAL A N 1
ATOM 5127 C CA . VAL A 1 649 ? -23.476 -23.322 6.324 1.00 94.94 649 VAL A CA 1
ATOM 5128 C C . VAL A 1 649 ? -24.453 -24.287 6.987 1.00 94.94 649 VAL A C 1
ATOM 5130 O O . VAL A 1 649 ? -24.392 -25.481 6.731 1.00 94.94 649 VAL A O 1
ATOM 5133 N N . ALA A 1 650 ? -25.393 -23.787 7.793 1.00 96.12 650 ALA A N 1
ATOM 5134 C CA . ALA A 1 650 ? -26.382 -24.643 8.440 1.00 96.12 650 ALA A CA 1
ATOM 5135 C C . ALA A 1 650 ? -27.232 -25.415 7.422 1.00 96.12 650 ALA A C 1
ATOM 5137 O O . ALA A 1 650 ? -27.414 -26.615 7.586 1.00 96.12 650 ALA A O 1
ATOM 5138 N N . TYR A 1 651 ? -27.718 -24.750 6.370 1.00 95.81 651 TYR A N 1
ATOM 5139 C CA . TYR A 1 651 ? -28.545 -25.377 5.340 1.00 95.81 651 TYR A CA 1
ATOM 5140 C C . TYR A 1 651 ? -27.795 -26.482 4.592 1.00 95.81 651 TYR A C 1
ATOM 5142 O O . TYR A 1 651 ? -28.290 -27.606 4.533 1.00 95.81 651 TYR A O 1
ATOM 5150 N N . PHE A 1 652 ? -26.604 -26.203 4.059 1.00 94.00 652 PHE A N 1
ATOM 5151 C CA . PHE A 1 652 ? -25.849 -27.201 3.298 1.00 94.00 652 PHE A CA 1
ATOM 5152 C C . PHE A 1 652 ? -25.376 -28.358 4.187 1.00 94.00 652 PHE A C 1
ATOM 5154 O O . PHE A 1 652 ? -25.597 -29.510 3.822 1.00 94.00 652 PHE A O 1
ATOM 5161 N N . LEU A 1 653 ? -24.891 -28.088 5.407 1.00 92.75 653 LEU A N 1
ATOM 5162 C CA . LEU A 1 653 ? -24.500 -29.149 6.347 1.00 92.75 653 LEU A CA 1
ATOM 5163 C C . LEU A 1 653 ? -25.668 -30.054 6.749 1.00 92.75 653 LEU A C 1
ATOM 5165 O O . LEU A 1 653 ? -25.516 -31.269 6.834 1.00 92.75 653 LEU A O 1
ATOM 5169 N N . LEU A 1 654 ? -26.837 -29.476 7.029 1.00 95.38 654 LEU A N 1
ATOM 5170 C CA . LEU A 1 654 ? -27.987 -30.229 7.533 1.00 95.38 654 LEU A CA 1
ATOM 5171 C C . LEU A 1 654 ? -28.791 -30.931 6.432 1.00 95.38 654 LEU A C 1
ATOM 5173 O O . LEU A 1 654 ? -29.531 -31.870 6.725 1.00 95.38 654 LEU A O 1
ATOM 5177 N N . THR A 1 655 ? -28.657 -30.487 5.181 1.00 93.19 655 THR A N 1
ATOM 5178 C CA . THR A 1 655 ? -29.293 -31.123 4.015 1.00 93.19 655 THR A CA 1
ATOM 5179 C C . THR A 1 655 ? -28.358 -32.063 3.255 1.00 93.19 655 THR A C 1
ATOM 5181 O O . THR A 1 655 ? -28.811 -32.758 2.341 1.00 93.19 655 THR A O 1
ATOM 5184 N N . ALA A 1 656 ? -27.080 -32.124 3.640 1.00 90.94 656 ALA A N 1
ATOM 5185 C CA . ALA A 1 656 ? -26.119 -33.078 3.108 1.00 90.94 656 ALA A CA 1
ATOM 5186 C C . ALA A 1 656 ? -26.559 -34.535 3.371 1.00 90.94 656 ALA A C 1
ATOM 5188 O O . ALA A 1 656 ? -27.311 -34.803 4.310 1.00 90.94 656 ALA A O 1
ATOM 5189 N N . PRO A 1 657 ? -26.067 -35.516 2.588 1.00 89.88 657 PRO A N 1
ATOM 5190 C CA . PRO A 1 657 ? -26.418 -36.926 2.778 1.00 89.88 657 PRO A CA 1
ATOM 5191 C C . PRO A 1 657 ? -26.071 -37.494 4.163 1.00 89.88 657 PRO A C 1
ATOM 5193 O O . PRO A 1 657 ? -26.745 -38.409 4.629 1.00 89.88 657 PRO A O 1
ATOM 5196 N N . ASN A 1 658 ? -25.027 -36.963 4.810 1.00 89.31 658 ASN A N 1
ATOM 5197 C CA . ASN A 1 658 ? -24.540 -37.402 6.119 1.00 89.31 658 ASN A CA 1
ATOM 5198 C C . ASN A 1 658 ? -24.434 -36.199 7.073 1.00 89.31 658 ASN A C 1
ATOM 5200 O O . ASN A 1 658 ? -23.324 -35.746 7.346 1.00 89.31 658 ASN A O 1
ATOM 5204 N N . PRO A 1 659 ? -25.560 -35.653 7.562 1.00 93.19 659 PRO A N 1
ATOM 5205 C CA . PRO A 1 659 ? -25.521 -34.472 8.407 1.00 93.19 659 PRO A CA 1
ATOM 5206 C C . PRO A 1 659 ? -24.951 -34.807 9.801 1.00 93.19 659 PRO A C 1
ATOM 5208 O O . PRO A 1 659 ? -25.139 -35.928 10.296 1.00 93.19 659 PRO A O 1
ATOM 5211 N N . PRO A 1 660 ? -24.291 -33.850 10.480 1.00 93.56 660 PRO A N 1
ATOM 5212 C CA . PRO A 1 660 ? -23.898 -33.997 11.883 1.00 93.56 660 PRO A CA 1
ATOM 5213 C C . PRO A 1 660 ? -25.124 -34.242 12.781 1.00 93.56 660 PRO A C 1
ATOM 5215 O O . PRO A 1 660 ? -26.232 -33.799 12.477 1.00 93.56 660 PRO A O 1
ATOM 5218 N N . LYS A 1 661 ? -24.945 -34.924 13.921 1.00 94.62 661 LYS A N 1
ATOM 5219 C CA . LYS A 1 661 ? -26.069 -35.277 14.813 1.00 94.62 661 LYS A CA 1
ATOM 5220 C C . LYS A 1 661 ? -26.620 -34.062 15.552 1.00 94.62 661 LYS A C 1
ATOM 5222 O O . LYS A 1 661 ? -27.779 -34.072 15.960 1.00 94.62 661 LYS A O 1
ATOM 5227 N N . SER A 1 662 ? -25.788 -33.048 15.782 1.00 97.31 662 SER A N 1
ATOM 5228 C CA . SER A 1 662 ? -26.172 -31.828 16.488 1.00 97.31 662 SER A CA 1
ATOM 5229 C C . SER A 1 662 ? -25.427 -30.597 15.972 1.00 97.31 662 SER A C 1
ATOM 5231 O O . SER A 1 662 ? -24.194 -30.557 15.934 1.00 97.31 662 SER A O 1
ATOM 5233 N N . VAL A 1 663 ? -26.196 -29.568 15.610 1.00 98.44 663 VAL A N 1
ATOM 5234 C CA . VAL A 1 663 ? -25.679 -28.266 15.174 1.00 98.44 663 VAL A CA 1
ATOM 5235 C C . VAL A 1 663 ? -26.307 -27.170 16.017 1.00 98.44 663 VAL A C 1
ATOM 5237 O O . VAL A 1 663 ? -27.534 -27.062 16.095 1.00 98.44 663 VAL A O 1
ATOM 5240 N N . ILE A 1 664 ? -25.470 -26.326 16.613 1.00 98.62 664 ILE A N 1
ATOM 5241 C CA . ILE A 1 664 ? -25.904 -25.112 17.304 1.00 98.62 664 ILE A CA 1
ATOM 5242 C C . ILE A 1 664 ? -25.467 -23.877 16.519 1.00 98.62 664 ILE A C 1
ATOM 5244 O O . ILE A 1 664 ? -24.343 -23.803 16.025 1.00 98.62 664 ILE A O 1
ATOM 5248 N N . MET A 1 665 ? -26.346 -22.884 16.422 1.00 98.69 665 MET A N 1
ATOM 5249 C CA . MET A 1 665 ? -26.033 -21.571 15.863 1.00 98.69 665 MET A CA 1
ATOM 5250 C C . MET A 1 665 ? -26.169 -20.508 16.948 1.00 98.69 665 MET A C 1
ATOM 5252 O O . MET A 1 665 ? -27.247 -20.316 17.512 1.00 98.69 665 MET A O 1
ATOM 5256 N N . LEU A 1 666 ? -25.071 -19.807 17.224 1.00 98.69 666 LEU A N 1
ATOM 5257 C CA . LEU A 1 666 ? -24.978 -18.788 18.265 1.00 98.69 666 LEU A CA 1
ATOM 5258 C C . LEU A 1 666 ? -24.949 -17.397 17.625 1.00 98.69 666 LEU A C 1
ATOM 5260 O O . LEU A 1 666 ? -24.035 -17.071 16.864 1.00 98.69 666 LEU A O 1
ATOM 5264 N N . GLU A 1 667 ? -25.944 -16.567 17.937 1.00 97.94 667 GLU A N 1
ATOM 5265 C CA . GLU A 1 667 ? -26.058 -15.197 17.431 1.00 97.94 667 GLU A CA 1
ATOM 5266 C C . GLU A 1 667 ? -25.976 -14.187 18.580 1.00 97.94 667 GLU A C 1
ATOM 5268 O O . GLU A 1 667 ? -26.652 -14.317 19.601 1.00 97.94 667 GLU A O 1
ATOM 5273 N N . ALA A 1 668 ? -25.148 -13.156 18.404 1.00 97.00 668 ALA A N 1
ATOM 5274 C CA . ALA A 1 668 ? -24.909 -12.133 19.414 1.00 97.00 668 ALA A CA 1
ATOM 5275 C C . ALA A 1 668 ? -26.130 -11.227 19.644 1.00 97.00 668 ALA A C 1
ATOM 5277 O O . ALA A 1 668 ? -26.324 -10.753 20.763 1.00 97.00 668 ALA A O 1
ATOM 5278 N N . ARG A 1 669 ? -26.933 -10.989 18.599 1.00 95.06 669 ARG A N 1
ATOM 5279 C CA . ARG A 1 669 ? -28.171 -10.191 18.627 1.00 95.06 669 ARG A CA 1
ATOM 5280 C C . ARG A 1 669 ? -29.381 -11.070 18.271 1.00 95.06 669 ARG A C 1
ATOM 5282 O O . ARG A 1 669 ? -29.450 -12.224 18.671 1.00 95.06 669 ARG A O 1
ATOM 5289 N N . GLU A 1 670 ? -30.323 -10.538 17.500 1.00 95.56 670 GLU A N 1
ATOM 5290 C CA . GLU A 1 670 ? -31.379 -11.303 16.837 1.00 95.56 670 GLU A CA 1
ATOM 5291 C C . GLU A 1 670 ? -30.879 -11.957 15.545 1.00 95.56 670 GLU A C 1
ATOM 5293 O O . GLU A 1 670 ? -29.902 -11.500 14.939 1.00 95.56 670 GLU A O 1
ATOM 5298 N N . ALA A 1 671 ? -31.587 -12.992 15.087 1.00 95.56 671 ALA A N 1
ATOM 5299 C CA . ALA A 1 671 ? -31.254 -13.692 13.850 1.00 95.56 671 ALA A CA 1
ATOM 5300 C C . ALA A 1 671 ? -31.112 -12.710 12.670 1.00 95.56 671 ALA A C 1
ATOM 5302 O O . ALA A 1 671 ? -31.976 -11.862 12.442 1.00 95.56 671 ALA A O 1
ATOM 5303 N N . CYS A 1 672 ? -30.021 -12.820 11.907 1.00 94.75 672 CYS A N 1
ATOM 5304 C CA . CYS A 1 672 ? -29.731 -12.003 10.723 1.00 94.75 672 CYS A CA 1
ATOM 5305 C C . CYS A 1 672 ? -29.609 -10.471 10.974 1.00 94.75 672 CYS A C 1
ATOM 5307 O O . CYS A 1 672 ? -29.636 -9.682 10.026 1.00 94.75 672 CYS A O 1
ATOM 5309 N N . HIS A 1 673 ? -29.409 -10.002 12.215 1.00 93.25 673 HIS A N 1
ATOM 5310 C CA . HIS A 1 673 ? -29.261 -8.561 12.521 1.00 93.25 673 HIS A CA 1
ATOM 5311 C C . HIS A 1 673 ? -27.873 -7.953 12.223 1.00 93.25 673 HIS A C 1
ATOM 5313 O O . HIS A 1 673 ? -27.664 -6.755 12.446 1.00 93.25 673 HIS A O 1
ATOM 5319 N N . GLY A 1 674 ? -26.916 -8.756 11.748 1.00 93.38 674 GLY A N 1
ATOM 5320 C CA . GLY A 1 674 ? -25.584 -8.306 11.327 1.00 93.38 674 GLY A CA 1
ATOM 5321 C C . GLY A 1 674 ? -25.566 -7.674 9.927 1.00 93.38 674 GLY A C 1
ATOM 5322 O O . GLY A 1 674 ? -26.546 -7.084 9.479 1.00 93.38 674 GLY A O 1
ATOM 5323 N N . ALA A 1 675 ? -24.450 -7.823 9.206 1.00 93.75 675 ALA A N 1
ATOM 5324 C CA . ALA A 1 675 ? -24.252 -7.235 7.873 1.00 93.75 675 ALA A CA 1
ATOM 5325 C C . ALA A 1 675 ? -25.371 -7.588 6.870 1.00 93.75 675 ALA A C 1
ATOM 5327 O O . ALA A 1 675 ? -25.837 -6.723 6.132 1.00 93.75 675 ALA A O 1
ATOM 5328 N N . THR A 1 676 ? -25.837 -8.842 6.868 1.00 93.81 676 THR A N 1
ATOM 5329 C CA . THR A 1 676 ? -26.850 -9.335 5.921 1.00 93.81 676 THR A CA 1
ATOM 5330 C C . THR A 1 676 ? -28.176 -8.588 6.027 1.00 93.81 676 THR A C 1
ATOM 5332 O O . THR A 1 676 ? -28.680 -8.110 5.017 1.00 93.81 676 THR A O 1
ATOM 5335 N N . GLY A 1 677 ? -28.722 -8.402 7.233 1.00 94.12 677 GLY A N 1
ATOM 5336 C CA . GLY A 1 677 ? -29.972 -7.660 7.431 1.00 94.12 677 GLY A CA 1
ATOM 5337 C C . GLY A 1 677 ? -29.858 -6.158 7.152 1.00 94.12 677 GLY A C 1
ATOM 5338 O O . GLY A 1 677 ? -30.820 -5.427 7.368 1.00 94.12 677 GLY A O 1
ATOM 5339 N N . ARG A 1 678 ? -28.689 -5.667 6.723 1.00 94.12 678 ARG A N 1
ATOM 5340 C CA . ARG A 1 678 ? -28.357 -4.241 6.593 1.00 94.12 678 ARG A CA 1
ATOM 5341 C C . ARG A 1 678 ? -27.756 -3.883 5.229 1.00 94.12 678 ARG A C 1
ATOM 5343 O O . ARG A 1 678 ? -27.452 -2.714 5.022 1.00 94.12 678 ARG A O 1
ATOM 5350 N N . ASN A 1 679 ? -27.584 -4.845 4.319 1.00 92.50 679 ASN A N 1
ATOM 5351 C CA . ASN A 1 679 ? -27.062 -4.595 2.968 1.00 92.50 679 ASN A CA 1
ATOM 5352 C C . ASN A 1 679 ? -28.121 -3.919 2.063 1.00 92.50 679 ASN A C 1
ATOM 5354 O O . ASN A 1 679 ? -29.209 -3.597 2.531 1.00 92.50 679 ASN A O 1
ATOM 5358 N N . GLY A 1 680 ? -27.833 -3.694 0.777 1.00 93.50 680 GLY A N 1
ATOM 5359 C CA . GLY A 1 680 ? -28.800 -3.095 -0.161 1.00 93.50 680 GLY A CA 1
ATOM 5360 C C . GLY A 1 680 ? -29.633 -4.077 -0.992 1.00 93.50 680 GLY A C 1
ATOM 5361 O O . GLY A 1 680 ? -30.235 -3.652 -1.969 1.00 93.50 680 GLY A O 1
ATOM 5362 N N . GLY A 1 681 ? -29.654 -5.375 -0.665 1.00 93.44 681 GLY A N 1
ATOM 5363 C CA . GLY A 1 681 ? -30.455 -6.382 -1.382 1.00 93.44 681 GLY A CA 1
ATOM 5364 C C . GLY A 1 681 ? -29.937 -6.786 -2.771 1.00 93.44 681 GLY A C 1
ATOM 5365 O O . GLY A 1 681 ? -30.607 -7.549 -3.462 1.00 93.44 681 GLY A O 1
ATOM 5366 N N . HIS A 1 682 ? -28.757 -6.305 -3.184 1.00 91.50 682 HIS A N 1
ATOM 5367 C CA . HIS A 1 682 ? -28.083 -6.721 -4.423 1.00 91.50 682 HIS A CA 1
ATOM 5368 C C . HIS A 1 682 ? -27.546 -8.149 -4.316 1.00 91.50 682 HIS A C 1
ATOM 5370 O O . HIS A 1 682 ? -26.874 -8.496 -3.339 1.00 91.50 682 HIS A O 1
ATOM 5376 N N . CYS A 1 683 ? -27.765 -8.933 -5.367 1.00 92.06 683 CYS A N 1
ATOM 5377 C CA . CYS A 1 683 ? -27.061 -10.175 -5.655 1.00 92.06 683 CYS A CA 1
ATOM 5378 C C . CYS A 1 683 ? -26.548 -10.073 -7.101 1.00 92.06 683 CYS A C 1
ATOM 5380 O O . CYS A 1 683 ? -27.204 -10.484 -8.058 1.00 92.06 683 CYS A O 1
ATOM 5382 N N . ARG A 1 684 ? -25.402 -9.398 -7.235 1.00 91.50 684 ARG A N 1
ATOM 5383 C CA . ARG A 1 684 ? -24.834 -8.893 -8.485 1.00 91.50 684 ARG A CA 1
ATOM 5384 C C . ARG A 1 684 ? -23.366 -9.329 -8.641 1.00 91.50 684 ARG A C 1
ATOM 5386 O O . ARG A 1 684 ? -22.548 -8.805 -7.886 1.00 91.50 684 ARG A O 1
ATOM 5393 N N . PRO A 1 685 ? -23.032 -10.231 -9.578 1.00 91.94 685 PRO A N 1
ATOM 5394 C CA . PRO A 1 685 ? -21.662 -10.689 -9.799 1.00 91.94 685 PRO A CA 1
ATOM 5395 C C . PRO A 1 685 ? -20.807 -9.613 -10.477 1.00 91.94 685 PRO A C 1
ATOM 5397 O O . PRO A 1 685 ? -21.308 -8.827 -11.285 1.00 91.94 685 PRO A O 1
ATOM 5400 N N . ASP A 1 686 ? -19.511 -9.586 -10.189 1.00 91.31 686 ASP A N 1
ATOM 5401 C CA . ASP A 1 686 ? -18.527 -8.927 -11.044 1.00 91.31 686 ASP A CA 1
ATOM 5402 C C . ASP A 1 686 ? -18.252 -9.807 -12.271 1.00 91.31 686 ASP A C 1
ATOM 5404 O O . ASP A 1 686 ? -17.819 -10.949 -12.152 1.00 91.31 686 ASP A O 1
ATOM 5408 N N . CYS A 1 687 ? -18.540 -9.279 -13.461 1.00 91.00 687 CYS A N 1
ATOM 5409 C CA . CYS A 1 687 ? -18.430 -10.028 -14.715 1.00 91.00 687 CYS A CA 1
ATOM 5410 C C . CYS A 1 687 ? -17.207 -9.638 -15.558 1.00 91.00 687 CYS A C 1
ATOM 5412 O O . CYS A 1 687 ? -16.949 -10.282 -16.569 1.00 91.00 687 CYS A O 1
ATOM 5414 N N . TYR A 1 688 ? -16.486 -8.569 -15.198 1.00 93.75 688 TYR A N 1
ATOM 5415 C CA . TYR A 1 688 ? -15.318 -8.097 -15.961 1.00 93.75 688 TYR A CA 1
ATOM 5416 C C . TYR A 1 688 ? -14.504 -7.025 -15.224 1.00 93.75 688 TYR A C 1
ATOM 5418 O O . TYR A 1 688 ? -13.296 -6.912 -15.418 1.00 93.75 688 TYR A O 1
ATOM 5426 N N . ARG A 1 689 ? -15.152 -6.190 -14.405 1.00 92.56 689 ARG A N 1
ATOM 5427 C CA . ARG A 1 689 ? -14.607 -4.922 -13.909 1.00 92.56 689 ARG A CA 1
ATOM 5428 C C . ARG A 1 689 ? -13.457 -5.142 -12.924 1.00 92.56 689 ARG A C 1
ATOM 5430 O O . ARG A 1 689 ? -12.505 -4.368 -12.911 1.00 92.56 689 ARG A O 1
ATOM 5437 N N . GLY A 1 690 ? -13.554 -6.159 -12.075 1.00 90.88 690 GLY A N 1
ATOM 5438 C CA . GLY A 1 690 ? -12.529 -6.533 -11.101 1.00 90.88 690 GLY A CA 1
ATOM 5439 C C . GLY A 1 690 ? -11.354 -7.304 -11.703 1.00 90.88 690 GLY A C 1
ATOM 5440 O O . GLY A 1 690 ? -10.341 -7.482 -11.025 1.00 90.88 690 GLY A O 1
ATOM 5441 N N . TYR A 1 691 ? -11.453 -7.725 -12.971 1.00 94.00 691 TYR A N 1
ATOM 5442 C CA . TYR A 1 691 ? -10.530 -8.670 -13.596 1.00 94.00 691 TYR A CA 1
ATOM 5443 C C . TYR A 1 691 ? -9.059 -8.268 -13.463 1.00 94.00 691 TYR A C 1
ATOM 5445 O O . TYR A 1 691 ? -8.266 -9.057 -12.954 1.00 94.00 691 TYR A O 1
ATOM 5453 N N . LYS A 1 692 ? -8.680 -7.039 -13.847 1.00 92.56 692 LYS A N 1
ATOM 5454 C CA . LYS A 1 692 ? -7.271 -6.606 -13.776 1.00 92.56 692 LYS A CA 1
ATOM 5455 C C . LYS A 1 692 ? -6.762 -6.559 -12.339 1.00 92.56 692 LYS A C 1
ATOM 5457 O O . LYS A 1 692 ? -5.604 -6.885 -12.089 1.00 92.56 692 LYS A O 1
ATOM 5462 N N . GLY A 1 693 ? -7.630 -6.196 -11.393 1.00 88.94 693 GLY A N 1
ATOM 5463 C CA . GLY A 1 693 ? -7.323 -6.222 -9.964 1.00 88.94 693 GLY A CA 1
ATOM 5464 C C . GLY A 1 693 ? -7.040 -7.641 -9.476 1.00 88.94 693 GLY A C 1
ATOM 5465 O O . GLY A 1 693 ? -5.989 -7.884 -8.886 1.00 88.94 693 GLY A O 1
ATOM 5466 N N . TYR A 1 694 ? -7.925 -8.592 -9.777 1.00 91.88 694 TYR A N 1
ATOM 5467 C CA . TYR A 1 694 ? -7.729 -9.996 -9.410 1.00 91.88 694 TYR A CA 1
ATOM 5468 C C . TYR A 1 694 ? -6.528 -10.622 -10.126 1.00 91.88 694 TYR A C 1
ATOM 5470 O O . TYR A 1 694 ? -5.739 -11.312 -9.487 1.00 91.88 694 TYR A O 1
ATOM 5478 N N . LYS A 1 695 ? -6.320 -10.325 -11.415 1.00 93.06 695 LYS A N 1
ATOM 5479 C CA . LYS A 1 695 ? -5.171 -10.799 -12.202 1.00 93.06 695 LYS A CA 1
ATOM 5480 C C . LYS A 1 695 ? -3.850 -10.307 -11.616 1.00 93.06 695 LYS A C 1
ATOM 5482 O O . LYS A 1 695 ? -2.896 -11.077 -11.545 1.00 93.06 695 LYS A O 1
ATOM 5487 N N . ALA A 1 696 ? -3.795 -9.053 -11.167 1.00 89.00 696 ALA A N 1
ATOM 5488 C CA . ALA A 1 696 ? -2.605 -8.493 -10.535 1.00 89.00 696 ALA A CA 1
ATOM 5489 C C . ALA A 1 696 ? -2.254 -9.183 -9.204 1.00 89.00 696 ALA A C 1
ATOM 5491 O O . ALA A 1 696 ? -1.073 -9.316 -8.902 1.00 89.00 696 ALA A O 1
ATOM 5492 N N . HIS A 1 697 ? -3.250 -9.633 -8.431 1.00 83.31 697 HIS A N 1
ATOM 5493 C CA . HIS A 1 697 ? -3.026 -10.286 -7.133 1.00 83.31 697 HIS A CA 1
ATOM 5494 C C . HIS A 1 697 ? -2.822 -11.804 -7.236 1.00 83.31 697 HIS A C 1
ATOM 5496 O O . HIS A 1 697 ? -2.016 -12.360 -6.496 1.00 83.31 697 HIS A O 1
ATOM 5502 N N . PHE A 1 698 ? -3.555 -12.480 -8.126 1.00 88.88 698 PHE A N 1
ATOM 5503 C CA . PHE A 1 698 ? -3.676 -13.945 -8.137 1.00 88.88 698 PHE A CA 1
ATOM 5504 C C . PHE A 1 698 ? -3.295 -14.603 -9.470 1.00 88.88 698 PHE A C 1
ATOM 5506 O O . PHE A 1 698 ? -3.361 -15.826 -9.596 1.00 88.88 698 PHE A O 1
ATOM 5513 N N . GLY A 1 699 ? -2.911 -13.812 -10.472 1.00 93.12 699 GLY A N 1
ATOM 5514 C CA . GLY A 1 699 ? -2.683 -14.291 -11.830 1.00 93.12 699 GLY A CA 1
ATOM 5515 C C . GLY A 1 699 ? -3.981 -14.514 -12.613 1.00 93.12 699 GLY A C 1
ATOM 5516 O O . GLY A 1 699 ? -5.092 -14.484 -12.077 1.00 93.12 699 GLY A O 1
ATOM 5517 N N . LYS A 1 700 ? -3.828 -14.724 -13.924 1.00 93.94 700 LYS A N 1
ATOM 5518 C CA . LYS A 1 700 ? -4.934 -14.826 -14.889 1.00 93.94 700 LYS A CA 1
ATOM 5519 C C . LYS A 1 700 ? -5.947 -15.911 -14.520 1.00 93.94 700 LYS A C 1
ATOM 5521 O O . LYS A 1 700 ? -7.139 -15.637 -14.409 1.00 93.94 700 LYS A O 1
ATOM 5526 N N . ASP A 1 701 ? -5.478 -17.137 -14.310 1.00 92.69 701 ASP A N 1
ATOM 5527 C CA . ASP A 1 701 ? -6.365 -18.296 -14.169 1.00 92.69 701 ASP A CA 1
ATOM 5528 C C . ASP A 1 701 ? -7.221 -18.223 -12.898 1.00 92.69 701 ASP A C 1
ATOM 5530 O O . ASP A 1 701 ? -8.380 -18.640 -12.900 1.00 92.69 701 ASP A O 1
ATOM 5534 N N . GLN A 1 702 ? -6.679 -17.667 -11.811 1.00 91.25 702 GLN A N 1
ATOM 5535 C CA . GLN A 1 702 ? -7.442 -17.460 -10.580 1.00 91.25 702 GLN A CA 1
ATOM 5536 C C . GLN A 1 702 ? -8.418 -16.292 -10.707 1.00 91.25 702 GLN A C 1
ATOM 5538 O O . GLN A 1 702 ? -9.544 -16.401 -10.233 1.00 91.25 702 GLN A O 1
ATOM 5543 N N . ALA A 1 703 ? -8.042 -15.215 -11.403 1.00 92.31 703 ALA A N 1
ATOM 5544 C CA . ALA A 1 703 ? -8.953 -14.108 -11.681 1.00 92.31 703 ALA A CA 1
ATOM 5545 C C . ALA A 1 703 ? -10.205 -14.571 -12.443 1.00 92.31 703 ALA A C 1
ATOM 5547 O O . ALA A 1 703 ? -11.316 -14.200 -12.072 1.00 92.31 703 ALA A O 1
ATOM 5548 N N . MET A 1 704 ? -10.039 -15.446 -13.442 1.00 92.69 704 MET A N 1
ATOM 5549 C CA . MET A 1 704 ? -11.163 -16.052 -14.168 1.00 92.69 704 MET A CA 1
ATOM 5550 C C . MET A 1 704 ? -12.071 -16.871 -13.241 1.00 92.69 704 MET A C 1
ATOM 5552 O O . MET A 1 704 ? -13.292 -16.733 -13.287 1.00 92.69 704 MET A O 1
ATOM 5556 N N . LYS A 1 705 ? -11.483 -17.691 -12.358 1.00 91.44 705 LYS A N 1
ATOM 5557 C CA . LYS A 1 705 ? -12.239 -18.502 -11.388 1.00 91.44 705 LYS A CA 1
ATOM 5558 C C . LYS A 1 705 ? -13.002 -17.649 -10.381 1.00 91.44 705 LYS A C 1
ATOM 5560 O O . LYS A 1 705 ? -14.114 -18.015 -10.025 1.00 91.44 705 LYS A O 1
ATOM 5565 N N . ILE A 1 706 ? -12.433 -16.527 -9.938 1.00 90.44 706 ILE A N 1
ATOM 5566 C CA . ILE A 1 706 ? -13.097 -15.606 -9.005 1.00 90.44 706 ILE A CA 1
ATOM 5567 C C . ILE A 1 706 ? -14.371 -15.032 -9.638 1.00 90.44 706 ILE A C 1
ATOM 5569 O O . ILE A 1 706 ? -15.434 -15.117 -9.028 1.00 90.44 706 ILE A O 1
ATOM 5573 N N . LEU A 1 707 ? -14.289 -14.516 -10.870 1.00 91.31 707 LEU A N 1
ATOM 5574 C CA . LEU A 1 707 ? -15.455 -13.963 -11.575 1.00 91.31 707 LEU A CA 1
ATOM 5575 C C . LEU A 1 707 ? -16.505 -15.047 -11.869 1.00 91.31 707 LEU A C 1
ATOM 5577 O O . LEU A 1 707 ? -17.699 -14.837 -11.649 1.00 91.31 707 LEU A O 1
ATOM 5581 N N . GLN A 1 708 ? -16.065 -16.237 -12.295 1.00 90.75 708 GLN A N 1
ATOM 5582 C CA . GLN A 1 708 ? -16.964 -17.372 -12.521 1.00 90.75 708 GLN A CA 1
ATOM 5583 C C . GLN A 1 708 ? -17.675 -17.802 -11.230 1.00 90.75 708 GLN A C 1
ATOM 5585 O O . GLN A 1 708 ? -18.883 -18.015 -11.240 1.00 90.75 708 GLN A O 1
ATOM 5590 N N . ASN A 1 709 ? -16.961 -17.850 -10.102 1.00 89.06 709 ASN A N 1
ATOM 5591 C CA . ASN A 1 709 ? -17.525 -18.207 -8.802 1.00 89.06 709 ASN A CA 1
ATOM 5592 C C . ASN A 1 709 ? -18.636 -17.239 -8.353 1.00 89.06 709 ASN A C 1
ATOM 5594 O O . ASN A 1 709 ? -19.609 -17.668 -7.727 1.00 89.06 709 ASN A O 1
ATOM 5598 N N . GLU A 1 710 ? -18.531 -15.944 -8.673 1.00 90.31 710 GLU A N 1
ATOM 5599 C CA . GLU A 1 710 ? -19.617 -14.999 -8.385 1.00 90.31 710 GLU A CA 1
ATOM 5600 C C . GLU A 1 710 ? -20.868 -15.280 -9.230 1.00 90.31 710 GLU A C 1
ATOM 5602 O O . GLU A 1 710 ? -21.992 -15.247 -8.716 1.00 90.31 710 GLU A O 1
ATOM 5607 N N . MET A 1 711 ? -20.688 -15.615 -10.512 1.00 90.44 711 MET A N 1
ATOM 5608 C CA . MET A 1 711 ? -21.787 -16.018 -11.395 1.00 90.44 711 MET A CA 1
ATOM 5609 C C . MET A 1 711 ? -22.438 -17.331 -10.932 1.00 90.44 711 MET A C 1
ATOM 5611 O O . MET A 1 711 ? -23.666 -17.435 -10.878 1.00 90.44 711 MET A O 1
ATOM 5615 N N . ASP A 1 712 ? -21.630 -18.313 -10.535 1.00 90.31 712 ASP A N 1
ATOM 5616 C CA . ASP A 1 712 ? -22.101 -19.600 -10.018 1.00 90.31 712 ASP A CA 1
ATOM 5617 C C . ASP A 1 712 ? -22.872 -19.419 -8.706 1.00 90.31 712 ASP A C 1
ATOM 5619 O O . ASP A 1 712 ? -23.940 -20.003 -8.522 1.00 90.31 712 ASP A O 1
ATOM 5623 N N . THR A 1 713 ? -22.405 -18.530 -7.824 1.00 89.75 713 THR A N 1
ATOM 5624 C CA . THR A 1 713 ? -23.113 -18.183 -6.584 1.00 89.75 713 THR A CA 1
ATOM 5625 C C . THR A 1 713 ? -24.470 -17.542 -6.868 1.00 89.75 713 THR A C 1
ATOM 5627 O O . THR A 1 713 ? -25.463 -17.894 -6.229 1.00 89.75 713 THR A O 1
ATOM 5630 N N . LEU A 1 714 ? -24.543 -16.624 -7.836 1.00 91.69 714 LEU A N 1
ATOM 5631 C CA . LEU A 1 714 ? -25.800 -16.019 -8.274 1.00 91.69 714 LEU A CA 1
ATOM 5632 C C . LEU A 1 714 ? -26.797 -17.091 -8.776 1.00 91.69 714 LEU A C 1
ATOM 5634 O O . LEU A 1 714 ? -28.001 -16.994 -8.520 1.00 91.69 714 LEU A O 1
ATOM 5638 N N . ASN A 1 715 ? -26.323 -18.113 -9.489 1.00 92.44 715 ASN A N 1
ATOM 5639 C CA . ASN A 1 715 ? -27.166 -19.215 -9.966 1.00 92.44 715 ASN A CA 1
ATOM 5640 C C . ASN A 1 715 ? -27.611 -20.133 -8.821 1.00 92.44 715 ASN A C 1
ATOM 5642 O O . ASN A 1 715 ? -28.796 -20.438 -8.718 1.00 92.44 715 ASN A O 1
ATOM 5646 N N . LEU A 1 716 ? -26.701 -20.478 -7.909 1.00 92.12 716 LEU A N 1
ATOM 5647 C CA . LEU A 1 716 ? -26.993 -21.300 -6.734 1.00 92.12 716 LEU A CA 1
ATOM 5648 C C . LEU A 1 716 ? -28.036 -20.649 -5.815 1.00 92.12 716 LEU A C 1
ATOM 5650 O O . LEU A 1 716 ? -28.933 -21.321 -5.313 1.00 92.12 716 LEU A O 1
ATOM 5654 N N . VAL A 1 717 ? -27.956 -19.331 -5.602 1.00 92.25 717 VAL A N 1
ATOM 5655 C CA . VAL A 1 717 ? -28.969 -18.602 -4.820 1.00 92.25 717 VAL A CA 1
ATOM 5656 C C . VAL A 1 717 ? -30.348 -18.722 -5.471 1.00 92.25 717 VAL A C 1
ATOM 5658 O O . VAL A 1 717 ? -31.326 -18.970 -4.768 1.00 92.25 717 VAL A O 1
ATOM 5661 N N . ALA A 1 718 ? -30.432 -18.580 -6.797 1.00 93.50 718 ALA A N 1
ATOM 5662 C CA . ALA A 1 718 ? -31.688 -18.736 -7.526 1.00 93.50 718 ALA A CA 1
ATOM 5663 C C . ALA A 1 718 ? -32.239 -20.168 -7.408 1.00 93.50 718 ALA A C 1
ATOM 5665 O O . ALA A 1 718 ? -33.420 -20.340 -7.113 1.00 93.50 718 ALA A O 1
ATOM 5666 N N . GLU A 1 719 ? -31.375 -21.176 -7.559 1.00 94.44 719 GLU A N 1
ATOM 5667 C CA . GLU A 1 719 ? -31.731 -22.591 -7.427 1.00 94.44 719 GLU A CA 1
ATOM 5668 C C . GLU A 1 719 ? -32.285 -22.910 -6.033 1.00 94.44 719 GLU A C 1
ATOM 5670 O O . GLU A 1 719 ? -33.348 -23.516 -5.917 1.00 94.44 719 GLU A O 1
ATOM 5675 N N . VAL A 1 720 ? -31.616 -22.461 -4.965 1.00 94.12 720 VAL A N 1
ATOM 5676 C CA . VAL A 1 720 ? -32.079 -22.680 -3.584 1.00 94.12 720 VAL A CA 1
ATOM 5677 C C . VAL A 1 720 ? -33.422 -21.990 -3.337 1.00 94.12 720 VAL A C 1
ATOM 5679 O O . VAL A 1 720 ? -34.312 -22.578 -2.723 1.00 94.12 720 VAL A O 1
ATOM 5682 N N . ILE A 1 721 ? -33.600 -20.761 -3.833 1.00 95.44 721 ILE A N 1
ATOM 5683 C CA . ILE A 1 721 ? -34.867 -20.026 -3.709 1.00 95.44 721 ILE A CA 1
ATOM 5684 C C . ILE A 1 721 ? -36.005 -20.772 -4.410 1.00 95.44 721 ILE A C 1
ATOM 5686 O O . ILE A 1 721 ? -37.100 -20.862 -3.854 1.00 95.44 721 ILE A O 1
ATOM 5690 N N . GLU A 1 722 ? -35.761 -21.311 -5.602 1.00 96.50 722 GLU A N 1
ATOM 5691 C CA . GLU A 1 722 ? -36.750 -22.077 -6.359 1.00 96.50 722 GLU A CA 1
ATOM 5692 C C . GLU A 1 722 ? -37.065 -23.419 -5.686 1.00 96.50 722 GLU A C 1
ATOM 5694 O O . GLU A 1 722 ? -38.236 -23.730 -5.441 1.00 96.50 722 GLU A O 1
ATOM 5699 N N . LYS A 1 723 ? -36.024 -24.179 -5.327 1.00 95.69 723 LYS A N 1
ATOM 5700 C CA . LYS A 1 723 ? -36.116 -25.491 -4.674 1.00 95.69 723 LYS A CA 1
ATOM 5701 C C . LYS A 1 723 ? -36.914 -25.418 -3.375 1.00 95.69 723 LYS A C 1
ATOM 5703 O O . LYS A 1 723 ? -37.854 -26.188 -3.190 1.00 95.69 723 LYS A O 1
ATOM 5708 N N . GLU A 1 724 ? -36.562 -24.476 -2.503 1.00 96.31 724 GLU A N 1
ATOM 5709 C CA . GLU A 1 724 ? -37.188 -24.313 -1.185 1.00 96.31 724 GLU A CA 1
ATOM 5710 C C . GLU A 1 724 ? -38.411 -23.376 -1.218 1.00 96.31 724 GLU A C 1
ATOM 5712 O O . GLU A 1 724 ? -39.081 -23.182 -0.206 1.00 96.31 724 GLU A O 1
ATOM 5717 N N . ARG A 1 725 ? -38.751 -22.819 -2.392 1.00 96.31 725 ARG A N 1
ATOM 5718 C CA . ARG A 1 725 ? -39.907 -21.928 -2.623 1.00 96.31 725 ARG A CA 1
ATOM 5719 C C . ARG A 1 725 ? -39.927 -20.720 -1.684 1.00 96.31 725 ARG A C 1
ATOM 5721 O O . ARG A 1 725 ? -40.933 -20.410 -1.039 1.00 96.31 725 ARG A O 1
ATOM 5728 N N . ILE A 1 726 ? -38.802 -20.020 -1.621 1.00 95.69 726 ILE A N 1
ATOM 5729 C CA . ILE A 1 726 ? -38.578 -18.930 -0.673 1.00 95.69 726 ILE A CA 1
ATOM 5730 C C . ILE A 1 726 ? -39.220 -17.624 -1.180 1.00 95.69 726 ILE A C 1
ATOM 5732 O O . ILE A 1 726 ? -38.739 -17.019 -2.135 1.00 95.69 726 ILE A O 1
ATOM 5736 N N . ASP A 1 727 ? -40.261 -17.116 -0.502 1.00 93.81 727 ASP A N 1
ATOM 5737 C CA . ASP A 1 727 ? -40.798 -15.759 -0.751 1.00 93.81 727 ASP A CA 1
ATOM 5738 C C . ASP A 1 727 ? -39.875 -14.692 -0.139 1.00 93.81 727 ASP A C 1
ATOM 5740 O O . ASP A 1 727 ? -40.110 -14.181 0.960 1.00 93.81 727 ASP A O 1
ATOM 5744 N N . CYS A 1 728 ? -38.794 -14.362 -0.845 1.00 94.00 728 CYS A N 1
ATOM 5745 C CA . CYS A 1 728 ? -37.837 -13.327 -0.450 1.00 94.00 728 CYS A CA 1
ATOM 5746 C C . CYS A 1 728 ? -37.810 -12.132 -1.406 1.00 94.00 728 CYS A C 1
ATOM 5748 O O . CYS A 1 728 ? -36.789 -11.461 -1.507 1.00 94.00 728 CYS A O 1
ATOM 5750 N N . ASP A 1 729 ? -38.924 -11.836 -2.081 1.00 94.12 729 ASP A N 1
ATOM 5751 C CA . ASP A 1 729 ? -39.007 -10.771 -3.092 1.00 94.12 729 ASP A CA 1
ATOM 5752 C C . ASP A 1 729 ? -37.904 -10.909 -4.175 1.00 94.12 729 ASP A C 1
ATOM 5754 O O . ASP A 1 729 ? -37.368 -9.908 -4.651 1.00 94.12 729 ASP A O 1
ATOM 5758 N N . PHE A 1 730 ? -37.530 -12.148 -4.521 1.00 95.56 730 PHE A N 1
ATOM 5759 C CA . PHE A 1 730 ? -36.470 -12.429 -5.487 1.00 95.56 730 PHE A CA 1
ATOM 5760 C C . PHE A 1 730 ? -36.860 -11.951 -6.885 1.00 95.56 730 PHE A C 1
ATOM 5762 O O . PHE A 1 730 ? -37.941 -12.255 -7.391 1.00 95.56 730 PHE A O 1
ATOM 5769 N N . TRP A 1 731 ? -35.946 -11.231 -7.521 1.00 95.62 731 TRP A N 1
ATOM 5770 C CA . TRP A 1 731 ? -36.052 -10.802 -8.905 1.00 95.62 731 TRP A CA 1
ATOM 5771 C C . TRP A 1 731 ? -34.763 -11.126 -9.642 1.00 95.62 731 TRP A C 1
ATOM 5773 O O . TRP A 1 731 ? -33.682 -10.778 -9.170 1.00 95.62 731 TRP A O 1
ATOM 5783 N N . ARG A 1 732 ? -34.886 -11.749 -10.816 1.00 94.94 732 ARG A N 1
ATOM 5784 C CA . ARG A 1 732 ? -33.774 -12.081 -11.707 1.00 94.94 732 ARG A CA 1
ATOM 5785 C C . ARG A 1 732 ? -33.870 -11.250 -12.983 1.00 94.94 732 ARG A C 1
ATOM 5787 O O . ARG A 1 732 ? -34.922 -11.216 -13.615 1.00 94.94 732 ARG A O 1
ATOM 5794 N N . GLY A 1 733 ? -32.762 -10.632 -13.371 1.00 95.25 733 GLY A N 1
ATOM 5795 C CA . GLY A 1 733 ? -32.645 -9.852 -14.596 1.00 95.25 733 GLY A CA 1
ATOM 5796 C C . GLY A 1 733 ? -31.191 -9.472 -14.839 1.00 95.25 733 GLY A C 1
ATOM 5797 O O . GLY A 1 733 ? -30.306 -10.325 -14.755 1.00 95.25 733 GLY A O 1
ATOM 5798 N N . THR A 1 734 ? -30.938 -8.200 -15.121 1.00 97.12 734 THR A N 1
ATOM 5799 C CA . THR A 1 734 ? -29.593 -7.676 -15.383 1.00 97.12 734 THR A CA 1
ATOM 5800 C C . THR A 1 734 ? -29.326 -6.381 -14.606 1.00 97.12 734 THR A C 1
ATOM 5802 O O . THR A 1 734 ? -30.238 -5.721 -14.095 1.00 97.12 734 THR A O 1
ATOM 5805 N N . SER A 1 735 ? -28.048 -6.041 -14.461 1.00 97.44 735 SER A N 1
ATOM 5806 C CA . SER A 1 735 ? -27.570 -4.798 -13.863 1.00 97.44 735 SER A CA 1
ATOM 5807 C C . SER A 1 735 ? -26.837 -3.964 -14.896 1.00 97.44 735 SER A C 1
ATOM 5809 O O . SER A 1 735 ? -26.125 -4.526 -15.721 1.00 97.44 735 SER A O 1
ATOM 5811 N N . PHE A 1 736 ? -26.894 -2.643 -14.747 1.00 98.12 736 PHE A N 1
ATOM 5812 C CA . PHE A 1 736 ? -25.918 -1.745 -15.352 1.00 98.12 736 PHE A CA 1
ATOM 5813 C C . PHE A 1 736 ? -24.744 -1.467 -14.401 1.00 98.12 736 PHE A C 1
ATOM 5815 O O . PHE A 1 736 ? -24.947 -1.203 -13.211 1.00 98.12 736 PHE A O 1
ATOM 5822 N N . ASP A 1 737 ? -23.520 -1.509 -14.925 1.00 96.56 737 ASP A N 1
ATOM 5823 C CA . ASP A 1 737 ? -22.401 -0.675 -14.468 1.00 96.56 737 ASP A CA 1
ATOM 5824 C C . ASP A 1 737 ? -22.411 0.603 -15.312 1.00 96.56 737 ASP A C 1
ATOM 5826 O O . ASP A 1 737 ? -22.309 0.519 -16.532 1.00 96.56 737 ASP A O 1
ATOM 5830 N N . VAL A 1 738 ? -22.546 1.771 -14.682 1.00 98.00 738 VAL A N 1
ATOM 5831 C CA . VAL A 1 738 ? -22.631 3.070 -15.368 1.00 98.00 738 VAL A CA 1
ATOM 5832 C C . VAL A 1 738 ? -21.407 3.909 -15.016 1.00 98.00 738 VAL A C 1
ATOM 5834 O O . VAL A 1 738 ? -21.180 4.211 -13.841 1.00 98.00 738 VAL A O 1
ATOM 5837 N N . ALA A 1 739 ? -20.624 4.288 -16.027 1.00 97.69 739 ALA A N 1
ATOM 5838 C CA . ALA A 1 739 ? -19.495 5.197 -15.863 1.00 97.69 739 ALA A CA 1
ATOM 5839 C C . ALA A 1 739 ? -19.987 6.650 -15.850 1.00 97.69 739 ALA A C 1
ATOM 5841 O O . ALA A 1 739 ? -20.599 7.103 -16.821 1.00 97.69 739 ALA A O 1
ATOM 5842 N N . MET A 1 740 ? -19.714 7.368 -14.757 1.00 95.88 740 MET A N 1
ATOM 5843 C CA . MET A 1 740 ? -20.164 8.754 -14.555 1.00 95.88 740 MET A CA 1
ATOM 5844 C C . MET A 1 740 ? -19.067 9.799 -14.809 1.00 95.88 740 MET A C 1
ATOM 5846 O O . MET A 1 740 ? -19.348 10.996 -14.778 1.00 95.88 740 MET A O 1
ATOM 5850 N N . ASP A 1 741 ? -17.828 9.360 -15.039 1.00 95.44 741 ASP A N 1
ATOM 5851 C CA . ASP A 1 741 ? -16.680 10.192 -15.403 1.00 95.44 741 ASP A CA 1
ATOM 5852 C C . ASP A 1 741 ? -15.719 9.452 -16.352 1.00 95.44 741 ASP A C 1
ATOM 5854 O O . ASP A 1 741 ? -15.839 8.242 -16.573 1.00 95.44 741 ASP A O 1
ATOM 5858 N N . GLU A 1 742 ? -14.813 10.208 -16.979 1.00 95.56 742 GLU A N 1
ATOM 5859 C CA . GLU A 1 742 ? -13.900 9.695 -18.010 1.00 95.56 742 GLU A CA 1
ATOM 5860 C C . GLU A 1 742 ? -12.951 8.625 -17.450 1.00 95.56 742 GLU A C 1
ATOM 5862 O O . GLU A 1 742 ? -12.721 7.611 -18.106 1.00 95.56 742 GLU A O 1
ATOM 5867 N N . GLU A 1 743 ? -12.476 8.792 -16.210 1.00 93.25 743 GLU A N 1
ATOM 5868 C CA . GLU A 1 743 ? -11.604 7.819 -15.539 1.00 93.25 743 GLU A CA 1
ATOM 5869 C C . GLU A 1 743 ? -12.304 6.458 -15.382 1.00 93.25 743 GLU A C 1
ATOM 5871 O O . GLU A 1 743 ? -11.725 5.415 -15.696 1.00 93.25 743 GLU A O 1
ATOM 5876 N N . CYS A 1 744 ? -13.575 6.450 -14.966 1.00 93.00 744 CYS A N 1
ATOM 5877 C CA . CYS A 1 744 ? -14.409 5.249 -14.935 1.00 93.00 744 CYS A CA 1
ATOM 5878 C C . CYS A 1 744 ? -14.579 4.615 -16.316 1.00 93.00 744 CYS A C 1
ATOM 5880 O O . CYS A 1 744 ? -14.480 3.393 -16.442 1.00 93.00 744 CYS A O 1
ATOM 5882 N N . ALA A 1 745 ? -14.870 5.426 -17.335 1.00 95.31 745 ALA A N 1
ATOM 5883 C CA . ALA A 1 745 ? -15.147 4.933 -18.679 1.00 95.31 745 ALA A CA 1
ATOM 5884 C C . ALA A 1 745 ? -13.920 4.230 -19.282 1.00 95.31 745 ALA A C 1
ATOM 5886 O O . ALA A 1 745 ? -14.028 3.099 -19.765 1.00 95.31 745 ALA A O 1
ATOM 5887 N N . GLU A 1 746 ? -12.744 4.854 -19.167 1.00 94.62 746 GLU A N 1
ATOM 5888 C CA . GLU A 1 746 ? -11.464 4.269 -19.580 1.00 94.62 746 GLU A CA 1
ATOM 5889 C C . GLU A 1 746 ? -11.138 3.003 -18.779 1.00 94.62 746 GLU A C 1
ATOM 5891 O O . GLU A 1 746 ? -10.712 1.987 -19.341 1.00 94.62 746 GLU A O 1
ATOM 5896 N N . PHE A 1 747 ? -11.375 3.028 -17.463 1.00 93.06 747 PHE A N 1
ATOM 5897 C CA . PHE A 1 747 ? -11.138 1.877 -16.599 1.00 93.06 747 PHE A CA 1
ATOM 5898 C C . PHE A 1 747 ? -12.028 0.687 -16.974 1.00 93.06 747 PHE A C 1
ATOM 5900 O O . PHE A 1 747 ? -11.540 -0.442 -17.064 1.00 93.06 747 PHE A O 1
ATOM 5907 N N . PHE A 1 748 ? -13.320 0.916 -17.216 1.00 94.50 748 PHE A N 1
ATOM 5908 C CA . PHE A 1 748 ? -14.251 -0.126 -17.641 1.00 94.50 748 PHE A CA 1
ATOM 5909 C C . PHE A 1 748 ? -13.830 -0.739 -18.970 1.00 94.50 748 PHE A C 1
ATOM 5911 O O . PHE A 1 748 ? -13.716 -1.962 -19.062 1.00 94.50 748 PHE A O 1
ATOM 5918 N N . GLU A 1 749 ? -13.548 0.099 -19.968 1.00 94.44 749 GLU A N 1
ATOM 5919 C CA . GLU A 1 749 ? -13.171 -0.370 -21.297 1.00 94.44 749 GLU A CA 1
ATOM 5920 C C . GLU A 1 749 ? -11.856 -1.162 -21.251 1.00 94.44 749 GLU A C 1
ATOM 5922 O O . GLU A 1 749 ? -11.739 -2.222 -21.869 1.00 94.44 749 GLU A O 1
ATOM 5927 N N . SER A 1 750 ? -10.876 -0.696 -20.468 1.00 95.12 750 SER A N 1
ATOM 5928 C CA . SER A 1 750 ? -9.599 -1.390 -20.303 1.00 95.12 750 SER A CA 1
ATOM 5929 C C . SER A 1 750 ? -9.755 -2.755 -19.630 1.00 95.12 750 SER A C 1
ATOM 5931 O O . SER A 1 750 ? -9.163 -3.725 -20.102 1.00 95.12 750 SER A O 1
ATOM 5933 N N . ASN A 1 751 ? -10.551 -2.856 -18.557 1.00 94.38 751 ASN A N 1
ATOM 5934 C CA . ASN A 1 751 ? -10.805 -4.139 -17.891 1.00 94.38 751 ASN A CA 1
ATOM 5935 C C . ASN A 1 751 ? -11.555 -5.105 -18.805 1.00 94.38 751 ASN A C 1
ATOM 5937 O O . ASN A 1 751 ? -11.171 -6.267 -18.899 1.00 94.38 751 ASN A O 1
ATOM 5941 N N . TYR A 1 752 ? -12.577 -4.615 -19.509 1.00 95.19 752 TYR A N 1
ATOM 5942 C CA . TYR A 1 752 ? -13.366 -5.416 -20.438 1.00 95.19 752 TYR A CA 1
ATOM 5943 C C . TYR A 1 752 ? -12.501 -5.993 -21.568 1.00 95.19 752 TYR A C 1
ATOM 5945 O O . TYR A 1 752 ? -12.493 -7.205 -21.781 1.00 95.19 752 TYR A O 1
ATOM 5953 N N . LYS A 1 753 ? -11.703 -5.151 -22.241 1.00 94.94 753 LYS A N 1
ATOM 5954 C CA . LYS A 1 753 ? -10.816 -5.585 -23.335 1.00 94.94 753 LYS A CA 1
ATOM 5955 C C . LYS A 1 753 ? -9.750 -6.570 -22.866 1.00 94.94 753 LYS A C 1
ATOM 5957 O O . LYS A 1 753 ? -9.463 -7.527 -23.578 1.00 94.94 753 LYS A O 1
ATOM 5962 N N . GLU A 1 754 ? -9.156 -6.349 -21.694 1.00 95.06 754 GLU A N 1
ATOM 5963 C CA . GLU A 1 754 ? -8.130 -7.259 -21.174 1.00 95.06 754 GLU A CA 1
ATOM 5964 C C . GLU A 1 754 ? -8.726 -8.601 -20.737 1.00 95.06 754 GLU A C 1
ATOM 5966 O O . GLU A 1 754 ? -8.166 -9.643 -21.063 1.00 95.06 754 GLU A O 1
ATOM 5971 N N . PHE A 1 755 ? -9.894 -8.587 -20.086 1.00 95.50 755 PHE A N 1
ATOM 5972 C CA . PHE A 1 755 ? -10.633 -9.804 -19.751 1.00 95.50 755 PHE A CA 1
ATOM 5973 C C . PHE A 1 755 ? -10.932 -10.632 -21.004 1.00 95.50 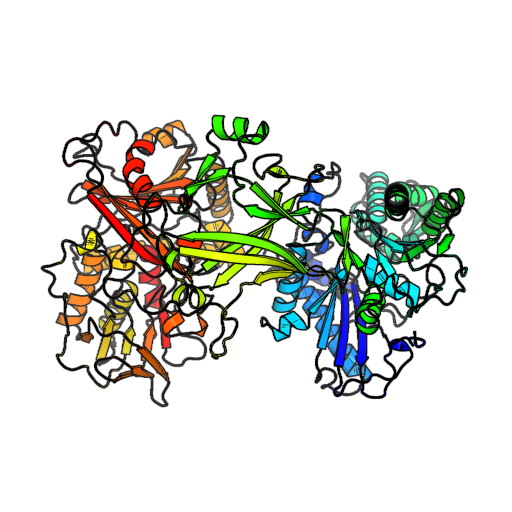755 PHE A C 1
ATOM 5975 O O . PHE A 1 755 ? -10.642 -11.826 -21.028 1.00 95.50 755 PHE A O 1
ATOM 5982 N N . GLN A 1 756 ? -11.416 -9.997 -22.077 1.00 94.50 756 GLN A N 1
ATOM 5983 C CA . GLN A 1 756 ? -11.637 -10.664 -23.363 1.00 94.50 756 GLN A CA 1
ATOM 5984 C C . GLN A 1 756 ? -10.345 -11.213 -23.980 1.00 94.50 756 GLN A C 1
ATOM 5986 O O . GLN A 1 756 ? -10.313 -12.365 -24.413 1.00 94.50 756 GLN A O 1
ATOM 5991 N N . ALA A 1 757 ? -9.279 -10.408 -24.022 1.00 94.69 757 ALA A N 1
ATOM 5992 C CA . ALA A 1 757 ? -8.004 -10.796 -24.628 1.00 94.69 757 ALA A CA 1
ATOM 5993 C C . ALA A 1 757 ? -7.369 -12.015 -23.939 1.00 94.69 757 ALA A C 1
ATOM 5995 O O . ALA A 1 757 ? -6.737 -12.841 -24.596 1.00 94.69 757 ALA A O 1
ATOM 5996 N N . ASP A 1 758 ? -7.585 -12.151 -22.633 1.00 94.31 758 ASP A N 1
ATOM 5997 C CA . ASP A 1 758 ? -7.077 -13.257 -21.826 1.00 94.31 758 ASP A CA 1
ATOM 5998 C C . ASP A 1 758 ? -7.963 -14.518 -21.857 1.00 94.31 758 ASP A C 1
ATOM 6000 O O . ASP A 1 758 ? -7.639 -15.512 -21.200 1.00 94.31 758 ASP A O 1
ATOM 6004 N N . GLY A 1 759 ? -9.049 -14.507 -22.639 1.00 92.25 759 GLY A N 1
ATOM 6005 C CA . GLY A 1 759 ? -9.960 -15.643 -22.818 1.00 92.25 759 GLY A CA 1
ATOM 6006 C C . GLY A 1 759 ? -11.202 -15.621 -21.922 1.00 92.25 759 GLY A C 1
ATOM 6007 O O . GLY A 1 759 ? -11.884 -16.637 -21.806 1.00 92.25 759 GLY A O 1
ATOM 6008 N N . GLY A 1 760 ? -11.502 -14.488 -21.286 1.00 91.12 760 GLY A N 1
ATOM 6009 C CA . GLY A 1 760 ? -12.715 -14.284 -20.502 1.00 91.12 760 GLY A CA 1
ATOM 6010 C C . GLY A 1 760 ? -13.973 -14.307 -21.370 1.00 91.12 760 GLY A C 1
ATOM 6011 O O . GLY A 1 760 ? -14.040 -13.672 -22.428 1.00 91.12 760 GLY A O 1
ATOM 6012 N N . VAL A 1 761 ? -14.994 -15.038 -20.921 1.00 88.75 761 VAL A N 1
ATOM 6013 C CA . VAL A 1 761 ? -16.255 -15.182 -21.658 1.00 88.75 761 VAL A CA 1
ATOM 6014 C C . VAL A 1 761 ? -17.126 -13.953 -21.418 1.00 88.75 761 VAL A C 1
ATOM 6016 O O . VAL A 1 761 ? -17.591 -13.704 -20.311 1.00 88.75 761 VAL A O 1
ATOM 6019 N N . THR A 1 762 ? -17.353 -13.183 -22.477 1.00 90.25 762 THR A N 1
ATOM 6020 C CA . THR A 1 762 ? -18.217 -11.987 -22.462 1.00 90.25 762 THR A CA 1
ATOM 6021 C C . THR A 1 762 ? -19.409 -12.126 -23.398 1.00 90.25 762 THR A C 1
ATOM 6023 O O . THR A 1 762 ? -20.461 -11.551 -23.133 1.00 90.25 762 THR A O 1
ATOM 6026 N N . GLU A 1 763 ? -19.278 -12.915 -24.465 1.00 88.81 763 GLU A N 1
ATOM 6027 C CA . GLU A 1 763 ? -20.344 -13.140 -25.436 1.00 88.81 763 GLU A CA 1
ATOM 6028 C C . GLU A 1 763 ? -21.583 -13.743 -24.758 1.00 88.81 763 GLU A C 1
ATOM 6030 O O . GLU A 1 763 ? -21.510 -14.776 -24.096 1.00 88.81 763 GLU A O 1
ATOM 6035 N N . GLY A 1 764 ? -22.721 -13.054 -24.881 1.00 88.19 764 GLY A N 1
ATOM 6036 C CA . GLY A 1 764 ? -23.980 -13.444 -24.238 1.00 88.19 764 GLY A CA 1
ATOM 6037 C C . GLY A 1 764 ? -24.046 -13.213 -22.721 1.00 88.19 764 GLY A C 1
ATOM 6038 O O . GLY A 1 764 ? -25.086 -13.493 -22.129 1.00 88.19 764 GLY A O 1
ATOM 6039 N N . ILE A 1 765 ? -22.981 -12.696 -22.095 1.00 92.50 765 ILE A N 1
ATOM 6040 C CA . ILE A 1 765 ? -22.915 -12.426 -20.648 1.00 92.50 765 ILE A CA 1
ATOM 6041 C C . ILE A 1 765 ? -22.816 -10.926 -20.369 1.00 92.50 765 ILE A C 1
ATOM 6043 O O . ILE A 1 765 ? -23.561 -10.415 -19.538 1.00 92.50 765 ILE A O 1
ATOM 6047 N N . VAL A 1 766 ? -21.911 -10.219 -21.048 1.00 95.81 766 VAL A N 1
ATOM 6048 C CA . VAL A 1 766 ? -21.690 -8.783 -20.859 1.00 95.81 766 VAL A CA 1
ATOM 6049 C C . VAL A 1 766 ? -21.980 -8.059 -22.163 1.00 95.81 766 VAL A C 1
ATOM 6051 O O . VAL A 1 766 ? -21.305 -8.262 -23.171 1.00 95.81 766 VAL A O 1
ATOM 6054 N N . GLU A 1 767 ? -22.967 -7.175 -22.132 1.00 96.19 767 GLU A N 1
ATOM 6055 C CA . GLU A 1 767 ? -23.262 -6.268 -23.229 1.00 96.19 767 GLU A CA 1
ATOM 6056 C C . GLU A 1 767 ? -22.580 -4.920 -22.976 1.00 96.19 767 GLU A C 1
ATOM 6058 O O . GLU A 1 767 ? -22.952 -4.174 -22.068 1.00 96.19 767 GLU A O 1
ATOM 6063 N N . TRP A 1 768 ? -21.560 -4.612 -23.778 1.00 96.50 768 TRP A N 1
ATOM 6064 C CA . TRP A 1 768 ? -20.828 -3.348 -23.708 1.00 96.50 768 TRP A CA 1
ATOM 6065 C C . TRP A 1 768 ? -21.548 -2.232 -24.477 1.00 96.50 768 TRP A C 1
ATOM 6067 O O . TRP A 1 768 ? -21.796 -2.355 -25.677 1.00 96.50 768 TRP A O 1
ATOM 6077 N N . ILE A 1 769 ? -21.821 -1.112 -23.807 1.00 97.56 769 ILE A N 1
ATOM 6078 C CA . ILE A 1 769 ? -22.496 0.071 -24.355 1.00 97.56 769 ILE A CA 1
ATOM 6079 C C . ILE A 1 769 ? -21.503 1.240 -24.324 1.00 97.56 769 ILE A C 1
ATOM 6081 O O . ILE A 1 769 ? -21.468 2.032 -23.382 1.00 97.56 769 ILE A O 1
ATOM 6085 N N . GLY A 1 770 ? -20.651 1.315 -25.349 1.00 94.94 770 GLY A N 1
ATOM 6086 C CA . GLY A 1 770 ? -19.601 2.338 -25.456 1.00 94.94 770 GLY A CA 1
ATOM 6087 C C . GLY A 1 770 ? -20.071 3.699 -25.982 1.00 94.94 770 GLY A C 1
ATOM 6088 O O . GLY A 1 770 ? -19.357 4.683 -25.818 1.00 94.94 770 GLY A O 1
ATOM 6089 N N . ASP A 1 771 ? -21.243 3.765 -26.620 1.00 96.94 771 ASP A N 1
ATOM 6090 C CA . ASP A 1 771 ? -21.827 5.024 -27.092 1.00 96.94 771 ASP A CA 1
ATOM 6091 C C . ASP A 1 771 ? -22.554 5.742 -25.948 1.00 96.94 771 ASP A C 1
ATOM 6093 O O . ASP A 1 771 ? -23.438 5.169 -25.308 1.00 96.94 771 ASP A O 1
ATOM 6097 N N . ALA A 1 772 ? -22.187 6.999 -25.699 1.00 97.31 772 ALA A N 1
ATOM 6098 C CA . ALA A 1 772 ? -22.707 7.766 -24.572 1.00 97.31 772 ALA A CA 1
ATOM 6099 C C . ALA A 1 772 ? -24.207 8.076 -24.697 1.00 97.31 772 ALA A C 1
ATOM 6101 O O . ALA A 1 772 ? -24.912 8.072 -23.691 1.00 97.31 772 ALA A O 1
ATOM 6102 N N . GLU A 1 773 ? -24.725 8.332 -25.901 1.00 97.88 773 GLU A N 1
ATOM 6103 C CA . GLU A 1 773 ? -26.146 8.654 -26.083 1.00 97.88 773 GLU A CA 1
ATOM 6104 C C . GLU A 1 773 ? -27.020 7.411 -25.904 1.00 97.88 773 GLU A C 1
ATOM 6106 O O . GLU A 1 773 ? -28.056 7.464 -25.234 1.00 97.88 773 GLU A O 1
ATOM 6111 N N . GLU A 1 774 ? -26.568 6.263 -26.408 1.00 98.00 774 GLU A N 1
ATOM 6112 C CA . GLU A 1 774 ? -27.220 4.983 -26.149 1.00 98.00 774 GLU A CA 1
ATOM 6113 C C . GLU A 1 774 ? -27.123 4.591 -24.667 1.00 98.00 774 GLU A C 1
ATOM 6115 O O . GLU A 1 774 ? -28.115 4.144 -24.086 1.00 98.00 774 GLU A O 1
ATOM 6120 N N . ALA A 1 775 ? -25.975 4.823 -24.015 1.00 97.94 775 ALA A N 1
ATOM 6121 C CA . ALA A 1 775 ? -25.813 4.591 -22.581 1.00 97.94 775 ALA A CA 1
ATOM 6122 C C . ALA A 1 775 ? -26.792 5.446 -21.764 1.00 97.94 775 ALA A C 1
ATOM 6124 O O . ALA A 1 775 ? -27.504 4.901 -20.919 1.00 97.94 775 ALA A O 1
ATOM 6125 N N . LYS A 1 776 ? -26.907 6.752 -22.041 1.00 98.12 776 LYS A N 1
ATOM 6126 C CA . LYS A 1 776 ? -27.874 7.647 -21.375 1.00 98.12 776 LYS A CA 1
ATOM 6127 C C . LYS A 1 776 ? -29.304 7.160 -21.553 1.00 98.12 776 LYS A C 1
ATOM 6129 O O . LYS A 1 776 ? -30.026 7.027 -20.570 1.00 98.12 776 LYS A O 1
ATOM 6134 N N . LYS A 1 777 ? -29.688 6.825 -22.787 1.00 96.94 777 LYS A N 1
ATOM 6135 C CA . LYS A 1 777 ? -31.036 6.363 -23.129 1.00 96.94 777 LYS A CA 1
ATOM 6136 C C . LYS A 1 777 ? -31.402 5.045 -22.443 1.00 96.94 777 LYS A C 1
ATOM 6138 O O . LYS A 1 777 ? -32.496 4.924 -21.901 1.00 96.94 777 LYS A O 1
ATOM 6143 N N . ARG A 1 778 ? -30.509 4.049 -22.455 1.00 96.81 778 ARG A N 1
ATOM 6144 C CA . ARG A 1 778 ? -30.771 2.727 -21.852 1.00 96.81 778 ARG A CA 1
ATOM 6145 C C . ARG A 1 778 ? -30.761 2.764 -20.333 1.00 96.81 778 ARG A C 1
ATOM 6147 O O . ARG A 1 778 ? -31.609 2.153 -19.692 1.00 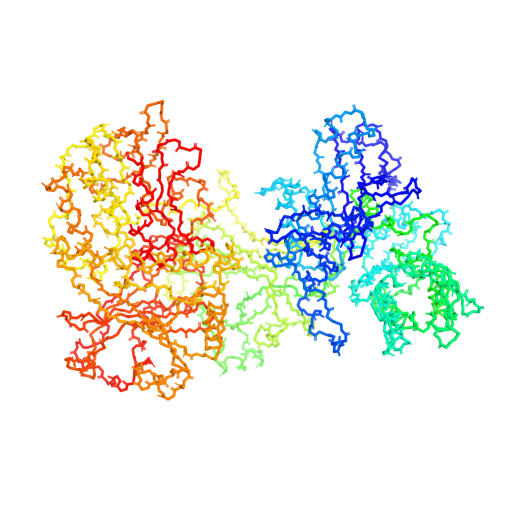96.81 778 ARG A O 1
ATOM 6154 N N . THR A 1 779 ? -29.804 3.483 -19.756 1.00 97.25 779 THR A N 1
ATOM 6155 C CA . THR A 1 779 ? -29.663 3.581 -18.298 1.00 97.25 779 THR A CA 1
ATOM 6156 C C . THR A 1 779 ? -30.624 4.598 -17.688 1.00 97.25 779 THR A C 1
ATOM 6158 O O . THR A 1 779 ? -30.831 4.564 -16.475 1.00 97.25 779 THR A O 1
ATOM 6161 N N . ARG A 1 780 ? -31.202 5.495 -18.501 1.00 97.06 780 ARG A N 1
ATOM 6162 C CA . ARG A 1 780 ? -31.985 6.662 -18.061 1.00 97.06 780 ARG A CA 1
ATOM 6163 C C . ARG A 1 780 ? -31.180 7.578 -17.130 1.00 97.06 780 ARG A C 1
ATOM 6165 O O . ARG A 1 780 ? -31.725 8.204 -16.221 1.00 97.06 780 ARG A O 1
ATOM 6172 N N . THR A 1 781 ? -29.857 7.601 -17.329 1.00 97.50 781 THR A N 1
ATOM 6173 C CA . THR A 1 781 ? -28.885 8.373 -16.546 1.00 97.50 781 THR A CA 1
ATOM 6174 C C . THR A 1 781 ? -28.235 9.436 -17.437 1.00 97.50 781 THR A C 1
ATOM 6176 O O . THR A 1 781 ? -27.365 9.094 -18.239 1.00 97.50 781 THR A O 1
ATOM 6179 N N . PRO A 1 782 ? -28.586 10.731 -17.304 1.00 96.50 782 PRO A N 1
ATOM 6180 C CA . PRO A 1 782 ? -28.116 11.785 -18.215 1.00 96.50 782 PRO A CA 1
ATOM 6181 C C . PRO A 1 782 ? -26.596 11.981 -18.260 1.00 96.50 782 PRO A C 1
ATOM 6183 O O . PRO A 1 782 ? -26.060 12.450 -19.263 1.00 96.50 782 PRO A O 1
ATOM 6186 N N . ALA A 1 783 ? -25.904 11.639 -17.172 1.00 96.19 783 ALA A N 1
ATOM 6187 C CA . ALA A 1 783 ? -24.454 11.769 -17.040 1.00 96.19 783 ALA A CA 1
ATOM 6188 C C . ALA A 1 783 ? -23.676 10.503 -17.453 1.00 96.19 783 ALA A C 1
ATOM 6190 O O . ALA A 1 783 ? -22.462 10.468 -17.281 1.00 96.19 783 ALA A O 1
ATOM 6191 N N . ALA A 1 784 ? -24.345 9.471 -17.980 1.00 97.94 784 ALA A N 1
ATOM 6192 C CA . ALA A 1 784 ? -23.672 8.254 -18.419 1.00 97.94 784 ALA A CA 1
ATOM 6193 C C . ALA A 1 784 ? -22.729 8.541 -19.600 1.00 97.94 784 ALA A C 1
ATOM 6195 O O . ALA A 1 784 ? -23.130 9.155 -20.593 1.00 97.94 784 ALA A O 1
ATOM 6196 N N . LEU A 1 785 ? -21.483 8.074 -19.493 1.00 97.94 785 LEU A N 1
ATOM 6197 C CA . LEU A 1 785 ? -20.490 8.145 -20.572 1.00 97.94 785 LEU A CA 1
ATOM 6198 C C . LEU A 1 785 ? -20.366 6.821 -21.328 1.00 97.94 785 LEU A C 1
ATOM 6200 O O . LEU A 1 785 ? -20.225 6.809 -22.545 1.00 97.94 785 LEU A O 1
ATOM 6204 N N . CYS A 1 786 ? -20.455 5.709 -20.605 1.00 98.00 786 CYS A N 1
ATOM 6205 C CA . CYS A 1 786 ? -20.612 4.364 -21.142 1.00 98.00 786 CYS A CA 1
ATOM 6206 C C . CYS A 1 786 ? -21.277 3.480 -20.079 1.00 98.00 786 CYS A C 1
ATOM 6208 O O . CYS A 1 786 ? -21.409 3.873 -18.910 1.00 98.00 786 CYS A O 1
ATOM 6210 N N . ALA A 1 787 ? -21.708 2.287 -20.476 1.00 97.94 787 ALA A N 1
ATOM 6211 C CA . ALA A 1 787 ? -22.253 1.307 -19.551 1.00 97.94 787 ALA A CA 1
ATOM 6212 C C . ALA A 1 787 ? -21.929 -0.132 -19.966 1.00 97.94 787 ALA A C 1
ATOM 6214 O O . ALA A 1 787 ? -21.594 -0.404 -21.117 1.00 97.94 787 ALA A O 1
ATOM 6215 N N . ALA A 1 788 ? -22.072 -1.060 -19.026 1.00 97.44 788 ALA A N 1
ATOM 6216 C CA . ALA A 1 788 ? -22.097 -2.492 -19.298 1.00 97.44 788 ALA A CA 1
ATOM 6217 C C . ALA A 1 788 ? -23.339 -3.115 -18.659 1.00 97.44 788 ALA A C 1
ATOM 6219 O O . ALA A 1 788 ? -23.626 -2.839 -17.492 1.00 97.44 788 ALA A O 1
ATOM 6220 N N . GLU A 1 789 ? -24.063 -3.949 -19.405 1.00 97.69 789 GLU A N 1
ATOM 6221 C CA . GLU A 1 789 ? -25.211 -4.713 -18.910 1.00 97.69 789 GLU A CA 1
ATOM 6222 C C . GLU A 1 789 ? -24.854 -6.193 -18.749 1.00 97.69 789 GLU A C 1
ATOM 6224 O O . GLU A 1 789 ? -24.248 -6.782 -19.641 1.00 97.69 789 GLU A O 1
ATOM 6229 N N . PHE A 1 790 ? -25.220 -6.804 -17.621 1.00 96.81 790 PHE A N 1
ATOM 6230 C CA . PHE A 1 790 ? -24.923 -8.217 -17.345 1.00 96.81 790 PHE A CA 1
ATOM 6231 C C . PHE A 1 790 ? -25.873 -8.841 -16.309 1.00 96.81 790 PHE A C 1
ATOM 6233 O O . PHE A 1 790 ? -26.535 -8.099 -15.576 1.00 96.81 790 PHE A O 1
ATOM 6240 N N . PRO A 1 791 ? -25.973 -10.185 -16.217 1.00 96.62 791 PRO A N 1
ATOM 6241 C CA . PRO A 1 791 ? -26.871 -10.873 -15.291 1.00 96.62 791 PRO A CA 1
ATOM 6242 C C . PRO A 1 791 ? -26.728 -10.426 -13.835 1.00 96.62 791 PRO A C 1
ATOM 6244 O O . PRO A 1 791 ? -25.630 -10.281 -13.308 1.00 96.62 791 PRO A O 1
ATOM 6247 N N . SER A 1 792 ? -27.861 -10.232 -13.166 1.00 95.94 792 SER A N 1
ATOM 6248 C CA . SER A 1 792 ? -27.928 -9.814 -11.766 1.00 95.94 792 SER A CA 1
ATOM 6249 C C . SER A 1 792 ? -29.272 -10.205 -11.157 1.00 95.94 792 SER A C 1
ATOM 6251 O O . SER A 1 792 ? -30.222 -10.574 -11.851 1.00 95.94 792 SER A O 1
ATOM 6253 N N . SER A 1 793 ? -29.375 -10.113 -9.840 1.00 95.12 793 SER A N 1
ATOM 6254 C CA . SER A 1 793 ? -30.631 -10.269 -9.126 1.00 95.12 793 SER A CA 1
ATOM 6255 C C . SER A 1 793 ? -30.729 -9.329 -7.930 1.00 95.12 793 SER A C 1
ATOM 6257 O O . SER A 1 793 ? -29.755 -8.717 -7.480 1.00 95.12 793 SER A O 1
ATOM 6259 N N . SER A 1 794 ? -31.943 -9.211 -7.408 1.00 95.69 794 SER A N 1
ATOM 6260 C CA . SER A 1 794 ? -32.210 -8.528 -6.151 1.00 95.69 794 SER A CA 1
ATOM 6261 C C . SER A 1 794 ? -33.142 -9.354 -5.281 1.00 95.69 794 SER A C 1
ATOM 6263 O O . SER A 1 794 ? -33.908 -10.174 -5.788 1.00 95.69 794 SER A O 1
ATOM 6265 N N . LEU A 1 795 ? -33.042 -9.172 -3.967 1.00 95.50 795 LEU A N 1
ATOM 6266 C CA . LEU A 1 795 ? -33.845 -9.901 -2.991 1.00 95.50 795 LEU A CA 1
ATOM 6267 C C . LEU A 1 795 ? -33.958 -9.143 -1.667 1.00 95.50 795 LEU A C 1
ATOM 6269 O O . LEU A 1 795 ? -33.178 -8.238 -1.366 1.00 95.50 795 LEU A O 1
ATOM 6273 N N . TRP A 1 796 ? -34.912 -9.558 -0.838 1.00 95.31 796 TRP A N 1
ATOM 6274 C CA . TRP A 1 796 ? -35.019 -9.164 0.560 1.00 95.31 796 TRP A CA 1
ATOM 6275 C C . TRP A 1 796 ? -34.124 -10.079 1.419 1.00 95.31 796 TRP A C 1
ATOM 6277 O O . TRP A 1 796 ? -34.503 -11.220 1.712 1.00 95.31 796 TRP A O 1
ATOM 6287 N N . PRO A 1 797 ? -32.969 -9.592 1.914 1.00 94.44 797 PRO A N 1
ATOM 6288 C CA . PRO A 1 797 ? -31.935 -10.438 2.520 1.00 94.44 797 PRO A CA 1
ATOM 6289 C C . PRO A 1 797 ? -32.406 -11.155 3.790 1.00 94.44 797 PRO A C 1
ATOM 6291 O O . PRO A 1 797 ? -32.149 -12.343 3.973 1.00 94.44 797 PRO A O 1
ATOM 6294 N N . TYR A 1 798 ? -33.154 -10.458 4.651 1.00 95.19 798 TYR A N 1
ATOM 6295 C CA . TYR A 1 798 ? -33.697 -11.053 5.872 1.00 95.19 798 TYR A CA 1
ATOM 6296 C C . TYR A 1 798 ? -34.696 -12.183 5.594 1.00 95.19 798 TYR A C 1
ATOM 6298 O O . TYR A 1 798 ? -34.666 -13.180 6.301 1.00 95.19 798 TYR A O 1
ATOM 6306 N N . LYS A 1 799 ? -35.564 -12.069 4.578 1.00 95.06 799 LYS A N 1
ATOM 6307 C CA . LYS A 1 799 ? -36.562 -13.106 4.274 1.00 95.06 799 LYS A CA 1
ATOM 6308 C C . LYS A 1 799 ? -35.898 -14.394 3.798 1.00 95.06 799 LYS A C 1
ATOM 6310 O O . LYS A 1 799 ? -36.304 -15.462 4.242 1.00 95.06 799 LYS A O 1
ATOM 6315 N N . LEU A 1 800 ? -34.858 -14.278 2.966 1.00 95.19 800 LEU A N 1
ATOM 6316 C CA . LEU A 1 800 ? -34.054 -15.421 2.529 1.00 95.19 800 LEU A CA 1
ATOM 6317 C C . LEU A 1 800 ? -33.441 -16.147 3.732 1.00 95.19 800 LEU A C 1
ATOM 6319 O O . LEU A 1 800 ? -33.690 -17.330 3.939 1.00 95.19 800 LEU A O 1
ATOM 6323 N N . VAL A 1 801 ? -32.687 -15.420 4.560 1.00 95.62 801 VAL A N 1
ATOM 6324 C CA . VAL A 1 801 ? -31.997 -16.012 5.714 1.00 95.62 801 VAL A CA 1
ATOM 6325 C C . VAL A 1 801 ? -32.973 -16.540 6.759 1.00 95.62 801 VAL A C 1
ATOM 6327 O O . VAL A 1 801 ? -32.780 -17.641 7.266 1.00 95.62 801 VAL A O 1
ATOM 6330 N N . LYS A 1 802 ? -34.042 -15.794 7.056 1.00 95.56 802 LYS A N 1
ATOM 6331 C CA . LYS A 1 802 ? -35.110 -16.235 7.959 1.00 95.56 802 LYS A CA 1
ATOM 6332 C C . LYS A 1 802 ? -35.670 -17.578 7.508 1.00 95.56 802 LYS A C 1
ATOM 6334 O O . LYS A 1 802 ? -35.747 -18.481 8.329 1.00 95.56 802 LYS A O 1
ATOM 6339 N N . HIS A 1 803 ? -36.032 -17.705 6.232 1.00 96.81 803 HIS A N 1
ATOM 6340 C CA . HIS A 1 803 ? -36.620 -18.933 5.713 1.00 96.81 803 HIS A CA 1
ATOM 6341 C C . HIS A 1 803 ? -35.652 -20.115 5.826 1.00 96.81 803 HIS A C 1
ATOM 6343 O O . HIS A 1 803 ? -36.042 -21.167 6.319 1.00 96.81 803 HIS A O 1
ATOM 6349 N N . LEU A 1 804 ? -34.382 -19.934 5.444 1.00 96.81 804 LEU A N 1
ATOM 6350 C CA . LEU A 1 804 ? -33.367 -20.985 5.575 1.00 96.81 804 LEU A CA 1
ATOM 6351 C C . LEU A 1 804 ? -33.180 -21.424 7.033 1.00 96.81 804 LEU A C 1
ATOM 6353 O O . LEU A 1 804 ? -33.118 -22.618 7.315 1.00 96.81 804 LEU A O 1
ATOM 6357 N N . ILE A 1 805 ? -33.137 -20.475 7.971 1.00 98.06 805 ILE A N 1
ATOM 6358 C CA . ILE A 1 805 ? -33.014 -20.782 9.400 1.00 98.06 805 ILE A CA 1
ATOM 6359 C C . ILE A 1 805 ? -34.275 -21.483 9.923 1.00 98.06 805 ILE A C 1
ATOM 6361 O O . ILE A 1 805 ? -34.151 -22.489 10.612 1.00 98.06 805 ILE A O 1
ATOM 6365 N N . GLU A 1 806 ? -35.477 -21.000 9.596 1.00 97.38 806 GLU A N 1
ATOM 6366 C CA . GLU A 1 806 ? -36.744 -21.641 9.988 1.00 97.38 806 GLU A CA 1
ATOM 6367 C C . GLU A 1 806 ? -36.844 -23.073 9.462 1.00 97.38 806 GLU A C 1
ATOM 6369 O O . GLU A 1 806 ? -37.262 -23.966 10.201 1.00 97.38 806 GLU A O 1
ATOM 6374 N N . LEU A 1 807 ? -36.422 -23.294 8.215 1.00 97.12 807 LEU A N 1
ATOM 6375 C CA . LEU A 1 807 ? -36.336 -24.610 7.597 1.00 97.12 807 LEU A CA 1
ATOM 6376 C C . LEU A 1 807 ? -35.367 -25.513 8.372 1.00 97.12 807 LEU A C 1
ATOM 6378 O O . LEU A 1 807 ? -35.739 -26.617 8.765 1.00 97.12 807 LEU A O 1
ATOM 6382 N N . CYS A 1 808 ? -34.155 -25.030 8.662 1.00 97.94 808 CYS A N 1
ATOM 6383 C CA . CYS A 1 808 ? -33.155 -25.778 9.427 1.00 97.94 808 CYS A CA 1
ATOM 6384 C C . CYS A 1 808 ? -33.629 -26.111 10.850 1.00 97.94 808 CYS A C 1
ATOM 6386 O O . CYS A 1 808 ? -33.419 -27.227 11.322 1.00 97.94 808 CYS A O 1
ATOM 6388 N N . VAL A 1 809 ? -34.285 -25.169 11.534 1.00 97.94 809 VAL A N 1
ATOM 6389 C CA . VAL A 1 809 ? -34.815 -25.368 12.893 1.00 97.94 809 VAL A CA 1
ATOM 6390 C C . VAL A 1 809 ? -35.965 -26.375 12.885 1.00 97.94 809 VAL A C 1
ATOM 6392 O O . VAL A 1 809 ? -35.983 -27.291 13.703 1.00 97.94 809 VAL A O 1
ATOM 6395 N N . SER A 1 810 ? -36.919 -26.220 11.965 1.00 96.00 810 SER A N 1
ATOM 6396 C CA . SER A 1 810 ? -38.166 -26.997 11.981 1.00 96.00 810 SER A CA 1
ATOM 6397 C C . SER A 1 810 ? -37.993 -28.409 11.425 1.00 96.00 810 SER A C 1
ATOM 6399 O O . SER A 1 810 ? -38.608 -29.341 11.938 1.00 96.00 810 SER A O 1
ATOM 6401 N N . ASN A 1 811 ? -37.159 -28.575 10.393 1.00 95.56 811 ASN A N 1
ATOM 6402 C CA . ASN A 1 811 ? -37.082 -29.825 9.633 1.00 95.56 811 ASN A CA 1
ATOM 6403 C C . ASN A 1 811 ? -35.775 -30.590 9.851 1.00 95.56 811 ASN A C 1
ATOM 6405 O O . ASN A 1 811 ? -35.752 -31.800 9.637 1.00 95.56 811 ASN A O 1
ATOM 6409 N N . TYR A 1 812 ? -34.705 -29.911 10.277 1.00 96.00 812 TYR A N 1
ATOM 6410 C CA . TYR A 1 812 ? -33.364 -30.501 10.331 1.00 96.00 812 TYR A CA 1
ATOM 6411 C C . TYR A 1 812 ? -32.675 -30.388 11.699 1.00 96.00 812 TYR A C 1
ATOM 6413 O O . TYR A 1 812 ? -31.507 -30.737 11.836 1.00 96.00 812 TYR A O 1
ATOM 6421 N N . GLY A 1 813 ? -33.390 -29.939 12.734 1.00 95.44 813 GLY A N 1
ATOM 6422 C CA . GLY A 1 813 ? -32.901 -29.977 14.113 1.00 95.44 813 GLY A CA 1
ATOM 6423 C C . GLY A 1 813 ? -31.818 -28.950 14.455 1.00 95.44 813 GLY A C 1
ATOM 6424 O O . GLY A 1 813 ? -31.118 -29.128 15.453 1.00 95.44 813 GLY A O 1
ATOM 6425 N N . LEU A 1 814 ? -31.677 -27.867 13.680 1.00 98.44 814 LEU A N 1
ATOM 6426 C CA . LEU A 1 814 ? -30.784 -26.762 14.041 1.00 98.44 814 LEU A CA 1
ATOM 6427 C C . LEU A 1 814 ? -31.201 -26.155 15.384 1.00 98.44 814 LEU A C 1
ATOM 6429 O O . LEU A 1 814 ? -32.326 -25.682 15.543 1.00 98.44 814 LEU A O 1
ATOM 6433 N N . ASN A 1 815 ? -30.263 -26.067 16.324 1.00 98.56 815 ASN A N 1
ATOM 6434 C CA . ASN A 1 815 ? -30.477 -25.350 17.570 1.00 98.56 815 ASN A CA 1
ATOM 6435 C C . ASN A 1 815 ? -30.010 -23.891 17.433 1.00 98.56 815 ASN A C 1
ATOM 6437 O O . ASN A 1 815 ? -28.844 -23.565 17.648 1.00 98.56 815 ASN A O 1
ATOM 6441 N N . LEU A 1 816 ? -30.922 -22.991 17.063 1.00 98.62 816 LEU A N 1
ATOM 6442 C CA . LEU A 1 816 ? -30.660 -21.549 17.073 1.00 98.62 816 LEU A CA 1
ATOM 6443 C C . LEU A 1 816 ? -30.759 -20.979 18.494 1.00 98.62 816 LEU A C 1
ATOM 6445 O O . LEU A 1 816 ? -31.760 -21.200 19.183 1.00 98.62 816 LEU A O 1
ATOM 6449 N N . GLN A 1 817 ? -29.768 -20.174 18.877 1.00 98.50 817 GLN A N 1
ATOM 6450 C CA . GLN A 1 817 ? -29.725 -19.411 20.123 1.00 98.50 817 GLN A CA 1
ATOM 6451 C C . GLN A 1 817 ? -29.387 -17.941 19.832 1.00 98.50 817 GLN A C 1
ATOM 6453 O O . GLN A 1 817 ? -28.217 -17.566 19.713 1.00 98.50 817 GLN A O 1
ATOM 6458 N N . THR A 1 818 ? -30.412 -17.087 19.736 1.00 97.75 818 THR A N 1
ATOM 6459 C CA . THR A 1 818 ? -30.216 -15.632 19.638 1.00 97.75 818 THR A CA 1
ATOM 6460 C C . THR A 1 818 ? -29.861 -15.021 20.994 1.00 97.75 818 THR A C 1
ATOM 6462 O O . THR A 1 818 ? -30.015 -15.643 22.058 1.00 97.75 818 THR A O 1
ATOM 6465 N N . ASN A 1 819 ? -29.360 -13.786 20.969 1.00 96.31 819 ASN A N 1
ATOM 6466 C CA . ASN A 1 819 ? -28.938 -13.021 22.140 1.00 96.31 819 ASN A CA 1
ATOM 6467 C C . ASN A 1 819 ? -27.953 -13.814 23.024 1.00 96.31 819 ASN A C 1
ATOM 6469 O O . ASN A 1 819 ? -28.038 -13.801 24.254 1.00 96.31 819 ASN A O 1
ATOM 6473 N N . THR A 1 820 ? -27.056 -14.564 22.379 1.00 97.69 820 THR A N 1
ATOM 6474 C CA . THR A 1 820 ? -26.082 -15.473 22.992 1.00 97.69 820 THR A CA 1
ATOM 6475 C C . THR A 1 820 ? -24.695 -15.207 22.382 1.00 97.69 820 THR A C 1
ATOM 6477 O O . THR A 1 820 ? -24.200 -15.995 21.577 1.00 97.69 820 THR A O 1
ATOM 6480 N N . PRO A 1 821 ? -24.056 -14.061 22.706 1.00 97.06 821 PRO A N 1
ATOM 6481 C CA . PRO A 1 821 ? -22.753 -13.711 22.149 1.00 97.06 821 PRO A CA 1
ATOM 6482 C C . PRO A 1 821 ? -21.658 -14.639 22.684 1.00 97.06 821 PRO A C 1
ATOM 6484 O O . PRO A 1 821 ? -21.462 -14.733 23.897 1.00 97.06 821 PRO A O 1
ATOM 6487 N N . VAL A 1 822 ? -20.905 -15.268 21.781 1.00 98.00 822 VAL A N 1
ATOM 6488 C CA . VAL A 1 822 ? -19.679 -16.005 22.128 1.00 98.00 822 VAL A CA 1
ATOM 6489 C C . VAL A 1 822 ? -18.607 -15.004 22.543 1.00 98.00 822 VAL A C 1
ATOM 6491 O O . VAL A 1 822 ? -18.326 -14.080 21.790 1.00 98.00 822 VAL A O 1
ATOM 6494 N N . ARG A 1 823 ? -18.032 -15.159 23.738 1.00 94.12 823 ARG A N 1
ATOM 6495 C CA . ARG A 1 823 ? -17.043 -14.240 24.326 1.00 94.12 823 ARG A CA 1
ATOM 6496 C C . ARG A 1 823 ? -15.598 -14.671 24.114 1.00 94.12 823 ARG A C 1
ATOM 6498 O O . ARG A 1 823 ? -14.703 -13.830 24.085 1.00 94.12 823 ARG A O 1
ATOM 6505 N N . SER A 1 824 ? -15.374 -15.970 23.985 1.00 92.88 824 SER A N 1
ATOM 6506 C CA . SER A 1 824 ? -14.079 -16.554 23.666 1.00 92.88 824 SER A CA 1
ATOM 6507 C C . SER A 1 824 ? -14.266 -17.980 23.157 1.00 92.88 824 SER A C 1
ATOM 6509 O O . SER A 1 824 ? -15.290 -18.621 23.404 1.00 92.88 824 SER A O 1
ATOM 6511 N N . THR A 1 825 ? -13.263 -18.466 22.431 1.00 93.94 825 THR A N 1
ATOM 6512 C CA . THR A 1 825 ? -13.190 -19.846 21.946 1.00 93.94 825 THR A CA 1
ATOM 6513 C C . THR A 1 825 ? -11.838 -20.432 22.326 1.00 93.94 825 THR A C 1
ATOM 6515 O O . THR A 1 825 ? -10.805 -19.858 21.973 1.00 93.94 825 THR A O 1
ATOM 6518 N N . VAL A 1 826 ? -11.833 -21.565 23.024 1.00 92.19 826 VAL A N 1
ATOM 6519 C CA . VAL A 1 826 ? -10.615 -22.240 23.492 1.00 92.19 826 VAL A CA 1
ATOM 6520 C C . VAL A 1 826 ? -10.565 -23.644 22.906 1.00 92.19 826 VAL A C 1
ATOM 6522 O O . VAL A 1 826 ? -11.529 -24.396 23.029 1.00 92.19 826 VAL A O 1
ATOM 6525 N N . GLN A 1 827 ? -9.448 -24.000 22.277 1.00 89.44 827 GLN A N 1
ATOM 6526 C CA . GLN A 1 827 ? -9.233 -25.356 21.781 1.00 89.44 827 GLN A CA 1
ATOM 6527 C C . GLN A 1 827 ? -8.957 -26.309 22.954 1.00 89.44 827 GLN A C 1
ATOM 6529 O O . GLN A 1 827 ? -8.171 -25.990 23.845 1.00 89.44 827 GLN A O 1
ATOM 6534 N N . GLN A 1 828 ? -9.595 -27.477 22.944 1.00 86.38 828 GLN A N 1
ATOM 6535 C CA . GLN A 1 828 ? -9.414 -28.566 23.907 1.00 86.38 828 GLN A CA 1
ATOM 6536 C C . GLN A 1 828 ? -8.944 -29.842 23.185 1.00 86.38 828 GLN A C 1
ATOM 6538 O O . GLN A 1 828 ? -8.987 -29.915 21.959 1.00 86.38 828 GLN A O 1
ATOM 6543 N N . GLU A 1 829 ? -8.519 -30.869 23.932 1.00 76.69 829 GLU A N 1
ATOM 6544 C CA . GLU A 1 829 ? -8.052 -32.148 23.355 1.00 76.69 829 GLU A CA 1
ATOM 6545 C C . GLU A 1 829 ? -9.098 -32.824 22.448 1.00 76.69 829 GLU A C 1
ATOM 6547 O O . GLU A 1 829 ? -8.730 -33.480 21.477 1.00 76.69 829 GLU A O 1
ATOM 6552 N N . ALA A 1 830 ? -10.391 -32.634 22.735 1.00 73.12 830 ALA A N 1
ATOM 6553 C CA . ALA A 1 830 ? -11.508 -33.264 22.026 1.00 73.12 830 ALA A CA 1
ATOM 6554 C C . ALA A 1 830 ? -12.457 -32.260 21.331 1.00 73.12 830 ALA A C 1
ATOM 6556 O O . ALA A 1 830 ? -13.639 -32.558 21.154 1.00 73.12 830 ALA A O 1
ATOM 6557 N N . GLY A 1 831 ? -11.968 -31.072 20.949 1.00 89.75 831 GLY A N 1
ATOM 6558 C CA . GLY A 1 831 ? -12.759 -30.072 20.221 1.00 89.75 831 GLY A CA 1
ATOM 6559 C C . GLY A 1 831 ? -12.535 -28.644 20.715 1.00 89.75 831 GLY A C 1
ATOM 6560 O O . GLY A 1 831 ? -11.404 -28.206 20.911 1.00 89.75 831 GLY A O 1
ATOM 6561 N N . TRP A 1 832 ? -13.621 -27.907 20.910 1.00 96.50 832 TRP A N 1
ATOM 6562 C CA . TRP A 1 832 ? -13.637 -26.476 21.192 1.00 96.50 832 TRP A CA 1
ATOM 6563 C C . TRP A 1 832 ? -14.612 -26.144 22.310 1.00 96.50 832 TRP A C 1
ATOM 6565 O O . TRP A 1 832 ? -15.724 -26.652 22.339 1.00 96.50 832 TRP A O 1
ATOM 6575 N N . SER A 1 833 ? -14.215 -25.237 23.194 1.00 96.56 833 SER A N 1
ATOM 6576 C CA . SER A 1 833 ? -15.057 -24.669 24.244 1.00 96.56 833 SER A CA 1
ATOM 6577 C C . SER A 1 833 ? -15.427 -23.237 23.881 1.00 96.56 833 SER A C 1
ATOM 6579 O O . SER A 1 833 ? -14.538 -22.415 23.644 1.00 96.56 833 SER A O 1
ATOM 6581 N N . LEU A 1 834 ? -16.723 -22.938 23.831 1.00 97.94 834 LEU A N 1
ATOM 6582 C CA . LEU A 1 834 ? -17.276 -21.629 23.498 1.00 97.94 834 LEU A CA 1
ATOM 6583 C C . LEU A 1 834 ? -17.914 -21.021 24.747 1.00 97.94 834 LEU A C 1
ATOM 6585 O O . LEU A 1 834 ? -18.925 -21.519 25.241 1.00 97.94 834 LEU A O 1
ATOM 6589 N N . GLU A 1 835 ? -17.338 -19.930 25.241 1.00 97.69 835 GLU A N 1
ATOM 6590 C CA . GLU A 1 835 ? -17.842 -19.223 26.420 1.00 97.69 835 GLU A CA 1
ATOM 6591 C C . GLU A 1 835 ? -18.944 -18.238 26.034 1.00 97.69 835 GLU A C 1
ATOM 6593 O O . GLU A 1 835 ? -18.770 -17.426 25.122 1.00 97.69 835 GLU A O 1
ATOM 6598 N N . THR A 1 836 ? -20.070 -18.256 26.747 1.00 97.31 836 THR A N 1
ATOM 6599 C CA . THR A 1 836 ? -21.175 -17.307 26.545 1.00 97.31 836 THR A CA 1
ATOM 6600 C C . THR A 1 836 ? -21.709 -16.805 27.891 1.00 97.31 836 THR A C 1
ATOM 6602 O O . THR A 1 836 ? -21.556 -17.482 28.909 1.00 97.31 836 THR A O 1
ATOM 6605 N N . PRO A 1 837 ? -22.428 -15.667 27.936 1.00 95.19 837 PRO A N 1
ATOM 6606 C CA . PRO A 1 837 ? -23.098 -15.214 29.159 1.00 95.19 837 PRO A CA 1
ATOM 6607 C C . PRO A 1 837 ? -24.145 -16.190 29.722 1.00 95.19 837 PRO A C 1
ATOM 6609 O O . PRO A 1 837 ? -24.621 -15.990 30.834 1.00 95.19 837 PRO A O 1
ATOM 6612 N N . ARG A 1 838 ? -24.547 -17.207 28.949 1.00 95.75 838 ARG A N 1
ATOM 6613 C CA . ARG A 1 838 ? -25.547 -18.215 29.326 1.00 95.75 838 ARG A CA 1
ATOM 6614 C C . ARG A 1 838 ? -24.930 -19.572 29.674 1.00 95.75 838 ARG A C 1
ATOM 6616 O O . ARG A 1 838 ? -25.669 -20.526 29.883 1.00 95.75 838 ARG A O 1
ATOM 6623 N N . GLY A 1 839 ? -23.602 -19.652 29.729 1.00 95.25 839 GLY A N 1
ATOM 6624 C CA . GLY A 1 839 ? -22.851 -20.881 29.962 1.00 95.25 839 GLY A CA 1
ATOM 6625 C C . GLY A 1 839 ? -21.949 -21.249 28.787 1.00 95.25 839 GLY A C 1
ATOM 6626 O O . GLY A 1 839 ? -21.881 -20.540 27.778 1.00 95.25 839 GLY A O 1
ATOM 6627 N N . THR A 1 840 ? -21.260 -22.371 28.944 1.00 96.62 840 THR A N 1
ATOM 6628 C CA . THR A 1 840 ? -20.256 -22.873 28.004 1.00 96.62 840 THR A CA 1
ATOM 6629 C C . THR A 1 840 ? -20.842 -23.978 27.128 1.00 96.62 840 THR A C 1
ATOM 6631 O O . THR A 1 840 ? -21.579 -24.833 27.620 1.00 96.62 840 THR A O 1
ATOM 6634 N N . VAL A 1 841 ? -20.485 -23.981 25.842 1.00 97.62 841 VAL A N 1
ATOM 6635 C CA . VAL A 1 841 ? -20.805 -25.064 24.898 1.00 97.62 841 VAL A CA 1
ATOM 6636 C C . VAL A 1 841 ? -19.515 -25.709 24.421 1.00 97.62 841 VAL A C 1
ATOM 6638 O O . VAL A 1 841 ? -18.624 -25.005 23.946 1.00 97.62 841 VAL A O 1
ATOM 6641 N N . THR A 1 842 ? -19.425 -27.033 24.488 1.00 97.44 842 THR A N 1
ATOM 6642 C CA . THR A 1 842 ? -18.341 -27.786 23.853 1.00 97.44 842 THR A CA 1
ATOM 6643 C C . THR A 1 842 ? -18.780 -28.277 22.475 1.00 97.44 842 THR A C 1
ATOM 6645 O O . THR A 1 842 ? -19.837 -28.889 22.345 1.00 97.44 842 THR A O 1
ATOM 6648 N N . ALA A 1 843 ? -17.976 -28.028 21.447 1.00 97.44 843 ALA A N 1
ATOM 6649 C CA . ALA A 1 843 ? -18.230 -28.446 20.073 1.00 97.44 843 ALA A CA 1
ATOM 6650 C C . ALA A 1 843 ? -17.054 -29.249 19.512 1.00 97.44 843 ALA A C 1
ATOM 6652 O O . ALA A 1 843 ? -15.905 -28.894 19.766 1.00 97.44 843 ALA A O 1
ATOM 6653 N N . SER A 1 844 ? -17.300 -30.291 18.718 1.00 95.56 844 SER A N 1
ATOM 6654 C CA . SER A 1 844 ? -16.209 -30.983 18.013 1.00 95.56 844 SER A CA 1
ATOM 6655 C C . SER A 1 844 ? -15.584 -30.094 16.934 1.00 95.56 844 SER A C 1
ATOM 6657 O O . SER A 1 844 ? -14.361 -30.063 16.790 1.00 95.56 844 SER A O 1
ATOM 6659 N N . GLN A 1 845 ? -16.409 -29.327 16.219 1.00 95.44 845 GLN A N 1
ATOM 6660 C CA . GLN A 1 845 ? -15.992 -28.389 15.176 1.00 95.44 845 GLN A CA 1
ATOM 6661 C C . GLN A 1 845 ? -16.685 -27.034 15.335 1.00 95.44 845 GLN A C 1
ATOM 6663 O O . GLN A 1 845 ? -17.805 -26.945 15.845 1.00 95.44 845 GLN A O 1
ATOM 6668 N N . ILE A 1 846 ? -16.027 -25.965 14.881 1.00 97.19 846 ILE A N 1
ATOM 6669 C CA . ILE A 1 846 ? -16.568 -24.601 14.934 1.00 97.19 846 ILE A CA 1
ATOM 6670 C C . ILE A 1 846 ? -16.456 -23.900 13.584 1.00 97.19 846 ILE A C 1
ATOM 6672 O O . ILE A 1 846 ? -15.447 -24.030 12.892 1.00 97.19 846 ILE A O 1
ATOM 6676 N N . VAL A 1 847 ? -17.469 -23.109 13.236 1.00 97.38 847 VAL A N 1
ATOM 6677 C CA . VAL A 1 847 ? -17.494 -22.280 12.026 1.00 97.38 847 VAL A CA 1
ATOM 6678 C C . VAL A 1 847 ? -17.662 -20.811 12.409 1.00 97.38 847 VAL A C 1
ATOM 6680 O O . VAL A 1 847 ? -18.688 -20.402 12.954 1.00 97.38 847 VAL A O 1
ATOM 6683 N N . PHE A 1 848 ? -16.657 -19.994 12.101 1.00 97.50 848 PHE A N 1
ATOM 6684 C CA . PHE A 1 848 ? -16.670 -18.548 12.298 1.00 97.50 848 PHE A CA 1
ATOM 6685 C C . PHE A 1 848 ? -17.301 -17.845 11.090 1.00 97.50 848 PHE A C 1
ATOM 6687 O O . PHE A 1 848 ? -16.629 -17.560 10.098 1.00 97.50 848 PHE A O 1
ATOM 6694 N N . ALA A 1 849 ? -18.591 -17.521 11.198 1.00 96.38 849 ALA A N 1
ATOM 6695 C CA . ALA A 1 849 ? -19.363 -16.759 10.212 1.00 96.38 849 ALA A CA 1
ATOM 6696 C C . ALA A 1 849 ? -19.604 -15.305 10.680 1.00 96.38 849 ALA A C 1
ATOM 6698 O O . ALA A 1 849 ? -20.688 -14.735 10.531 1.00 96.38 849 ALA A O 1
ATOM 6699 N N . THR A 1 850 ? -18.580 -14.692 11.285 1.00 94.94 850 THR A N 1
ATOM 6700 C CA . THR A 1 850 ? -18.668 -13.422 12.035 1.00 94.94 850 THR A CA 1
ATOM 6701 C C . THR A 1 850 ? -18.256 -12.181 11.233 1.00 94.94 850 THR A C 1
ATOM 6703 O O . THR A 1 850 ? -18.358 -11.055 11.730 1.00 94.94 850 THR A O 1
ATOM 6706 N N . ASN A 1 851 ? -17.847 -12.349 9.971 1.00 94.69 851 ASN A N 1
ATOM 6707 C CA . ASN A 1 851 ? -17.514 -11.274 9.031 1.00 94.69 851 ASN A CA 1
ATOM 6708 C C . ASN A 1 851 ? -16.548 -10.221 9.629 1.00 94.69 851 ASN A C 1
ATOM 6710 O O . ASN A 1 851 ? -15.414 -10.555 9.963 1.00 94.69 851 ASN A O 1
ATOM 6714 N N . ALA A 1 852 ? -16.978 -8.964 9.794 1.00 95.31 852 ALA A N 1
ATOM 6715 C CA . ALA A 1 852 ? -16.165 -7.868 10.337 1.00 95.31 852 ALA A CA 1
ATOM 6716 C C . ALA A 1 852 ? -15.661 -8.105 11.771 1.00 95.31 852 ALA A C 1
ATOM 6718 O O . ALA A 1 852 ? -14.656 -7.530 12.173 1.00 95.31 852 ALA A O 1
ATOM 6719 N N . TYR A 1 853 ? -16.358 -8.944 12.541 1.00 95.62 853 TYR A N 1
ATOM 6720 C CA . TYR A 1 853 ? -16.078 -9.186 13.958 1.00 95.62 853 TYR A CA 1
ATOM 6721 C C . TYR A 1 853 ? -15.146 -10.384 14.187 1.00 95.62 853 TYR A C 1
ATOM 6723 O O . TYR A 1 853 ? -14.865 -10.742 15.328 1.00 95.62 853 TYR A O 1
ATOM 6731 N N . THR A 1 854 ? -14.654 -11.007 13.112 1.00 95.69 854 THR A N 1
ATOM 6732 C CA . THR A 1 854 ? -13.823 -12.220 13.164 1.00 95.69 854 THR A CA 1
ATOM 6733 C C . THR A 1 854 ? -12.613 -12.065 14.076 1.00 95.69 854 THR A C 1
ATOM 6735 O O . THR A 1 854 ? -12.374 -12.930 14.916 1.00 95.69 854 THR A O 1
ATOM 6738 N N . ALA A 1 855 ? -11.893 -10.943 13.975 1.00 92.44 855 ALA A N 1
ATOM 6739 C CA . ALA A 1 855 ? -10.670 -10.712 14.742 1.00 92.44 855 ALA A CA 1
ATOM 6740 C C . ALA A 1 855 ? -10.888 -10.631 16.269 1.00 92.44 855 ALA A C 1
ATOM 6742 O O . ALA A 1 855 ? -9.926 -10.726 17.025 1.00 92.44 855 ALA A O 1
ATOM 6743 N N . THR A 1 856 ? -12.136 -10.502 16.736 1.00 93.25 856 THR A N 1
ATOM 6744 C CA . THR A 1 856 ? -12.480 -10.577 18.167 1.00 93.25 856 THR A CA 1
ATOM 6745 C C . THR A 1 856 ? -12.356 -11.994 18.720 1.00 93.25 856 THR A C 1
ATOM 6747 O O . THR A 1 856 ? -12.000 -12.159 19.882 1.00 93.25 856 THR A O 1
ATOM 6750 N N . LEU A 1 857 ? -12.633 -13.013 17.901 1.00 94.00 857 LEU A N 1
ATOM 6751 C CA . LEU A 1 857 ? -12.549 -14.423 18.303 1.00 94.00 857 LEU A CA 1
ATOM 6752 C C . LEU A 1 857 ? -11.310 -15.127 17.729 1.00 94.00 857 LEU A C 1
ATOM 6754 O O . LEU A 1 857 ? -10.811 -16.078 18.328 1.00 94.00 857 LEU A O 1
ATOM 6758 N N . LEU A 1 858 ? -10.785 -14.631 16.606 1.00 92.75 858 LEU A N 1
ATOM 6759 C CA . LEU A 1 858 ? -9.569 -15.112 15.952 1.00 92.75 858 LEU A CA 1
ATOM 6760 C C . LEU A 1 858 ? -8.553 -13.965 15.786 1.00 92.75 858 LEU A C 1
ATOM 6762 O O . LEU A 1 858 ? -8.492 -13.348 14.716 1.00 92.75 858 LEU A O 1
ATOM 6766 N N . PRO A 1 859 ? -7.753 -13.648 16.823 1.00 88.19 859 PRO A N 1
ATOM 6767 C CA . PRO A 1 859 ? -6.814 -12.523 16.806 1.00 88.19 859 PRO A CA 1
ATOM 6768 C C . PRO A 1 859 ? -5.800 -12.546 15.651 1.00 88.19 859 PRO A C 1
ATOM 6770 O O . PRO A 1 859 ? -5.303 -11.502 15.251 1.00 88.19 859 PRO A O 1
ATOM 6773 N N . GLU A 1 860 ? -5.512 -13.703 15.056 1.00 87.69 860 GLU A N 1
ATOM 6774 C CA . GLU A 1 860 ? -4.647 -13.836 13.878 1.00 87.69 860 GLU A CA 1
ATOM 6775 C C . GLU A 1 860 ? -5.212 -13.204 12.587 1.00 87.69 860 GLU A C 1
ATOM 6777 O O . GLU A 1 860 ? -4.487 -13.095 11.590 1.00 87.69 860 GLU A O 1
ATOM 6782 N N . PHE A 1 861 ? -6.488 -12.799 12.590 1.00 89.25 861 PHE A N 1
ATOM 6783 C CA . PHE A 1 861 ? -7.129 -12.018 11.524 1.00 89.25 861 PHE A CA 1
ATOM 6784 C C . PHE A 1 861 ? -7.140 -10.508 11.806 1.00 89.25 861 PHE A C 1
ATOM 6786 O O . PHE A 1 861 ? -7.645 -9.728 10.994 1.00 89.25 861 PHE A O 1
ATOM 6793 N N . LEU A 1 862 ? -6.559 -10.072 12.927 1.00 85.75 862 LEU A N 1
ATOM 6794 C CA . LEU A 1 862 ? -6.347 -8.663 13.237 1.00 85.75 862 LEU A CA 1
ATOM 6795 C C . LEU A 1 862 ? -5.422 -8.027 12.192 1.00 85.75 862 LEU A C 1
ATOM 6797 O O . LEU A 1 862 ? -4.340 -8.535 11.911 1.00 85.75 862 LEU A O 1
ATOM 6801 N N . GLY A 1 863 ? -5.881 -6.940 11.571 1.00 79.56 863 GLY A N 1
ATOM 6802 C CA . GLY A 1 863 ? -5.190 -6.305 10.443 1.00 79.56 863 GLY A CA 1
ATOM 6803 C C . GLY A 1 863 ? -5.385 -6.998 9.085 1.00 79.56 863 GLY A C 1
ATOM 6804 O O . GLY A 1 863 ? -5.011 -6.414 8.074 1.00 79.56 863 GLY A O 1
ATOM 6805 N N . LYS A 1 864 ? -6.006 -8.188 9.039 1.00 87.06 864 LYS A N 1
ATOM 6806 C CA . LYS A 1 864 ? -6.360 -8.899 7.791 1.00 87.06 864 LYS A CA 1
ATOM 6807 C C . LYS A 1 864 ? -7.812 -8.685 7.374 1.00 87.06 864 LYS A C 1
ATOM 6809 O O . LYS A 1 864 ? -8.107 -8.614 6.187 1.00 87.06 864 LYS A O 1
ATOM 6814 N N . ILE A 1 865 ? -8.715 -8.584 8.352 1.00 92.56 865 ILE A N 1
ATOM 6815 C CA . ILE A 1 865 ? -10.118 -8.216 8.142 1.00 92.56 865 ILE A CA 1
ATOM 6816 C C . ILE A 1 865 ? -10.381 -6.913 8.896 1.00 92.56 865 ILE A C 1
ATOM 6818 O O . ILE A 1 865 ? -10.321 -6.878 10.125 1.00 92.56 865 ILE A O 1
ATOM 6822 N N . ALA A 1 866 ? -10.688 -5.847 8.163 1.00 90.56 866 ALA A N 1
ATOM 6823 C CA . ALA A 1 866 ? -11.021 -4.545 8.723 1.00 90.56 866 ALA A CA 1
ATOM 6824 C C . ALA A 1 866 ? -12.546 -4.331 8.736 1.00 90.56 866 ALA A C 1
ATOM 6826 O O . ALA A 1 866 ? -13.195 -4.511 7.700 1.00 90.56 866 ALA A O 1
ATOM 6827 N N . PRO A 1 867 ? -13.147 -3.914 9.866 1.00 93.56 867 PRO A N 1
ATOM 6828 C CA . PRO A 1 867 ? -14.522 -3.436 9.870 1.00 93.56 867 PRO A CA 1
ATOM 6829 C C . PRO A 1 867 ? -14.671 -2.190 9.004 1.00 93.56 867 PRO A C 1
ATOM 6831 O O . PRO A 1 867 ? -13.811 -1.313 9.022 1.00 93.56 867 PRO A O 1
ATOM 6834 N N . PHE A 1 868 ? -15.780 -2.094 8.285 1.00 93.50 868 PHE A N 1
ATOM 6835 C CA . PHE A 1 868 ? -16.104 -0.958 7.438 1.00 93.50 868 PHE A CA 1
ATOM 6836 C C . PHE A 1 868 ? -17.582 -0.606 7.581 1.00 93.50 868 PHE A C 1
ATOM 6838 O O . PHE A 1 868 ? -18.461 -1.392 7.219 1.00 93.50 868 PHE A O 1
ATOM 6845 N N . LYS A 1 869 ? -17.869 0.590 8.083 1.00 94.94 869 LYS A N 1
ATOM 6846 C CA . LYS A 1 869 ? -19.221 1.124 8.231 1.00 94.94 869 LYS A CA 1
ATOM 6847 C C . LYS A 1 869 ? -19.728 1.658 6.890 1.00 94.94 869 LYS A C 1
ATOM 6849 O O . LYS A 1 869 ? -19.196 2.622 6.358 1.00 94.94 869 LYS A O 1
ATOM 6854 N N . GLY A 1 870 ? -20.757 1.025 6.336 1.00 94.69 870 GLY A N 1
ATOM 6855 C CA . GLY A 1 870 ? -21.503 1.500 5.166 1.00 94.69 870 GLY A CA 1
ATOM 6856 C C . GLY A 1 870 ? -22.870 2.064 5.551 1.00 94.69 870 GLY A C 1
ATOM 6857 O O . GLY A 1 870 ? -23.330 1.856 6.675 1.00 94.69 870 GLY A O 1
ATOM 6858 N N . GLN A 1 871 ? -23.534 2.747 4.615 1.00 96.44 871 GLN A N 1
ATOM 6859 C CA . GLN A 1 871 ? -24.891 3.270 4.790 1.00 96.44 871 GLN A CA 1
ATOM 6860 C C . GLN A 1 871 ? -25.758 2.976 3.556 1.00 96.44 871 GLN A C 1
ATOM 6862 O O . GLN A 1 871 ? -25.267 2.934 2.427 1.00 96.44 871 GLN A O 1
ATOM 6867 N N . CYS A 1 872 ? -27.045 2.743 3.791 1.00 97.25 872 CYS A N 1
ATOM 6868 C CA . CYS A 1 872 ? -28.077 2.539 2.778 1.00 97.25 872 CYS A CA 1
ATOM 6869 C C . CYS A 1 872 ? -29.325 3.352 3.134 1.00 97.25 872 CYS A C 1
ATOM 6871 O O . CYS A 1 872 ? -29.510 3.743 4.289 1.00 97.25 872 CYS A O 1
ATOM 6873 N N . SER A 1 873 ? -30.186 3.576 2.149 1.00 97.62 873 SER A N 1
ATOM 6874 C CA . SER A 1 873 ? -31.467 4.254 2.272 1.00 97.62 873 SER A CA 1
ATOM 6875 C C . SER A 1 873 ? -32.581 3.512 1.540 1.00 97.62 873 SER A C 1
ATOM 6877 O O . SER A 1 873 ? -32.335 2.700 0.649 1.00 97.62 873 SER A O 1
ATOM 6879 N N . ALA A 1 874 ? -33.818 3.800 1.939 1.00 97.69 874 ALA A N 1
ATOM 6880 C CA . ALA A 1 874 ? -35.037 3.408 1.250 1.00 97.69 874 ALA A CA 1
ATOM 6881 C C . ALA A 1 874 ? -35.772 4.670 0.786 1.00 97.69 874 ALA A C 1
ATOM 6883 O O . ALA A 1 874 ? -35.966 5.602 1.571 1.00 97.69 874 ALA A O 1
ATOM 6884 N N . ILE A 1 875 ? -36.164 4.701 -0.485 1.00 97.62 875 ILE A N 1
ATOM 6885 C CA . ILE A 1 875 ? -36.715 5.871 -1.169 1.00 97.62 875 ILE A CA 1
ATOM 6886 C C . ILE A 1 875 ? -38.015 5.462 -1.868 1.00 97.62 875 ILE A C 1
ATOM 6888 O O . ILE A 1 875 ? -38.035 4.494 -2.631 1.00 97.62 875 ILE A O 1
ATOM 6892 N N . VAL A 1 876 ? -39.100 6.200 -1.624 1.00 97.56 876 VAL A N 1
ATOM 6893 C CA . VAL A 1 876 ? -40.309 6.113 -2.453 1.00 97.56 876 VAL A CA 1
ATOM 6894 C C . VAL A 1 876 ? -40.033 6.887 -3.744 1.00 97.56 876 VAL A C 1
ATOM 6896 O O . VAL A 1 876 ? -39.776 8.091 -3.669 1.00 97.56 876 VAL A O 1
ATOM 6899 N N . PRO A 1 877 ? -40.048 6.236 -4.918 1.00 96.94 877 PRO A N 1
ATOM 6900 C CA . PRO A 1 877 ? -39.805 6.927 -6.175 1.00 96.94 877 PRO A CA 1
ATOM 6901 C C . PRO A 1 877 ? -40.938 7.893 -6.518 1.00 96.94 877 PRO A C 1
ATOM 6903 O O . PRO A 1 877 ? -42.080 7.697 -6.102 1.00 96.94 877 PRO A O 1
ATOM 6906 N N . THR A 1 878 ? -40.643 8.892 -7.348 1.00 96.69 878 THR A N 1
ATOM 6907 C CA . THR A 1 878 ? -41.693 9.730 -7.937 1.00 96.69 878 THR A CA 1
ATOM 6908 C C . THR A 1 878 ? -42.521 8.938 -8.949 1.00 96.69 878 THR A C 1
ATOM 6910 O O . THR A 1 878 ? -42.124 7.873 -9.440 1.00 96.69 878 THR A O 1
ATOM 6913 N N . ARG A 1 879 ? -43.675 9.483 -9.354 1.00 93.50 879 ARG A N 1
ATOM 6914 C CA . ARG A 1 879 ? -44.516 8.888 -10.414 1.00 93.50 879 ARG A CA 1
ATOM 6915 C C . ARG A 1 879 ? -43.785 8.635 -11.740 1.00 93.50 879 ARG A C 1
ATOM 6917 O O . ARG A 1 879 ? -44.262 7.810 -12.527 1.00 93.50 879 ARG A O 1
ATOM 6924 N N . ALA A 1 880 ? -42.665 9.308 -12.013 1.00 94.56 880 ALA A N 1
ATOM 6925 C CA . ALA A 1 880 ? -41.841 9.065 -13.200 1.00 94.56 880 ALA A CA 1
ATOM 6926 C C . ALA A 1 880 ? -41.188 7.666 -13.197 1.00 94.56 880 ALA A C 1
ATOM 6928 O O . ALA A 1 880 ? -40.918 7.118 -14.264 1.00 94.56 880 ALA A O 1
ATOM 6929 N N . TYR A 1 881 ? -41.039 7.054 -12.018 1.00 96.00 881 TYR A N 1
ATOM 6930 C CA . TYR A 1 881 ? -40.380 5.764 -11.786 1.00 96.00 881 TYR A CA 1
ATOM 6931 C C . TYR A 1 881 ? -41.310 4.729 -11.127 1.00 96.00 881 TYR A C 1
ATOM 6933 O O . TYR A 1 881 ? -40.862 3.838 -10.408 1.00 96.00 881 TYR A O 1
ATOM 6941 N N . ALA A 1 882 ? -42.622 4.836 -11.368 1.00 92.75 882 ALA A N 1
ATOM 6942 C CA . ALA A 1 882 ? -43.650 3.958 -10.805 1.00 92.75 882 ALA A CA 1
ATOM 6943 C C . ALA A 1 882 ? -44.453 3.208 -11.886 1.00 92.75 882 ALA A C 1
ATOM 6945 O O . ALA A 1 882 ? -44.561 3.651 -13.035 1.00 92.75 882 ALA A O 1
ATOM 6946 N N . GLY A 1 883 ? -45.067 2.082 -11.504 1.00 92.44 883 GLY A N 1
ATOM 6947 C CA . GLY A 1 883 ? -45.879 1.249 -12.398 1.00 92.44 883 GLY A CA 1
ATOM 6948 C C . GLY A 1 883 ? -45.074 0.733 -13.593 1.00 92.44 883 GLY A C 1
ATOM 6949 O O . GLY A 1 883 ? -43.963 0.244 -13.434 1.00 92.44 883 GLY A O 1
ATOM 6950 N N . ALA A 1 884 ? -45.600 0.899 -14.809 1.00 91.81 884 ALA A N 1
ATOM 6951 C CA . ALA A 1 884 ? -44.918 0.474 -16.037 1.00 91.81 884 ALA A CA 1
ATOM 6952 C C . ALA A 1 884 ? -43.604 1.230 -16.340 1.00 91.81 884 ALA A C 1
ATOM 6954 O O . ALA A 1 884 ? -42.917 0.878 -17.291 1.00 91.81 884 ALA A O 1
ATOM 6955 N N . ARG A 1 885 ? -43.265 2.277 -15.570 1.00 93.62 885 ARG A N 1
ATOM 6956 C CA . ARG A 1 885 ? -42.020 3.059 -15.708 1.00 93.62 885 ARG A CA 1
ATOM 6957 C C . ARG A 1 885 ? -40.977 2.753 -14.631 1.00 93.62 885 ARG A C 1
ATOM 6959 O O . ARG A 1 885 ? -39.980 3.475 -14.535 1.00 93.62 885 ARG A O 1
ATOM 6966 N N . MET A 1 886 ? -41.225 1.740 -13.799 1.00 95.12 886 MET A N 1
ATOM 6967 C CA . MET A 1 886 ? -40.227 1.231 -12.861 1.00 95.12 886 MET A CA 1
ATOM 6968 C C . MET A 1 886 ? -38.951 0.828 -13.601 1.00 95.12 886 MET A C 1
ATOM 6970 O O . MET A 1 886 ? -38.983 0.428 -14.762 1.00 95.12 886 MET A O 1
ATOM 6974 N N . LEU A 1 887 ? -37.832 0.936 -12.901 1.00 93.75 887 LEU A N 1
ATOM 6975 C CA . LEU A 1 887 ? -36.560 0.379 -13.312 1.00 93.75 887 LEU A CA 1
ATOM 6976 C C . LEU A 1 887 ? -36.674 -1.142 -13.339 1.00 93.75 887 LEU A C 1
ATOM 6978 O O . LEU A 1 887 ? -36.990 -1.778 -12.335 1.00 93.75 887 LEU A O 1
ATOM 6982 N N . ASP A 1 888 ? -36.396 -1.716 -14.499 1.00 90.94 888 ASP A N 1
ATOM 6983 C CA . ASP A 1 888 ? -36.363 -3.153 -14.750 1.00 90.94 888 ASP A CA 1
ATOM 6984 C C . ASP A 1 888 ? -34.926 -3.700 -14.702 1.00 90.94 888 ASP A C 1
ATOM 6986 O O . ASP A 1 888 ? -34.651 -4.784 -15.215 1.00 90.94 888 ASP A O 1
ATOM 6990 N N . ARG A 1 889 ? -33.999 -2.934 -14.114 1.00 95.62 889 ARG A N 1
ATOM 6991 C CA . ARG A 1 889 ? -32.571 -3.233 -13.956 1.00 95.62 889 ARG A CA 1
ATOM 6992 C C . ARG A 1 889 ? -32.086 -2.790 -12.581 1.00 95.62 889 ARG A C 1
ATOM 6994 O O . ARG A 1 889 ? -32.642 -1.867 -11.982 1.00 95.62 889 ARG A O 1
ATOM 7001 N N . THR A 1 890 ? -31.016 -3.411 -12.093 1.00 96.62 890 THR A N 1
ATOM 7002 C CA . THR A 1 890 ? -30.242 -2.871 -10.960 1.00 96.62 890 THR A CA 1
ATOM 7003 C C . THR A 1 890 ? -29.105 -1.993 -11.467 1.00 96.62 890 THR A C 1
ATOM 7005 O O . THR A 1 890 ? -28.697 -2.103 -12.621 1.00 96.62 890 THR A O 1
ATOM 7008 N N . TYR A 1 891 ? -28.563 -1.122 -10.622 1.00 97.38 891 TYR A N 1
ATOM 7009 C CA . TYR A 1 891 ? -27.562 -0.147 -11.056 1.00 97.38 891 TYR A CA 1
ATOM 7010 C C . TYR A 1 891 ? -26.378 -0.096 -10.104 1.00 97.38 891 TYR A C 1
ATOM 7012 O O . TYR A 1 891 ? -26.546 -0.216 -8.888 1.00 97.38 891 TYR A O 1
ATOM 7020 N N . SER A 1 892 ? -25.197 0.149 -10.669 1.00 96.31 892 SER A N 1
ATOM 7021 C CA . SER A 1 892 ? -24.082 0.772 -9.971 1.00 96.31 892 SER A CA 1
ATOM 7022 C C . SER A 1 892 ? -23.613 1.995 -10.755 1.00 96.31 892 SER A C 1
ATOM 7024 O O . SER A 1 892 ? -23.165 1.869 -11.892 1.00 96.31 892 SER A O 1
ATOM 7026 N N . HIS A 1 893 ? -23.722 3.171 -10.143 1.00 96.69 893 HIS A N 1
ATOM 7027 C CA . HIS A 1 893 ? -23.222 4.438 -10.678 1.00 96.69 893 HIS A CA 1
ATOM 7028 C C . HIS A 1 893 ? -21.832 4.686 -10.106 1.00 96.69 893 HIS A C 1
ATOM 7030 O O . HIS A 1 893 ? -21.686 4.752 -8.883 1.00 96.69 893 HIS A O 1
ATOM 7036 N N . ARG A 1 894 ? -20.808 4.780 -10.961 1.00 93.88 894 ARG A N 1
ATOM 7037 C CA . ARG A 1 894 ? -19.403 4.798 -10.529 1.00 93.88 894 ARG A CA 1
ATOM 7038 C C . ARG A 1 894 ? -18.683 6.098 -10.848 1.00 93.88 894 ARG A C 1
ATOM 7040 O O . ARG A 1 894 ? -18.891 6.667 -11.916 1.00 93.88 894 ARG A O 1
ATOM 7047 N N . TYR A 1 895 ? -17.817 6.488 -9.917 1.00 85.94 895 TYR A N 1
ATOM 7048 C CA . TYR A 1 895 ? -16.959 7.664 -9.952 1.00 85.94 895 TYR A CA 1
ATOM 7049 C C . TYR A 1 895 ? -15.509 7.265 -9.650 1.00 85.94 895 TYR A C 1
ATOM 7051 O O . TYR A 1 895 ? -15.240 6.579 -8.658 1.00 85.94 895 TYR A O 1
ATOM 7059 N N . GLY A 1 896 ? -14.572 7.691 -10.494 1.00 84.19 896 GLY A N 1
ATOM 7060 C CA . GLY A 1 896 ? -13.168 7.296 -10.425 1.00 84.19 896 GLY A CA 1
ATOM 7061 C C . GLY A 1 896 ? -12.959 5.783 -10.253 1.00 84.19 896 GLY A C 1
ATOM 7062 O O . GLY A 1 896 ? -13.795 4.948 -10.592 1.00 84.19 896 GLY A O 1
ATOM 7063 N N . LEU A 1 897 ? -11.827 5.374 -9.685 1.00 76.50 897 LEU A N 1
ATOM 7064 C CA . LEU A 1 897 ? -11.505 3.940 -9.600 1.00 76.50 897 LEU A CA 1
ATOM 7065 C C . LEU A 1 897 ? -12.249 3.195 -8.484 1.00 76.50 897 LEU A C 1
ATOM 7067 O O . LEU A 1 897 ? -12.485 1.988 -8.589 1.00 76.50 897 LEU A O 1
ATOM 7071 N N . ASN A 1 898 ? -12.602 3.898 -7.405 1.00 76.88 898 ASN A N 1
ATOM 7072 C CA . ASN A 1 898 ? -13.045 3.282 -6.156 1.00 76.88 898 ASN A CA 1
ATOM 7073 C C . ASN A 1 898 ? -14.394 3.789 -5.648 1.00 76.88 898 ASN A C 1
ATOM 7075 O O . ASN A 1 898 ? -14.883 3.229 -4.675 1.00 76.88 898 ASN A O 1
ATOM 7079 N N . ASP A 1 899 ? -15.038 4.784 -6.244 1.00 87.31 899 ASP A N 1
ATOM 7080 C CA . ASP A 1 899 ? -16.264 5.340 -5.675 1.00 87.31 899 ASP A CA 1
ATOM 7081 C C . ASP A 1 899 ? -17.489 4.909 -6.470 1.00 87.31 899 ASP A C 1
ATOM 7083 O O . ASP A 1 899 ? -17.466 4.806 -7.693 1.00 87.31 899 ASP A O 1
ATOM 7087 N N . PHE A 1 900 ? -18.560 4.545 -5.767 1.00 91.69 900 PHE A N 1
ATOM 7088 C CA . PHE A 1 900 ? -19.801 4.134 -6.409 1.00 91.69 900 PHE A CA 1
ATOM 7089 C C . PHE A 1 900 ? -20.986 4.163 -5.453 1.00 91.69 900 PHE A C 1
ATOM 7091 O O . PHE A 1 900 ? -20.846 3.892 -4.256 1.00 91.69 900 PHE A O 1
ATOM 7098 N N . ASP A 1 901 ? -22.155 4.403 -6.031 1.00 95.56 901 ASP A N 1
ATOM 7099 C CA . ASP A 1 901 ? -23.440 4.061 -5.441 1.00 95.56 901 ASP A CA 1
ATOM 7100 C C . ASP A 1 901 ? -24.036 2.851 -6.156 1.00 95.56 901 ASP A C 1
ATOM 7102 O O . ASP A 1 901 ? -23.694 2.539 -7.300 1.00 95.56 901 ASP A O 1
ATOM 7106 N N . TYR A 1 902 ? -24.924 2.147 -5.469 1.00 95.19 902 TYR A N 1
ATOM 7107 C CA . TYR A 1 902 ? -25.628 0.990 -6.002 1.00 95.19 902 TYR A CA 1
ATOM 7108 C C . TYR A 1 902 ? -27.092 1.021 -5.585 1.00 95.19 902 TYR A C 1
ATOM 7110 O O . TYR A 1 902 ? -27.417 1.396 -4.457 1.00 95.19 902 TYR A O 1
ATOM 7118 N N . MET A 1 903 ? -27.985 0.601 -6.482 1.00 96.19 903 MET A N 1
ATOM 7119 C CA . MET A 1 903 ? -29.417 0.603 -6.193 1.00 96.19 903 MET A CA 1
ATOM 7120 C C . MET A 1 903 ? -30.202 -0.516 -6.860 1.00 96.19 903 MET A C 1
ATOM 7122 O O . MET A 1 903 ? -29.845 -1.000 -7.935 1.00 96.19 903 MET A O 1
ATOM 7126 N N . ILE A 1 904 ? -31.263 -0.936 -6.178 1.00 97.00 904 ILE A N 1
ATOM 7127 C CA . ILE A 1 904 ? -32.324 -1.787 -6.721 1.00 97.00 904 ILE A CA 1
ATOM 7128 C C . ILE A 1 904 ? -33.636 -1.030 -6.625 1.00 97.00 904 ILE A C 1
ATOM 7130 O O . ILE A 1 904 ? -33.841 -0.272 -5.674 1.00 97.00 904 ILE A O 1
ATOM 7134 N N . GLN A 1 905 ? -34.552 -1.308 -7.544 1.00 96.81 905 GLN A N 1
ATOM 7135 C CA . GLN A 1 905 ? -35.956 -1.009 -7.330 1.00 96.81 905 GLN A CA 1
ATOM 7136 C C . GLN A 1 905 ? -36.693 -2.311 -7.042 1.00 96.81 905 GLN A C 1
ATOM 7138 O O . GLN A 1 905 ? -36.659 -3.250 -7.833 1.00 96.81 905 GLN A O 1
ATOM 7143 N N . ARG A 1 906 ? -37.321 -2.395 -5.870 1.00 94.94 906 ARG A N 1
ATOM 7144 C CA . ARG A 1 906 ? -37.942 -3.639 -5.422 1.00 94.94 906 ARG A CA 1
ATOM 7145 C C . ARG A 1 906 ? -39.180 -3.947 -6.269 1.00 94.94 906 ARG A C 1
ATOM 7147 O O . ARG A 1 906 ? -40.053 -3.088 -6.391 1.00 94.94 906 ARG A O 1
ATOM 7154 N N . PRO A 1 907 ? -39.323 -5.177 -6.791 1.00 89.62 907 PRO A N 1
ATOM 7155 C CA . PRO A 1 907 ? -40.427 -5.533 -7.688 1.00 89.62 907 PRO A CA 1
ATOM 7156 C C . PRO A 1 907 ? -41.798 -5.499 -6.996 1.00 89.62 907 PRO A C 1
ATOM 7158 O O . PRO A 1 907 ? -42.813 -5.256 -7.637 1.00 89.62 907 PRO A O 1
ATOM 7161 N N . LYS A 1 908 ? -41.837 -5.756 -5.682 1.00 90.06 908 LYS A N 1
ATOM 7162 C CA . LYS A 1 908 ? -43.084 -5.959 -4.929 1.00 90.06 908 LYS A CA 1
ATOM 7163 C C . LYS A 1 908 ? -43.818 -4.663 -4.597 1.00 90.06 908 LYS A C 1
ATOM 7165 O O . LYS A 1 908 ? -45.043 -4.654 -4.572 1.00 90.06 908 LYS A O 1
ATOM 7170 N N . ASP A 1 909 ? -43.081 -3.594 -4.306 1.00 92.88 909 ASP A N 1
ATOM 7171 C CA . ASP A 1 909 ? -43.644 -2.317 -3.847 1.00 92.88 909 ASP A CA 1
ATOM 7172 C C . ASP A 1 909 ? -43.022 -1.080 -4.509 1.00 92.88 909 ASP A C 1
ATOM 7174 O O . ASP A 1 909 ? -43.429 0.042 -4.218 1.00 92.88 909 ASP A O 1
ATOM 7178 N N . GLY A 1 910 ? -42.057 -1.259 -5.412 1.00 95.06 910 GLY A N 1
ATOM 7179 C CA . GLY A 1 910 ? -41.421 -0.169 -6.143 1.00 95.06 910 GLY A CA 1
ATOM 7180 C C . GLY A 1 910 ? -40.467 0.688 -5.316 1.00 95.06 910 GLY A C 1
ATOM 7181 O O . GLY A 1 910 ? -39.917 1.640 -5.866 1.00 95.06 910 GLY A O 1
ATOM 7182 N N . ILE A 1 911 ? -40.230 0.371 -4.037 1.00 96.81 911 ILE A N 1
ATOM 7183 C CA . ILE A 1 911 ? -39.288 1.116 -3.193 1.00 96.81 911 ILE A CA 1
ATOM 7184 C C . ILE A 1 911 ? -37.870 0.934 -3.735 1.00 96.81 911 ILE A C 1
ATOM 7186 O O . ILE A 1 911 ? -37.430 -0.188 -4.004 1.00 96.81 911 ILE A O 1
ATOM 7190 N N . ILE A 1 912 ? -37.144 2.041 -3.856 1.00 97.75 912 ILE A N 1
ATOM 7191 C CA . ILE A 1 912 ? -35.737 2.039 -4.242 1.00 97.75 912 ILE A CA 1
ATOM 7192 C C . ILE A 1 912 ? -34.886 1.887 -2.990 1.00 97.75 912 ILE A C 1
ATOM 7194 O O . ILE A 1 912 ? -35.053 2.630 -2.024 1.00 97.75 912 ILE A O 1
ATOM 7198 N N . ILE A 1 913 ? -33.966 0.929 -3.014 1.00 97.88 913 ILE A N 1
ATOM 7199 C CA . ILE A 1 913 ? -32.926 0.797 -1.997 1.00 97.88 913 ILE A CA 1
ATOM 7200 C C . ILE A 1 913 ? -31.628 1.285 -2.614 1.00 97.88 913 ILE A C 1
ATOM 7202 O O . ILE A 1 913 ? -31.198 0.731 -3.622 1.00 97.88 913 ILE A O 1
ATOM 7206 N N . LEU A 1 914 ? -31.027 2.307 -2.013 1.00 97.75 914 LEU A N 1
ATOM 7207 C CA . LEU A 1 914 ? -29.818 2.961 -2.505 1.00 97.75 914 LEU A CA 1
ATOM 7208 C C . LEU A 1 914 ? -28.733 2.908 -1.427 1.00 97.75 914 LEU A C 1
ATOM 7210 O O . LEU A 1 914 ? -28.952 3.332 -0.296 1.00 97.75 914 LEU A O 1
ATOM 7214 N N . GLY A 1 915 ? -27.556 2.397 -1.765 1.00 95.94 915 GLY A N 1
ATOM 7215 C CA . GLY A 1 915 ? -26.394 2.368 -0.881 1.00 95.94 915 GLY A CA 1
ATOM 7216 C C . GLY A 1 915 ? -25.175 3.017 -1.519 1.00 95.94 915 GLY A C 1
ATOM 7217 O O . GLY A 1 915 ? -25.060 3.059 -2.740 1.00 95.94 915 GLY A O 1
ATOM 7218 N N . GLY A 1 916 ? -24.257 3.504 -0.682 1.00 93.38 916 GLY A N 1
ATOM 7219 C CA . GLY A 1 916 ? -23.004 4.120 -1.123 1.00 93.38 916 GLY A CA 1
ATOM 7220 C C . GLY A 1 916 ? -22.691 5.428 -0.393 1.00 93.38 916 GLY A C 1
ATOM 7221 O O . GLY A 1 916 ? -22.842 5.508 0.826 1.00 93.38 916 GLY A O 1
ATOM 7222 N N . GLY A 1 917 ? -22.183 6.426 -1.115 1.00 91.88 917 GLY A N 1
ATOM 7223 C CA . GLY A 1 917 ? -21.808 7.742 -0.596 1.00 91.88 917 GLY A CA 1
ATOM 7224 C C . GLY A 1 917 ? -20.512 7.760 0.214 1.00 91.88 917 GLY A C 1
ATOM 7225 O O . GLY A 1 917 ? -20.244 8.728 0.923 1.00 91.88 917 GLY A O 1
ATOM 7226 N N . ARG A 1 918 ? -19.686 6.709 0.128 1.00 89.31 918 ARG A N 1
ATOM 7227 C CA . ARG A 1 918 ? -18.476 6.559 0.958 1.00 89.31 918 ARG A CA 1
ATOM 7228 C C . ARG A 1 918 ? -17.438 7.668 0.766 1.00 89.31 918 ARG A C 1
ATOM 7230 O O . ARG A 1 918 ? -16.768 8.030 1.722 1.00 89.31 918 ARG A O 1
ATOM 7237 N N . TRP A 1 919 ? -17.361 8.261 -0.424 1.00 87.62 919 TRP A N 1
ATOM 7238 C CA . TRP A 1 919 ? -16.452 9.371 -0.737 1.00 87.62 919 TRP A CA 1
ATOM 7239 C C . TRP A 1 919 ? -16.896 10.718 -0.167 1.00 87.62 919 TRP A C 1
ATOM 7241 O O . TRP A 1 919 ? -16.167 11.705 -0.246 1.00 87.62 919 TRP A O 1
ATOM 7251 N N . LYS A 1 920 ? -18.104 10.790 0.407 1.00 89.06 920 LYS A N 1
ATOM 7252 C CA . LYS A 1 920 ? -18.606 12.008 1.054 1.00 89.06 920 LYS A CA 1
ATOM 7253 C C . LYS A 1 920 ? -17.954 12.274 2.402 1.00 89.06 920 LYS A C 1
ATOM 7255 O O . LYS A 1 920 ? -18.113 13.369 2.936 1.00 89.06 920 LYS A O 1
ATOM 7260 N N . VAL A 1 921 ? -17.232 11.298 2.945 1.00 84.69 921 VAL A N 1
ATOM 7261 C CA . VAL A 1 921 ? -16.495 11.424 4.199 1.00 84.69 921 VAL A CA 1
ATOM 7262 C C . VAL A 1 921 ? -15.096 10.828 4.073 1.00 84.69 921 VAL A C 1
ATOM 7264 O O . VAL A 1 921 ? -14.855 9.989 3.206 1.00 84.69 921 VAL A O 1
ATOM 7267 N N . PRO A 1 922 ? -14.152 11.238 4.934 1.00 73.69 922 PRO A N 1
ATOM 7268 C CA . PRO A 1 922 ? -12.864 10.571 5.031 1.00 73.69 922 PRO A CA 1
ATOM 7269 C C . PRO A 1 922 ? -13.039 9.088 5.376 1.00 73.69 922 PRO A C 1
ATOM 7271 O O . PRO A 1 922 ? -13.873 8.729 6.211 1.00 73.69 922 PRO A O 1
ATOM 7274 N N . VAL A 1 923 ? -12.219 8.232 4.763 1.00 74.06 923 VAL A N 1
ATOM 7275 C CA . VAL A 1 923 ? -12.256 6.771 4.950 1.00 74.06 923 VAL A CA 1
ATOM 7276 C C . VAL A 1 923 ? -12.085 6.361 6.415 1.00 74.06 923 VAL A C 1
ATOM 7278 O O . VAL A 1 923 ? -12.598 5.326 6.834 1.00 74.06 923 VAL A O 1
ATOM 7281 N N . GLU A 1 924 ? -11.419 7.195 7.214 1.00 77.75 924 GLU A N 1
ATOM 7282 C CA . GLU A 1 924 ? -11.205 6.984 8.640 1.00 77.75 924 GLU A CA 1
ATOM 7283 C C . GLU A 1 924 ? -12.511 7.012 9.451 1.00 77.75 924 GLU A C 1
ATOM 7285 O O . GLU A 1 924 ? -12.537 6.414 10.510 1.00 77.75 924 GLU A O 1
ATOM 7290 N N . GLN A 1 925 ? -13.601 7.625 8.961 1.00 80.50 925 GLN A N 1
ATOM 7291 C CA . GLN A 1 925 ? -14.930 7.537 9.602 1.00 80.50 925 GLN A CA 1
ATOM 7292 C C . GLN A 1 925 ? -15.668 6.226 9.285 1.00 80.50 925 GLN A C 1
ATOM 7294 O O . GLN A 1 925 ? -16.729 5.944 9.847 1.00 80.50 925 GLN A O 1
ATOM 7299 N N . LEU A 1 926 ? -15.139 5.442 8.344 1.00 85.81 926 LEU A N 1
ATOM 7300 C CA . LEU A 1 926 ? -15.750 4.215 7.845 1.00 85.81 926 LEU A CA 1
ATOM 7301 C C . LEU A 1 926 ? -14.983 2.989 8.344 1.00 85.81 926 LEU A C 1
ATOM 7303 O O . LEU A 1 926 ? -15.590 2.043 8.840 1.00 85.81 926 LEU A O 1
ATOM 7307 N N . VAL A 1 927 ? -13.653 3.007 8.235 1.00 85.50 927 VAL A N 1
ATOM 7308 C CA . VAL A 1 927 ? -12.771 1.886 8.587 1.00 85.50 927 VAL A CA 1
ATOM 7309 C C . VAL A 1 927 ? -12.549 1.810 10.096 1.00 85.50 927 VAL A C 1
ATOM 7311 O O . VAL A 1 927 ? -12.310 2.817 10.746 1.00 85.50 927 VAL A O 1
ATOM 7314 N N . GLY A 1 928 ? -12.603 0.603 10.657 1.00 82.75 928 GLY A N 1
ATOM 7315 C CA . GLY A 1 928 ? -12.400 0.347 12.087 1.00 82.75 928 GLY A CA 1
ATOM 7316 C C . GLY A 1 928 ? -13.617 0.658 12.962 1.00 82.75 928 GLY A C 1
ATOM 7317 O O . GLY A 1 928 ? -13.638 0.285 14.131 1.00 82.75 928 GLY A O 1
ATOM 7318 N N . HIS A 1 929 ? -14.664 1.268 12.404 1.00 84.75 929 HIS A N 1
ATOM 7319 C CA . HIS A 1 929 ? -15.882 1.599 13.133 1.00 84.75 929 HIS A CA 1
ATOM 7320 C C . HIS A 1 929 ? -16.900 0.457 13.083 1.00 84.75 929 HIS A C 1
ATOM 7322 O O . HIS A 1 929 ? -17.331 0.033 12.011 1.00 84.75 929 HIS A O 1
ATOM 7328 N N . THR A 1 930 ? -17.329 -0.008 14.258 1.00 91.94 930 THR A N 1
ATOM 7329 C CA . THR A 1 930 ? -18.292 -1.113 14.412 1.00 91.94 930 THR A CA 1
ATOM 7330 C C . THR A 1 930 ? -19.636 -0.702 15.015 1.00 91.94 930 THR A C 1
ATOM 7332 O O . THR A 1 930 ? -20.529 -1.544 15.147 1.00 91.94 930 THR A O 1
ATOM 7335 N N . ASP A 1 931 ? -19.808 0.579 15.352 1.00 92.25 931 ASP A N 1
ATOM 7336 C CA . ASP A 1 931 ? -21.074 1.116 15.847 1.00 92.25 931 ASP A CA 1
ATOM 7337 C C . ASP A 1 931 ? -22.060 1.341 14.692 1.00 92.25 931 ASP A C 1
ATOM 7339 O O . ASP A 1 931 ? -21.921 2.274 13.906 1.00 92.25 931 ASP A O 1
ATOM 7343 N N . ASP A 1 932 ? -23.080 0.496 14.596 1.00 93.50 932 ASP A N 1
ATOM 7344 C CA . ASP A 1 932 ? -24.187 0.588 13.640 1.00 93.50 932 ASP A CA 1
ATOM 7345 C C . ASP A 1 932 ? -25.488 1.131 14.269 1.00 93.50 932 ASP A C 1
ATOM 7347 O O . ASP A 1 932 ? -26.575 1.011 13.691 1.00 93.50 932 ASP A O 1
ATOM 7351 N N . SER A 1 933 ? -25.406 1.745 15.454 1.00 93.38 933 SER A N 1
ATOM 7352 C CA . SER A 1 933 ? -26.510 2.514 16.045 1.00 93.38 933 SER A CA 1
ATOM 7353 C C . SER A 1 933 ? -26.600 3.934 15.477 1.00 93.38 933 SER A C 1
ATOM 7355 O O . SER A 1 933 ? -27.688 4.503 15.351 1.00 93.38 933 SER A O 1
ATOM 7357 N N . THR A 1 934 ? -25.464 4.478 15.046 1.00 92.94 934 THR A N 1
ATOM 7358 C CA . THR A 1 934 ? -25.329 5.841 14.530 1.00 92.94 934 THR A CA 1
ATOM 7359 C C . THR A 1 934 ? -25.223 5.879 13.005 1.00 92.94 934 THR A C 1
ATOM 7361 O O . THR A 1 934 ? -24.806 4.912 12.358 1.00 92.94 934 THR A O 1
ATOM 7364 N N . LYS A 1 935 ? -25.595 7.026 12.428 1.00 92.81 935 LYS A N 1
ATOM 7365 C CA . LYS A 1 935 ? -25.479 7.346 10.998 1.00 92.81 935 LYS A CA 1
ATOM 7366 C C . LYS A 1 935 ? -24.388 8.378 10.759 1.00 92.81 935 LYS A C 1
ATOM 7368 O O . LYS A 1 935 ? -23.998 9.079 11.686 1.00 92.81 935 LYS A O 1
ATOM 7373 N N . ILE A 1 936 ? -23.967 8.506 9.507 1.00 92.94 936 ILE A N 1
ATOM 7374 C CA . ILE A 1 936 ? -23.054 9.558 9.069 1.00 92.94 936 ILE A CA 1
ATOM 7375 C C . ILE A 1 936 ? -23.859 10.576 8.262 1.00 92.94 936 ILE A C 1
ATOM 7377 O O . ILE A 1 936 ? -24.311 10.289 7.155 1.00 92.94 936 ILE A O 1
ATOM 7381 N N . GLU A 1 937 ? -24.045 11.774 8.817 1.00 94.00 937 GLU A N 1
ATOM 7382 C CA . GLU A 1 937 ? -24.995 12.762 8.289 1.00 94.00 937 GLU A CA 1
ATOM 7383 C C . GLU A 1 937 ? -24.677 13.220 6.858 1.00 94.00 937 GLU A C 1
ATOM 7385 O O . GLU A 1 937 ? -25.578 13.380 6.037 1.00 94.00 937 GLU A O 1
ATOM 7390 N N . ALA A 1 938 ? -23.394 13.347 6.511 1.00 92.88 938 ALA A N 1
ATOM 7391 C CA . ALA A 1 938 ? -22.974 13.671 5.148 1.00 92.88 938 ALA A CA 1
ATOM 7392 C C . ALA A 1 938 ? -23.416 12.608 4.124 1.00 92.88 938 ALA A C 1
ATOM 7394 O O . ALA A 1 938 ? -23.842 12.952 3.020 1.00 92.88 938 ALA A O 1
ATOM 7395 N N . ILE A 1 939 ? -23.375 11.326 4.502 1.00 96.00 939 ILE A N 1
ATOM 7396 C CA . ILE A 1 939 ? -23.847 10.229 3.650 1.00 96.00 939 ILE A CA 1
ATOM 7397 C C . ILE A 1 939 ? -25.377 10.236 3.587 1.00 96.00 939 ILE A C 1
ATOM 7399 O O . ILE A 1 939 ? -25.938 10.075 2.507 1.00 96.00 939 ILE A O 1
ATOM 7403 N N . SER A 1 940 ? -26.060 10.506 4.706 1.00 96.00 940 SER A N 1
ATOM 7404 C CA . SER A 1 940 ? -27.524 10.651 4.746 1.00 96.00 940 SER A CA 1
ATOM 7405 C C . SER A 1 940 ? -28.007 11.713 3.751 1.00 96.00 940 SER A C 1
ATOM 7407 O O . SER A 1 940 ? -28.914 11.466 2.958 1.00 96.00 940 SER A O 1
ATOM 7409 N N . ASN A 1 941 ? -27.358 12.881 3.753 1.00 95.00 941 ASN A N 1
ATOM 7410 C CA . ASN A 1 941 ? -27.684 13.993 2.860 1.00 95.00 941 ASN A CA 1
ATOM 7411 C C . ASN A 1 941 ? -27.435 13.657 1.387 1.00 95.00 941 ASN A C 1
ATOM 7413 O O . ASN A 1 941 ? -28.244 14.014 0.533 1.00 95.00 941 ASN A O 1
ATOM 7417 N N . HIS A 1 942 ? -26.352 12.935 1.091 1.00 95.75 942 HIS A N 1
ATOM 7418 C CA . HIS A 1 942 ? -26.075 12.449 -0.259 1.00 95.75 942 HIS A CA 1
ATOM 7419 C C . HIS A 1 942 ? -27.142 11.464 -0.743 1.00 95.75 942 HIS A C 1
ATOM 7421 O O . HIS A 1 942 ? -27.771 11.704 -1.771 1.00 95.75 942 HIS A O 1
ATOM 7427 N N . LEU A 1 943 ? -27.419 10.410 0.032 1.00 95.94 943 LEU A N 1
ATOM 7428 C CA . LEU A 1 943 ? -28.401 9.383 -0.329 1.00 95.94 943 LEU A CA 1
ATOM 7429 C C . LEU A 1 943 ? -29.818 9.955 -0.490 1.00 95.94 943 LEU A C 1
ATOM 7431 O O . LEU A 1 943 ? -30.593 9.451 -1.298 1.00 95.94 943 LEU A O 1
ATOM 7435 N N . LYS A 1 944 ? -30.155 11.023 0.244 1.00 94.62 944 LYS A N 1
ATOM 7436 C CA . LYS A 1 944 ? -31.429 11.740 0.105 1.00 94.62 944 LYS A CA 1
ATOM 7437 C C . LYS A 1 944 ? -31.588 12.419 -1.261 1.00 94.62 944 LYS A C 1
ATOM 7439 O O . LYS A 1 944 ? -32.702 12.496 -1.765 1.00 94.62 944 LYS A O 1
ATOM 7444 N N . GLY A 1 945 ? -30.506 12.956 -1.826 1.00 92.94 945 GLY A N 1
ATOM 7445 C CA . GLY A 1 945 ? -30.532 13.733 -3.072 1.00 92.94 945 GLY A CA 1
ATOM 7446 C C . GLY A 1 945 ? -30.100 12.964 -4.321 1.00 92.94 945 GLY A C 1
ATOM 7447 O O . GLY A 1 945 ? -30.357 13.422 -5.429 1.00 92.94 945 GLY A O 1
ATOM 7448 N N . ALA A 1 946 ? -29.460 11.807 -4.161 1.00 93.94 946 ALA A N 1
ATOM 7449 C CA . ALA A 1 946 ? -28.797 11.076 -5.239 1.00 93.94 946 ALA A CA 1
ATOM 7450 C C . ALA A 1 946 ? -29.708 10.744 -6.434 1.00 93.94 946 ALA A C 1
ATOM 7452 O O . ALA A 1 946 ? -29.302 10.940 -7.576 1.00 93.94 946 ALA A O 1
ATOM 7453 N N . MET A 1 947 ? -30.960 10.333 -6.196 1.00 95.12 947 MET A N 1
ATOM 7454 C CA . MET A 1 947 ? -31.892 9.982 -7.279 1.00 95.12 947 MET A CA 1
ATOM 7455 C C . MET A 1 947 ? -32.174 11.152 -8.231 1.00 95.12 947 MET A C 1
ATOM 7457 O O . MET A 1 947 ? -32.253 10.941 -9.437 1.00 95.12 947 MET A O 1
ATOM 7461 N N . LYS A 1 948 ? -32.239 12.385 -7.705 1.00 93.56 948 LYS A N 1
ATOM 7462 C CA . LYS A 1 948 ? -32.425 13.617 -8.498 1.00 93.56 948 LYS A CA 1
ATOM 7463 C C . LYS A 1 948 ? -31.235 13.903 -9.412 1.00 93.56 948 LYS A C 1
ATOM 7465 O O . LYS A 1 948 ? -31.392 14.559 -10.434 1.00 93.56 948 LYS A O 1
ATOM 7470 N N . THR A 1 949 ? -30.053 13.438 -9.020 1.00 90.56 949 THR A N 1
ATOM 7471 C CA . THR A 1 949 ? -28.812 13.605 -9.779 1.00 90.56 949 THR A CA 1
ATOM 7472 C C . THR A 1 949 ? -28.642 12.505 -10.822 1.00 90.56 949 THR A C 1
ATOM 7474 O O . THR A 1 949 ? -28.147 12.769 -11.913 1.00 90.56 949 THR A O 1
ATOM 7477 N N . TYR A 1 950 ? -29.006 11.267 -10.484 1.00 93.31 950 TYR A N 1
ATOM 7478 C CA . TYR A 1 950 ? -28.733 10.109 -11.337 1.00 93.31 950 TYR A CA 1
ATOM 7479 C C . TYR A 1 950 ? -29.785 9.907 -12.410 1.00 93.31 950 TYR A C 1
ATOM 7481 O O . TYR A 1 950 ? -29.437 9.538 -13.523 1.00 93.31 950 TYR A O 1
ATOM 7489 N N . MET A 1 951 ? -31.053 10.147 -12.092 1.00 95.06 951 MET A N 1
ATOM 7490 C CA . MET A 1 951 ? -32.152 9.712 -12.936 1.00 95.06 951 MET A CA 1
ATOM 7491 C C . MET A 1 951 ? -32.759 10.877 -13.709 1.00 95.06 951 MET A C 1
ATOM 7493 O O . MET A 1 951 ? -33.083 11.919 -13.136 1.00 95.06 951 MET A O 1
ATOM 7497 N N . GLU A 1 952 ? -32.934 10.692 -15.016 1.00 93.94 952 GLU A N 1
ATOM 7498 C CA . GLU A 1 952 ? -33.600 11.678 -15.869 1.00 93.94 952 GLU A CA 1
ATOM 7499 C C . GLU A 1 952 ? -35.045 11.921 -15.406 1.00 93.94 952 GLU A C 1
ATOM 7501 O O . GLU A 1 952 ? -35.702 11.017 -14.889 1.00 93.94 952 GLU A O 1
ATOM 7506 N N . ASP A 1 953 ? -35.556 13.140 -15.569 1.00 92.50 953 ASP A N 1
ATOM 7507 C CA . ASP A 1 953 ? -36.957 13.479 -15.286 1.00 92.50 953 ASP A CA 1
ATOM 7508 C C . ASP A 1 953 ? -37.482 13.025 -13.902 1.00 92.50 953 ASP A C 1
ATOM 7510 O O . ASP A 1 953 ? -38.670 12.733 -13.749 1.00 92.50 953 ASP A O 1
ATOM 7514 N N . TRP A 1 954 ? -36.622 12.971 -12.868 1.00 94.75 954 TRP A N 1
ATOM 7515 C CA . TRP A 1 954 ? -37.041 12.579 -11.510 1.00 94.75 954 TRP A CA 1
ATOM 7516 C C . TRP A 1 954 ? -38.186 13.455 -10.985 1.00 94.75 954 TRP A C 1
ATOM 7518 O O . TRP A 1 954 ? -39.139 12.939 -10.403 1.00 94.75 954 TRP A O 1
ATOM 7528 N N . GLY A 1 955 ? -38.128 14.762 -11.256 1.00 88.00 955 GLY A N 1
ATOM 7529 C CA . GLY A 1 955 ? -39.167 15.727 -10.897 1.00 88.00 955 GLY A CA 1
ATOM 7530 C C . GLY A 1 955 ? -39.196 16.107 -9.411 1.00 88.00 955 GLY A C 1
ATOM 7531 O O . GLY A 1 955 ? -38.319 15.740 -8.626 1.00 88.00 955 GLY A O 1
ATOM 7532 N N . GLU A 1 956 ? -40.213 16.885 -9.040 1.00 90.75 956 GLU A N 1
ATOM 7533 C CA . GLU A 1 956 ? -40.494 17.261 -7.649 1.00 90.75 956 GLU A CA 1
ATOM 7534 C C . GLU A 1 956 ? -41.180 16.110 -6.903 1.00 90.75 956 GLU A C 1
ATOM 7536 O O . GLU A 1 956 ? -42.091 15.471 -7.430 1.00 90.75 956 GLU A O 1
ATOM 7541 N N . GLU A 1 957 ? -40.759 15.869 -5.662 1.00 94.31 957 GLU A N 1
ATOM 7542 C CA . GLU A 1 957 ? -41.313 14.820 -4.801 1.00 94.31 957 GLU A CA 1
ATOM 7543 C C . GLU A 1 957 ? -42.633 15.291 -4.177 1.00 94.31 957 GLU A C 1
ATOM 7545 O O . GLU A 1 957 ? -42.689 16.325 -3.505 1.00 94.31 957 GLU A O 1
ATOM 7550 N N . ALA A 1 958 ? -43.708 14.527 -4.370 1.00 93.69 958 ALA A N 1
ATOM 7551 C CA . ALA A 1 958 ? -44.969 14.765 -3.678 1.00 93.69 958 ALA A CA 1
ATOM 7552 C C . ALA A 1 958 ? -44.877 14.398 -2.183 1.00 93.69 958 ALA A C 1
ATOM 7554 O O . ALA A 1 958 ? -43.956 13.717 -1.731 1.00 93.69 958 ALA A O 1
ATOM 7555 N N . ALA A 1 959 ? -45.872 14.806 -1.389 1.00 91.94 959 ALA A N 1
ATOM 7556 C CA . ALA A 1 959 ? -45.953 14.397 0.012 1.00 91.94 959 ALA A CA 1
ATOM 7557 C C . ALA A 1 959 ? -45.990 12.859 0.131 1.00 91.94 959 ALA A C 1
ATOM 7559 O O . ALA A 1 959 ? -46.919 12.218 -0.360 1.00 91.94 959 ALA A O 1
ATOM 7560 N N . GLY A 1 960 ? -44.984 12.285 0.798 1.00 89.56 960 GLY A N 1
ATOM 7561 C CA . GLY A 1 960 ? -44.805 10.835 0.939 1.00 89.56 960 GLY A CA 1
ATOM 7562 C C . GLY A 1 960 ? -43.858 10.195 -0.088 1.00 89.56 960 GLY A C 1
ATOM 7563 O O . GLY A 1 960 ? -43.532 9.022 0.072 1.00 89.56 960 GLY A O 1
ATOM 7564 N N . GLU A 1 961 ? -43.391 10.940 -1.094 1.00 95.75 961 GLU A N 1
ATOM 7565 C CA . GLU A 1 961 ? -42.300 10.539 -1.994 1.00 95.75 961 GLU A CA 1
ATOM 7566 C C . GLU A 1 961 ? -40.931 10.978 -1.424 1.00 95.75 961 GLU A C 1
ATOM 7568 O O . GLU A 1 961 ? -40.853 11.866 -0.570 1.00 95.75 961 GLU A O 1
ATOM 7573 N N . GLY A 1 962 ? -39.839 10.351 -1.874 1.00 95.25 962 GLY A N 1
ATOM 7574 C CA . GLY A 1 962 ? -38.476 10.630 -1.408 1.00 95.25 962 GLY A CA 1
ATOM 7575 C C . GLY A 1 962 ? -37.989 9.702 -0.285 1.00 95.25 962 GLY A C 1
ATOM 7576 O O . GLY A 1 962 ? -38.447 8.567 -0.138 1.00 95.25 962 GLY A O 1
ATOM 7577 N N . LEU A 1 963 ? -36.992 10.156 0.482 1.00 95.38 963 LEU A N 1
ATOM 7578 C CA . LEU A 1 963 ? -36.326 9.358 1.520 1.00 95.38 963 LEU A CA 1
ATOM 7579 C C . LEU A 1 963 ? -37.295 8.941 2.643 1.00 95.38 963 LEU A C 1
ATOM 7581 O O . LEU A 1 963 ? -37.776 9.787 3.393 1.00 95.38 963 LEU A O 1
ATOM 7585 N N . ILE A 1 964 ? -37.491 7.630 2.818 1.00 94.19 964 ILE A N 1
ATOM 7586 C CA . ILE A 1 964 ? -38.246 7.035 3.932 1.00 94.19 964 ILE A CA 1
ATOM 7587 C C . ILE A 1 964 ? -37.355 6.963 5.171 1.00 94.19 964 ILE A C 1
ATOM 7589 O O . ILE A 1 964 ? -37.683 7.467 6.244 1.00 94.19 964 ILE A O 1
ATOM 7593 N N . CYS A 1 965 ? -36.227 6.271 5.027 1.00 95.00 965 CYS A N 1
ATOM 7594 C CA . CYS A 1 965 ? -35.280 6.026 6.098 1.00 95.00 965 CYS A CA 1
ATOM 7595 C C . CYS A 1 965 ? -33.913 5.643 5.533 1.00 95.00 965 CYS A C 1
ATOM 7597 O O . CYS A 1 965 ? -33.768 5.268 4.371 1.00 95.00 965 CYS A O 1
ATOM 7599 N N . ASP A 1 966 ? -32.911 5.718 6.393 1.00 96.31 966 ASP A N 1
ATOM 7600 C CA . ASP A 1 966 ? -31.541 5.311 6.141 1.00 96.31 966 ASP A CA 1
ATOM 7601 C C . ASP A 1 966 ? -30.950 4.611 7.373 1.00 96.31 966 ASP A C 1
ATOM 7603 O O . ASP A 1 966 ? -31.381 4.799 8.520 1.00 96.31 966 ASP A O 1
ATOM 7607 N N . TRP A 1 967 ? -29.978 3.738 7.126 1.00 96.88 967 TRP A N 1
ATOM 7608 C CA . TRP A 1 967 ? -29.369 2.889 8.143 1.00 96.88 967 TRP A CA 1
ATOM 7609 C C . TRP A 1 967 ? -27.928 2.544 7.794 1.00 96.88 967 TRP A C 1
ATOM 7611 O O . TRP A 1 967 ? -27.545 2.504 6.628 1.00 96.88 967 TRP A O 1
ATOM 7621 N N . THR A 1 968 ? -27.138 2.248 8.820 1.00 96.25 968 THR A N 1
ATOM 7622 C CA . THR A 1 968 ? -25.740 1.832 8.684 1.00 96.25 968 THR A CA 1
ATOM 7623 C C . THR A 1 968 ? -25.586 0.328 8.821 1.00 96.25 968 THR A C 1
ATOM 7625 O O . THR A 1 968 ? -26.413 -0.315 9.458 1.00 96.25 968 THR A O 1
ATOM 7628 N N . GLY A 1 969 ? -24.535 -0.257 8.255 1.00 94.88 969 GLY A N 1
ATOM 7629 C CA . GLY A 1 969 ? -24.184 -1.671 8.409 1.00 94.88 969 GLY A CA 1
ATOM 7630 C C . GLY A 1 969 ? -22.671 -1.864 8.404 1.00 94.88 969 GLY A C 1
ATOM 7631 O O . GLY A 1 969 ? -21.960 -1.086 7.775 1.00 94.88 969 GLY A O 1
ATOM 7632 N N . ILE A 1 970 ? -22.174 -2.877 9.119 1.00 95.81 970 ILE A N 1
ATOM 7633 C CA . ILE A 1 970 ? -20.732 -3.131 9.249 1.00 95.81 970 ILE A CA 1
ATOM 7634 C C . ILE A 1 970 ? -20.321 -4.294 8.341 1.00 95.81 970 ILE A C 1
ATOM 7636 O O . ILE A 1 970 ? -20.795 -5.421 8.495 1.00 95.81 970 ILE A O 1
ATOM 7640 N N . MET A 1 971 ? -19.432 -4.018 7.393 1.00 93.62 971 MET A N 1
ATOM 7641 C CA . MET A 1 971 ? -18.838 -4.977 6.459 1.00 93.62 971 MET A CA 1
ATOM 7642 C C . MET A 1 971 ? -17.429 -5.356 6.921 1.00 93.62 971 MET A C 1
ATOM 7644 O O . MET A 1 971 ? -16.780 -4.579 7.610 1.00 93.62 971 MET A O 1
ATOM 7648 N N . GLY A 1 972 ? -16.952 -6.548 6.564 1.00 93.81 972 GLY A N 1
ATOM 7649 C CA . GLY A 1 972 ? -15.556 -6.939 6.763 1.00 93.81 972 GLY A CA 1
ATOM 7650 C C . GLY A 1 972 ? -14.818 -6.853 5.436 1.00 93.81 972 GLY A C 1
ATOM 7651 O O . GLY A 1 972 ? -15.196 -7.568 4.512 1.00 93.81 972 GLY A O 1
ATOM 7652 N N . TYR A 1 973 ? -13.811 -5.989 5.344 1.00 92.31 973 TYR A N 1
ATOM 7653 C CA . TYR A 1 973 ? -12.951 -5.844 4.170 1.00 92.31 973 TYR A CA 1
ATOM 7654 C C . TYR A 1 973 ? -11.633 -6.582 4.368 1.00 92.31 973 TYR A C 1
ATOM 7656 O O . TYR A 1 973 ? -10.998 -6.444 5.413 1.00 92.31 973 TYR A O 1
ATOM 7664 N N . THR A 1 974 ? -11.229 -7.335 3.354 1.00 91.81 974 THR A N 1
ATOM 7665 C CA . THR A 1 974 ? -9.900 -7.939 3.228 1.00 91.81 974 THR A CA 1
ATOM 7666 C C . THR A 1 974 ? -9.021 -7.086 2.325 1.00 91.81 974 THR A C 1
ATOM 7668 O O . THR A 1 974 ? -9.522 -6.247 1.572 1.00 91.81 974 THR A O 1
ATOM 7671 N N . TYR A 1 975 ? -7.704 -7.274 2.412 1.00 80.62 975 TYR A N 1
ATOM 7672 C CA . TYR A 1 975 ? -6.752 -6.517 1.602 1.00 80.62 975 TYR A CA 1
ATOM 7673 C C . TYR A 1 975 ? -6.923 -6.806 0.103 1.00 80.62 975 TYR A C 1
ATOM 7675 O O . TYR A 1 975 ? -6.971 -5.883 -0.705 1.00 80.62 975 TYR A O 1
ATOM 7683 N N . GLU A 1 976 ? -7.100 -8.077 -0.252 1.00 80.94 976 GLU A N 1
ATOM 7684 C CA . GLU A 1 976 ? -7.193 -8.553 -1.633 1.00 80.94 976 GLU A CA 1
ATOM 7685 C C . GLU A 1 976 ? -8.634 -8.582 -2.178 1.00 80.94 976 GLU A C 1
ATOM 7687 O O . GLU A 1 976 ? -8.886 -9.114 -3.257 1.00 80.94 976 GLU A O 1
ATOM 7692 N N . ALA A 1 977 ? -9.598 -8.037 -1.427 1.00 85.06 977 ALA A N 1
ATOM 7693 C CA . ALA A 1 977 ? -11.021 -7.986 -1.775 1.00 85.06 977 ALA A CA 1
ATOM 7694 C C . ALA A 1 977 ? -11.713 -9.351 -2.017 1.00 85.06 977 ALA A C 1
ATOM 7696 O O . ALA A 1 977 ? -12.828 -9.383 -2.534 1.00 85.06 977 ALA A O 1
ATOM 7697 N N . VAL A 1 978 ? -11.108 -10.461 -1.582 1.00 89.19 978 VAL A N 1
ATOM 7698 C CA . VAL A 1 978 ? -11.699 -11.816 -1.567 1.00 89.19 978 VAL A CA 1
ATOM 7699 C C . VAL A 1 978 ? -11.866 -12.320 -0.124 1.00 89.19 978 VAL A C 1
ATOM 7701 O O . VAL A 1 978 ? -11.079 -11.927 0.743 1.00 89.19 978 VAL A O 1
ATOM 7704 N N . PRO A 1 979 ? -12.879 -13.147 0.189 1.00 91.06 979 PRO A N 1
ATOM 7705 C CA . PRO A 1 979 ? -13.108 -13.615 1.554 1.00 91.06 979 PRO A CA 1
ATOM 7706 C C . PRO A 1 979 ? -12.132 -14.711 1.985 1.00 91.06 979 PRO A C 1
ATOM 7708 O O . PRO A 1 979 ? -11.605 -15.467 1.172 1.00 91.06 979 PRO A O 1
ATOM 7711 N N . TYR A 1 980 ? -11.981 -14.859 3.301 1.00 91.44 980 TYR A N 1
ATOM 7712 C CA . TYR A 1 980 ? -11.355 -16.030 3.907 1.00 91.44 980 TYR A CA 1
ATOM 7713 C C . TYR A 1 980 ? -12.389 -17.139 4.073 1.00 91.44 980 TYR A C 1
ATOM 7715 O O . TYR A 1 980 ? -13.411 -16.938 4.736 1.00 91.44 980 TYR A O 1
ATOM 7723 N N . VAL A 1 981 ? -12.110 -18.300 3.478 1.00 90.19 981 VAL A N 1
ATOM 7724 C CA . VAL A 1 981 ? -13.020 -19.447 3.413 1.00 90.19 981 VAL A CA 1
ATOM 7725 C C . VAL A 1 981 ? -12.237 -20.739 3.643 1.00 90.19 981 VAL A C 1
ATOM 7727 O O . VAL A 1 981 ? -11.191 -20.938 3.029 1.00 90.19 981 VAL A O 1
ATOM 7730 N N . GLY A 1 982 ? -12.747 -21.619 4.506 1.00 90.06 982 GLY A N 1
ATOM 7731 C CA . GLY A 1 982 ? -12.192 -22.958 4.736 1.00 90.06 982 GLY A CA 1
ATOM 7732 C C . GLY A 1 982 ? -11.599 -23.144 6.131 1.00 90.06 982 GLY A C 1
ATOM 7733 O O . GLY A 1 982 ? -11.986 -22.457 7.074 1.00 90.06 982 GLY A O 1
ATOM 7734 N N . ALA A 1 983 ? -10.689 -24.109 6.284 1.00 90.88 983 ALA A N 1
ATOM 7735 C CA . ALA A 1 983 ? -10.067 -24.420 7.571 1.00 90.88 983 ALA A CA 1
ATOM 7736 C C . ALA A 1 983 ? -9.145 -23.286 8.055 1.00 90.88 983 ALA A C 1
ATOM 7738 O O . ALA A 1 983 ? -8.363 -22.722 7.288 1.00 90.88 983 ALA A O 1
ATOM 7739 N N . VAL A 1 984 ? -9.194 -22.978 9.352 1.00 90.75 984 VAL A N 1
ATOM 7740 C CA . VAL A 1 984 ? -8.312 -21.986 9.971 1.00 90.75 984 VAL A CA 1
ATOM 7741 C C . VAL A 1 984 ? -6.943 -22.619 10.222 1.00 90.75 984 VAL A C 1
ATOM 7743 O O . VAL A 1 984 ? -6.808 -23.586 10.975 1.00 90.75 984 VAL A O 1
ATOM 7746 N N . TYR A 1 985 ? -5.907 -22.070 9.586 1.00 84.69 985 TYR A N 1
ATOM 7747 C CA . TYR A 1 985 ? -4.546 -22.596 9.692 1.00 84.69 985 TYR A CA 1
ATOM 7748 C C . TYR A 1 985 ? -4.073 -22.658 11.152 1.00 84.69 985 TYR A C 1
ATOM 7750 O O . TYR A 1 985 ? -4.167 -21.682 11.893 1.00 84.69 985 TYR A O 1
ATOM 7758 N N . GLY A 1 986 ? -3.551 -23.817 11.560 1.00 84.56 986 GLY A N 1
ATOM 7759 C CA . GLY A 1 986 ? -3.076 -24.046 12.927 1.00 84.56 986 GLY A CA 1
ATOM 7760 C C . GLY A 1 986 ? -4.179 -24.256 13.972 1.00 84.56 986 GLY A C 1
ATOM 7761 O O . GLY A 1 986 ? -3.853 -24.409 15.145 1.00 84.56 986 GLY A O 1
ATOM 7762 N N . ARG A 1 987 ? -5.461 -24.308 13.575 1.00 89.31 987 ARG A N 1
ATOM 7763 C CA . ARG A 1 987 ? -6.607 -24.552 14.467 1.00 89.31 987 ARG A CA 1
ATOM 7764 C C . ARG A 1 987 ? -7.460 -25.736 13.977 1.00 89.31 987 ARG A C 1
ATOM 7766 O O . ARG A 1 987 ? -8.462 -25.533 13.292 1.00 89.31 987 ARG A O 1
ATOM 7773 N N . PRO A 1 988 ? -7.084 -26.983 14.311 1.00 90.06 988 PRO A N 1
ATOM 7774 C CA . PRO A 1 988 ? -7.851 -28.177 13.953 1.00 90.06 988 PRO A CA 1
ATOM 7775 C C . PRO A 1 988 ? -9.335 -28.077 14.339 1.00 90.06 988 PRO A C 1
ATOM 7777 O O . PRO A 1 988 ? -9.671 -27.702 15.461 1.00 90.06 988 PRO A O 1
ATOM 7780 N N . GLY A 1 989 ? -10.228 -28.414 13.408 1.00 90.62 989 GLY A N 1
ATOM 7781 C CA . GLY A 1 989 ? -11.678 -28.362 13.625 1.00 90.62 989 GLY A CA 1
ATOM 7782 C C . GLY A 1 989 ? -12.291 -26.955 13.617 1.00 90.62 989 GLY A C 1
ATOM 7783 O O . GLY A 1 989 ? -13.491 -26.838 13.846 1.00 90.62 989 GLY A O 1
ATOM 7784 N N . ALA A 1 990 ? -11.516 -25.897 13.349 1.00 94.62 990 ALA A N 1
ATOM 7785 C CA . ALA A 1 990 ? -12.034 -24.546 13.150 1.00 94.62 990 ALA A CA 1
ATOM 7786 C C . ALA A 1 990 ? -12.076 -24.169 11.665 1.00 94.62 990 ALA A C 1
ATOM 7788 O O . ALA A 1 990 ? -11.097 -24.340 10.940 1.00 94.62 990 ALA A O 1
ATOM 7789 N N . TYR A 1 991 ? -13.193 -23.586 11.239 1.00 95.00 991 TYR A N 1
ATOM 7790 C CA . TYR A 1 991 ? -13.450 -23.145 9.870 1.00 95.00 991 TYR A CA 1
ATOM 7791 C C . TYR A 1 991 ? -13.913 -21.690 9.864 1.00 95.00 991 TYR A C 1
ATOM 7793 O O . TYR A 1 991 ? -14.474 -21.205 10.845 1.00 95.00 991 TYR A O 1
ATOM 7801 N N . ILE A 1 992 ? -13.690 -20.978 8.766 1.00 94.25 992 ILE A N 1
ATOM 7802 C CA . ILE A 1 992 ? -14.018 -19.560 8.620 1.00 94.25 992 ILE A CA 1
ATOM 7803 C C . ILE A 1 992 ? -14.759 -19.301 7.308 1.00 94.25 992 ILE A C 1
ATOM 7805 O O . ILE A 1 992 ? -14.485 -19.928 6.289 1.00 94.25 992 ILE A O 1
ATOM 7809 N N . THR A 1 993 ? -15.695 -18.354 7.348 1.00 92.88 993 THR A N 1
ATOM 7810 C CA . THR A 1 993 ? -16.281 -17.684 6.179 1.00 92.88 993 THR A CA 1
ATOM 7811 C C . THR A 1 993 ? -16.519 -16.215 6.545 1.00 92.88 993 THR A C 1
ATOM 7813 O O . THR A 1 993 ? -17.488 -15.849 7.218 1.00 92.88 993 THR A O 1
ATOM 7816 N N . ALA A 1 994 ? -15.563 -15.348 6.198 1.00 93.88 994 ALA A N 1
ATOM 7817 C CA . ALA A 1 994 ? -15.555 -13.952 6.638 1.00 93.88 994 ALA A CA 1
ATOM 7818 C C . ALA A 1 994 ? -14.760 -13.022 5.710 1.00 93.88 994 ALA A C 1
ATOM 7820 O O . ALA A 1 994 ? -13.906 -13.462 4.948 1.00 93.88 994 ALA A O 1
ATOM 7821 N N . GLY A 1 995 ? -15.001 -11.710 5.824 1.00 92.56 995 GLY A N 1
ATOM 7822 C CA . GLY A 1 995 ? -14.233 -10.704 5.082 1.00 92.56 995 GLY A CA 1
ATOM 7823 C C . GLY A 1 995 ? -14.707 -10.529 3.637 1.00 92.56 995 GLY A C 1
ATOM 7824 O O . GLY A 1 995 ? -13.911 -10.497 2.712 1.00 92.56 995 GLY A O 1
ATOM 7825 N N . HIS A 1 996 ? -16.018 -10.439 3.426 1.00 90.56 996 HIS A N 1
ATOM 7826 C CA . HIS A 1 996 ? -16.611 -10.482 2.084 1.00 90.56 996 HIS A CA 1
ATOM 7827 C C . HIS A 1 996 ? -16.510 -9.178 1.270 1.00 90.56 996 HIS A C 1
ATOM 7829 O O . HIS A 1 996 ? -17.136 -9.077 0.220 1.00 90.56 996 HIS A O 1
ATOM 7835 N N . SER A 1 997 ? -15.810 -8.154 1.767 1.00 88.69 997 SER A N 1
ATOM 7836 C CA . SER A 1 997 ? -15.422 -6.936 1.029 1.00 88.69 997 SER A CA 1
ATOM 7837 C C . SER A 1 997 ? -16.552 -6.207 0.280 1.00 88.69 997 SER A C 1
ATOM 7839 O O . SER A 1 997 ? -16.332 -5.535 -0.724 1.00 88.69 997 SER A O 1
ATOM 7841 N N . GLY A 1 998 ? -17.785 -6.301 0.794 1.00 81.81 998 GLY A N 1
ATOM 7842 C CA . GLY A 1 998 ? -18.979 -5.677 0.207 1.00 81.81 998 GLY A CA 1
ATOM 7843 C C . GLY A 1 998 ? -19.708 -6.517 -0.854 1.00 81.81 998 GLY A C 1
ATOM 7844 O O . GLY A 1 998 ? -20.780 -6.112 -1.286 1.00 81.81 998 GLY A O 1
ATOM 7845 N N . HIS A 1 999 ? -19.195 -7.701 -1.207 1.00 79.88 999 HIS A N 1
ATOM 7846 C CA . HIS A 1 999 ? -19.735 -8.607 -2.235 1.00 79.88 999 HIS A CA 1
ATOM 7847 C C . HIS A 1 999 ? -20.433 -9.855 -1.650 1.00 79.88 999 HIS A C 1
ATOM 7849 O O . HIS A 1 999 ? -20.736 -10.811 -2.354 1.00 79.88 999 HIS A O 1
ATOM 7855 N N . GLY A 1 1000 ? -20.733 -9.867 -0.345 1.00 66.06 1000 GLY A N 1
ATOM 7856 C CA . GLY A 1 1000 ? -21.178 -11.072 0.373 1.00 66.06 1000 GLY A CA 1
ATOM 7857 C C . GLY A 1 1000 ? -22.320 -11.861 -0.282 1.00 66.06 1000 GLY A C 1
ATOM 7858 O O . GLY A 1 1000 ? -22.239 -13.080 -0.351 1.00 66.06 1000 GLY A O 1
ATOM 7859 N N . THR A 1 1001 ? -23.355 -11.213 -0.823 1.00 74.25 1001 THR A N 1
ATOM 7860 C CA . THR A 1 1001 ? -24.499 -11.934 -1.417 1.00 74.25 1001 THR A CA 1
ATOM 7861 C C . THR A 1 1001 ? -24.124 -12.791 -2.638 1.00 74.25 1001 THR A C 1
ATOM 7863 O O . THR A 1 1001 ? -24.834 -13.747 -2.927 1.00 74.25 1001 THR A O 1
ATOM 7866 N N . VAL A 1 1002 ? -23.033 -12.469 -3.344 1.00 64.94 1002 VAL A N 1
ATOM 7867 C CA . VAL A 1 1002 ? -22.566 -13.190 -4.548 1.00 64.94 1002 VAL A CA 1
ATOM 7868 C C . VAL A 1 1002 ? -21.268 -13.954 -4.353 1.00 64.94 1002 VAL A C 1
ATOM 7870 O O . VAL A 1 1002 ? -20.793 -14.573 -5.288 1.00 64.94 1002 VAL A O 1
ATOM 7873 N N . VAL A 1 1003 ? -20.708 -13.971 -3.146 1.00 58.53 1003 VAL A N 1
ATOM 7874 C CA . VAL A 1 1003 ? -19.503 -14.768 -2.864 1.00 58.53 1003 VAL A CA 1
ATOM 7875 C C . VAL A 1 1003 ? -19.773 -15.859 -1.822 1.00 58.53 1003 VAL A C 1
ATOM 7877 O O . VAL A 1 1003 ? -19.066 -16.858 -1.778 1.00 58.53 1003 VAL A O 1
ATOM 7880 N N . ILE A 1 1004 ? -20.809 -15.710 -0.986 1.00 67.50 1004 ILE A N 1
ATOM 7881 C CA . ILE A 1 1004 ? -21.010 -16.554 0.201 1.00 67.50 1004 ILE A CA 1
ATOM 7882 C C . ILE A 1 1004 ? -21.498 -17.971 -0.123 1.00 67.50 1004 ILE A C 1
ATOM 7884 O O . ILE A 1 1004 ? -20.985 -18.921 0.462 1.00 67.50 1004 ILE A O 1
ATOM 7888 N N . SER A 1 1005 ? -22.483 -18.144 -1.008 1.00 59.12 1005 SER A N 1
ATOM 7889 C CA . SER A 1 1005 ? -23.183 -19.436 -1.106 1.00 59.12 1005 SER A CA 1
ATOM 7890 C C . SER A 1 1005 ? -22.316 -20.546 -1.703 1.00 59.12 1005 SER A C 1
ATOM 7892 O O . SER A 1 1005 ? -22.360 -21.662 -1.200 1.00 59.12 1005 SER A O 1
ATOM 7894 N N . PHE A 1 1006 ? -21.494 -20.249 -2.716 1.00 57.06 1006 PHE A N 1
ATOM 7895 C CA . PHE A 1 1006 ? -20.592 -21.249 -3.300 1.00 57.06 1006 PHE A CA 1
ATOM 7896 C C . PHE A 1 1006 ? -19.317 -21.439 -2.466 1.00 57.06 1006 PHE A C 1
ATOM 7898 O O . PHE A 1 1006 ? -18.845 -22.559 -2.297 1.00 57.06 1006 PHE A O 1
ATOM 7905 N N . ALA A 1 1007 ? -18.811 -20.370 -1.838 1.00 59.62 1007 ALA A N 1
ATOM 7906 C CA . ALA A 1 1007 ? -17.700 -20.457 -0.890 1.00 59.62 1007 ALA A CA 1
ATOM 7907 C C . ALA A 1 1007 ? -17.975 -21.456 0.249 1.00 59.62 1007 ALA A C 1
ATOM 7909 O O . ALA A 1 1007 ? -17.083 -22.185 0.675 1.00 59.62 1007 ALA A O 1
ATOM 7910 N N . VAL A 1 1008 ? -19.218 -21.518 0.728 1.00 60.91 1008 VAL A N 1
ATOM 7911 C CA . VAL A 1 1008 ? -19.622 -22.436 1.798 1.00 60.91 1008 VAL A CA 1
ATOM 7912 C C . VAL A 1 1008 ? -19.629 -23.906 1.355 1.00 60.91 1008 VAL A C 1
ATOM 7914 O O . VAL A 1 1008 ? -19.352 -24.759 2.189 1.00 60.91 1008 VAL A O 1
ATOM 7917 N N . LEU A 1 1009 ? -19.815 -24.222 0.068 1.00 60.72 1009 LEU A N 1
ATOM 7918 C CA . LEU A 1 1009 ? -19.699 -25.604 -0.434 1.00 60.72 1009 LEU A CA 1
ATOM 7919 C C . LEU A 1 1009 ? -18.267 -26.151 -0.318 1.00 60.72 1009 LEU A C 1
ATOM 7921 O O . LEU A 1 1009 ? -18.060 -27.353 -0.231 1.00 60.72 1009 LEU A O 1
ATOM 7925 N N . HIS A 1 1010 ? -17.246 -25.293 -0.237 1.00 56.09 1010 HIS A N 1
ATOM 7926 C CA . HIS A 1 1010 ? -15.882 -25.741 0.076 1.00 56.09 1010 HIS A CA 1
ATOM 7927 C C . HIS A 1 1010 ? -15.688 -26.125 1.552 1.00 56.09 1010 HIS A C 1
ATOM 7929 O O . HIS A 1 1010 ? -14.635 -26.647 1.917 1.00 56.09 1010 HIS A O 1
ATOM 7935 N N . ILE A 1 1011 ? -16.693 -25.874 2.398 1.00 58.28 1011 ILE A N 1
ATOM 7936 C CA . ILE A 1 1011 ? -16.750 -26.317 3.792 1.00 58.28 1011 ILE A CA 1
ATOM 7937 C C . ILE A 1 1011 ? -17.447 -27.699 3.901 1.00 58.28 1011 ILE A C 1
ATOM 7939 O O . ILE A 1 1011 ? -17.311 -28.334 4.942 1.00 58.28 1011 ILE A O 1
ATOM 7943 N N . ASP A 1 1012 ? -18.059 -28.240 2.828 1.00 44.44 1012 ASP A N 1
ATOM 7944 C CA . ASP A 1 1012 ? -18.750 -29.560 2.780 1.00 44.44 1012 ASP A CA 1
ATOM 7945 C C . ASP A 1 1012 ? -17.844 -30.793 3.021 1.00 44.44 1012 ASP A C 1
ATOM 7947 O O . ASP A 1 1012 ? -18.266 -31.936 2.859 1.00 44.44 1012 ASP A O 1
ATOM 7951 N N . SER A 1 1013 ? -16.582 -30.604 3.418 1.00 43.06 1013 SER A N 1
ATOM 7952 C CA . SER A 1 1013 ? -15.764 -31.686 3.985 1.00 43.06 1013 SER A CA 1
ATOM 7953 C C . SER A 1 1013 ? -15.970 -31.881 5.499 1.00 43.06 1013 SER A C 1
ATOM 7955 O O . SER A 1 1013 ? -15.238 -32.671 6.100 1.00 43.06 1013 SER A O 1
ATOM 7957 N N . LEU A 1 1014 ? -16.860 -31.093 6.117 1.00 45.31 1014 LEU A N 1
ATOM 7958 C CA . LEU A 1 1014 ? -17.401 -31.289 7.469 1.00 45.31 1014 LEU A CA 1
ATOM 7959 C C . LEU A 1 1014 ? -18.401 -32.448 7.467 1.00 45.31 1014 LEU A C 1
ATOM 7961 O O . LEU A 1 1014 ? -18.272 -33.311 8.365 1.00 45.31 1014 LEU A O 1
#

InterPro domains:
  IPR006076 FAD dependent oxidoreductase [PF01266] (636-1001)
  IPR036188 FAD/NAD(P)-binding domain superfamily [G3DSA:3.50.50.60] (636-1002)
  IPR036188 FAD/NAD(P)-binding domain superfamily [SSF51905] (612-919)
  IPR043129 ATPase, nucleotide binding domain [SSF53067] (18-426)

Foldseek 3Di:
DPQDDFLLVFAQQDPDKEKEWEWELFLFKIFIWMWIRDGRDRIDIGTLQDDPLDPDPPRDGIFTQKFWAALVRDTDDGTNRCVDPVNVVVCVVRVIDMDHSLVVLLDDVVLVVPDPCPVDDDDDDRPLDHSLNSLLCRLLRNVVSVLVSQCVVVVHNCSRVHHYAYEYEDALPQFFPSVVSNLVSCCSSVVFPPDPSRSVSYAYHYLQLLLLLLCQAQCPDQDDQQAFKEWEWAAEAQKTKIWIWGWDPRDGRHLSTFIETQFRIDIDRFHLVLLLVLQLVVVCVLQPPHPCNVQSVVQSVQCVVPPLLAQAAQQDKDWGAGDALVDDDVSSCDHRRTRIDGSVSSVVSCVVRLVVVLVVVVVSQVSSCVRVVDHHAEYEYAYPNSSRNNSVVSNQVSCVVVNHYYDYRPPPSNCSRNSSRVSCVRRVRHFKDFAAFFKWWFDWAFQDPVDPVSVVQVVVVQWDADQQRTITGGQWTDGQGFGRDIDGPVRFKTKDKHKDKFQDLVVVQKDKIFMKTFQDDDRDDTGCVVPVVRIDGSDIEMDGCNVVSVPFDWDQHPVGTMTMFMWMWIWGDHGSHIDIDIGGDDPDDDDDDDDDDFDFLDDFDADFDQDPLRVPCPVAPQAQDFLDPADDQEFAEEEEALAPQSLLLLLCQLPDPDHGPGYEYEAQATHNPAQLSAFLQWLAADQFLCQVLLCSVPNNVVSLVRRVLLVVLQVVLVVCCVVLVFPFLKDKDKAKEFELDPQSLVSRVVRRVVCVVSPRDCVVFKDWFQPQVVSCVVQLFNRGRIMIMGIIMGGSRCSSSSSSVCCSVVPRPYGYRHSWHFQEWDADPQDIWTQTPSGIHGYNFYEYAPAQNSCSHVVVCRVFWKKFKWKKFKFAADPCQDDPNPDPHWYWYDDHSDAIKTWDQRPPRRIIMIIGPCVQDPRVVTISDSRFRDDDVSSVVCNQCVCVNTHPPSDDADVVGTTPDMTMHIGIAGPSQPWQFAADPPRPRYTYTYHNNSNCSSNNNSSSVNNVVD